Protein AF-0000000080642589 (afdb_homodimer)

Sequence (946 aa):
MSEEKYDLVILGGGTAGYVSAIRASQLGKKVALVEQSLLGGTCLHKGCIPTKALLKSAEVMRTISNATDYGVDVDNFRVNFSQMQSRKNDIVNQMFNGVTHLMEHNKIDVFNGVGRILGPSIFSPQSGTVSVEFENGESELIPNNNVLIATGSQPMDLPFLPFDHKIVLSSDDILKLEALPKSLAIIGGGVIGLEFASLMTDLGVDITVIEAGERILPTESKSIANTLKKELTQRGVSFYENTQLTESQITIEATSIDIKLNEEVTHFEKALVAIGRKPNTEDIGLNNTKIKLSNSNHIIVNEFQQTEDKHIYAAGDCIGKLQLAHVGSKEGTTAIEHMFDKSPLPLDYNKMPKCVYTQPEVASMGQNLEQAKANNLNAKAFKVPFKAIGKAVIENVTNQNGFCEIVIDQDNDTVLGLNMIGPHVTELINEVSLLQFMNGSTLELGLTTHAHPSLSEVLMELGLKVENRSIHVMSEEKYDLVILGGGTAGYVSAIRASQLGKKVALVEQSLLGGTCLHKGCIPTKALLKSAEVMRTISNATDYGVDVDNFRVNFSQMQSRKNDIVNQMFNGVTHLMEHNKIDVFNGVGRILGPSIFSPQSGTVSVEFENGESELIPNNNVLIATGSQPMDLPFLPFDHKIVLSSDDILKLEALPKSLAIIGGGVIGLEFASLMTDLGVDITVIEAGERILPTESKSIANTLKKELTQRGVSFYENTQLTESQITIEATSIDIKLNEEVTHFEKALVAIGRKPNTEDIGLNNTKIKLSNSNHIIVNEFQQTEDKHIYAAGDCIGKLQLAHVGSKEGTTAIEHMFDKSPLPLDYNKMPKCVYTQPEVASMGQNLEQAKANNLNAKAFKVPFKAIGKAVIENVTNQNGFCEIVIDQDNDTVLGLNMIGPHVTELINEVSLLQFMNGSTLELGLTTHAHPSLSEVLMELGLKVENRSIHV

Organism: Staphylococcus saprophyticus subsp. saprophyticus (strain ATCC 15305 / DSM 20229 / NCIMB 8711 / NCTC 7292 / S-41) (NCBI:txid342451)

Nearest PDB structures (foldseek):
  6uzi-assembly2_D  TM=9.497E-01  e=1.133E-57  Elizabethkingia anophelis NUHP1
  3rnm-assembly2_D  TM=9.525E-01  e=9.807E-53  Homo sapiens
  2r9z-assembly1_A  TM=9.274E-01  e=6.528E-43  Marichromatium gracile
  4dna-assembly1_B  TM=9.217E-01  e=5.465E-43  Sinorhizobium meliloti 1021
  2r9z-assembly1_B  TM=9.264E-01  e=5.502E-42  Marichromatium gracile

InterPro domains:
  IPR001100 Pyridine nucleotide-disulphide oxidoreductase, class I [PIRSF000350] (3-434)
  IPR004099 Pyridine nucleotide-disulphide oxidoreductase, dimerisation domain [PF02852] (352-461)
  IPR006258 Dihydrolipoamide dehydrogenase [TIGR01350] (5-473)
  IPR012999 Pyridine nucleotide-disulphide oxidoreductase, class I, active site [PS00076] (40-50)
  IPR016156 FAD/NAD-linked reductase, dimerisation domain superfamily [G3DSA:3.30.390.30] (351-473)
  IPR016156 FAD/NAD-linked reductase, dimerisation domain superfamily [SSF55424] (348-472)
  IPR023753 FAD/NAD(P)-binding domain [PF07992] (6-332)
  IPR036188 FAD/NAD(P)-binding domain superfamily [G3DSA:3.50.50.60] (6-340)
  IPR036188 FAD/NAD(P)-binding domain superfamily [G3DSA:3.50.50.60] (163-282)
  IPR036188 FAD/NAD(P)-binding domain superfamily [SSF51905] (2-341)
  IPR050151 Class-I pyridine nucleotide-disulfide oxidoreductase [PTHR22912] (3-464)

Foldseek 3Di:
DPPDAFQEEEEAQALLGLLLQLLLLVVVTAYEYEHQDAHRPCCLQQHVQLLVLLVVVLVVLVCQVCVVVVPDDDDDDADDVQVSLVRSVVRSVVVSVVSVVSCVVSVYHYHHFAKAWAAADPVRNHTGWIWGADPVGDIDIHHYQFYEYEHAWFFDDDPLQDDPLAFENESRSVSVDPDQWQEEEEEAQELSSQSVLQSNLSNNHQYEYEELAQFHHPVADPLQRVLSVVVSVVSHYHYHHNDDADNVQWDDDPQWIWGQDPNDTDITRHYYYHHDIAAPQPPRHCVSDPWDADPSRATDADLQQAGPRRRYGYFAPSNPQPRDSVRRSVSSSSNSCVNVVVDDDGDDQQLDKDWRPHVQIKIKGADDPVRCVVVVFQKDKDKDWLLLAPVQVVVDPPDRRKIKMWMARPVPQFTRMIITTGHPVVVLCVVVSVCVVVRHHLCVQLPDDDDPRDSNVRSNQRSCVVVVRHDRD/DPPDAFAEEEEAQALLGLLLLLLLLVVVTAYEYEHQDAHRPCCLQQHVQLLVLLVVVLVVLVCQVCVVVVPDDDDDDADPVQVSLVRSVVRSVVVSVVSVVSCVVSVYHYHHFAKAWAAADPVRNHTGWIWGADPVGDIDIHHYQFYEYEHAWFFDDDPLQDAPLAFENESRSVSVDPDQWQEEEEEAQEQSSQSVLQSNLSNNHQYEYEELAQFHHPVADPVQRVLSVVVSVVSHYHYHYNDDADNVQWDDDPQWIWGQDPNDTDITRHYYYHHDIAAPQPPRHCVSDPWDADPSGATDADQQQAGPRRRYGYFAPSNPDPRDSVRRSVSSSSNSCVNVVVDDDGDDQQLDKDWRPHVFIKIKGADDPVRCVVVVFQKDKDKDWLLLAPVQVVVDPPDRGKIKMWMARPVPQFTRMIITTGHPVVVLCVVVSVCVVVRHHLCVQLPDDDDPRDSNVRSNQRSCVVVVRHDRD

pLDDT: mean 95.66, std 6.96, range [32.25, 98.88]

Solvent-accessible surface area (backbone atoms only — not comparable to full-atom values): 48055 Å² total; per-residue (Å²): 129,84,75,86,61,27,51,30,35,28,39,20,27,19,49,18,20,48,50,21,48,47,53,37,28,74,73,72,44,49,38,34,36,27,20,67,70,62,70,37,29,54,44,41,72,49,33,52,49,38,52,49,33,49,38,46,28,26,49,53,48,50,48,57,75,48,24,57,76,42,16,32,46,65,78,49,69,46,82,33,62,60,47,33,52,50,46,26,50,49,51,37,50,53,53,42,52,49,53,54,48,48,36,57,75,53,63,43,47,73,43,70,16,51,51,27,33,35,46,55,39,98,90,34,77,57,55,51,36,31,37,33,36,34,91,87,67,49,69,48,78,46,51,42,68,28,36,36,42,16,54,24,56,43,78,38,67,45,94,80,52,56,68,70,68,71,42,34,19,39,69,58,44,62,75,63,57,80,66,82,56,69,21,35,35,27,38,21,37,37,65,70,26,42,30,49,48,42,34,40,37,60,70,67,26,44,36,36,36,35,16,52,46,84,54,51,38,76,91,49,45,67,69,53,33,51,52,48,50,52,51,35,38,76,63,57,40,42,80,38,56,61,40,71,85,51,60,90,36,53,45,80,55,97,72,29,36,35,39,54,52,96,88,36,78,43,81,21,42,27,34,38,44,35,74,48,65,40,37,51,59,71,88,37,35,51,86,43,50,68,59,48,61,46,98,77,47,17,43,50,54,52,64,51,21,37,31,71,40,79,56,34,30,44,18,28,32,22,42,58,70,85,64,41,63,42,54,10,31,51,38,16,42,32,26,44,28,47,74,68,74,60,72,54,76,66,69,58,78,54,63,42,54,43,69,38,83,30,73,65,18,28,20,36,30,45,35,43,64,70,57,34,45,74,67,73,42,62,60,49,75,49,77,39,55,38,62,63,31,70,38,40,48,56,74,35,87,80,69,62,80,25,34,38,34,41,21,31,31,70,85,74,73,39,81,50,16,40,44,32,30,24,87,65,25,53,56,51,44,38,42,51,22,44,35,57,71,68,67,56,50,49,59,56,44,27,67,30,59,43,42,67,74,25,64,61,41,50,53,23,40,43,14,18,44,78,68,76,59,37,77,74,108,129,86,77,86,62,28,51,28,35,27,37,20,27,18,49,18,21,48,51,21,49,49,51,36,28,75,72,71,42,48,38,36,38,27,20,66,71,63,70,37,30,54,44,41,71,49,33,54,49,39,52,50,33,50,39,46,30,26,48,52,48,50,47,58,76,49,24,56,75,40,16,32,44,66,77,49,71,45,82,33,62,62,47,34,49,51,48,27,49,51,51,37,49,53,53,42,51,49,54,54,49,47,35,56,75,52,62,44,47,74,42,69,16,49,51,29,35,36,45,56,38,99,88,35,77,56,56,51,36,31,35,33,36,34,92,86,67,50,68,48,78,46,52,43,68,27,35,36,42,16,54,24,55,44,78,36,66,46,94,78,53,57,67,70,69,72,42,33,20,39,68,58,44,61,76,64,57,78,66,84,56,71,22,36,35,28,38,20,37,38,64,70,26,42,32,48,49,42,35,39,36,57,72,68,27,45,38,35,36,34,16,52,46,85,55,50,36,77,91,49,46,68,69,52,32,50,52,49,51,52,50,36,38,76,64,58,42,42,79,38,56,60,40,70,84,51,62,90,35,52,46,81,53,98,72,28,36,36,39,53,52,95,90,36,78,43,82,22,42,27,31,36,46,35,73,50,67,40,37,53,59,71,87,37,33,54,86,42,52,69,59,47,61,46,98,78,45,17,44,51,53,53,67,50,21,36,30,73,40,78,53,33,30,45,19,27,32,24,43,58,71,84,64,40,64,42,54,10,30,50,39,16,42,30,27,45,28,48,74,68,74,60,74,54,75,66,68,58,79,56,64,43,54,41,68,38,82,32,73,66,18,28,20,35,30,45,36,43,66,68,56,34,45,74,68,70,43,61,58,47,74,50,77,40,54,39,63,62,31,71,37,39,48,56,74,33,88,82,68,62,80,24,34,39,35,41,22,31,30,69,86,74,72,38,82,48,16,40,43,34,32,24,88,63,25,53,56,52,43,38,40,51,23,43,36,58,71,69,68,56,50,48,62,56,45,27,67,29,61,43,42,66,74,26,64,62,42,54,53,23,42,42,16,18,43,80,69,75,57,38,77,75,108

Structure (mmCIF, N/CA/C/O backbone):
data_AF-0000000080642589-model_v1
#
loop_
_entity.id
_entity.type
_entity.pdbx_description
1 polymer 'Dihydrolipoyl dehydrogenase'
#
loop_
_atom_site.group_PDB
_atom_site.id
_atom_site.type_symbol
_atom_site.label_atom_id
_atom_site.label_alt_id
_atom_site.label_comp_id
_atom_site.label_asym_id
_atom_site.label_entity_id
_atom_site.label_seq_id
_atom_site.pdbx_PDB_ins_code
_atom_site.Cartn_x
_atom_site.Cartn_y
_atom_site.Cartn_z
_atom_site.occupancy
_atom_site.B_iso_or_equiv
_atom_site.auth_seq_id
_atom_site.auth_comp_id
_atom_site.auth_asym_id
_atom_site.auth_atom_id
_atom_site.pdbx_PDB_model_num
ATOM 1 N N . MET A 1 1 ? 17.734 31.266 44.094 1 32.25 1 MET A N 1
ATOM 2 C CA . MET A 1 1 ? 17.266 29.984 43.562 1 32.25 1 MET A CA 1
ATOM 3 C C . MET A 1 1 ? 17.156 30.047 42.031 1 32.25 1 MET A C 1
ATOM 5 O O . MET A 1 1 ? 16.422 30.875 41.5 1 32.25 1 MET A O 1
ATOM 9 N N . SER A 1 2 ? 18.062 29.891 41.25 1 39.94 2 SER A N 1
ATOM 10 C CA . SER A 1 2 ? 18.281 30.109 39.812 1 39.94 2 SER A CA 1
ATOM 11 C C . SER A 1 2 ? 17.094 29.594 39 1 39.94 2 SER A C 1
ATOM 13 O O . SER A 1 2 ? 16.688 28.438 39.125 1 39.94 2 SER A O 1
ATOM 15 N N . GLU A 1 3 ? 15.984 30.297 38.719 1 50.38 3 GLU A N 1
ATOM 16 C CA . GLU A 1 3 ? 14.695 30 38.125 1 50.38 3 GLU A CA 1
ATOM 17 C C . GLU A 1 3 ? 14.844 29.016 36.969 1 50.38 3 GLU A C 1
ATOM 19 O O . GLU A 1 3 ? 15.766 29.125 36.156 1 50.38 3 GLU A O 1
ATOM 24 N N . GLU A 1 4 ? 14.391 27.766 37.031 1 70.81 4 GLU A N 1
ATOM 25 C CA . GLU A 1 4 ? 14.453 26.609 36.125 1 70.81 4 GLU A CA 1
ATOM 26 C C . GLU A 1 4 ? 14.086 26.984 34.688 1 70.81 4 GLU A C 1
ATOM 28 O O . GLU A 1 4 ? 13.039 27.578 34.469 1 70.81 4 GLU A O 1
ATOM 33 N N . LYS A 1 5 ? 15.086 27.047 33.781 1 89.81 5 LYS A N 1
ATOM 34 C CA . LYS A 1 5 ? 15.07 27.484 32.406 1 89.81 5 LYS A CA 1
ATOM 35 C C . LYS A 1 5 ? 14.922 26.297 31.453 1 89.81 5 LYS A C 1
ATOM 37 O O . LYS A 1 5 ? 15.594 25.281 31.625 1 89.81 5 LYS A O 1
ATOM 42 N N . TYR A 1 6 ? 13.938 26.469 30.609 1 96.12 6 TYR A N 1
ATOM 43 C CA . TYR A 1 6 ? 13.766 25.438 29.594 1 96.12 6 TYR A CA 1
ATOM 44 C C . TYR A 1 6 ? 14.828 25.531 28.516 1 96.12 6 TYR A C 1
ATOM 46 O O . TYR A 1 6 ? 15.258 26.641 28.172 1 96.12 6 TYR A O 1
ATOM 54 N N . ASP A 1 7 ? 15.289 24.391 28.031 1 97.44 7 ASP A N 1
ATOM 55 C CA . ASP A 1 7 ? 16.172 24.406 26.859 1 97.44 7 ASP A CA 1
ATOM 56 C C . ASP A 1 7 ? 15.422 24.891 25.609 1 97.44 7 ASP A C 1
ATOM 58 O O . ASP A 1 7 ? 16.016 25.516 24.734 1 97.44 7 ASP A O 1
ATOM 62 N N . LEU A 1 8 ? 14.148 24.594 25.562 1 98.12 8 LEU A N 1
ATOM 63 C CA . LEU A 1 8 ? 13.328 24.859 24.391 1 98.12 8 LEU A CA 1
ATOM 64 C C . LEU A 1 8 ? 11.875 25.125 24.781 1 98.12 8 LEU A C 1
ATOM 66 O O . LEU A 1 8 ? 11.312 24.406 25.609 1 98.12 8 LEU A O 1
ATOM 70 N N . VAL A 1 9 ? 11.328 26.172 24.25 1 98.31 9 VAL A N 1
ATOM 71 C CA . VAL A 1 9 ? 9.883 26.375 24.281 1 98.31 9 VAL A CA 1
ATOM 72 C C . VAL A 1 9 ? 9.328 26.297 22.859 1 98.31 9 VAL A C 1
ATOM 74 O O . VAL A 1 9 ? 9.883 26.891 21.938 1 98.31 9 VAL A O 1
ATOM 77 N N . ILE A 1 10 ? 8.266 25.531 22.688 1 98.81 10 ILE A N 1
ATOM 78 C CA . ILE A 1 10 ? 7.598 25.391 21.391 1 98.81 10 ILE A CA 1
ATOM 79 C C . ILE A 1 10 ? 6.238 26.094 21.438 1 98.81 10 ILE A C 1
ATOM 81 O O . ILE A 1 10 ? 5.43 25.828 22.328 1 98.81 10 ILE A O 1
ATOM 85 N N . LEU A 1 11 ? 6.016 27.016 20.5 1 98.5 11 LEU A N 1
ATOM 86 C CA . LEU A 1 11 ? 4.719 27.656 20.344 1 98.5 11 LEU A CA 1
ATOM 87 C C . LEU A 1 11 ? 3.859 26.922 19.328 1 98.5 11 LEU A C 1
ATOM 89 O O . LEU A 1 11 ? 4.023 27.094 18.109 1 98.5 11 LEU A O 1
ATOM 93 N N . GLY A 1 12 ? 2.863 26.188 19.828 1 98.44 12 GLY A N 1
ATOM 94 C CA . GLY A 1 12 ? 2.008 25.375 18.969 1 98.44 12 GLY A CA 1
ATOM 95 C C . GLY A 1 12 ? 2.203 23.891 19.172 1 98.44 12 GLY A C 1
ATOM 96 O O . GLY A 1 12 ? 3.32 23.391 19.062 1 98.44 12 GLY A O 1
ATOM 97 N N . GLY A 1 13 ? 1.133 23.266 19.438 1 98.31 13 GLY A N 1
ATOM 98 C CA . GLY A 1 13 ? 1.196 21.844 19.734 1 98.31 13 GLY A CA 1
ATOM 99 C C . GLY A 1 13 ? 0.605 20.969 18.641 1 98.31 13 GLY A C 1
ATOM 100 O O . GLY A 1 13 ? 0.072 19.891 18.906 1 98.31 13 GLY A O 1
ATOM 101 N N . GLY A 1 14 ? 0.583 21.5 17.328 1 97.94 14 GLY A N 1
ATOM 102 C CA . GLY A 1 14 ? 0.218 20.672 16.188 1 97.94 14 GLY A CA 1
ATOM 103 C C . GLY A 1 14 ? 1.268 19.625 15.844 1 97.94 14 GLY A C 1
ATOM 104 O O . GLY A 1 14 ? 2.191 19.391 16.625 1 97.94 14 GLY A O 1
ATOM 105 N N . THR A 1 15 ? 1.198 19.047 14.719 1 97.38 15 THR A N 1
ATOM 106 C CA . THR A 1 15 ? 2.059 17.938 14.305 1 97.38 15 THR A CA 1
ATOM 107 C C . THR A 1 15 ? 3.525 18.359 14.328 1 97.38 15 THR A C 1
ATOM 109 O O . THR A 1 15 ? 4.371 17.656 14.875 1 97.38 15 THR A O 1
ATOM 112 N N . ALA A 1 16 ? 3.818 19.484 13.773 1 98.31 16 ALA A N 1
ATOM 113 C CA . ALA A 1 16 ? 5.199 19.969 13.773 1 98.31 16 ALA A CA 1
ATOM 114 C C . ALA A 1 16 ? 5.695 20.219 15.195 1 98.31 16 ALA A C 1
ATOM 116 O O . ALA A 1 16 ? 6.859 19.969 15.508 1 98.31 16 ALA A O 1
ATOM 117 N N . GLY A 1 17 ? 4.812 20.641 16.062 1 98.62 17 GLY A N 1
ATOM 118 C CA . GLY A 1 17 ? 5.18 21.016 17.422 1 98.62 17 GLY A CA 1
ATOM 119 C C . GLY A 1 17 ? 5.43 19.828 18.328 1 98.62 17 GLY A C 1
ATOM 120 O O . GLY A 1 17 ? 6.535 19.672 18.844 1 98.62 17 GLY A O 1
ATOM 121 N N . TYR A 1 18 ? 4.414 18.969 18.453 1 98.5 18 TYR A N 1
ATOM 122 C CA . TYR A 1 18 ? 4.559 17.922 19.453 1 98.5 18 TYR A CA 1
ATOM 123 C C . TYR A 1 18 ? 5.613 16.906 19.031 1 98.5 18 TYR A C 1
ATOM 125 O O . TYR A 1 18 ? 6.309 16.328 19.875 1 98.5 18 TYR A O 1
ATOM 133 N N . VAL A 1 19 ? 5.793 16.656 17.719 1 98.56 19 VAL A N 1
ATOM 134 C CA . VAL A 1 19 ? 6.84 15.766 17.234 1 98.56 19 VAL A CA 1
ATOM 135 C C . VAL A 1 19 ? 8.211 16.344 17.594 1 98.56 19 VAL A C 1
ATOM 137 O O . VAL A 1 19 ? 9.102 15.602 18.031 1 98.56 19 VAL A O 1
ATOM 140 N N . SER A 1 20 ? 8.367 17.641 17.438 1 98.69 20 SER A N 1
ATOM 141 C CA . SER A 1 20 ? 9.609 18.312 17.781 1 98.69 20 SER A CA 1
ATOM 142 C C . SER A 1 20 ? 9.898 18.219 19.281 1 98.69 20 SER A C 1
ATOM 144 O O . SER A 1 20 ? 11.039 18.016 19.688 1 98.69 20 SER A O 1
ATOM 146 N N . ALA A 1 21 ? 8.828 18.375 20.047 1 98.81 21 ALA A N 1
ATOM 147 C CA . ALA A 1 21 ? 8.969 18.281 21.5 1 98.81 21 ALA A CA 1
ATOM 148 C C . ALA A 1 21 ? 9.523 16.922 21.906 1 98.81 21 ALA A C 1
ATOM 150 O O . ALA A 1 21 ? 10.438 16.828 22.734 1 98.81 21 ALA A O 1
ATOM 151 N N . ILE A 1 22 ? 8.984 15.914 21.312 1 98.62 22 ILE A N 1
ATOM 152 C CA . ILE A 1 22 ? 9.398 14.555 21.625 1 98.62 22 ILE A CA 1
ATOM 153 C C . ILE A 1 22 ? 10.852 14.344 21.203 1 98.62 22 ILE A C 1
ATOM 155 O O . ILE A 1 22 ? 11.656 13.797 21.969 1 98.62 22 ILE A O 1
ATOM 159 N N . ARG A 1 23 ? 11.211 14.773 20 1 98.5 23 ARG A N 1
ATOM 160 C CA . ARG A 1 23 ? 12.578 14.625 19.531 1 98.5 23 ARG A CA 1
ATOM 161 C C . ARG A 1 23 ? 13.562 15.344 20.438 1 98.5 23 ARG A C 1
ATOM 163 O O . ARG A 1 23 ? 14.625 14.805 20.766 1 98.5 23 ARG A O 1
ATOM 170 N N . ALA A 1 24 ? 13.234 16.578 20.859 1 98.69 24 ALA A N 1
ATOM 171 C CA . ALA A 1 24 ? 14.086 17.328 21.781 1 98.69 24 ALA A CA 1
ATOM 172 C C . ALA A 1 24 ? 14.25 16.609 23.109 1 98.69 24 ALA A C 1
ATOM 174 O O . ALA A 1 24 ? 15.359 16.531 23.656 1 98.69 24 ALA A O 1
ATOM 175 N N . SER A 1 25 ? 13.133 16.125 23.578 1 98.56 25 SER A N 1
ATOM 176 C CA . SER A 1 25 ? 13.18 15.352 24.812 1 98.56 25 SER A CA 1
ATOM 177 C C . SER A 1 25 ? 14.094 14.141 24.672 1 98.56 25 SER A C 1
ATOM 179 O O . SER A 1 25 ? 14.867 13.836 25.594 1 98.56 25 SER A O 1
ATOM 181 N N . GLN A 1 26 ? 14.008 13.461 23.547 1 98 26 GLN A N 1
ATOM 182 C CA . GLN A 1 26 ? 14.852 12.305 23.281 1 98 26 GLN A CA 1
ATOM 183 C C . GLN A 1 26 ? 16.328 12.68 23.312 1 98 26 GLN A C 1
ATOM 185 O O . GLN A 1 26 ? 17.188 11.836 23.578 1 98 26 GLN A O 1
ATOM 190 N N . LEU A 1 27 ? 16.641 13.969 23.062 1 98 27 LEU A N 1
ATOM 191 C CA . LEU A 1 27 ? 18.016 14.461 23.078 1 98 27 LEU A CA 1
ATOM 192 C C . LEU A 1 27 ? 18.406 14.938 24.469 1 98 27 LEU A C 1
ATOM 194 O O . LEU A 1 27 ? 19.469 15.539 24.656 1 98 27 LEU A O 1
ATOM 198 N N . GLY A 1 28 ? 17.5 14.742 25.453 1 98 28 GLY A N 1
ATOM 199 C CA . GLY A 1 28 ? 17.797 15.039 26.844 1 98 28 GLY A CA 1
ATOM 200 C C . GLY A 1 28 ? 17.5 16.484 27.219 1 98 28 GLY A C 1
ATOM 201 O O . GLY A 1 28 ? 18.031 16.984 28.203 1 98 28 GLY A O 1
ATOM 202 N N . LYS A 1 29 ? 16.688 17.156 26.469 1 98.38 29 LYS A N 1
ATOM 203 C CA . LYS A 1 29 ? 16.438 18.562 26.719 1 98.38 29 LYS A CA 1
ATOM 204 C C . LYS A 1 29 ? 15.164 18.766 27.531 1 98.38 29 LYS A C 1
ATOM 206 O O . LYS A 1 29 ? 14.234 17.969 27.453 1 98.38 29 LYS A O 1
ATOM 211 N N . LYS A 1 30 ? 15.18 19.75 28.312 1 98.38 30 LYS A N 1
ATOM 212 C CA . LYS A 1 30 ? 13.969 20.188 29.016 1 98.38 30 LYS A CA 1
ATOM 213 C C . LYS A 1 30 ? 13.078 21.031 28.109 1 98.38 30 LYS A C 1
ATOM 215 O O . LYS A 1 30 ? 13.484 22.109 27.672 1 98.38 30 LYS A O 1
ATOM 220 N N . VAL A 1 31 ? 11.82 20.547 27.875 1 98.56 31 VAL A N 1
ATOM 221 C CA . VAL A 1 31 ? 11 21.141 26.828 1 98.56 31 VAL A CA 1
ATOM 222 C C . VAL A 1 31 ? 9.664 21.594 27.406 1 98.56 31 VAL A C 1
ATOM 224 O O . VAL A 1 31 ? 9.047 20.859 28.188 1 98.56 31 VAL A O 1
ATOM 227 N N . ALA A 1 32 ? 9.227 22.812 27.031 1 98.44 32 ALA A N 1
ATOM 228 C CA . ALA A 1 32 ? 7.875 23.297 27.266 1 98.44 32 ALA A CA 1
ATOM 229 C C . ALA A 1 32 ? 7.133 23.5 25.938 1 98.44 32 ALA A C 1
ATOM 231 O O . ALA A 1 32 ? 7.719 23.953 24.953 1 98.44 32 ALA A O 1
ATOM 232 N N . LEU A 1 33 ? 5.887 23.078 25.875 1 98.69 33 LEU A N 1
ATOM 233 C CA . LEU A 1 33 ? 5.023 23.25 24.719 1 98.69 33 LEU A CA 1
ATOM 234 C C . LEU A 1 33 ? 3.801 24.094 25.062 1 98.69 33 LEU A C 1
ATOM 236 O O . LEU A 1 33 ? 3.072 23.766 26.016 1 98.69 33 LEU A O 1
ATOM 240 N N . VAL A 1 34 ? 3.613 25.188 24.375 1 98.38 34 VAL A N 1
ATOM 241 C CA . VAL A 1 34 ? 2.473 26.078 24.594 1 98.38 34 VAL A CA 1
ATOM 242 C C . VAL A 1 34 ? 1.433 25.859 23.5 1 98.38 34 VAL A C 1
ATOM 244 O O . VAL A 1 34 ? 1.736 25.984 22.312 1 98.38 34 VAL A O 1
ATOM 247 N N . GLU A 1 35 ? 0.278 25.453 23.828 1 98.19 35 GLU A N 1
ATOM 248 C CA . GLU A 1 35 ? -0.81 25.203 22.891 1 98.19 35 GLU A CA 1
ATOM 249 C C . GLU A 1 35 ? -2.104 25.875 23.359 1 98.19 35 GLU A C 1
ATOM 251 O O . GLU A 1 35 ? -2.578 25.625 24.469 1 98.19 35 GLU A O 1
ATOM 256 N N . GLN A 1 36 ? -2.631 26.688 22.5 1 95.88 36 GLN A N 1
ATOM 257 C CA . GLN A 1 36 ? -3.836 27.406 22.891 1 95.88 36 GLN A CA 1
ATOM 258 C C . GLN A 1 36 ? -5.07 26.516 22.781 1 95.88 36 GLN A C 1
ATOM 260 O O . GLN A 1 36 ? -6.035 26.703 23.531 1 95.88 36 GLN A O 1
ATOM 265 N N . SER A 1 37 ? -5.035 25.578 21.859 1 95.31 37 SER A N 1
ATOM 266 C CA . SER A 1 37 ? -6.164 24.672 21.672 1 95.31 37 SER A CA 1
ATOM 267 C C . SER A 1 37 ? -5.82 23.25 22.109 1 95.31 37 SER A C 1
ATOM 269 O O . SER A 1 37 ? -5.301 23.047 23.203 1 95.31 37 SER A O 1
ATOM 271 N N . LEU A 1 38 ? -6.176 22.281 21.328 1 95.81 38 LEU A N 1
ATOM 272 C CA . LEU A 1 38 ? -5.91 20.891 21.672 1 95.81 38 LEU A CA 1
ATOM 273 C C . LEU A 1 38 ? -4.625 20.406 21.016 1 95.81 38 LEU A C 1
ATOM 275 O O . LEU A 1 38 ? -4.344 20.75 19.859 1 95.81 38 LEU A O 1
ATOM 279 N N . LEU A 1 39 ? -3.875 19.609 21.781 1 97.44 39 LEU A N 1
ATOM 280 C CA . LEU A 1 39 ? -2.693 18.969 21.219 1 97.44 39 LEU A CA 1
ATOM 281 C C . LEU A 1 39 ? -3.053 18.172 19.953 1 97.44 39 LEU A C 1
ATOM 283 O O . LEU A 1 39 ? -4.105 17.531 19.906 1 97.44 39 LEU A O 1
ATOM 287 N N . GLY A 1 40 ? -2.113 18.141 19.016 1 96.69 40 GLY A N 1
ATOM 288 C CA . GLY A 1 40 ? -2.342 17.438 17.766 1 96.69 40 GLY A CA 1
ATOM 289 C C . GLY A 1 40 ? -2.717 18.375 16.625 1 96.69 40 GLY A C 1
ATOM 290 O O . GLY A 1 40 ? -2.561 18.016 15.453 1 96.69 40 GLY A O 1
ATOM 291 N N . GLY A 1 41 ? -3.285 19.531 16.969 1 95.44 41 GLY A N 1
ATOM 292 C CA . GLY A 1 41 ? -3.506 20.609 16.016 1 95.44 41 GLY A CA 1
ATOM 293 C C . GLY A 1 41 ? -4.5 20.25 14.93 1 95.44 41 GLY A C 1
ATOM 294 O O . GLY A 1 41 ? -5.434 19.484 15.164 1 95.44 41 GLY A O 1
ATOM 295 N N . THR A 1 42 ? -4.387 20.875 13.773 1 90.81 42 THR A N 1
ATOM 296 C CA . THR A 1 42 ? -5.316 20.766 12.656 1 90.81 42 THR A CA 1
ATOM 297 C C . THR A 1 42 ? -5.367 19.328 12.148 1 90.81 42 THR A C 1
ATOM 299 O O . THR A 1 42 ? -6.453 18.766 11.977 1 90.81 42 THR A O 1
ATOM 302 N N . CYS A 1 43 ? -4.301 18.719 11.961 1 94.44 43 CYS A N 1
ATOM 303 C CA . CYS A 1 43 ? -4.246 17.375 11.375 1 94.44 43 CYS A CA 1
ATOM 304 C C . CYS A 1 43 ? -5.09 16.406 12.18 1 94.44 43 CYS A C 1
ATOM 306 O O . CYS A 1 43 ? -5.883 15.648 11.609 1 94.44 43 CYS A O 1
ATOM 308 N N . LEU A 1 44 ? -4.953 16.438 13.453 1 96.12 44 LEU A N 1
ATOM 309 C CA . LEU A 1 44 ? -5.59 15.461 14.328 1 96.12 44 LEU A CA 1
ATOM 310 C C . LEU A 1 44 ? -7.066 15.789 14.523 1 96.12 44 LEU A C 1
ATOM 312 O O . LEU A 1 44 ? -7.914 14.891 14.508 1 96.12 44 LEU A O 1
ATOM 316 N N . HIS A 1 45 ? -7.414 17.062 14.609 1 96.31 45 HIS A N 1
ATOM 317 C CA . HIS A 1 45 ? -8.75 17.422 15.07 1 96.31 45 HIS A CA 1
ATOM 318 C C . HIS A 1 45 ? -9.609 17.953 13.93 1 96.31 45 HIS A C 1
ATOM 320 O O . HIS A 1 45 ? -10.836 17.844 13.961 1 96.31 45 HIS A O 1
ATOM 326 N N . LYS A 1 46 ? -8.961 18.516 12.875 1 95 46 LYS A N 1
ATOM 327 C CA . LYS A 1 46 ? -9.734 19.266 11.891 1 95 46 LYS A CA 1
ATOM 328 C C . LYS A 1 46 ? -9.234 19 10.477 1 95 46 LYS A C 1
ATOM 330 O O . LYS A 1 46 ? -9.547 19.75 9.555 1 95 46 LYS A O 1
ATOM 335 N N . GLY A 1 47 ? -8.469 18.031 10.344 1 95.06 47 GLY A N 1
ATOM 336 C CA . GLY A 1 47 ? -7.844 17.844 9.047 1 95.06 47 GLY A CA 1
ATOM 337 C C . GLY A 1 47 ? -7.711 16.391 8.648 1 95.06 47 GLY A C 1
ATOM 338 O O . GLY A 1 47 ? -8.711 15.734 8.336 1 95.06 47 GLY A O 1
ATOM 339 N N . CYS A 1 48 ? -6.465 15.914 8.727 1 94.25 48 CYS A N 1
ATOM 340 C CA . CYS A 1 48 ? -6.062 14.641 8.141 1 94.25 48 CYS A CA 1
ATOM 341 C C . CYS A 1 48 ? -6.887 13.492 8.719 1 94.25 48 CYS A C 1
ATOM 343 O O . CYS A 1 48 ? -7.527 12.75 7.969 1 94.25 48 CYS A O 1
ATOM 345 N N . ILE A 1 49 ? -6.984 13.336 9.961 1 96.56 49 ILE A N 1
ATOM 346 C CA . ILE A 1 49 ? -7.535 12.148 10.609 1 96.56 49 ILE A CA 1
ATOM 347 C C . ILE A 1 49 ? -9.055 12.133 10.445 1 96.56 49 ILE A C 1
ATOM 349 O O . ILE A 1 49 ? -9.617 11.156 9.945 1 96.56 49 ILE A O 1
ATOM 353 N N . PRO A 1 50 ? -9.742 13.211 10.773 1 98.12 50 PRO A N 1
ATOM 354 C CA . PRO A 1 50 ? -11.203 13.164 10.617 1 98.12 50 PRO A CA 1
ATOM 355 C C . PRO A 1 50 ? -11.633 13.047 9.156 1 98.12 50 PRO A C 1
ATOM 357 O O . PRO A 1 50 ? -12.586 12.32 8.844 1 98.12 50 PRO A O 1
ATOM 360 N N . THR A 1 51 ? -10.984 13.805 8.258 1 98 51 THR A N 1
ATOM 361 C CA . THR A 1 51 ? -11.344 13.711 6.844 1 98 51 THR A CA 1
ATOM 362 C C . THR A 1 51 ? -11.172 12.281 6.332 1 98 51 THR A C 1
ATOM 364 O O . THR A 1 51 ? -12.047 11.75 5.648 1 98 51 THR A O 1
ATOM 367 N N . LYS A 1 52 ? -10.062 11.664 6.695 1 98.06 52 LYS A N 1
ATOM 368 C CA . LYS A 1 52 ? -9.797 10.312 6.211 1 98.06 52 LYS A CA 1
ATOM 369 C C . LYS A 1 52 ? -10.734 9.297 6.859 1 98.06 52 LYS A C 1
ATOM 371 O O . LYS A 1 52 ? -11.047 8.266 6.27 1 98.06 52 LYS A O 1
ATOM 376 N N . ALA A 1 53 ? -11.109 9.555 8.094 1 97.81 53 ALA A N 1
ATOM 377 C CA . ALA A 1 53 ? -12.125 8.711 8.727 1 97.81 53 ALA A CA 1
ATOM 378 C C . ALA A 1 53 ? -13.422 8.727 7.922 1 97.81 53 ALA A C 1
ATOM 380 O O . ALA A 1 53 ? -14.008 7.676 7.652 1 97.81 53 ALA A O 1
ATOM 381 N N . LEU A 1 54 ? -13.844 9.906 7.52 1 98.38 54 LEU A N 1
ATOM 382 C CA . LEU A 1 54 ? -15.078 10.039 6.746 1 98.38 54 LEU A CA 1
ATOM 383 C C . LEU A 1 54 ? -14.898 9.469 5.344 1 98.38 54 LEU A C 1
ATOM 385 O O . LEU A 1 54 ? -15.836 8.883 4.785 1 98.38 54 LEU A O 1
ATOM 389 N N . LEU A 1 55 ? -13.742 9.656 4.812 1 98.25 55 LEU A N 1
ATOM 390 C CA . LEU A 1 55 ? -13.469 9.109 3.492 1 98.25 55 LEU A CA 1
ATOM 391 C C . LEU A 1 55 ? -13.555 7.586 3.504 1 98.25 55 LEU A C 1
ATOM 393 O O . LEU A 1 55 ? -13.984 6.977 2.521 1 98.25 55 LEU A O 1
ATOM 397 N N . LYS A 1 56 ? -13.117 6.961 4.59 1 97.62 56 LYS A N 1
ATOM 398 C CA . LYS A 1 56 ? -13.25 5.512 4.703 1 97.62 56 LYS A CA 1
ATOM 399 C C . LYS A 1 56 ? -14.711 5.086 4.699 1 97.62 56 LYS A C 1
ATOM 401 O O . LYS A 1 56 ? -15.078 4.09 4.07 1 97.62 56 LYS A O 1
ATOM 406 N N . SER A 1 57 ? -15.523 5.828 5.406 1 97.62 57 SER A N 1
ATOM 407 C CA . SER A 1 57 ? -16.953 5.57 5.375 1 97.62 57 SER A CA 1
ATOM 408 C C . SER A 1 57 ? -17.516 5.703 3.959 1 97.62 57 SER A C 1
ATOM 410 O O . SER A 1 57 ? -18.328 4.891 3.525 1 97.62 57 SER A O 1
ATOM 412 N N . ALA A 1 58 ? -17.047 6.738 3.281 1 97.19 58 ALA A N 1
ATOM 413 C CA . ALA A 1 58 ? -17.453 6.934 1.895 1 97.19 58 ALA A CA 1
ATOM 414 C C . ALA A 1 58 ? -17.016 5.766 1.019 1 97.19 58 ALA A C 1
ATOM 416 O O . ALA A 1 58 ? -17.734 5.359 0.104 1 97.19 58 ALA A O 1
ATOM 417 N N . GLU A 1 59 ? -15.859 5.297 1.281 1 95.81 59 GLU A N 1
ATOM 418 C CA . GLU A 1 59 ? -15.352 4.137 0.562 1 95.81 59 GLU A CA 1
ATOM 419 C C . GLU A 1 59 ? -16.25 2.916 0.782 1 95.81 59 GLU A C 1
ATOM 421 O O . GLU A 1 59 ? -16.516 2.16 -0.154 1 95.81 59 GLU A O 1
ATOM 426 N N . VAL A 1 60 ? -16.641 2.695 2.025 1 96.38 60 VAL A N 1
ATOM 427 C CA . VAL A 1 60 ? -17.547 1.592 2.352 1 96.38 60 VAL A CA 1
ATOM 428 C C . VAL A 1 60 ? -18.859 1.752 1.588 1 96.38 60 VAL A C 1
ATOM 430 O O . VAL A 1 60 ? -19.359 0.788 1.014 1 96.38 60 VAL A O 1
ATOM 433 N N . MET A 1 61 ? -19.344 2.99 1.511 1 95.69 61 MET A N 1
ATOM 434 C CA . MET A 1 61 ? -20.562 3.281 0.757 1 95.69 61 MET A CA 1
ATOM 435 C C . MET A 1 61 ? -20.391 2.922 -0.715 1 95.69 61 MET A C 1
ATOM 437 O O . MET A 1 61 ? -21.266 2.309 -1.316 1 95.69 61 MET A O 1
ATOM 441 N N . ARG A 1 62 ? -19.297 3.279 -1.242 1 93.56 62 ARG A N 1
ATOM 442 C CA . ARG A 1 62 ? -19.031 2.986 -2.645 1 93.56 62 ARG A CA 1
ATOM 443 C C . ARG A 1 62 ? -18.922 1.482 -2.881 1 93.56 62 ARG A C 1
ATOM 445 O O . ARG A 1 62 ? -19.406 0.973 -3.891 1 93.56 62 ARG A O 1
ATOM 452 N N . THR A 1 63 ? -18.281 0.794 -1.949 1 94.81 63 THR A N 1
ATOM 453 C CA . THR A 1 63 ? -18.141 -0.655 -2.049 1 94.81 63 THR A CA 1
ATOM 454 C C . THR A 1 63 ? -19.516 -1.325 -2.088 1 94.81 63 THR A C 1
ATOM 456 O O . THR A 1 63 ? -19.75 -2.195 -2.926 1 94.81 63 THR A O 1
ATOM 459 N N . ILE A 1 64 ? -20.359 -0.883 -1.251 1 96 64 ILE A N 1
ATOM 460 C CA . ILE A 1 64 ? -21.703 -1.465 -1.148 1 96 64 ILE A CA 1
ATOM 461 C C . ILE A 1 64 ? -22.5 -1.159 -2.416 1 96 64 ILE A C 1
ATOM 463 O O . ILE A 1 64 ? -23.188 -2.029 -2.943 1 96 64 ILE A O 1
ATOM 467 N N . SER A 1 65 ? -22.328 0.063 -2.893 1 93.56 65 SER A N 1
ATOM 468 C CA . SER A 1 65 ? -23.047 0.489 -4.086 1 93.56 65 SER A CA 1
ATOM 469 C C . SER A 1 65 ? -22.656 -0.346 -5.297 1 93.56 65 SER A C 1
ATOM 471 O O . SER A 1 65 ? -23.453 -0.501 -6.234 1 93.56 65 SER A O 1
ATOM 473 N N . ASN A 1 66 ? -21.469 -0.921 -5.262 1 93.19 66 ASN A N 1
ATOM 474 C CA . ASN A 1 66 ? -20.969 -1.693 -6.395 1 93.19 66 ASN A CA 1
ATOM 475 C C . ASN A 1 66 ? -20.812 -3.17 -6.039 1 93.19 66 ASN A C 1
ATOM 477 O O . ASN A 1 66 ? -20.172 -3.922 -6.766 1 93.19 66 ASN A O 1
ATOM 481 N N . ALA A 1 67 ? -21.391 -3.639 -5 1 95.88 67 ALA A N 1
ATOM 482 C CA . ALA A 1 67 ? -21.172 -4.957 -4.418 1 95.88 67 ALA A CA 1
ATOM 483 C C . ALA A 1 67 ? -21.594 -6.066 -5.375 1 95.88 67 ALA A C 1
ATOM 485 O O . ALA A 1 67 ? -20.984 -7.129 -5.422 1 95.88 67 ALA A O 1
ATOM 486 N N . THR A 1 68 ? -22.562 -5.785 -6.211 1 95 68 THR A N 1
ATOM 487 C CA . THR A 1 68 ? -23.078 -6.797 -7.129 1 95 68 THR A CA 1
ATOM 488 C C . THR A 1 68 ? -22.016 -7.203 -8.141 1 95 68 THR A C 1
ATOM 490 O O . THR A 1 68 ? -21.953 -8.367 -8.547 1 95 68 THR A O 1
ATOM 493 N N . ASP A 1 69 ? -21.188 -6.254 -8.484 1 94.38 69 ASP A N 1
ATOM 494 C CA . ASP A 1 69 ? -20.109 -6.543 -9.422 1 94.38 69 ASP A CA 1
ATOM 495 C C . ASP A 1 69 ? -19.125 -7.543 -8.828 1 94.38 69 ASP A C 1
ATOM 497 O O . ASP A 1 69 ? -18.406 -8.227 -9.562 1 94.38 69 ASP A O 1
ATOM 501 N N . TYR A 1 70 ? -19.125 -7.688 -7.504 1 96.44 70 TYR A N 1
ATOM 502 C CA . TYR A 1 70 ? -18.203 -8.586 -6.812 1 96.44 70 TYR A CA 1
ATOM 503 C C . TYR A 1 70 ? -18.938 -9.836 -6.324 1 96.44 70 TYR A C 1
ATOM 505 O O . TYR A 1 70 ? -18.359 -10.633 -5.574 1 96.44 70 TYR A O 1
ATOM 513 N N . GLY A 1 71 ? -20.125 -9.992 -6.676 1 97 71 GLY A N 1
ATOM 514 C CA . GLY A 1 71 ? -20.891 -11.188 -6.352 1 97 71 GLY A CA 1
ATOM 515 C C . GLY A 1 71 ? -21.578 -11.109 -5.004 1 97 71 GLY A C 1
ATOM 516 O O . GLY A 1 71 ? -21.812 -12.133 -4.352 1 97 71 GLY A O 1
ATOM 517 N N . VAL A 1 72 ? -21.891 -9.938 -4.523 1 97.12 72 VAL A N 1
ATOM 518 C CA . VAL A 1 72 ? -22.688 -9.727 -3.314 1 97.12 72 VAL A CA 1
ATOM 519 C C . VAL A 1 72 ? -23.906 -8.883 -3.639 1 97.12 72 VAL A C 1
ATOM 521 O O . VAL A 1 72 ? -23.781 -7.703 -3.986 1 97.12 72 VAL A O 1
ATOM 524 N N . ASP A 1 73 ? -25.047 -9.398 -3.527 1 97.12 73 ASP A N 1
ATOM 525 C CA . ASP A 1 73 ? -26.281 -8.688 -3.824 1 97.12 73 ASP A CA 1
ATOM 526 C C . ASP A 1 73 ? -26.844 -8.008 -2.572 1 97.12 73 ASP A C 1
ATOM 528 O O . ASP A 1 73 ? -27.156 -8.68 -1.584 1 97.12 73 ASP A O 1
ATOM 532 N N . VAL A 1 74 ? -26.953 -6.738 -2.65 1 96.25 74 VAL A N 1
ATOM 533 C CA . VAL A 1 74 ? -27.469 -5.953 -1.537 1 96.25 74 VAL A CA 1
ATOM 534 C C . VAL A 1 74 ? -28.859 -5.422 -1.881 1 96.25 74 VAL A C 1
ATOM 536 O O . VAL A 1 74 ? -29.047 -4.828 -2.943 1 96.25 74 VAL A O 1
ATOM 539 N N . ASP A 1 75 ? -29.812 -5.602 -1.044 1 93.62 75 ASP A N 1
ATOM 540 C CA . ASP A 1 75 ? -31.188 -5.188 -1.284 1 93.62 75 ASP A CA 1
ATOM 541 C C . ASP A 1 75 ? -31.328 -3.67 -1.2 1 93.62 75 ASP A C 1
ATOM 543 O O . ASP A 1 75 ? -31.844 -3.037 -2.125 1 93.62 75 ASP A O 1
ATOM 547 N N . ASN A 1 76 ? -31.078 -3.158 0 1 94.44 76 ASN A N 1
ATOM 548 C CA . ASN A 1 76 ? -31.125 -1.726 0.271 1 94.44 76 ASN A CA 1
ATOM 549 C C . ASN A 1 76 ? -30.078 -1.317 1.312 1 94.44 76 ASN A C 1
ATOM 551 O O . ASN A 1 76 ? -29.641 -2.145 2.109 1 94.44 76 ASN A O 1
ATOM 555 N N . PHE A 1 77 ? -29.641 -0.075 1.125 1 95.69 77 PHE A N 1
ATOM 556 C CA . PHE A 1 77 ? -28.75 0.479 2.127 1 95.69 77 PHE A CA 1
ATOM 557 C C . PHE A 1 77 ? -28.969 1.978 2.287 1 95.69 77 PHE A C 1
ATOM 559 O O . PHE A 1 77 ? -29.578 2.615 1.43 1 95.69 77 PHE A O 1
ATOM 566 N N . ARG A 1 78 ? -28.641 2.5 3.439 1 95.31 78 ARG A N 1
ATOM 567 C CA . ARG A 1 78 ? -28.781 3.928 3.701 1 95.31 78 ARG A CA 1
ATOM 568 C C . ARG A 1 78 ? -27.594 4.473 4.465 1 95.31 78 ARG A C 1
ATOM 570 O O . ARG A 1 78 ? -26.938 3.74 5.215 1 95.31 78 ARG A O 1
ATOM 577 N N . VAL A 1 79 ? -27.391 5.789 4.25 1 96.5 79 VAL A N 1
ATOM 578 C CA . VAL A 1 79 ? -26.328 6.492 4.961 1 96.5 79 VAL A CA 1
ATOM 579 C C . VAL A 1 79 ? -26.797 6.852 6.371 1 96.5 79 VAL A C 1
ATOM 581 O O . VAL A 1 79 ? -27.875 7.434 6.543 1 96.5 79 VAL A O 1
ATOM 584 N N . ASN A 1 80 ? -26.031 6.402 7.316 1 97.38 80 ASN A N 1
ATOM 585 C CA . ASN A 1 80 ? -26.172 6.84 8.695 1 97.38 80 ASN A CA 1
ATOM 586 C C . ASN A 1 80 ? -25.094 7.848 9.086 1 97.38 80 ASN A C 1
ATOM 588 O O . ASN A 1 80 ? -24.125 7.492 9.766 1 97.38 80 ASN A O 1
ATOM 592 N N . PHE A 1 81 ? -25.422 9.086 8.727 1 97.75 81 PHE A N 1
ATOM 593 C CA . PHE A 1 81 ? -24.391 10.125 8.844 1 97.75 81 PHE A CA 1
ATOM 594 C C . PHE A 1 81 ? -24.047 10.375 10.305 1 97.75 81 PHE A C 1
ATOM 596 O O . PHE A 1 81 ? -22.891 10.68 10.625 1 97.75 81 PHE A O 1
ATOM 603 N N . SER A 1 82 ? -24.953 10.227 11.219 1 97.75 82 SER A N 1
ATOM 604 C CA . SER A 1 82 ? -24.688 10.367 12.648 1 97.75 82 SER A CA 1
ATOM 605 C C . SER A 1 82 ? -23.672 9.344 13.133 1 97.75 82 SER A C 1
ATOM 607 O O . SER A 1 82 ? -22.781 9.664 13.914 1 97.75 82 SER A O 1
ATOM 609 N N . GLN A 1 83 ? -23.844 8.172 12.656 1 97.19 83 GLN A N 1
ATOM 610 C CA . GLN A 1 83 ? -22.891 7.125 13.016 1 97.19 83 GLN A CA 1
ATOM 611 C C . GLN A 1 83 ? -21.516 7.402 12.422 1 97.19 83 GLN A C 1
ATOM 613 O O . GLN A 1 83 ? -20.5 7.113 13.055 1 97.19 83 GLN A O 1
ATOM 618 N N . MET A 1 84 ? -21.484 7.93 11.219 1 97.75 84 MET A N 1
ATOM 619 C CA . MET A 1 84 ? -20.219 8.312 10.609 1 97.75 84 MET A CA 1
ATOM 620 C C . MET A 1 84 ? -19.484 9.336 11.477 1 97.75 84 MET A C 1
ATOM 622 O O . MET A 1 84 ? -18.281 9.219 11.703 1 97.75 84 MET A O 1
ATOM 626 N N . GLN A 1 85 ? -20.203 10.289 11.938 1 98.06 85 GLN A N 1
ATOM 627 C CA . GLN A 1 85 ? -19.641 11.352 12.781 1 98.06 85 GLN A CA 1
ATOM 628 C C . GLN A 1 85 ? -19.156 10.789 14.117 1 98.06 85 GLN A C 1
ATOM 630 O O . GLN A 1 85 ? -18.078 11.164 14.594 1 98.06 85 GLN A O 1
ATOM 635 N N . SER A 1 86 ? -19.938 9.93 14.656 1 97.56 86 SER A N 1
ATOM 636 C CA . SER A 1 86 ? -19.562 9.32 15.93 1 97.56 86 SER A CA 1
ATOM 637 C C . SER A 1 86 ? -18.266 8.539 15.805 1 97.56 86 SER A C 1
ATOM 639 O O . SER A 1 86 ? -17.359 8.672 16.641 1 97.56 86 SER A O 1
ATOM 641 N N . ARG A 1 87 ? -18.156 7.754 14.773 1 96.62 87 ARG A N 1
ATOM 642 C CA . ARG A 1 87 ? -16.938 6.984 14.523 1 96.62 87 ARG A CA 1
ATOM 643 C C . ARG A 1 87 ? -15.742 7.902 14.328 1 96.62 87 ARG A C 1
ATOM 645 O O . ARG A 1 87 ? -14.672 7.66 14.891 1 96.62 87 ARG A O 1
ATOM 652 N N . LYS A 1 88 ? -15.914 8.891 13.5 1 97.62 88 LYS A N 1
ATOM 653 C CA . LYS A 1 88 ? -14.867 9.883 13.281 1 97.62 88 LYS A CA 1
ATOM 654 C C . LYS A 1 88 ? -14.383 10.477 14.602 1 97.62 88 LYS A C 1
ATOM 656 O O . LYS A 1 88 ? -13.18 10.531 14.859 1 97.62 88 LYS A O 1
ATOM 661 N N . ASN A 1 89 ? -15.289 10.836 15.469 1 97.69 89 ASN A N 1
ATOM 662 C CA . ASN A 1 89 ? -14.945 11.438 16.75 1 97.69 89 ASN A CA 1
ATOM 663 C C . ASN A 1 89 ? -14.227 10.445 17.672 1 97.69 89 ASN A C 1
ATOM 665 O O . ASN A 1 89 ? -13.312 10.82 18.406 1 97.69 89 ASN A O 1
ATOM 669 N N . ASP A 1 90 ? -14.625 9.242 17.641 1 96.19 90 ASP A N 1
ATOM 670 C CA . ASP A 1 90 ? -13.969 8.211 18.438 1 96.19 90 ASP A CA 1
ATOM 671 C C . ASP A 1 90 ? -12.508 8.055 18.031 1 96.19 90 ASP A C 1
ATOM 673 O O . ASP A 1 90 ? -11.625 7.922 18.875 1 96.19 90 ASP A O 1
ATOM 677 N N . ILE A 1 91 ? -12.312 8.031 16.766 1 96.12 91 ILE A N 1
ATOM 678 C CA . ILE A 1 91 ? -10.953 7.891 16.25 1 96.12 91 ILE A CA 1
ATOM 679 C C . ILE A 1 91 ? -10.109 9.094 16.672 1 96.12 91 ILE A C 1
ATOM 681 O O . ILE A 1 91 ? -8.992 8.938 17.156 1 96.12 91 ILE A O 1
ATOM 685 N N . VAL A 1 92 ? -10.625 10.289 16.469 1 97.5 92 VAL A N 1
ATOM 686 C CA . VAL A 1 92 ? -9.93 11.523 16.844 1 97.5 92 VAL A CA 1
ATOM 687 C C . VAL A 1 92 ? -9.586 11.492 18.328 1 97.5 92 VAL A C 1
ATOM 689 O O . VAL A 1 92 ? -8.453 11.812 18.719 1 97.5 92 VAL A O 1
ATOM 692 N N . ASN A 1 93 ? -10.531 11.062 19.125 1 96.94 93 ASN A N 1
ATOM 693 C CA . ASN A 1 93 ? -10.328 11 20.562 1 96.94 93 ASN A CA 1
ATOM 694 C C . ASN A 1 93 ? -9.242 9.992 20.922 1 96.94 93 ASN A C 1
ATOM 696 O O . ASN A 1 93 ? -8.414 10.258 21.812 1 96.94 93 ASN A O 1
ATOM 700 N N . GLN A 1 94 ? -9.273 8.922 20.281 1 94.5 94 GLN A N 1
ATOM 701 C CA . GLN A 1 94 ? -8.25 7.91 20.531 1 94.5 94 GLN A CA 1
ATOM 702 C C . GLN A 1 94 ? -6.855 8.453 20.219 1 94.5 94 GLN A C 1
ATOM 704 O O . GLN A 1 94 ? -5.922 8.281 21.016 1 94.5 94 GLN A O 1
ATOM 709 N N . MET A 1 95 ? -6.746 9.062 19.094 1 95.75 95 MET A N 1
ATOM 710 C CA . MET A 1 95 ? -5.457 9.617 18.688 1 95.75 95 MET A CA 1
ATOM 711 C C . MET A 1 95 ? -5.039 10.742 19.625 1 95.75 95 MET A C 1
ATOM 713 O O . MET A 1 95 ? -3.859 10.883 19.953 1 95.75 95 MET A O 1
ATOM 717 N N . PHE A 1 96 ? -6.039 11.578 20.062 1 97.31 96 PHE A N 1
ATOM 718 C CA . PHE A 1 96 ? -5.766 12.672 20.984 1 97.31 96 PHE A CA 1
ATOM 719 C C . PHE A 1 96 ? -5.215 12.133 22.312 1 97.31 96 PHE A C 1
ATOM 721 O O . PHE A 1 96 ? -4.219 12.648 22.828 1 97.31 96 PHE A O 1
ATOM 728 N N . ASN A 1 97 ? -5.777 11.117 22.797 1 96.81 97 ASN A N 1
ATOM 729 C CA . ASN A 1 97 ? -5.285 10.477 24.016 1 96.81 97 ASN A CA 1
ATOM 730 C C . ASN A 1 97 ? -3.871 9.938 23.844 1 96.81 97 ASN A C 1
ATOM 732 O O . ASN A 1 97 ? -3.049 10.023 24.75 1 96.81 97 ASN A O 1
ATOM 736 N N . GLY A 1 98 ? -3.674 9.43 22.688 1 95.69 98 GLY A N 1
ATOM 737 C CA . GLY A 1 98 ? -2.332 8.961 22.391 1 95.69 98 GLY A CA 1
ATOM 738 C C . GLY A 1 98 ? -1.286 10.055 22.438 1 95.69 98 GLY A C 1
ATOM 739 O O . GLY A 1 98 ? -0.23 9.883 23.062 1 95.69 98 GLY A O 1
ATOM 740 N N . VAL A 1 99 ? -1.555 11.172 21.859 1 97.12 99 VAL A N 1
ATOM 741 C CA . VAL A 1 99 ? -0.626 12.297 21.828 1 97.12 99 VAL A CA 1
ATOM 742 C C . VAL A 1 99 ? -0.409 12.82 23.25 1 97.12 99 VAL A C 1
ATOM 744 O O . VAL A 1 99 ? 0.718 13.133 23.641 1 97.12 99 VAL A O 1
ATOM 747 N N . THR A 1 100 ? -1.469 12.914 23.984 1 97.62 100 THR A N 1
ATOM 748 C CA . THR A 1 100 ? -1.381 13.367 25.375 1 97.62 100 THR A CA 1
ATOM 749 C C . THR A 1 100 ? -0.464 12.461 26.188 1 97.62 100 THR A C 1
ATOM 751 O O . THR A 1 100 ? 0.395 12.938 26.938 1 97.62 100 THR A O 1
ATOM 754 N N . HIS A 1 101 ? -0.62 11.195 26.016 1 97.19 101 HIS A N 1
ATOM 755 C CA . HIS A 1 101 ? 0.205 10.227 26.734 1 97.19 101 HIS A CA 1
ATOM 756 C C . HIS A 1 101 ? 1.669 10.344 26.312 1 97.19 101 HIS A C 1
ATOM 758 O O . HIS A 1 101 ? 2.566 10.195 27.156 1 97.19 101 HIS A O 1
ATOM 764 N N . LEU A 1 102 ? 1.873 10.594 25.078 1 97.31 102 LEU A N 1
ATOM 765 C CA . LEU A 1 102 ? 3.234 10.75 24.578 1 97.31 102 LEU A CA 1
ATOM 766 C C . LEU A 1 102 ? 3.92 11.945 25.234 1 97.31 102 LEU A C 1
ATOM 768 O O . LEU A 1 102 ? 5.109 11.883 25.562 1 97.31 102 LEU A O 1
ATOM 772 N N . MET A 1 103 ? 3.184 13.039 25.375 1 97.94 103 MET A N 1
ATOM 773 C CA . MET A 1 103 ? 3.742 14.211 26.047 1 97.94 103 MET A CA 1
ATOM 774 C C . MET A 1 103 ? 4.137 13.875 27.469 1 97.94 103 MET A C 1
ATOM 776 O O . MET A 1 103 ? 5.227 14.242 27.922 1 97.94 103 MET A O 1
ATOM 780 N N . GLU A 1 104 ? 3.281 13.133 28.125 1 97.88 104 GLU A N 1
ATOM 781 C CA . GLU A 1 104 ? 3.543 12.734 29.5 1 97.88 104 GLU A CA 1
ATOM 782 C C . GLU A 1 104 ? 4.742 11.789 29.594 1 97.88 104 GLU A C 1
ATOM 784 O O . GLU A 1 104 ? 5.641 11.992 30.406 1 97.88 104 GLU A O 1
ATOM 789 N N . HIS A 1 105 ? 4.746 10.875 28.734 1 97 105 HIS A N 1
ATOM 790 C CA . HIS A 1 105 ? 5.797 9.859 28.734 1 97 105 HIS A CA 1
ATOM 791 C C . HIS A 1 105 ? 7.164 10.492 28.469 1 97 105 HIS A C 1
ATOM 793 O O . HIS A 1 105 ? 8.172 10.039 29.016 1 97 105 HIS A O 1
ATOM 799 N N . ASN A 1 106 ? 7.215 11.508 27.672 1 97.75 106 ASN A N 1
ATOM 800 C CA . ASN A 1 106 ? 8.477 12.156 27.328 1 97.75 106 ASN A CA 1
ATOM 801 C C . ASN A 1 106 ? 8.766 13.352 28.219 1 97.75 106 ASN A C 1
ATOM 803 O O . ASN A 1 106 ? 9.688 14.117 27.953 1 97.75 106 ASN A O 1
ATOM 807 N N . LYS A 1 107 ? 7.938 13.602 29.234 1 97.94 107 LYS A N 1
ATOM 808 C CA . LYS A 1 107 ? 8.141 14.609 30.266 1 97.94 107 LYS A CA 1
ATOM 809 C C . LYS A 1 107 ? 8.18 16.016 29.672 1 97.94 107 LYS A C 1
ATOM 811 O O . LYS A 1 107 ? 9.078 16.797 29.984 1 97.94 107 LYS A O 1
ATOM 816 N N . ILE A 1 108 ? 7.305 16.203 28.75 1 98.5 108 ILE A N 1
ATOM 817 C CA . ILE A 1 108 ? 7.148 17.531 28.156 1 98.5 108 ILE A CA 1
ATOM 818 C C . ILE A 1 108 ? 6.129 18.328 28.953 1 98.5 108 ILE A C 1
ATOM 820 O O . ILE A 1 108 ? 5.012 17.859 29.203 1 98.5 108 ILE A O 1
ATOM 824 N N . ASP A 1 109 ? 6.473 19.516 29.422 1 98.31 109 ASP A N 1
ATOM 825 C CA . ASP A 1 109 ? 5.531 20.391 30.125 1 98.31 109 ASP A CA 1
ATOM 826 C C . ASP A 1 109 ? 4.617 21.109 29.141 1 98.31 109 ASP A C 1
ATOM 828 O O . ASP A 1 109 ? 5.082 21.922 28.328 1 98.31 109 ASP A O 1
ATOM 832 N N . VAL A 1 110 ? 3.328 20.844 29.234 1 98.44 110 VAL A N 1
ATOM 833 C CA . VAL A 1 110 ? 2.365 21.438 28.312 1 98.44 110 VAL A CA 1
ATOM 834 C C . VAL A 1 110 ? 1.627 22.578 29.016 1 98.44 110 VAL A C 1
ATOM 836 O O . VAL A 1 110 ? 1.051 22.391 30.078 1 98.44 110 VAL A O 1
ATOM 839 N N . PHE A 1 111 ? 1.716 23.734 28.422 1 98 111 PHE A N 1
ATOM 840 C CA . PHE A 1 111 ? 0.987 24.906 28.875 1 98 111 PHE A CA 1
ATOM 841 C C . PHE A 1 111 ? -0.169 25.234 27.938 1 98 111 PHE A C 1
ATOM 843 O O . PHE A 1 111 ? 0.046 25.562 26.766 1 98 111 PHE A O 1
ATOM 850 N N . ASN A 1 112 ? -1.377 25.172 28.453 1 97.75 112 ASN A N 1
ATOM 851 C CA . ASN A 1 112 ? -2.551 25.484 27.641 1 97.75 112 ASN A CA 1
ATOM 852 C C . ASN A 1 112 ? -2.896 26.969 27.719 1 97.75 112 ASN A C 1
ATOM 854 O O . ASN A 1 112 ? -3.598 27.406 28.625 1 97.75 112 ASN A O 1
ATOM 858 N N . GLY A 1 113 ? -2.475 27.672 26.766 1 97.62 113 GLY A N 1
ATOM 859 C CA . GLY A 1 113 ? -2.684 29.109 26.703 1 97.62 113 GLY A CA 1
ATOM 860 C C . GLY A 1 113 ? -2.135 29.75 25.453 1 97.62 113 GLY A C 1
ATOM 861 O O . GLY A 1 113 ? -1.682 29.047 24.531 1 97.62 113 GLY A O 1
ATOM 862 N N . VAL A 1 114 ? -2.27 31.062 25.375 1 97.75 114 VAL A N 1
ATOM 863 C CA . VAL A 1 114 ? -1.778 31.828 24.234 1 97.75 114 VAL A CA 1
ATOM 864 C C . VAL A 1 114 ? -0.337 32.281 24.484 1 97.75 114 VAL A C 1
ATOM 866 O O . VAL A 1 114 ? -0.056 32.969 25.469 1 97.75 114 VAL A O 1
ATOM 869 N N . GLY A 1 115 ? 0.564 31.812 23.656 1 97.38 115 GLY A N 1
ATOM 870 C CA . GLY A 1 115 ? 1.973 32.156 23.812 1 97.38 115 GLY A CA 1
ATOM 871 C C . GLY A 1 115 ? 2.395 33.344 22.984 1 97.38 115 GLY A C 1
ATOM 872 O O . GLY A 1 115 ? 1.935 33.531 21.844 1 97.38 115 GLY A O 1
ATOM 873 N N . ARG A 1 116 ? 3.322 34.188 23.547 1 96.94 116 ARG A N 1
ATOM 874 C CA . ARG A 1 116 ? 3.898 35.344 22.859 1 96.94 116 ARG A CA 1
ATOM 875 C C . ARG A 1 116 ? 5.383 35.5 23.172 1 96.94 116 ARG A C 1
ATOM 877 O O . ARG A 1 116 ? 5.805 35.281 24.312 1 96.94 116 ARG A O 1
ATOM 884 N N . ILE A 1 117 ? 6.102 35.75 22.125 1 96.06 117 ILE A N 1
ATOM 885 C CA . ILE A 1 117 ? 7.527 36 22.312 1 96.06 117 ILE A CA 1
ATOM 886 C C . ILE A 1 117 ? 7.738 37.438 22.797 1 96.06 117 ILE A C 1
ATOM 888 O O . ILE A 1 117 ? 7.246 38.375 22.188 1 96.06 117 ILE A O 1
ATOM 892 N N . LEU A 1 118 ? 8.516 37.531 23.812 1 93.19 118 LEU A N 1
ATOM 893 C CA . LEU A 1 118 ? 8.781 38.844 24.375 1 93.19 118 LEU A CA 1
ATOM 894 C C . LEU A 1 118 ? 10.109 39.406 23.875 1 93.19 118 LEU A C 1
ATOM 896 O O . LEU A 1 118 ? 10.977 38.656 23.438 1 93.19 118 LEU A O 1
ATOM 900 N N . GLY A 1 119 ? 10.156 40.688 23.812 1 87.62 119 GLY A N 1
ATOM 901 C CA . GLY A 1 119 ? 11.414 41.344 23.469 1 87.62 119 GLY A CA 1
ATOM 902 C C . GLY A 1 119 ? 12.43 41.281 24.594 1 87.62 119 GLY A C 1
ATOM 903 O O . GLY A 1 119 ? 12.141 40.781 25.688 1 87.62 119 GLY A O 1
ATOM 904 N N . PRO A 1 120 ? 13.68 41.719 24.125 1 80.5 120 PRO A N 1
ATOM 905 C CA . PRO A 1 120 ? 14.711 41.781 25.172 1 80.5 120 PRO A CA 1
ATOM 906 C C . PRO A 1 120 ? 14.32 42.688 26.344 1 80.5 120 PRO A C 1
ATOM 908 O O . PRO A 1 120 ? 13.547 43.625 26.156 1 80.5 120 PRO A O 1
ATOM 911 N N . SER A 1 121 ? 14.539 42.156 27.453 1 68.62 121 SER A N 1
ATOM 912 C CA . SER A 1 121 ? 14.32 42.938 28.656 1 68.62 121 SER A CA 1
ATOM 913 C C . SER A 1 121 ? 15.562 42.938 29.547 1 68.62 121 SER A C 1
ATOM 915 O O . SER A 1 121 ? 16.562 42.312 29.219 1 68.62 121 SER A O 1
ATOM 917 N N . ILE A 1 122 ? 15.57 43.75 30.578 1 63.22 122 ILE A N 1
ATOM 918 C CA . ILE A 1 122 ? 16.688 43.875 31.516 1 63.22 122 ILE A CA 1
ATOM 919 C C . ILE A 1 122 ? 16.969 42.5 32.125 1 63.22 122 ILE A C 1
ATOM 921 O O . ILE A 1 122 ? 18.078 42.219 32.594 1 63.22 122 ILE A O 1
ATOM 925 N N . PHE A 1 123 ? 15.969 41.656 32.188 1 57.25 123 PHE A N 1
ATOM 926 C CA . PHE A 1 123 ? 16.125 40.344 32.812 1 57.25 123 PHE A CA 1
ATOM 927 C C . PHE A 1 123 ? 16.469 39.281 31.797 1 57.25 123 PHE A C 1
ATOM 929 O O . PHE A 1 123 ? 16.938 38.188 32.156 1 57.25 123 PHE A O 1
ATOM 936 N N . SER A 1 124 ? 16.125 39.562 30.516 1 62.78 124 SER A N 1
ATOM 937 C CA . SER A 1 124 ? 16.422 38.656 29.438 1 62.78 124 SER A CA 1
ATOM 938 C C . SER A 1 124 ? 17.047 39.344 28.25 1 62.78 124 SER A C 1
ATOM 940 O O . SER A 1 124 ? 16.344 39.875 27.375 1 62.78 124 SER A O 1
ATOM 942 N N . PRO A 1 125 ? 18.328 39.469 28.344 1 62.38 125 PRO A N 1
ATOM 943 C CA . PRO A 1 125 ? 19 40.25 27.328 1 62.38 125 PRO A CA 1
ATOM 944 C C . PRO A 1 125 ? 18.672 39.781 25.906 1 62.38 125 PRO A C 1
ATOM 946 O O . PRO A 1 125 ? 18.719 40.594 24.969 1 62.38 125 PRO A O 1
ATOM 949 N N . GLN A 1 126 ? 18.391 38.562 25.781 1 68.56 126 GLN A N 1
ATOM 950 C CA . GLN A 1 126 ? 18.047 38.062 24.453 1 68.56 126 GLN A CA 1
ATOM 951 C C . GLN A 1 126 ? 16.547 37.875 24.312 1 68.56 126 GLN A C 1
ATOM 953 O O . GLN A 1 126 ? 15.883 37.406 25.234 1 68.56 126 GLN A O 1
ATOM 958 N N . SER A 1 127 ? 16.062 38.406 23.141 1 74.25 127 SER A N 1
ATOM 959 C CA . SER A 1 127 ? 14.664 38.125 22.844 1 74.25 127 SER A CA 1
ATOM 960 C C . SER A 1 127 ? 14.406 36.625 22.844 1 74.25 127 SER A C 1
ATOM 962 O O . SER A 1 127 ? 15.305 35.812 22.547 1 74.25 127 SER A O 1
ATOM 964 N N . GLY A 1 128 ? 13.156 36.344 23.391 1 81 128 GLY A N 1
ATOM 965 C CA . GLY A 1 128 ? 12.859 34.938 23.203 1 81 128 GLY A CA 1
ATOM 966 C C . GLY A 1 128 ? 12.094 34.344 24.359 1 81 128 GLY A C 1
ATOM 967 O O . GLY A 1 128 ? 11.508 33.25 24.234 1 81 128 GLY A O 1
ATOM 968 N N . THR A 1 129 ? 12.07 35.125 25.406 1 90.06 129 THR A N 1
ATOM 969 C CA . THR A 1 129 ? 11.242 34.594 26.484 1 90.06 129 THR A CA 1
ATOM 970 C C . THR A 1 129 ? 9.781 34.5 26.062 1 90.06 129 THR A C 1
ATOM 972 O O . THR A 1 129 ? 9.273 35.406 25.391 1 90.06 129 THR A O 1
ATOM 975 N N . VAL A 1 130 ? 9.109 33.406 26.453 1 94.81 130 VAL A N 1
ATOM 976 C CA . VAL A 1 130 ? 7.723 33.219 26.031 1 94.81 130 VAL A CA 1
ATOM 977 C C . VAL A 1 130 ? 6.785 33.5 27.203 1 94.81 130 VAL A C 1
ATOM 979 O O . VAL A 1 130 ? 7 33 28.312 1 94.81 130 VAL A O 1
ATOM 982 N N . SER A 1 131 ? 5.887 34.375 26.953 1 95.31 131 SER A N 1
ATOM 983 C CA . SER A 1 131 ? 4.789 34.594 27.891 1 95.31 131 SER A CA 1
ATOM 984 C C . SER A 1 131 ? 3.566 33.75 27.5 1 95.31 131 SER A C 1
ATOM 986 O O . SER A 1 131 ? 3.238 33.656 26.312 1 95.31 131 SER A O 1
ATOM 988 N N . VAL A 1 132 ? 2.92 33.125 28.469 1 97.25 132 VAL A N 1
ATOM 989 C CA . VAL A 1 132 ? 1.702 32.344 28.219 1 97.25 132 VAL A CA 1
ATOM 990 C C . VAL A 1 132 ? 0.527 33 28.953 1 97.25 132 VAL A C 1
ATOM 992 O O . VAL A 1 132 ? 0.59 33.219 30.156 1 97.25 132 VAL A O 1
ATOM 995 N N . GLU A 1 133 ? -0.427 33.312 28.203 1 97 133 GLU A N 1
ATOM 996 C CA . GLU A 1 133 ? -1.675 33.812 28.781 1 97 133 GLU A CA 1
ATOM 997 C C . GLU A 1 133 ? -2.725 32.688 28.859 1 97 133 GLU A C 1
ATOM 999 O O . GLU A 1 133 ? -3.061 32.094 27.844 1 97 133 GLU A O 1
ATOM 1004 N N . PHE A 1 134 ? -3.217 32.469 30.031 1 96.62 134 PHE A N 1
ATOM 1005 C CA . PHE A 1 134 ? -4.203 31.422 30.234 1 96.62 134 PHE A CA 1
ATOM 1006 C C . PHE A 1 134 ? -5.617 31.969 30.078 1 96.62 134 PHE A C 1
ATOM 1008 O O . PHE A 1 134 ? -5.816 33.188 29.969 1 96.62 134 PHE A O 1
ATOM 1015 N N . GLU A 1 135 ? -6.551 31.078 29.969 1 93.38 135 GLU A N 1
ATOM 1016 C CA . GLU A 1 135 ? -7.949 31.453 29.75 1 93.38 135 GLU A CA 1
ATOM 1017 C C . GLU A 1 135 ? -8.469 32.312 30.891 1 93.38 135 GLU A C 1
ATOM 1019 O O . GLU A 1 135 ? -9.312 33.188 30.672 1 93.38 135 GLU A O 1
ATOM 1024 N N . ASN A 1 136 ? -7.941 32.188 32.094 1 94.12 136 ASN A N 1
ATOM 1025 C CA . ASN A 1 136 ? -8.414 32.906 33.25 1 94.12 136 ASN A CA 1
ATOM 1026 C C . ASN A 1 136 ? -7.805 34.312 33.344 1 94.12 136 ASN A C 1
ATOM 1028 O O . ASN A 1 136 ? -8.078 35.062 34.281 1 94.12 136 ASN A O 1
ATOM 1032 N N . GLY A 1 137 ? -6.938 34.594 32.406 1 92.12 137 GLY A N 1
ATOM 1033 C CA . GLY A 1 137 ? -6.348 35.938 32.375 1 92.12 137 GLY A CA 1
ATOM 1034 C C . GLY A 1 137 ? -4.965 36 33 1 92.12 137 GLY A C 1
ATOM 1035 O O . GLY A 1 137 ? -4.23 36.969 32.781 1 92.12 137 GLY A O 1
ATOM 1036 N N . GLU A 1 138 ? -4.668 34.969 33.688 1 95.06 138 GLU A N 1
ATOM 1037 C CA . GLU A 1 138 ? -3.33 34.938 34.281 1 95.06 138 GLU A CA 1
ATOM 1038 C C . GLU A 1 138 ? -2.27 34.688 33.219 1 95.06 138 GLU A C 1
ATOM 1040 O O . GLU A 1 138 ? -2.566 34.094 32.156 1 95.06 138 GLU A O 1
ATOM 1045 N N . SER A 1 139 ? -1.116 35.156 33.5 1 94.75 139 SER A N 1
ATOM 1046 C CA . SER A 1 139 ? 0.005 34.938 32.594 1 94.75 139 SER A CA 1
ATOM 1047 C C . SER A 1 139 ? 1.229 34.438 33.344 1 94.75 139 SER A C 1
ATOM 1049 O O . SER A 1 139 ? 1.37 34.625 34.531 1 94.75 139 SER A O 1
ATOM 1051 N N . GLU A 1 140 ? 1.978 33.719 32.625 1 93.56 140 GLU A N 1
ATOM 1052 C CA . GLU A 1 140 ? 3.23 33.188 33.156 1 93.56 140 GLU A CA 1
ATOM 1053 C C . GLU A 1 140 ? 4.359 33.344 32.156 1 93.56 140 GLU A C 1
ATOM 1055 O O . GLU A 1 140 ? 4.129 33.281 30.938 1 93.56 140 GLU A O 1
ATOM 1060 N N . LEU A 1 141 ? 5.586 33.594 32.688 1 93.19 141 LEU A N 1
ATOM 1061 C CA . LEU A 1 141 ? 6.777 33.656 31.859 1 93.19 141 LEU A CA 1
ATOM 1062 C C . LEU A 1 141 ? 7.508 32.312 31.875 1 93.19 141 LEU A C 1
ATOM 1064 O O . LEU A 1 141 ? 7.629 31.688 32.938 1 93.19 141 LEU A O 1
ATOM 1068 N N . ILE A 1 142 ? 7.926 31.922 30.672 1 93.81 142 ILE A N 1
ATOM 1069 C CA . ILE A 1 142 ? 8.672 30.688 30.531 1 93.81 142 ILE A CA 1
ATOM 1070 C C . ILE A 1 142 ? 10.078 30.984 30.016 1 93.81 142 ILE A C 1
ATOM 1072 O O . ILE A 1 142 ? 10.305 30.984 28.797 1 93.81 142 ILE A O 1
ATOM 1076 N N . PRO A 1 143 ? 11.016 31.188 30.906 1 92.12 143 PRO A N 1
ATOM 1077 C CA . PRO A 1 143 ? 12.391 31.406 30.453 1 92.12 143 PRO A CA 1
ATOM 1078 C C . PRO A 1 143 ? 12.93 30.219 29.656 1 92.12 143 PRO A C 1
ATOM 1080 O O . PRO A 1 143 ? 12.664 29.062 29.984 1 92.12 143 PRO A O 1
ATOM 1083 N N . ASN A 1 144 ? 13.633 30.531 28.547 1 93.88 144 ASN A N 1
ATOM 1084 C CA . ASN A 1 144 ? 14.094 29.484 27.641 1 93.88 144 ASN A CA 1
ATOM 1085 C C . ASN A 1 144 ? 15.359 29.906 26.906 1 93.88 144 ASN A C 1
ATOM 1087 O O . ASN A 1 144 ? 15.688 31.094 26.844 1 93.88 144 ASN A O 1
ATOM 1091 N N . ASN A 1 145 ? 16.078 28.875 26.406 1 94.62 145 ASN A N 1
ATOM 1092 C CA . ASN A 1 145 ? 17.266 29.141 25.594 1 94.62 145 ASN A CA 1
ATOM 1093 C C . ASN A 1 145 ? 16.906 29.25 24.109 1 94.62 145 ASN A C 1
ATOM 1095 O O . ASN A 1 145 ? 17.562 29.984 23.375 1 94.62 145 ASN A O 1
ATOM 1099 N N . ASN A 1 146 ? 15.961 28.469 23.672 1 97 146 ASN A N 1
ATOM 1100 C CA . ASN A 1 146 ? 15.555 28.391 22.281 1 97 146 ASN A CA 1
ATOM 1101 C C . ASN A 1 146 ? 14.031 28.375 22.141 1 97 146 ASN A C 1
ATOM 1103 O O . ASN A 1 146 ? 13.32 28.016 23.078 1 97 146 ASN A O 1
ATOM 1107 N N . VAL A 1 147 ? 13.57 28.828 20.953 1 98.12 147 VAL A N 1
ATOM 1108 C CA . VAL A 1 147 ? 12.148 28.812 20.656 1 98.12 147 VAL A CA 1
ATOM 1109 C C . VAL A 1 147 ? 11.914 28.141 19.297 1 98.12 147 VAL A C 1
ATOM 1111 O O . VAL A 1 147 ? 12.695 28.328 18.359 1 98.12 147 VAL A O 1
ATOM 1114 N N . LEU A 1 148 ? 10.906 27.312 19.203 1 98.81 148 LEU A N 1
ATOM 1115 C CA . LEU A 1 148 ? 10.383 26.812 17.922 1 98.81 148 LEU A CA 1
ATOM 1116 C C . LEU A 1 148 ? 8.953 27.297 17.719 1 98.81 148 LEU A C 1
ATOM 1118 O O . LEU A 1 148 ? 8.07 27.016 18.531 1 98.81 148 LEU A O 1
ATOM 1122 N N . ILE A 1 149 ? 8.773 28.031 16.656 1 98.81 149 ILE A N 1
ATOM 1123 C CA . ILE A 1 149 ? 7.441 28.5 16.297 1 98.81 149 ILE A CA 1
ATOM 1124 C C . ILE A 1 149 ? 6.762 27.484 15.383 1 98.81 149 ILE A C 1
ATOM 1126 O O . ILE A 1 149 ? 7.223 27.25 14.266 1 98.81 149 ILE A O 1
ATOM 1130 N N . ALA A 1 150 ? 5.695 26.875 15.805 1 98.81 150 ALA A N 1
ATOM 1131 C CA . ALA A 1 150 ? 4.898 25.891 15.07 1 98.81 150 ALA A CA 1
ATOM 1132 C C . ALA A 1 150 ? 3.408 26.188 15.203 1 98.81 150 ALA A C 1
ATOM 1134 O O . ALA A 1 150 ? 2.621 25.312 15.547 1 98.81 150 ALA A O 1
ATOM 1135 N N . THR A 1 151 ? 3.006 27.344 14.852 1 98.56 151 THR A N 1
ATOM 1136 C CA . THR A 1 151 ? 1.689 27.875 15.195 1 98.56 151 THR A CA 1
ATOM 1137 C C . THR A 1 151 ? 0.667 27.5 14.117 1 98.56 151 THR A C 1
ATOM 1139 O O . THR A 1 151 ? -0.531 27.734 14.289 1 98.56 151 THR A O 1
ATOM 1142 N N . GLY A 1 152 ? 1.135 26.938 13.047 1 98 152 GLY A N 1
ATOM 1143 C CA . GLY A 1 152 ? 0.236 26.391 12.039 1 98 152 GLY A CA 1
ATOM 1144 C C . GLY A 1 152 ? -0.456 27.469 11.219 1 98 152 GLY A C 1
ATOM 1145 O O . GLY A 1 152 ? 0.142 28.5 10.906 1 98 152 GLY A O 1
ATOM 1146 N N . SER A 1 153 ? -1.56 27.141 10.672 1 97.94 153 SER A N 1
ATOM 1147 C CA . SER A 1 153 ? -2.346 28 9.797 1 97.94 153 SER A CA 1
ATOM 1148 C C . SER A 1 153 ? -3.84 27.844 10.055 1 97.94 153 SER A C 1
ATOM 1150 O O . SER A 1 153 ? -4.246 26.984 10.844 1 97.94 153 SER A O 1
ATOM 1152 N N . GLN A 1 154 ? -4.625 28.656 9.484 1 97.38 154 GLN A N 1
ATOM 1153 C CA . GLN A 1 154 ? -6.082 28.594 9.555 1 97.38 154 GLN A CA 1
ATOM 1154 C C . GLN A 1 154 ? -6.703 28.797 8.172 1 97.38 154 GLN A C 1
ATOM 1156 O O . GLN A 1 154 ? -6.082 29.375 7.289 1 97.38 154 GLN A O 1
ATOM 1161 N N . PRO A 1 155 ? -7.953 28.312 7.961 1 97.62 155 PRO A N 1
ATOM 1162 C CA . PRO A 1 155 ? -8.602 28.5 6.656 1 97.62 155 PRO A CA 1
ATOM 1163 C C . PRO A 1 155 ? -8.766 29.969 6.285 1 97.62 155 PRO A C 1
ATOM 1165 O O . PRO A 1 155 ? -9.062 30.797 7.148 1 97.62 155 PRO A O 1
ATOM 1168 N N . MET A 1 156 ? -8.609 30.219 5.035 1 97.19 156 MET A N 1
ATOM 1169 C CA . MET A 1 156 ? -8.773 31.578 4.52 1 97.19 156 MET A CA 1
ATOM 1170 C C . MET A 1 156 ? -10.133 31.734 3.846 1 97.19 156 MET A C 1
ATOM 1172 O O . MET A 1 156 ? -10.578 30.844 3.117 1 97.19 156 MET A O 1
ATOM 1176 N N . ASP A 1 157 ? -10.875 32.781 4.121 1 96.25 157 ASP A N 1
ATOM 1177 C CA . ASP A 1 157 ? -12.133 33.094 3.443 1 96.25 157 ASP A CA 1
ATOM 1178 C C . ASP A 1 157 ? -11.922 34.094 2.328 1 96.25 157 ASP A C 1
ATOM 1180 O O . ASP A 1 157 ? -10.812 34.594 2.121 1 96.25 157 ASP A O 1
ATOM 1184 N N . LEU A 1 158 ? -12.938 34.25 1.501 1 96.5 158 LEU A N 1
ATOM 1185 C CA . LEU A 1 158 ? -12.969 35.344 0.536 1 96.5 158 LEU A CA 1
ATOM 1186 C C . LEU A 1 158 ? -13.492 36.625 1.182 1 96.5 158 LEU A C 1
ATOM 1188 O O . LEU A 1 158 ? -14.43 36.594 1.977 1 96.5 158 LEU A O 1
ATOM 1192 N N . PRO A 1 159 ? -12.906 37.719 0.828 1 95.12 159 PRO A N 1
ATOM 1193 C CA . PRO A 1 159 ? -13.344 38.969 1.442 1 95.12 159 PRO A CA 1
ATOM 1194 C C . PRO A 1 159 ? -14.852 39.219 1.312 1 95.12 159 PRO A C 1
ATOM 1196 O O . PRO A 1 159 ? -15.484 39.719 2.242 1 95.12 159 PRO A O 1
ATOM 1199 N N . PHE A 1 160 ? -15.43 38.781 0.207 1 95.81 160 PHE A N 1
ATOM 1200 C CA . PHE A 1 160 ? -16.844 39.031 -0.035 1 95.81 160 PHE A CA 1
ATOM 1201 C C . PHE A 1 160 ? -17.688 37.812 0.349 1 95.81 160 PHE A C 1
ATOM 1203 O O . PHE A 1 160 ? -18.906 37.844 0.191 1 95.81 160 PHE A O 1
ATOM 1210 N N . LEU A 1 161 ? -17.062 36.844 0.848 1 96.94 161 LEU A N 1
ATOM 1211 C CA . LEU A 1 161 ? -17.734 35.594 1.25 1 96.94 161 LEU A CA 1
ATOM 1212 C C . LEU A 1 161 ? -17.141 35.062 2.539 1 96.94 161 LEU A C 1
ATOM 1214 O O . LEU A 1 161 ? -16.578 33.969 2.549 1 96.94 161 LEU A O 1
ATOM 1218 N N . PRO A 1 162 ? -17.281 35.75 3.609 1 97.25 162 PRO A N 1
ATOM 1219 C CA . PRO A 1 162 ? -16.75 35.312 4.895 1 97.25 162 PRO A CA 1
ATOM 1220 C C . PRO A 1 162 ? -17.469 34.062 5.434 1 97.25 162 PRO A C 1
ATOM 1222 O O . PRO A 1 162 ? -18.641 33.875 5.148 1 97.25 162 PRO A O 1
ATOM 1225 N N . PHE A 1 163 ? -16.75 33.344 6.238 1 98 163 PHE A N 1
ATOM 1226 C CA . PHE A 1 163 ? -17.359 32.188 6.871 1 98 163 PHE A CA 1
ATOM 1227 C C . PHE A 1 163 ? -18.484 32.594 7.812 1 98 163 PHE A C 1
ATOM 1229 O O . PHE A 1 163 ? -18.281 33.406 8.703 1 98 163 PHE A O 1
ATOM 1236 N N . ASP A 1 164 ? -19.672 32.156 7.668 1 97.56 164 ASP A N 1
ATOM 1237 C CA . ASP A 1 164 ? -20.719 32.312 8.664 1 97.56 164 ASP A CA 1
ATOM 1238 C C . ASP A 1 164 ? -20.938 31.047 9.477 1 97.56 164 ASP A C 1
ATOM 1240 O O . ASP A 1 164 ? -21.75 31.016 10.398 1 97.56 164 ASP A O 1
ATOM 1244 N N . HIS A 1 165 ? -20.172 29.891 9.102 1 97.12 165 HIS A N 1
ATOM 1245 C CA . HIS A 1 165 ? -20.094 28.625 9.82 1 97.12 165 HIS A CA 1
ATOM 1246 C C . HIS A 1 165 ? -21.438 27.891 9.789 1 97.12 165 HIS A C 1
ATOM 1248 O O . HIS A 1 165 ? -21.656 26.953 10.555 1 97.12 165 HIS A O 1
ATOM 1254 N N . LYS A 1 166 ? -22.312 28.328 8.914 1 96.81 166 LYS A N 1
ATOM 1255 C CA . LYS A 1 166 ? -23.609 27.688 8.734 1 96.81 166 LYS A CA 1
ATOM 1256 C C . LYS A 1 166 ? -23.875 27.375 7.266 1 96.81 166 LYS A C 1
ATOM 1258 O O . LYS A 1 166 ? -23.984 26.203 6.879 1 96.81 166 LYS A O 1
ATOM 1263 N N . ILE A 1 167 ? -23.891 28.438 6.465 1 97.94 167 ILE A N 1
ATOM 1264 C CA . ILE A 1 167 ? -24.109 28.297 5.027 1 97.94 167 ILE A CA 1
ATOM 1265 C C . ILE A 1 167 ? -22.766 28.312 4.297 1 97.94 167 ILE A C 1
ATOM 1267 O O . ILE A 1 167 ? -22.531 27.484 3.416 1 97.94 167 ILE A O 1
ATOM 1271 N N . VAL A 1 168 ? -21.953 29.281 4.688 1 98.56 168 VAL A N 1
ATOM 1272 C CA . VAL A 1 168 ? -20.594 29.375 4.152 1 98.56 168 VAL A CA 1
ATOM 1273 C C . VAL A 1 168 ? -19.609 28.719 5.117 1 98.56 168 VAL A C 1
ATOM 1275 O O . VAL A 1 168 ? -19.344 29.25 6.195 1 98.56 168 VAL A O 1
ATOM 1278 N N . LEU A 1 169 ? -19.031 27.656 4.633 1 98.62 169 LEU A N 1
ATOM 1279 C CA . LEU A 1 169 ? -18.297 26.781 5.535 1 98.62 169 LEU A CA 1
ATOM 1280 C C . LEU A 1 169 ? -16.797 26.797 5.223 1 98.62 169 LEU A C 1
ATOM 1282 O O . LEU A 1 169 ? -16.406 26.906 4.059 1 98.62 169 LEU A O 1
ATOM 1286 N N . SER A 1 170 ? -15.953 26.688 6.266 1 98.44 170 SER A N 1
ATOM 1287 C CA . SER A 1 170 ? -14.539 26.359 6.145 1 98.44 170 SER A CA 1
ATOM 1288 C C . SER A 1 170 ? -14.336 24.844 6.16 1 98.44 170 SER A C 1
ATOM 1290 O O . SER A 1 170 ? -15.281 24.078 6.371 1 98.44 170 SER A O 1
ATOM 1292 N N . SER A 1 171 ? -13.055 24.484 5.961 1 97.56 171 SER A N 1
ATOM 1293 C CA . SER A 1 171 ? -12.695 23.062 6.062 1 97.56 171 SER A CA 1
ATOM 1294 C C . SER A 1 171 ? -12.906 22.547 7.484 1 97.56 171 SER A C 1
ATOM 1296 O O . SER A 1 171 ? -13.086 21.344 7.688 1 97.56 171 SER A O 1
ATOM 1298 N N . ASP A 1 172 ? -12.867 23.453 8.508 1 97.31 172 ASP A N 1
ATOM 1299 C CA . ASP A 1 172 ? -13.133 23.062 9.891 1 97.31 172 ASP A CA 1
ATOM 1300 C C . ASP A 1 172 ? -14.617 22.797 10.109 1 97.31 172 ASP A C 1
ATOM 1302 O O . ASP A 1 172 ? -14.992 21.812 10.75 1 97.31 172 ASP A O 1
ATOM 1306 N N . ASP A 1 173 ? -15.43 23.656 9.531 1 98 173 ASP A N 1
ATOM 1307 C CA . ASP A 1 173 ? -16.875 23.625 9.742 1 98 173 ASP A CA 1
ATOM 1308 C C . ASP A 1 173 ? -17.5 22.359 9.141 1 98 173 ASP A C 1
ATOM 1310 O O . ASP A 1 173 ? -18.375 21.75 9.742 1 98 173 ASP A O 1
ATOM 1314 N N . ILE A 1 174 ? -17.078 22.031 7.969 1 98.25 174 ILE A N 1
ATOM 1315 C CA . ILE A 1 174 ? -17.734 20.984 7.199 1 98.25 174 ILE A CA 1
ATOM 1316 C C . ILE A 1 174 ? -17.562 19.641 7.895 1 98.25 174 ILE A C 1
ATOM 1318 O O . ILE A 1 174 ? -18.391 18.734 7.742 1 98.25 174 ILE A O 1
ATOM 1322 N N . LEU A 1 175 ? -16.531 19.484 8.695 1 97.88 175 LEU A N 1
ATOM 1323 C CA . LEU A 1 175 ? -16.25 18.25 9.414 1 97.88 175 LEU A CA 1
ATOM 1324 C C . LEU A 1 175 ? -17.188 18.078 10.609 1 97.88 175 LEU A C 1
ATOM 1326 O O . LEU A 1 175 ? -17.281 17 11.18 1 97.88 175 LEU A O 1
ATOM 1330 N N . LYS A 1 176 ? -17.906 19.141 10.891 1 96.88 176 LYS A N 1
ATOM 1331 C CA . LYS A 1 176 ? -18.766 19.109 12.07 1 96.88 176 LYS A CA 1
ATOM 1332 C C . LYS A 1 176 ? -20.234 19.094 11.688 1 96.88 176 LYS A C 1
ATOM 1334 O O . LYS A 1 176 ? -21.109 19.219 12.547 1 96.88 176 LYS A O 1
ATOM 1339 N N . LEU A 1 177 ? -20.484 18.938 10.438 1 97.56 177 LEU A N 1
ATOM 1340 C CA . LEU A 1 177 ? -21.875 18.906 9.984 1 97.56 177 LEU A CA 1
ATOM 1341 C C . LEU A 1 177 ? -22.656 17.812 10.695 1 97.56 177 LEU A C 1
ATOM 1343 O O . LEU A 1 177 ? -22.141 16.703 10.898 1 97.56 177 LEU A O 1
ATOM 1347 N N . GLU A 1 178 ? -23.859 18.078 10.992 1 96.06 178 GLU A N 1
ATOM 1348 C CA . GLU A 1 178 ? -24.719 17.094 11.641 1 96.06 178 GLU A CA 1
ATOM 1349 C C . GLU A 1 178 ? -25.562 16.328 10.617 1 96.06 178 GLU A C 1
ATOM 1351 O O . GLU A 1 178 ? -26.047 15.234 10.898 1 96.06 178 GLU A O 1
ATOM 1356 N N . ALA A 1 179 ? -25.797 17 9.523 1 97.31 179 ALA A N 1
ATOM 1357 C CA . ALA A 1 179 ? -26.547 16.406 8.414 1 97.31 179 ALA A CA 1
A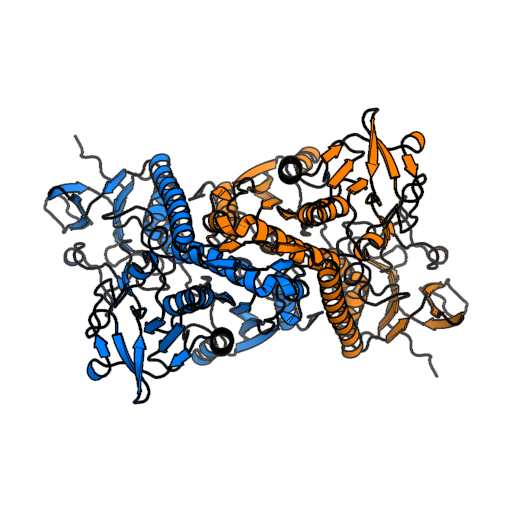TOM 1358 C C . ALA A 1 179 ? -25.906 16.781 7.07 1 97.31 179 ALA A C 1
ATOM 1360 O O . ALA A 1 179 ? -25.266 17.828 6.941 1 97.31 179 ALA A O 1
ATOM 1361 N N . LEU A 1 180 ? -26.156 15.938 6.16 1 98.19 180 LEU A N 1
ATOM 1362 C CA . LEU A 1 180 ? -25.656 16.203 4.812 1 98.19 180 LEU A CA 1
ATOM 1363 C C . LEU A 1 180 ? -26.531 17.219 4.102 1 98.19 180 LEU A C 1
ATOM 1365 O O . LEU A 1 180 ? -27.75 17.141 4.152 1 98.19 180 LEU A O 1
ATOM 1369 N N . PRO A 1 181 ? -25.859 18.172 3.465 1 98.44 181 PRO A N 1
ATOM 1370 C CA . PRO A 1 181 ? -26.672 19.062 2.631 1 98.44 181 PRO A CA 1
ATOM 1371 C C . PRO A 1 181 ? -27.109 18.422 1.324 1 98.44 181 PRO A C 1
ATOM 1373 O O . PRO A 1 181 ? -26.5 17.453 0.869 1 98.44 181 PRO A O 1
ATOM 1376 N N . LYS A 1 182 ? -28.172 18.969 0.718 1 98.12 182 LYS A N 1
ATOM 1377 C CA . LYS A 1 182 ? -28.625 18.469 -0.575 1 98.12 182 LYS A CA 1
ATOM 1378 C C . LYS A 1 182 ? -27.641 18.844 -1.686 1 98.12 182 LYS A C 1
ATOM 1380 O O . LYS A 1 182 ? -27.438 18.078 -2.627 1 98.12 182 LYS A O 1
ATOM 1385 N N . SER A 1 183 ? -27.141 20 -1.52 1 98.75 183 SER A N 1
ATOM 1386 C CA . SER A 1 183 ? -26.203 20.516 -2.518 1 98.75 183 SER A CA 1
ATOM 1387 C C . SER A 1 183 ? -25.109 21.344 -1.869 1 98.75 183 SER A C 1
ATOM 1389 O O . SER A 1 183 ? -25.328 21.984 -0.837 1 98.75 183 SER A O 1
ATOM 1391 N N . LEU A 1 184 ? -23.906 21.297 -2.459 1 98.88 184 LEU A N 1
ATOM 1392 C CA . LEU A 1 184 ? -22.719 21.984 -1.92 1 98.88 184 LEU A CA 1
ATOM 1393 C C . LEU A 1 184 ? -21.891 22.594 -3.039 1 98.88 184 LEU A C 1
ATOM 1395 O O . LEU A 1 184 ? -21.484 21.891 -3.969 1 98.88 184 LEU A O 1
ATOM 1399 N N . ALA A 1 185 ? -21.766 23.875 -3.014 1 98.88 185 ALA A N 1
ATOM 1400 C CA . ALA A 1 185 ? -20.766 24.547 -3.854 1 98.88 185 ALA A CA 1
ATOM 1401 C C . ALA A 1 185 ? -19.391 24.531 -3.193 1 98.88 185 ALA A C 1
ATOM 1403 O O . ALA A 1 185 ? -19.25 24.891 -2.025 1 98.88 185 ALA A O 1
ATOM 1404 N N . ILE A 1 186 ? -18.438 24.062 -3.895 1 98.88 186 ILE A N 1
ATOM 1405 C CA . ILE A 1 186 ? -17.062 24.062 -3.4 1 98.88 186 ILE A CA 1
ATOM 1406 C C . ILE A 1 186 ? -16.25 25.094 -4.176 1 98.88 186 ILE A C 1
ATOM 1408 O O . ILE A 1 186 ? -16.031 24.938 -5.379 1 98.88 186 ILE A O 1
ATOM 1412 N N . ILE A 1 187 ? -15.875 26.109 -3.492 1 98.69 187 ILE A N 1
ATOM 1413 C CA . ILE A 1 187 ? -15.055 27.156 -4.094 1 98.69 187 ILE A CA 1
ATOM 1414 C C . ILE A 1 187 ? -13.578 26.844 -3.869 1 98.69 187 ILE A C 1
ATOM 1416 O O . ILE A 1 187 ? -13.062 27.016 -2.762 1 98.69 187 ILE A O 1
ATOM 1420 N N . GLY A 1 188 ? -12.844 26.5 -4.957 1 98.31 188 GLY A N 1
ATOM 1421 C CA . GLY A 1 188 ? -11.469 26.031 -4.895 1 98.31 188 GLY A CA 1
ATOM 1422 C C . GLY A 1 188 ? -11.297 24.594 -5.348 1 98.31 188 GLY A C 1
ATOM 1423 O O . GLY A 1 188 ? -11.82 23.672 -4.715 1 98.31 188 GLY A O 1
ATOM 1424 N N . GLY A 1 189 ? -10.562 24.422 -6.398 1 98.25 189 GLY A N 1
ATOM 1425 C CA . GLY A 1 189 ? -10.32 23.094 -6.949 1 98.25 189 GLY A CA 1
ATOM 1426 C C . GLY A 1 189 ? -8.961 22.531 -6.57 1 98.25 189 GLY A C 1
ATOM 1427 O O . GLY A 1 189 ? -8.328 21.844 -7.363 1 98.25 189 GLY A O 1
ATOM 1428 N N . GLY A 1 190 ? -8.469 22.875 -5.328 1 97.81 190 GLY A N 1
ATOM 1429 C CA . GLY A 1 190 ? -7.238 22.312 -4.785 1 97.81 190 GLY A CA 1
ATOM 1430 C C . GLY A 1 190 ? -7.461 21.016 -4.023 1 97.81 190 GLY A C 1
ATOM 1431 O O . GLY A 1 190 ? -8.523 20.406 -4.137 1 97.81 190 GLY A O 1
ATOM 1432 N N . VAL A 1 191 ? -6.512 20.609 -3.234 1 97.56 191 VAL A N 1
ATOM 1433 C CA . VAL A 1 191 ? -6.492 19.312 -2.551 1 97.56 191 VAL A CA 1
ATOM 1434 C C . VAL A 1 191 ? -7.684 19.219 -1.601 1 97.56 191 VAL A C 1
ATOM 1436 O O . VAL A 1 191 ? -8.461 18.266 -1.664 1 97.56 191 VAL A O 1
ATOM 1439 N N . ILE A 1 192 ? -7.863 20.203 -0.775 1 97.69 192 ILE A N 1
ATOM 1440 C CA . ILE A 1 192 ? -8.93 20.188 0.224 1 97.69 192 ILE A CA 1
ATOM 1441 C C . ILE A 1 192 ? -10.289 20.125 -0.469 1 97.69 192 ILE A C 1
ATOM 1443 O O . ILE A 1 192 ? -11.125 19.297 -0.128 1 97.69 192 ILE A O 1
ATOM 1447 N N . GLY A 1 193 ? -10.484 20.984 -1.469 1 98.5 193 GLY A N 1
ATOM 1448 C CA . GLY A 1 193 ? -11.75 21.016 -2.191 1 98.5 193 GLY A CA 1
ATOM 1449 C C . GLY A 1 193 ? -12.086 19.688 -2.848 1 98.5 193 GLY A C 1
ATOM 1450 O O . GLY A 1 193 ? -13.219 19.203 -2.738 1 98.5 193 GLY A O 1
ATOM 1451 N N . LEU A 1 194 ? -11.148 19.078 -3.443 1 98.69 194 LEU A N 1
ATOM 1452 C CA . LEU A 1 194 ? -11.406 17.859 -4.219 1 98.69 194 LEU A CA 1
ATOM 1453 C C . LEU A 1 194 ? -11.594 16.656 -3.305 1 98.69 194 LEU A C 1
ATOM 1455 O O . LEU A 1 194 ? -12.344 15.734 -3.631 1 98.69 194 LEU A O 1
ATOM 1459 N N . GLU A 1 195 ? -10.883 16.609 -2.162 1 98.5 195 GLU A N 1
ATOM 1460 C CA . GLU A 1 195 ? -11.141 15.531 -1.206 1 98.5 195 GLU A CA 1
ATOM 1461 C C . GLU A 1 195 ? -12.578 15.578 -0.701 1 98.5 195 GLU A C 1
ATOM 1463 O O . GLU A 1 195 ? -13.242 14.547 -0.616 1 98.5 195 GLU A O 1
ATOM 1468 N N . PHE A 1 196 ? -13.047 16.781 -0.453 1 98.75 196 PHE A N 1
ATOM 1469 C CA . PHE A 1 196 ? -14.43 16.906 0.007 1 98.75 196 PHE A CA 1
ATOM 1470 C C . PHE A 1 196 ? -15.398 16.641 -1.135 1 98.75 196 PHE A C 1
ATOM 1472 O O . PHE A 1 196 ? -16.484 16.094 -0.918 1 98.75 196 PHE A O 1
ATOM 1479 N N . ALA A 1 197 ? -15.016 17.062 -2.365 1 98.81 197 ALA A N 1
ATOM 1480 C CA . ALA A 1 197 ? -15.859 16.719 -3.51 1 98.81 197 ALA A CA 1
ATOM 1481 C C . ALA A 1 197 ? -16.031 15.211 -3.633 1 98.81 197 ALA A C 1
ATOM 1483 O O . ALA A 1 197 ? -17.141 14.711 -3.801 1 98.81 197 ALA A O 1
ATOM 1484 N N . SER A 1 198 ? -14.922 14.508 -3.492 1 98.12 198 SER A N 1
ATOM 1485 C CA . SER A 1 198 ? -14.922 13.055 -3.592 1 98.12 198 SER A CA 1
ATOM 1486 C C . SER A 1 198 ? -15.742 12.422 -2.473 1 98.12 198 SER A C 1
ATOM 1488 O O . SER A 1 198 ? -16.547 11.523 -2.719 1 98.12 198 SER A O 1
ATOM 1490 N N . LEU A 1 199 ? -15.562 12.922 -1.244 1 98.31 199 LEU A N 1
ATOM 1491 C CA . LEU A 1 199 ? -16.25 12.422 -0.063 1 98.31 199 LEU A CA 1
ATOM 1492 C C . LEU A 1 199 ? -17.766 12.633 -0.183 1 98.31 199 LEU A C 1
ATOM 1494 O O . LEU A 1 199 ? -18.547 11.688 -0.067 1 98.31 199 LEU A O 1
ATOM 1498 N N . MET A 1 200 ? -18.172 13.852 -0.523 1 98.44 200 MET A N 1
ATOM 1499 C CA . MET A 1 200 ? -19.578 14.258 -0.446 1 98.44 200 MET A CA 1
ATOM 1500 C C . MET A 1 200 ? -20.359 13.68 -1.616 1 98.44 200 MET A C 1
ATOM 1502 O O . MET A 1 200 ? -21.547 13.344 -1.467 1 98.44 200 MET A O 1
ATOM 1506 N N . THR A 1 201 ? -19.734 13.586 -2.752 1 98 201 THR A N 1
ATOM 1507 C CA . THR A 1 201 ? -20.438 12.992 -3.883 1 98 201 THR A CA 1
ATOM 1508 C C . THR A 1 201 ? -20.781 11.531 -3.6 1 98 201 THR A C 1
ATOM 1510 O O . THR A 1 201 ? -21.859 11.062 -3.969 1 98 201 THR A O 1
ATOM 1513 N N . ASP A 1 202 ? -19.906 10.805 -2.955 1 96.25 202 ASP A N 1
ATOM 1514 C CA . ASP A 1 202 ? -20.141 9.414 -2.59 1 96.25 202 ASP A CA 1
ATOM 1515 C C . ASP A 1 202 ? -21.281 9.289 -1.595 1 96.25 202 ASP A C 1
ATOM 1517 O O . ASP A 1 202 ? -21.984 8.281 -1.566 1 96.25 202 ASP A O 1
ATOM 1521 N N . LEU A 1 203 ? -21.484 10.352 -0.84 1 97.12 203 LEU A N 1
ATOM 1522 C CA . LEU A 1 203 ? -22.531 10.328 0.183 1 97.12 203 LEU A CA 1
ATOM 1523 C C . LEU A 1 203 ? -23.844 10.859 -0.369 1 97.12 203 LEU A C 1
ATOM 1525 O O . LEU A 1 203 ? -24.797 11.047 0.382 1 97.12 203 LEU A O 1
ATOM 1529 N N . GLY A 1 204 ? -23.891 11.242 -1.666 1 96.5 204 GLY A N 1
ATOM 1530 C CA . GLY A 1 204 ? -25.141 11.555 -2.332 1 96.5 204 GLY A CA 1
ATOM 1531 C C . GLY A 1 204 ? -25.406 13.047 -2.436 1 96.5 204 GLY A C 1
ATOM 1532 O O . GLY A 1 204 ? -26.5 13.469 -2.814 1 96.5 204 GLY A O 1
ATOM 1533 N N . VAL A 1 205 ? -24.453 13.875 -2.076 1 98.38 205 VAL A N 1
ATOM 1534 C CA . VAL A 1 205 ? -24.594 15.32 -2.143 1 98.38 205 VAL A CA 1
ATOM 1535 C C . VAL A 1 205 ? -24.375 15.797 -3.576 1 98.38 205 VAL A C 1
ATOM 1537 O O . VAL A 1 205 ? -23.484 15.297 -4.266 1 98.38 205 VAL A O 1
ATOM 1540 N N . ASP A 1 206 ? -25.188 16.75 -4.031 1 98.62 206 ASP A N 1
ATOM 1541 C CA . ASP A 1 206 ? -24.969 17.391 -5.328 1 98.62 206 ASP A CA 1
ATOM 1542 C C . ASP A 1 206 ? -23.828 18.391 -5.262 1 98.62 206 ASP A C 1
ATOM 1544 O O . ASP A 1 206 ? -23.938 19.422 -4.602 1 98.62 206 ASP A O 1
ATOM 1548 N N . ILE A 1 207 ? -22.703 18.125 -6.016 1 98.88 207 ILE A N 1
ATOM 1549 C CA . ILE A 1 207 ? -21.469 18.875 -5.812 1 98.88 207 ILE A CA 1
ATOM 1550 C C . ILE A 1 207 ? -21.141 19.672 -7.066 1 98.88 207 ILE A C 1
ATOM 1552 O O . ILE A 1 207 ? -21.188 19.141 -8.18 1 98.88 207 ILE A O 1
ATOM 1556 N N . THR A 1 208 ? -20.828 20.906 -6.875 1 98.81 208 THR A N 1
ATOM 1557 C CA . THR A 1 208 ? -20.25 21.75 -7.91 1 98.81 208 THR A CA 1
ATOM 1558 C C . THR A 1 208 ? -18.938 22.375 -7.43 1 98.81 208 THR A C 1
ATOM 1560 O O . THR A 1 208 ? -18.922 23.062 -6.402 1 98.81 208 THR A O 1
ATOM 1563 N N . VAL A 1 209 ? -17.891 22.125 -8.188 1 98.88 209 VAL A N 1
ATOM 1564 C CA . VAL A 1 209 ? -16.594 22.719 -7.871 1 98.88 209 VAL A CA 1
ATOM 1565 C C . VAL A 1 209 ? -16.344 23.938 -8.758 1 98.88 209 VAL A C 1
ATOM 1567 O O . VAL A 1 209 ? -16.453 23.859 -9.984 1 98.88 209 VAL A O 1
ATOM 1570 N N . ILE A 1 210 ? -16.078 25.031 -8.164 1 98.69 210 ILE A N 1
ATOM 1571 C CA . ILE A 1 210 ? -15.781 26.266 -8.867 1 98.69 210 ILE A CA 1
ATOM 1572 C C . ILE A 1 210 ? -14.32 26.656 -8.664 1 98.69 210 ILE A C 1
ATOM 1574 O O . ILE A 1 210 ? -13.891 26.922 -7.535 1 98.69 210 ILE A O 1
ATOM 1578 N N . GLU A 1 211 ? -13.531 26.656 -9.719 1 98.44 211 GLU A N 1
ATOM 1579 C CA . GLU A 1 211 ? -12.094 26.922 -9.695 1 98.44 211 GLU A CA 1
ATOM 1580 C C . GLU A 1 211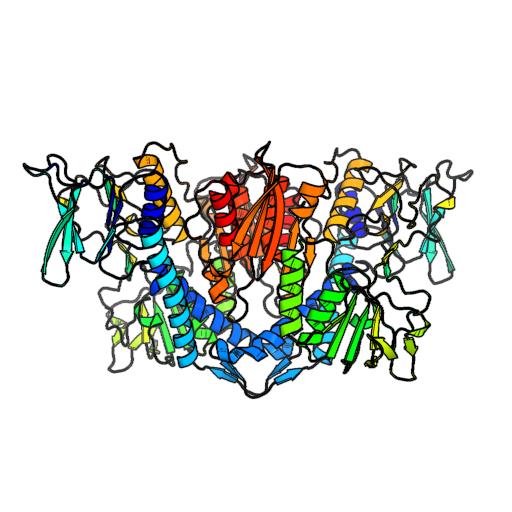 ? -11.75 28.172 -10.5 1 98.44 211 GLU A C 1
ATOM 1582 O O . GLU A 1 211 ? -12.094 28.281 -11.68 1 98.44 211 GLU A O 1
ATOM 1587 N N . ALA A 1 212 ? -11.078 29.125 -9.82 1 97.56 212 ALA A N 1
ATOM 1588 C CA . ALA A 1 212 ? -10.703 30.375 -10.469 1 97.56 212 ALA A CA 1
ATOM 1589 C C . ALA A 1 212 ? -9.672 30.141 -11.57 1 97.56 212 ALA A C 1
ATOM 1591 O O . ALA A 1 212 ? -9.672 30.828 -12.586 1 97.56 212 ALA A O 1
ATOM 1592 N N . GLY A 1 213 ? -8.828 29.203 -11.375 1 96.94 213 GLY A N 1
ATOM 1593 C CA . GLY A 1 213 ? -7.754 28.922 -12.312 1 96.94 213 GLY A CA 1
ATOM 1594 C C . GLY A 1 213 ? -8.203 28.109 -13.508 1 96.94 213 GLY A C 1
ATOM 1595 O O . GLY A 1 213 ? -9.383 27.781 -13.633 1 96.94 213 GLY A O 1
ATOM 1596 N N . GLU A 1 214 ? -7.203 27.719 -14.359 1 96.75 214 GLU A N 1
ATOM 1597 C CA . GLU A 1 214 ? -7.461 27.047 -15.633 1 96.75 214 GLU A CA 1
ATOM 1598 C C . GLU A 1 214 ? -7.848 25.594 -15.422 1 96.75 214 GLU A C 1
ATOM 1600 O O . GLU A 1 214 ? -8.492 24.984 -16.281 1 96.75 214 GLU A O 1
ATOM 1605 N N . ARG A 1 215 ? -7.387 25.031 -14.336 1 97.25 215 ARG A N 1
ATOM 1606 C CA . ARG A 1 215 ? -7.672 23.625 -14.086 1 97.25 215 ARG A CA 1
ATOM 1607 C C . ARG A 1 215 ? -7.641 23.328 -12.586 1 97.25 215 ARG A C 1
ATOM 1609 O O . ARG A 1 215 ? -7.117 24.109 -11.805 1 97.25 215 ARG A O 1
ATOM 1616 N N . ILE A 1 216 ? -8.234 22.203 -12.242 1 98.06 216 ILE A N 1
ATOM 1617 C CA . ILE A 1 216 ? -8.125 21.719 -10.867 1 98.06 216 ILE A CA 1
ATOM 1618 C C . ILE A 1 216 ? -6.73 21.172 -10.617 1 98.06 216 ILE A C 1
ATOM 1620 O O . ILE A 1 216 ? -6.012 20.828 -11.562 1 98.06 216 ILE A O 1
ATOM 1624 N N . LEU A 1 217 ? -6.289 21.094 -9.398 1 97.19 217 LEU A N 1
ATOM 1625 C CA . LEU A 1 217 ? -5.031 20.531 -8.93 1 97.19 217 LEU A CA 1
ATOM 1626 C C . LEU A 1 217 ? -3.861 21.031 -9.773 1 97.19 217 LEU A C 1
ATOM 1628 O O . LEU A 1 217 ? -3.131 20.234 -10.367 1 97.19 217 LEU A O 1
ATOM 1632 N N . PRO A 1 218 ? -3.654 22.25 -9.695 1 93.25 218 PRO A N 1
ATOM 1633 C CA . PRO A 1 218 ? -2.609 22.828 -10.555 1 93.25 218 PRO A CA 1
ATOM 1634 C C . PRO A 1 218 ? -1.209 22.344 -10.164 1 93.25 218 PRO A C 1
ATOM 1636 O O . PRO A 1 218 ? -0.268 22.484 -10.945 1 93.25 218 PRO A O 1
ATOM 1639 N N . THR A 1 219 ? -1.068 21.766 -8.969 1 90.5 219 THR A N 1
ATOM 1640 C CA . THR A 1 219 ? 0.244 21.328 -8.5 1 90.5 219 THR A CA 1
ATOM 1641 C C . THR A 1 219 ? 0.582 19.953 -9.047 1 90.5 219 THR A C 1
ATOM 1643 O O . THR A 1 219 ? 1.721 19.484 -8.938 1 90.5 219 THR A O 1
ATOM 1646 N N . GLU A 1 220 ? -0.368 19.281 -9.664 1 96.12 220 GLU A N 1
ATOM 1647 C CA . GLU A 1 220 ? -0.161 17.953 -10.227 1 96.12 220 GLU A CA 1
ATOM 1648 C C . GLU A 1 220 ? -0.032 18 -11.742 1 96.12 220 GLU A C 1
ATOM 1650 O O . GLU A 1 220 ? -0.281 19.047 -12.359 1 96.12 220 GLU A O 1
ATOM 1655 N N . SER A 1 221 ? 0.389 16.875 -12.32 1 95.75 221 SER A N 1
ATOM 1656 C CA . SER A 1 221 ? 0.489 16.844 -13.773 1 95.75 221 SER A CA 1
ATOM 1657 C C . SER A 1 221 ? -0.874 17.047 -14.43 1 95.75 221 SER A C 1
ATOM 1659 O O . SER A 1 221 ? -1.902 16.672 -13.859 1 95.75 221 SER A O 1
ATOM 1661 N N . LYS A 1 222 ? -0.808 17.609 -15.609 1 95.31 222 LYS A N 1
ATOM 1662 C CA . LYS A 1 222 ? -2.031 17.844 -16.375 1 95.31 222 LYS A CA 1
ATOM 1663 C C . LYS A 1 222 ? -2.781 16.547 -16.625 1 95.31 222 LYS A C 1
ATOM 1665 O O . LYS A 1 222 ? -4.008 16.5 -16.531 1 95.31 222 LYS A O 1
ATOM 1670 N N . SER A 1 223 ? -2.049 15.531 -16.906 1 96.19 223 SER A N 1
ATOM 1671 C CA . SER A 1 223 ? -2.646 14.234 -17.172 1 96.19 223 SER A CA 1
ATOM 1672 C C . SER A 1 223 ? -3.395 13.695 -15.961 1 96.19 223 SER A C 1
ATOM 1674 O O . SER A 1 223 ? -4.512 13.188 -16.094 1 96.19 223 SER A O 1
ATOM 1676 N N . ILE A 1 224 ? -2.842 13.867 -14.828 1 97.81 224 ILE A N 1
ATOM 1677 C CA . ILE A 1 224 ? -3.451 13.398 -13.586 1 97.81 224 ILE A CA 1
ATOM 1678 C C . ILE A 1 224 ? -4.688 14.234 -13.273 1 97.81 224 ILE A C 1
ATOM 1680 O O . ILE A 1 224 ? -5.75 13.695 -12.953 1 97.81 224 ILE A O 1
ATOM 1684 N N . ALA A 1 225 ? -4.535 15.531 -13.375 1 97.88 225 ALA A N 1
ATOM 1685 C CA . ALA A 1 225 ? -5.648 16.438 -13.094 1 97.88 225 ALA A CA 1
ATOM 1686 C C . ALA A 1 225 ? -6.832 16.141 -14.016 1 97.88 225 ALA A C 1
ATOM 1688 O O . ALA A 1 225 ? -7.977 16.078 -13.562 1 97.88 225 ALA A O 1
ATOM 1689 N N . ASN A 1 226 ? -6.539 15.922 -15.266 1 97.75 226 ASN A N 1
ATOM 1690 C CA . ASN A 1 226 ? -7.586 15.641 -16.234 1 97.75 226 ASN A CA 1
ATOM 1691 C C . ASN A 1 226 ? -8.266 14.305 -15.961 1 97.75 226 ASN A C 1
ATOM 1693 O O . ASN A 1 226 ? -9.484 14.188 -16.078 1 97.75 226 ASN A O 1
ATOM 1697 N N . THR A 1 227 ? -7.465 13.336 -15.672 1 97.5 227 THR A N 1
ATOM 1698 C CA . THR A 1 227 ? -8.016 12.016 -15.367 1 97.5 227 THR A CA 1
ATOM 1699 C C . THR A 1 227 ? -8.906 12.078 -14.133 1 97.5 227 THR A C 1
ATOM 1701 O O . THR A 1 227 ? -10 11.508 -14.125 1 97.5 227 THR A O 1
ATOM 1704 N N . LEU A 1 228 ? -8.484 12.805 -13.102 1 98.12 228 LEU A N 1
ATOM 1705 C CA . LEU A 1 228 ? -9.281 12.922 -11.883 1 98.12 228 LEU A CA 1
ATOM 1706 C C . LEU A 1 228 ? -10.586 13.656 -12.164 1 98.12 228 LEU A C 1
ATOM 1708 O O . LEU A 1 228 ? -11.648 13.242 -11.68 1 98.12 228 LEU A O 1
ATOM 1712 N N . LYS A 1 229 ? -10.492 14.75 -12.93 1 98.44 229 LYS A N 1
ATOM 1713 C CA . LYS A 1 229 ? -11.695 15.508 -13.273 1 98.44 229 LYS A CA 1
ATOM 1714 C C . LYS A 1 229 ? -12.711 14.633 -14 1 98.44 229 LYS A C 1
ATOM 1716 O O . LYS A 1 229 ? -13.898 14.656 -13.68 1 98.44 229 LYS A O 1
ATOM 1721 N N . LYS A 1 230 ? -12.219 13.867 -14.93 1 97.5 230 LYS A N 1
ATOM 1722 C CA . LYS A 1 230 ? -13.086 12.977 -15.688 1 97.5 230 LYS A CA 1
ATOM 1723 C C . LYS A 1 230 ? -13.766 11.961 -14.773 1 97.5 230 LYS A C 1
ATOM 1725 O O . LYS A 1 230 ? -14.977 11.727 -14.883 1 97.5 230 LYS A O 1
ATOM 1730 N N . GLU A 1 231 ? -13 11.375 -13.898 1 96.31 231 GLU A N 1
ATOM 1731 C CA . GLU A 1 231 ? -13.523 10.359 -12.984 1 96.31 231 GLU A CA 1
ATOM 1732 C C . GLU A 1 231 ? -14.562 10.953 -12.039 1 96.31 231 GLU A C 1
ATOM 1734 O O . GLU A 1 231 ? -15.609 10.344 -11.789 1 96.31 231 GLU A O 1
ATOM 1739 N N . LEU A 1 232 ? -14.328 12.117 -11.5 1 97.75 232 LEU A N 1
ATOM 1740 C CA . LEU A 1 232 ? -15.25 12.766 -10.578 1 97.75 232 LEU A CA 1
ATOM 1741 C C . LEU A 1 232 ? -16.516 13.219 -11.305 1 97.75 232 LEU A C 1
ATOM 1743 O O . LEU A 1 232 ? -17.609 13.125 -10.766 1 97.75 232 LEU A O 1
ATOM 1747 N N . THR A 1 233 ? -16.328 13.672 -12.547 1 98.25 233 THR A N 1
ATOM 1748 C CA . THR A 1 233 ? -17.469 14.062 -13.359 1 98.25 233 THR A CA 1
ATOM 1749 C C . THR A 1 233 ? -18.391 12.859 -13.609 1 98.25 233 THR A C 1
ATOM 1751 O O . THR A 1 233 ? -19.609 12.977 -13.5 1 98.25 233 THR A O 1
ATOM 1754 N N . GLN A 1 234 ? -17.781 11.766 -13.898 1 95.31 234 GLN A N 1
ATOM 1755 C CA . GLN A 1 234 ? -18.547 10.547 -14.125 1 95.31 234 GLN A CA 1
ATOM 1756 C C . GLN A 1 234 ? -19.312 10.133 -12.875 1 95.31 234 GLN A C 1
ATOM 1758 O O . GLN A 1 234 ? -20.375 9.516 -12.969 1 95.31 234 GLN A O 1
ATOM 1763 N N . ARG A 1 235 ? -18.844 10.602 -11.758 1 94.56 235 ARG A N 1
ATOM 1764 C CA . ARG A 1 235 ? -19.469 10.266 -10.492 1 94.56 235 ARG A CA 1
ATOM 1765 C C . ARG A 1 235 ? -20.484 11.336 -10.078 1 94.56 235 ARG A C 1
ATOM 1767 O O . ARG A 1 235 ? -21.094 11.25 -9.008 1 94.56 235 ARG A O 1
ATOM 1774 N N . GLY A 1 236 ? -20.516 12.406 -10.836 1 96.88 236 GLY A N 1
ATOM 1775 C CA . GLY A 1 236 ? -21.625 13.336 -10.625 1 96.88 236 GLY A CA 1
ATOM 1776 C C . GLY A 1 236 ? -21.172 14.727 -10.227 1 96.88 236 GLY A C 1
ATOM 1777 O O . GLY A 1 236 ? -21.984 15.609 -9.977 1 96.88 236 GLY A O 1
ATOM 1778 N N . VAL A 1 237 ? -19.906 14.969 -10.195 1 98.69 237 VAL A N 1
ATOM 1779 C CA . VAL A 1 237 ? -19.391 16.281 -9.789 1 98.69 237 VAL A CA 1
ATOM 1780 C C . VAL A 1 237 ? -19.391 17.219 -10.992 1 98.69 237 VAL A C 1
ATOM 1782 O O . VAL A 1 237 ? -18.938 16.844 -12.078 1 98.69 237 VAL A O 1
ATOM 1785 N N . SER A 1 238 ? -19.859 18.391 -10.812 1 98.62 238 SER A N 1
ATOM 1786 C CA . SER A 1 238 ? -19.781 19.422 -11.836 1 98.62 238 SER A CA 1
ATOM 1787 C C . SER A 1 238 ? -18.594 20.359 -11.602 1 98.62 238 SER A C 1
ATOM 1789 O O . SER A 1 238 ? -18.281 20.688 -10.453 1 98.62 238 SER A O 1
ATOM 1791 N N . PHE A 1 239 ? -18.031 20.766 -12.75 1 98.69 239 PHE A N 1
ATOM 1792 C CA . PHE A 1 239 ? -16.844 21.609 -12.625 1 98.69 239 PHE A CA 1
ATOM 1793 C C . PHE A 1 239 ? -17.031 22.906 -13.422 1 98.69 239 PHE A C 1
ATOM 1795 O O . PHE A 1 239 ? -17.531 22.875 -14.547 1 98.69 239 PHE A O 1
ATOM 1802 N N . TYR A 1 240 ? -16.688 24 -12.812 1 98.31 240 TYR A N 1
ATOM 1803 C CA . TYR A 1 240 ? -16.516 25.297 -13.461 1 98.31 240 TYR A CA 1
ATOM 1804 C C . TYR A 1 240 ? -15.102 25.812 -13.273 1 98.31 240 TYR A C 1
ATOM 1806 O O . TYR A 1 240 ? -14.766 26.375 -12.227 1 98.31 240 TYR A O 1
ATOM 1814 N N . GLU A 1 241 ? -14.297 25.672 -14.258 1 97.75 241 GLU A N 1
ATOM 1815 C CA . GLU A 1 241 ? -12.93 26.188 -14.266 1 97.75 241 GLU A CA 1
ATOM 1816 C C . GLU A 1 241 ? -12.867 27.578 -14.883 1 97.75 241 GLU A C 1
ATOM 1818 O O . GLU A 1 241 ? -13.852 28.062 -15.445 1 97.75 241 GLU A O 1
ATOM 1823 N N . ASN A 1 242 ? -11.75 28.312 -14.68 1 97.38 242 ASN A N 1
ATOM 1824 C CA . ASN A 1 242 ? -11.602 29.672 -15.172 1 97.38 242 ASN A CA 1
ATOM 1825 C C . ASN A 1 242 ? -12.75 30.562 -14.703 1 97.38 242 ASN A C 1
ATOM 1827 O O . ASN A 1 242 ? -13.266 31.375 -15.477 1 97.38 242 ASN A O 1
ATOM 1831 N N . THR A 1 243 ? -13.195 30.312 -13.5 1 96.75 243 THR A N 1
ATOM 1832 C CA . THR A 1 243 ? -14.344 31.031 -12.961 1 96.75 243 THR A CA 1
ATOM 1833 C C . THR A 1 243 ? -13.984 31.719 -11.641 1 96.75 243 THR A C 1
ATOM 1835 O O . THR A 1 243 ? -14.102 31.109 -10.57 1 96.75 243 THR A O 1
ATOM 1838 N N . GLN A 1 244 ? -13.602 32.906 -11.711 1 95.75 244 GLN A N 1
ATOM 1839 C CA . GLN A 1 244 ? -13.32 33.719 -10.523 1 95.75 244 GLN A CA 1
ATOM 1840 C C . GLN A 1 244 ? -14.586 34.438 -10.023 1 95.75 244 GLN A C 1
ATOM 1842 O O . GLN A 1 244 ? -15.117 35.312 -10.695 1 95.75 244 GLN A O 1
ATOM 1847 N N . LEU A 1 245 ? -15.047 34.125 -8.898 1 96.5 245 LEU A N 1
ATOM 1848 C CA . LEU A 1 245 ? -16.281 34.656 -8.344 1 96.5 245 LEU A CA 1
ATOM 1849 C C . LEU A 1 245 ? -16.078 36.094 -7.848 1 96.5 245 LEU A C 1
ATOM 1851 O O . LEU A 1 245 ? -15 36.406 -7.344 1 96.5 245 LEU A O 1
ATOM 1855 N N . THR A 1 246 ? -17.109 36.875 -7.973 1 96.06 246 THR A N 1
ATOM 1856 C CA . THR A 1 246 ? -17.156 38.219 -7.406 1 96.06 246 THR A CA 1
ATOM 1857 C C . THR A 1 246 ? -18.375 38.375 -6.508 1 96.06 246 THR A C 1
ATOM 1859 O O . THR A 1 246 ? -19.281 37.562 -6.516 1 96.06 246 THR A O 1
ATOM 1862 N N . GLU A 1 247 ? -18.281 39.438 -5.801 1 96 247 GLU A N 1
ATOM 1863 C CA . GLU A 1 247 ? -19.359 39.719 -4.859 1 96 247 GLU A CA 1
ATOM 1864 C C . GLU A 1 247 ? -20.703 39.781 -5.566 1 96 247 GLU A C 1
ATOM 1866 O O . GLU A 1 247 ? -21.719 39.312 -5.023 1 96 247 GLU A O 1
ATOM 1871 N N . SER A 1 248 ? -20.766 40.25 -6.793 1 95 248 SER A N 1
ATOM 1872 C CA . SER A 1 248 ? -22.016 40.469 -7.523 1 95 248 SER A CA 1
ATOM 1873 C C . SER A 1 248 ? -22.641 39.125 -7.938 1 95 248 SER A C 1
ATOM 1875 O O . SER A 1 248 ? -23.828 39.062 -8.273 1 95 248 SER A O 1
ATOM 1877 N N . GLN A 1 249 ? -21.875 38.094 -7.867 1 95.88 249 GLN A N 1
ATOM 1878 C CA . GLN A 1 249 ? -22.375 36.781 -8.32 1 95.88 249 GLN A CA 1
ATOM 1879 C C . GLN A 1 249 ? -22.938 35.969 -7.16 1 95.88 249 GLN A C 1
ATOM 1881 O O . GLN A 1 249 ? -23.5 34.906 -7.363 1 95.88 249 GLN A O 1
ATOM 1886 N N . ILE A 1 250 ? -22.844 36.531 -5.953 1 96.94 250 ILE A N 1
ATOM 1887 C CA . ILE A 1 250 ? -23.188 35.719 -4.781 1 96.94 250 ILE A CA 1
ATOM 1888 C C . ILE A 1 250 ? -24.344 36.375 -4.035 1 96.94 250 ILE A C 1
ATOM 1890 O O . ILE A 1 250 ? -24.328 37.594 -3.781 1 96.94 250 ILE A O 1
ATOM 1894 N N . THR A 1 251 ? -25.359 35.625 -3.701 1 96.56 251 THR A N 1
ATOM 1895 C CA . THR A 1 251 ? -26.453 36.031 -2.824 1 96.56 251 THR A CA 1
ATOM 1896 C C . THR A 1 251 ? -26.672 35 -1.718 1 96.56 251 THR A C 1
ATOM 1898 O O . THR A 1 251 ? -27 33.844 -1.993 1 96.56 251 THR A O 1
ATOM 1901 N N . ILE A 1 252 ? -26.422 35.438 -0.49 1 95.62 252 ILE A N 1
ATOM 1902 C CA . ILE A 1 252 ? -26.656 34.562 0.647 1 95.62 252 ILE A CA 1
ATOM 1903 C C . ILE A 1 252 ? -28.109 34.719 1.13 1 95.62 252 ILE A C 1
ATOM 1905 O O . ILE A 1 252 ? -28.547 35.812 1.442 1 95.62 252 ILE A O 1
ATOM 1909 N N . GLU A 1 253 ? -28.797 33.656 1.122 1 93.56 253 GLU A N 1
ATOM 1910 C CA . GLU A 1 253 ? -30.156 33.625 1.632 1 93.56 253 GLU A CA 1
ATOM 1911 C C . GLU A 1 253 ? -30.203 33.094 3.061 1 93.56 253 GLU A C 1
ATOM 1913 O O . GLU A 1 253 ? -29.172 32.812 3.666 1 93.56 253 GLU A O 1
ATOM 1918 N N . ALA A 1 254 ? -31.422 32.906 3.605 1 92.81 254 ALA A N 1
ATOM 1919 C CA . ALA A 1 254 ? -31.578 32.469 4.992 1 92.81 254 ALA A CA 1
ATOM 1920 C C . ALA A 1 254 ? -31.094 31.047 5.188 1 92.81 254 ALA A C 1
ATOM 1922 O O . ALA A 1 254 ? -30.578 30.703 6.254 1 92.81 254 ALA A O 1
ATOM 1923 N N . THR A 1 255 ? -31.266 30.312 4.133 1 94.81 255 THR A N 1
ATOM 1924 C CA . THR A 1 255 ? -30.953 28.906 4.324 1 94.81 255 THR A CA 1
ATOM 1925 C C . THR A 1 255 ? -30.156 28.375 3.139 1 94.81 255 THR A C 1
ATOM 1927 O O . THR A 1 255 ? -30.016 27.156 2.975 1 94.81 255 THR A O 1
ATOM 1930 N N . SER A 1 256 ? -29.688 29.266 2.312 1 97.38 256 SER A N 1
ATOM 1931 C CA . SER A 1 256 ? -29.031 28.828 1.091 1 97.38 256 SER A CA 1
ATOM 1932 C C . SER A 1 256 ? -28.141 29.922 0.517 1 97.38 256 SER A C 1
ATOM 1934 O O . SER A 1 256 ? -28.031 31 1.087 1 97.38 256 SER A O 1
ATOM 1936 N N . ILE A 1 257 ? -27.469 29.547 -0.532 1 98.25 257 ILE A N 1
ATOM 1937 C CA . ILE A 1 257 ? -26.625 30.5 -1.24 1 98.25 257 ILE A CA 1
ATOM 1938 C C . ILE A 1 257 ? -26.828 30.359 -2.746 1 98.25 257 ILE A C 1
ATOM 1940 O O . ILE A 1 257 ? -26.875 29.234 -3.271 1 98.25 257 ILE A O 1
ATOM 1944 N N . ASP A 1 258 ? -27.031 31.453 -3.383 1 98.06 258 ASP A N 1
ATOM 1945 C CA . ASP A 1 258 ? -27.172 31.5 -4.836 1 98.06 258 ASP A CA 1
ATOM 1946 C C . ASP A 1 258 ? -25.891 32.031 -5.488 1 98.06 258 ASP A C 1
ATOM 1948 O O . ASP A 1 258 ? -25.344 33.062 -5.074 1 98.06 258 ASP A O 1
ATOM 1952 N N . ILE A 1 259 ? -25.406 31.281 -6.441 1 98 259 ILE A N 1
ATOM 1953 C CA . ILE A 1 259 ? -24.203 31.672 -7.164 1 98 259 ILE A CA 1
ATOM 1954 C C . ILE A 1 259 ? -24.5 31.766 -8.656 1 98 259 ILE A C 1
ATOM 1956 O O . ILE A 1 259 ? -25.047 30.828 -9.25 1 98 259 ILE A O 1
ATOM 1960 N N . LYS A 1 260 ? -24.219 32.875 -9.234 1 97.06 260 LYS A N 1
ATOM 1961 C CA . LYS A 1 260 ? -24.391 33.031 -10.672 1 97.06 260 LYS A CA 1
ATOM 1962 C C . LYS A 1 260 ? -23.219 32.438 -11.438 1 97.06 260 LYS A C 1
ATOM 1964 O O . LYS A 1 260 ? -22.078 32.906 -11.32 1 97.06 260 LYS A O 1
ATOM 1969 N N . LEU A 1 261 ? -23.516 31.328 -12.148 1 95.56 261 LEU A N 1
ATOM 1970 C CA . LEU A 1 261 ? -22.531 30.625 -12.977 1 95.56 261 LEU A CA 1
ATOM 1971 C C . LEU A 1 261 ? -22.953 30.656 -14.445 1 95.56 261 LEU A C 1
ATOM 1973 O O . LEU A 1 261 ? -24.047 30.234 -14.805 1 95.56 261 LEU A O 1
ATOM 1977 N N . ASN A 1 262 ? -22.141 31.109 -15.359 1 90.62 262 ASN A N 1
ATOM 1978 C CA . ASN A 1 262 ? -22.438 31.219 -16.781 1 90.62 262 ASN A CA 1
ATOM 1979 C C . ASN A 1 262 ? -23.797 31.906 -17.016 1 90.62 262 ASN A C 1
ATOM 1981 O O . ASN A 1 262 ? -24.625 31.375 -17.75 1 90.62 262 ASN A O 1
ATOM 1985 N N . GLU A 1 263 ? -24.156 32.844 -16.344 1 88.25 263 GLU A N 1
ATOM 1986 C CA . GLU A 1 263 ? -25.344 33.688 -16.5 1 88.25 263 GLU A CA 1
ATOM 1987 C C . GLU A 1 263 ? -26.562 33 -15.898 1 88.25 263 GLU A C 1
ATOM 1989 O O . GLU A 1 263 ? -27.688 33.5 -16.047 1 88.25 263 GLU A O 1
ATOM 1994 N N . GLU A 1 264 ? -26.359 31.922 -15.289 1 94.94 264 GLU A N 1
ATOM 1995 C CA . GLU A 1 264 ? -27.469 31.234 -14.602 1 94.94 264 GLU A CA 1
ATOM 1996 C C . GLU A 1 264 ? -27.25 31.234 -13.094 1 94.94 264 GLU A C 1
ATOM 1998 O O . GLU A 1 264 ? -26.125 31.047 -12.625 1 94.94 264 GLU A O 1
ATOM 2003 N N . VAL A 1 265 ? -28.328 31.453 -12.422 1 96.69 265 VAL A N 1
ATOM 2004 C CA . VAL A 1 265 ? -28.266 31.391 -10.969 1 96.69 265 VAL A CA 1
ATOM 2005 C C . VAL A 1 265 ? -28.469 29.953 -10.5 1 96.69 265 VAL A C 1
ATOM 2007 O O . VAL A 1 265 ? -29.484 29.328 -10.797 1 96.69 265 VAL A O 1
ATOM 2010 N N . THR A 1 266 ? -27.484 29.469 -9.867 1 97.19 266 THR A N 1
ATOM 2011 C CA . THR A 1 266 ? -27.562 28.125 -9.312 1 97.19 266 THR A CA 1
ATOM 2012 C C . THR A 1 266 ? -27.719 28.172 -7.793 1 97.19 266 THR A C 1
ATOM 2014 O O . THR A 1 266 ? -27 28.922 -7.109 1 97.19 266 THR A O 1
ATOM 2017 N N . HIS A 1 267 ? -28.609 27.328 -7.266 1 97.62 267 HIS A N 1
ATOM 2018 C CA . HIS A 1 267 ? -28.938 27.297 -5.844 1 97.62 267 HIS A CA 1
ATOM 2019 C C . HIS A 1 267 ? -28.203 26.156 -5.133 1 97.62 267 HIS A C 1
ATOM 2021 O O . HIS A 1 267 ? -28.188 25.031 -5.617 1 97.62 267 HIS A O 1
ATOM 2027 N N . PHE A 1 268 ? -27.547 26.547 -4.02 1 98.62 268 PHE A N 1
ATOM 2028 C CA . PHE A 1 268 ? -26.906 25.547 -3.182 1 98.62 268 PHE A CA 1
ATOM 2029 C C . PHE A 1 268 ? -27.359 25.688 -1.732 1 98.62 268 PHE A C 1
ATOM 2031 O O . PHE A 1 268 ? -27.578 26.797 -1.244 1 98.62 268 PHE A O 1
ATOM 2038 N N . GLU A 1 269 ? -27.469 24.547 -1.037 1 98.62 269 GLU A N 1
ATOM 2039 C CA . GLU A 1 269 ? -27.781 24.609 0.387 1 98.62 269 GLU A CA 1
ATOM 2040 C C . GLU A 1 269 ? -26.609 25.172 1.189 1 98.62 269 GLU A C 1
ATOM 2042 O O . GLU A 1 269 ? -26.812 25.938 2.135 1 98.62 269 GLU A O 1
ATOM 2047 N N . LYS A 1 270 ? -25.391 24.828 0.852 1 98.69 270 LYS A N 1
ATOM 2048 C CA . LYS A 1 270 ? -24.188 25.312 1.532 1 98.69 270 LYS A CA 1
ATOM 2049 C C . LYS A 1 270 ? -23.047 25.547 0.542 1 98.69 270 LYS A C 1
ATOM 2051 O O . LYS A 1 270 ? -23.109 25.078 -0.595 1 98.69 270 LYS A O 1
ATOM 2056 N N . ALA A 1 271 ? -22.078 26.266 0.999 1 98.75 271 ALA A N 1
ATOM 2057 C CA . ALA A 1 271 ? -20.844 26.484 0.238 1 98.75 271 ALA A CA 1
ATOM 2058 C C . ALA A 1 271 ? -19.609 26.219 1.097 1 98.75 271 ALA A C 1
ATOM 2060 O O . ALA A 1 271 ? -19.562 26.625 2.264 1 98.75 271 ALA A O 1
ATOM 2061 N N . LEU A 1 272 ? -18.688 25.484 0.586 1 98.81 272 LEU A N 1
ATOM 2062 C CA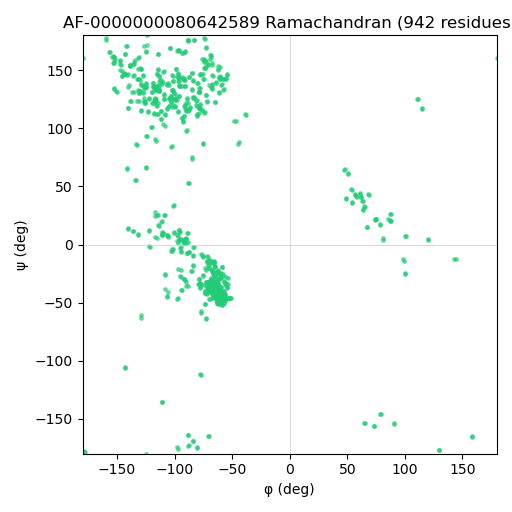 . LEU A 1 272 ? -17.359 25.297 1.185 1 98.81 272 LEU A CA 1
ATOM 2063 C C . LEU A 1 272 ? -16.328 26.188 0.501 1 98.81 272 LEU A C 1
ATOM 2065 O O . LEU A 1 272 ? -16.125 26.094 -0.712 1 98.81 272 LEU A O 1
ATOM 2069 N N . VAL A 1 273 ? -15.758 27.062 1.264 1 98.62 273 VAL A N 1
ATOM 2070 C CA . VAL A 1 273 ? -14.664 27.875 0.739 1 98.62 273 VAL A CA 1
ATOM 2071 C C . VAL A 1 273 ? -13.328 27.219 1.061 1 98.62 273 VAL A C 1
ATOM 2073 O O . VAL A 1 273 ? -12.906 27.188 2.221 1 98.62 273 VAL A O 1
ATOM 2076 N N . ALA A 1 274 ? -12.68 26.688 0.035 1 97.88 274 ALA A N 1
ATOM 2077 C CA . ALA A 1 274 ? -11.414 25.969 0.169 1 97.88 274 ALA A CA 1
ATOM 2078 C C . ALA A 1 274 ? -10.344 26.562 -0.736 1 97.88 274 ALA A C 1
ATOM 2080 O O . ALA A 1 274 ? -9.797 25.875 -1.598 1 97.88 274 ALA A O 1
ATOM 2081 N N . ILE A 1 275 ? -9.945 27.797 -0.452 1 96.88 275 ILE A N 1
ATOM 2082 C CA . ILE A 1 275 ? -9.078 28.516 -1.375 1 96.88 275 ILE A CA 1
ATOM 2083 C C . ILE A 1 275 ? -7.691 28.672 -0.76 1 96.88 275 ILE A C 1
ATOM 2085 O O . ILE A 1 275 ? -6.875 29.469 -1.246 1 96.88 275 ILE A O 1
ATOM 2089 N N . GLY A 1 276 ? -7.473 28.031 0.287 1 95 276 GLY A N 1
ATOM 2090 C CA . GLY A 1 276 ? -6.164 28.094 0.921 1 95 276 GLY A CA 1
ATOM 2091 C C . GLY A 1 276 ? -6.234 28.422 2.402 1 95 276 GLY A C 1
ATOM 2092 O O . GLY A 1 276 ? -7.32 28.453 2.986 1 95 276 GLY A O 1
ATOM 2093 N N . ARG A 1 277 ? -5.023 28.547 3.002 1 96.94 277 ARG A N 1
ATOM 2094 C CA . ARG A 1 277 ? -4.883 28.812 4.43 1 96.94 277 ARG A CA 1
ATOM 2095 C C . ARG A 1 277 ? -3.945 29.984 4.688 1 96.94 277 ARG A C 1
ATOM 2097 O O . ARG A 1 277 ? -3.096 30.297 3.852 1 96.94 277 ARG A O 1
ATOM 2104 N N . LYS A 1 278 ? -4.117 30.688 5.723 1 97.25 278 LYS A N 1
ATOM 2105 C CA . LYS A 1 278 ? -3.223 31.766 6.145 1 97.25 278 LYS A CA 1
ATOM 2106 C C . LYS A 1 278 ? -2.457 31.375 7.406 1 97.25 278 LYS A C 1
ATOM 2108 O O . LYS A 1 278 ? -3.006 30.734 8.297 1 97.25 278 LYS A O 1
ATOM 2113 N N . PRO A 1 279 ? -1.176 31.719 7.469 1 98.31 279 PRO A N 1
ATOM 2114 C CA . PRO A 1 279 ? -0.379 31.344 8.641 1 98.31 279 PRO A CA 1
ATOM 2115 C C . PRO A 1 279 ? -0.815 32.062 9.906 1 98.31 279 PRO A C 1
ATOM 2117 O O . PRO A 1 279 ? -1.262 33.219 9.844 1 98.31 279 PRO A O 1
ATOM 2120 N N . ASN A 1 280 ? -0.724 31.391 11.039 1 98.06 280 ASN A N 1
ATOM 2121 C CA . ASN A 1 280 ? -0.961 32 12.336 1 98.06 280 ASN A CA 1
ATOM 2122 C C . ASN A 1 280 ? 0.292 32.688 12.875 1 98.06 280 ASN A C 1
ATOM 2124 O O . ASN A 1 280 ? 0.913 32.219 13.82 1 98.06 280 ASN A O 1
ATOM 2128 N N . THR A 1 281 ? 0.576 33.844 12.242 1 98.12 281 THR A N 1
ATOM 2129 C CA . THR A 1 281 ? 1.806 34.562 12.609 1 98.12 281 THR A CA 1
ATOM 2130 C C . THR A 1 281 ? 1.494 35.906 13.242 1 98.12 281 THR A C 1
ATOM 2132 O O . THR A 1 281 ? 2.406 36.656 13.578 1 98.12 281 THR A O 1
ATOM 2135 N N . GLU A 1 282 ? 0.223 36.125 13.453 1 96.31 282 GLU A N 1
ATOM 2136 C CA . GLU A 1 282 ? -0.205 37.375 14.102 1 96.31 282 GLU A CA 1
ATOM 2137 C C . GLU A 1 282 ? -0.302 37.188 15.617 1 96.31 282 GLU A C 1
ATOM 2139 O O . GLU A 1 282 ? -0.656 36.094 16.094 1 96.31 282 GLU A O 1
ATOM 2144 N N . ASP A 1 283 ? 0.062 38.219 16.328 1 95.69 283 ASP A N 1
ATOM 2145 C CA . ASP A 1 283 ? -0.127 38.312 17.781 1 95.69 283 ASP A CA 1
ATOM 2146 C C . ASP A 1 283 ? 0.656 37.25 18.5 1 95.69 283 ASP A C 1
ATOM 2148 O O . ASP A 1 283 ? 0.141 36.625 19.438 1 95.69 283 ASP A O 1
ATOM 2152 N N . ILE A 1 284 ? 1.867 36.938 18.016 1 97.06 284 ILE A N 1
ATOM 2153 C CA . ILE A 1 284 ? 2.701 35.969 18.703 1 97.06 284 ILE A CA 1
ATOM 2154 C C . ILE A 1 284 ? 4.039 36.594 19.078 1 97.06 284 ILE A C 1
ATOM 2156 O O . ILE A 1 284 ? 5.004 35.875 19.391 1 97.06 284 ILE A O 1
ATOM 2160 N N . GLY A 1 285 ? 4.117 37.906 18.953 1 96.31 285 GLY A N 1
ATOM 2161 C CA . GLY A 1 285 ? 5.262 38.656 19.453 1 96.31 285 GLY A CA 1
ATOM 2162 C C . GLY A 1 285 ? 6.406 38.75 18.453 1 96.31 285 GLY A C 1
ATOM 2163 O O . GLY A 1 285 ? 7.555 38.969 18.844 1 96.31 285 GLY A O 1
ATOM 2164 N N . LEU A 1 286 ? 6.109 38.562 17.172 1 96.5 286 LEU A N 1
ATOM 2165 C CA . LEU A 1 286 ? 7.16 38.562 16.156 1 96.5 286 LEU A CA 1
ATOM 2166 C C . LEU A 1 286 ? 7.785 39.969 16.031 1 96.5 286 LEU A C 1
ATOM 2168 O O . LEU A 1 286 ? 8.945 40.094 15.633 1 96.5 286 LEU A O 1
ATOM 2172 N N . ASN A 1 287 ? 7.027 40.969 16.391 1 94.12 287 ASN A N 1
ATOM 2173 C CA . ASN A 1 287 ? 7.516 42.344 16.328 1 94.12 287 ASN A CA 1
ATOM 2174 C C . ASN A 1 287 ? 8.664 42.562 17.297 1 94.12 287 ASN A C 1
ATOM 2176 O O . ASN A 1 287 ? 9.406 43.562 17.172 1 94.12 287 ASN A O 1
ATOM 2180 N N . ASN A 1 288 ? 8.812 41.719 18.25 1 93.5 288 ASN A N 1
ATOM 2181 C CA . ASN A 1 288 ? 9.867 41.812 19.25 1 93.5 288 ASN A CA 1
ATOM 2182 C C . ASN A 1 288 ? 11.141 41.094 18.797 1 93.5 288 ASN A C 1
ATOM 2184 O O . ASN A 1 288 ? 12.078 40.938 19.578 1 93.5 288 ASN A O 1
ATOM 2188 N N . THR A 1 289 ? 11.102 40.562 17.609 1 93.88 289 THR A N 1
ATOM 2189 C CA . THR A 1 289 ? 12.211 39.781 17.094 1 93.88 289 THR A CA 1
ATOM 2190 C C . THR A 1 289 ? 12.711 40.312 15.773 1 93.88 289 THR A C 1
ATOM 2192 O O . THR A 1 289 ? 12.188 41.312 15.273 1 93.88 289 THR A O 1
ATOM 2195 N N . LYS A 1 290 ? 13.742 39.656 15.203 1 94.19 290 LYS A N 1
ATOM 2196 C CA . LYS A 1 290 ? 14.281 40 13.898 1 94.19 290 LYS A CA 1
ATOM 2197 C C . LYS A 1 290 ? 13.672 39.125 12.805 1 94.19 290 LYS A C 1
ATOM 2199 O O . LYS A 1 290 ? 14.125 39.156 11.656 1 94.19 290 LYS A O 1
ATOM 2204 N N . ILE A 1 291 ? 12.672 38.469 13.18 1 96 291 ILE A N 1
ATOM 2205 C CA . ILE A 1 291 ? 12.078 37.5 12.273 1 96 291 ILE A CA 1
ATOM 2206 C C . ILE A 1 291 ? 11.438 38.219 11.094 1 96 291 ILE A C 1
ATOM 2208 O O . ILE A 1 291 ? 10.742 39.219 11.273 1 96 291 ILE A O 1
ATOM 2212 N N . LYS A 1 292 ? 11.727 37.656 9.898 1 97.62 292 LYS A N 1
ATOM 2213 C CA . LYS A 1 292 ? 11.164 38.219 8.664 1 97.62 292 LYS A CA 1
ATOM 2214 C C . LYS A 1 292 ? 9.992 37.375 8.164 1 97.62 292 LYS A C 1
ATOM 2216 O O . LYS A 1 292 ? 9.992 36.156 8.312 1 97.62 292 LYS A O 1
ATOM 2221 N N . LEU A 1 293 ? 9.078 38.062 7.613 1 98.12 293 LEU A N 1
ATOM 2222 C CA . LEU A 1 293 ? 7.906 37.406 7.039 1 98.12 293 LEU A CA 1
ATOM 2223 C C . LEU A 1 293 ? 7.867 37.594 5.523 1 98.12 293 LEU A C 1
ATOM 2225 O O . LEU A 1 293 ? 8.391 38.594 5.004 1 98.12 293 LEU A O 1
ATOM 2229 N N . SER A 1 294 ? 7.309 36.656 4.863 1 98 294 SER A N 1
ATOM 2230 C CA . SER A 1 294 ? 7.02 36.812 3.443 1 98 294 SER A CA 1
ATOM 2231 C C . SER A 1 294 ? 5.836 37.75 3.217 1 98 294 SER A C 1
ATOM 2233 O O . SER A 1 294 ? 5.207 38.188 4.172 1 98 294 SER A O 1
ATOM 2235 N N . ASN A 1 295 ? 5.531 38 1.94 1 97.25 295 ASN A N 1
ATOM 2236 C CA . ASN A 1 295 ? 4.391 38.844 1.593 1 97.25 295 ASN A CA 1
ATOM 2237 C C . ASN A 1 295 ? 3.072 38.188 2.029 1 97.25 295 ASN A C 1
ATOM 2239 O O . ASN A 1 295 ? 2.084 38.906 2.246 1 97.25 295 ASN A O 1
ATOM 2243 N N . SER A 1 296 ? 3.121 36.906 2.123 1 96.62 296 SER A N 1
ATOM 2244 C CA . SER A 1 296 ? 1.92 36.188 2.545 1 96.62 296 SER A CA 1
ATOM 2245 C C . SER A 1 296 ? 1.94 35.906 4.043 1 96.62 296 SER A C 1
ATOM 2247 O O . SER A 1 296 ? 1.186 35.062 4.535 1 96.62 296 SER A O 1
ATOM 2249 N N . ASN A 1 297 ? 2.895 36.531 4.766 1 97.81 297 ASN A N 1
ATOM 2250 C CA . ASN A 1 297 ? 2.986 36.562 6.219 1 97.81 297 ASN A CA 1
ATOM 2251 C C . ASN A 1 297 ? 3.492 35.219 6.773 1 97.81 297 ASN A C 1
ATOM 2253 O O . ASN A 1 297 ? 3.221 34.875 7.926 1 97.81 297 ASN A O 1
ATOM 2257 N N . HIS A 1 298 ? 4.164 34.469 5.938 1 98.69 298 HIS A N 1
ATOM 2258 C CA . HIS A 1 298 ? 4.84 33.281 6.418 1 98.69 298 HIS A CA 1
ATOM 2259 C C . HIS A 1 298 ? 6.219 33.594 6.98 1 98.69 298 HIS A C 1
ATOM 2261 O O . HIS A 1 298 ? 6.898 34.5 6.477 1 98.69 298 HIS A O 1
ATOM 2267 N N . ILE A 1 299 ? 6.617 32.844 7.969 1 98.75 299 ILE A N 1
ATOM 2268 C CA . ILE A 1 299 ? 7.941 33.062 8.547 1 98.75 299 ILE A CA 1
ATOM 2269 C C . ILE A 1 299 ? 9.016 32.562 7.582 1 98.75 299 ILE A C 1
ATOM 2271 O O . ILE A 1 299 ? 8.922 31.438 7.074 1 98.75 299 ILE A O 1
ATOM 2275 N N . ILE A 1 300 ? 9.992 33.406 7.289 1 98.62 300 ILE A N 1
ATOM 2276 C CA . ILE A 1 300 ? 11.086 33 6.406 1 98.62 300 ILE A CA 1
ATOM 2277 C C . ILE A 1 300 ? 12.156 32.25 7.199 1 98.62 300 ILE A C 1
ATOM 2279 O O . ILE A 1 300 ? 12.625 32.75 8.234 1 98.62 300 ILE A O 1
ATOM 2283 N N . VAL A 1 301 ? 12.516 31.109 6.777 1 98.5 301 VAL A N 1
ATOM 2284 C CA . VAL A 1 301 ? 13.523 30.281 7.445 1 98.5 301 VAL A CA 1
ATOM 2285 C C . VAL A 1 301 ? 14.531 29.766 6.422 1 98.5 301 VAL A C 1
ATOM 2287 O O . VAL A 1 301 ? 14.273 29.797 5.215 1 98.5 301 VAL A O 1
ATOM 2290 N N . ASN A 1 302 ? 15.719 29.344 6.895 1 97.81 302 ASN A N 1
ATOM 2291 C CA . ASN A 1 302 ? 16.688 28.688 6.023 1 97.81 302 ASN A CA 1
ATOM 2292 C C . ASN A 1 302 ? 16.406 27.203 5.883 1 97.81 302 ASN A C 1
ATOM 2294 O O . ASN A 1 302 ? 15.328 26.734 6.262 1 97.81 302 ASN A O 1
ATOM 2298 N N . GLU A 1 303 ? 17.234 26.359 5.332 1 96.38 303 GLU A N 1
ATOM 2299 C CA . GLU A 1 303 ? 17.016 24.953 5.012 1 96.38 303 GLU A CA 1
ATOM 2300 C C . GLU A 1 303 ? 16.984 24.094 6.273 1 96.38 303 GLU A C 1
ATOM 2302 O O . GLU A 1 303 ? 16.594 22.922 6.227 1 96.38 303 GLU A O 1
ATOM 2307 N N . PHE A 1 304 ? 17.344 24.703 7.375 1 98.19 304 PHE A N 1
ATOM 2308 C CA . PHE A 1 304 ? 17.297 23.984 8.648 1 98.19 304 PHE A CA 1
ATOM 2309 C C . PHE A 1 304 ? 16.188 24.547 9.539 1 98.19 304 PHE A C 1
ATOM 2311 O O . PHE A 1 304 ? 16.188 24.328 10.75 1 98.19 304 PHE A O 1
ATOM 2318 N N . GLN A 1 305 ? 15.328 25.406 8.984 1 98.56 305 GLN A N 1
ATOM 2319 C CA . GLN A 1 305 ? 14.156 25.984 9.648 1 98.56 305 GLN A CA 1
ATOM 2320 C C . GLN A 1 305 ? 14.555 27.047 10.664 1 98.56 305 GLN A C 1
ATOM 2322 O O . GLN A 1 305 ? 13.797 27.359 11.578 1 98.56 305 GLN A O 1
ATOM 2327 N N . GLN A 1 306 ? 15.742 27.578 10.469 1 98.5 306 GLN A N 1
ATOM 2328 C CA . GLN A 1 306 ? 16.25 28.609 11.359 1 98.5 306 GLN A CA 1
ATOM 2329 C C . GLN A 1 306 ? 15.891 30.016 10.859 1 98.5 306 GLN A C 1
ATOM 2331 O O . GLN A 1 306 ? 15.992 30.297 9.664 1 98.5 306 GLN A O 1
ATOM 2336 N N . THR A 1 307 ? 15.461 30.891 11.766 1 98 307 THR A N 1
ATOM 2337 C CA . THR A 1 307 ? 15.102 32.281 11.414 1 98 307 THR A CA 1
ATOM 2338 C C . THR A 1 307 ? 16.328 33.188 11.477 1 98 307 THR A C 1
ATOM 2340 O O . THR A 1 307 ? 17.453 32.719 11.664 1 98 307 THR A O 1
ATOM 2343 N N . GLU A 1 308 ? 16.031 34.469 11.32 1 95.62 308 GLU A N 1
ATOM 2344 C CA . GLU A 1 308 ? 17.094 35.469 11.414 1 95.62 308 GLU A CA 1
ATOM 2345 C C . GLU A 1 308 ? 17.625 35.562 12.844 1 95.62 308 GLU A C 1
ATOM 2347 O O . GLU A 1 308 ? 18.797 35.875 13.047 1 95.62 308 GLU A O 1
ATOM 2352 N N . ASP A 1 309 ? 16.75 35.344 13.781 1 95.31 309 ASP A N 1
ATOM 2353 C CA . ASP A 1 309 ? 17.203 35.156 15.156 1 95.31 309 ASP A CA 1
ATOM 2354 C C . ASP A 1 309 ? 17.688 33.719 15.367 1 95.31 309 ASP A C 1
ATOM 2356 O O . ASP A 1 309 ? 16.891 32.781 15.453 1 95.31 309 ASP A O 1
ATOM 2360 N N . LYS A 1 310 ? 18.875 33.531 15.578 1 95 310 LYS A N 1
ATOM 2361 C CA . LYS A 1 310 ? 19.547 32.25 15.492 1 95 310 LYS A CA 1
ATOM 2362 C C . LYS A 1 310 ? 18.969 31.266 16.5 1 95 310 LYS A C 1
ATOM 2364 O O . LYS A 1 310 ? 18.984 30.047 16.281 1 95 310 LYS A O 1
ATOM 2369 N N . HIS A 1 311 ? 18.484 31.734 17.609 1 96.12 311 HIS A N 1
ATOM 2370 C CA . HIS A 1 311 ? 17.984 30.844 18.641 1 96.12 311 HIS A CA 1
ATOM 2371 C C . HIS A 1 311 ? 16.484 30.594 18.484 1 96.12 311 HIS A C 1
ATOM 2373 O O . HIS A 1 311 ? 15.875 29.922 19.312 1 96.12 311 HIS A O 1
ATOM 2379 N N . ILE A 1 312 ? 15.844 31.156 17.406 1 97.88 312 ILE A N 1
ATOM 2380 C CA . ILE A 1 312 ? 14.422 30.969 17.125 1 97.88 312 ILE A CA 1
ATOM 2381 C C . ILE A 1 312 ? 14.242 30.25 15.789 1 97.88 312 ILE A C 1
ATOM 2383 O O . ILE A 1 312 ? 14.797 30.688 14.773 1 97.88 312 ILE A O 1
ATOM 2387 N N . TYR A 1 313 ? 13.539 29.141 15.797 1 98.69 313 TYR A N 1
ATOM 2388 C CA . TYR A 1 313 ? 13.211 28.344 14.633 1 98.69 313 TYR A CA 1
ATOM 2389 C C . TYR A 1 313 ? 11.711 28.344 14.359 1 98.69 313 TYR A C 1
ATOM 2391 O O . TYR A 1 313 ? 10.93 28.797 15.203 1 98.69 313 TYR A O 1
ATOM 2399 N N . ALA A 1 314 ? 11.305 27.922 13.125 1 98.88 314 ALA A N 1
ATOM 2400 C CA . ALA A 1 314 ? 9.891 27.766 12.781 1 98.88 314 ALA A CA 1
ATOM 2401 C C . ALA A 1 314 ? 9.672 26.562 11.883 1 98.88 314 ALA A C 1
ATOM 2403 O O . ALA A 1 314 ? 10.539 26.219 11.07 1 98.88 314 ALA A O 1
ATOM 2404 N N . ALA A 1 315 ? 8.562 25.922 12.031 1 98.75 315 ALA A N 1
ATOM 2405 C CA . ALA A 1 315 ? 8.242 24.719 11.258 1 98.75 315 ALA A CA 1
ATOM 2406 C C . ALA A 1 315 ? 6.734 24.562 11.102 1 98.75 315 ALA A C 1
ATOM 2408 O O . ALA A 1 315 ? 5.961 25.016 11.945 1 98.75 315 ALA A O 1
ATOM 2409 N N . GLY A 1 316 ? 6.328 23.828 10.047 1 98.38 316 GLY A N 1
ATOM 2410 C CA . GLY A 1 316 ? 4.922 23.578 9.789 1 98.38 316 GLY A CA 1
ATOM 2411 C C . GLY A 1 316 ? 4.285 24.625 8.891 1 98.38 316 GLY A C 1
ATOM 2412 O O . GLY A 1 316 ? 4.977 25.297 8.125 1 98.38 316 GLY A O 1
ATOM 2413 N N . ASP A 1 317 ? 3.031 24.797 9.008 1 98.25 317 ASP A N 1
ATOM 2414 C CA . ASP A 1 317 ? 2.275 25.609 8.062 1 98.25 317 ASP A CA 1
ATOM 2415 C C . ASP A 1 317 ? 2.66 27.078 8.172 1 98.25 317 ASP A C 1
ATOM 2417 O O . ASP A 1 317 ? 2.498 27.844 7.223 1 98.25 317 ASP A O 1
ATOM 2421 N N . CYS A 1 318 ? 3.199 27.516 9.32 1 98.69 318 CYS A N 1
ATOM 2422 C CA . CYS A 1 318 ? 3.506 28.938 9.531 1 98.69 318 CYS A CA 1
ATOM 2423 C C . CYS A 1 318 ? 4.66 29.375 8.641 1 98.69 318 CYS A C 1
ATOM 2425 O O . CYS A 1 318 ? 4.895 30.578 8.469 1 98.69 318 CYS A O 1
ATOM 2427 N N . ILE A 1 319 ? 5.383 28.406 8.055 1 98.5 319 ILE A N 1
ATOM 2428 C CA . ILE A 1 319 ? 6.5 28.812 7.207 1 98.5 319 ILE A CA 1
ATOM 2429 C C . ILE A 1 319 ? 6.102 28.688 5.738 1 98.5 319 ILE A C 1
ATOM 2431 O O . ILE A 1 319 ? 6.871 29.062 4.848 1 98.5 319 ILE A O 1
ATOM 2435 N N . GLY A 1 320 ? 4.953 28.172 5.375 1 97 320 GLY A N 1
ATOM 2436 C CA . GLY A 1 320 ? 4.266 28.297 4.098 1 97 320 GLY A CA 1
ATOM 2437 C C . GLY A 1 320 ? 4.844 27.391 3.018 1 97 320 GLY A C 1
ATOM 2438 O O . GLY A 1 320 ? 4.562 27.578 1.832 1 97 320 GLY A O 1
ATOM 2439 N N . LYS A 1 321 ? 5.625 26.375 3.24 1 95.88 321 LYS A N 1
ATOM 2440 C CA . LYS A 1 321 ? 6.188 25.484 2.227 1 95.88 321 LYS A CA 1
ATOM 2441 C C . LYS A 1 321 ? 5.141 24.484 1.728 1 95.88 321 LYS A C 1
ATOM 2443 O O . LYS A 1 321 ? 4.102 24.875 1.198 1 95.88 321 LYS A O 1
ATOM 2448 N N . LEU A 1 322 ? 5.164 23.281 1.925 1 95.69 322 LEU A N 1
ATOM 2449 C CA . LEU A 1 322 ? 4.23 22.312 1.369 1 95.69 322 LEU A CA 1
ATOM 2450 C C . LEU A 1 322 ? 2.982 22.203 2.236 1 95.69 322 LEU A C 1
ATOM 2452 O O . LEU A 1 322 ? 1.943 21.719 1.777 1 95.69 322 LEU A O 1
ATOM 2456 N N . GLN A 1 323 ? 3.088 22.578 3.492 1 96.88 323 GLN A N 1
ATOM 2457 C CA . GLN A 1 323 ? 1.984 22.578 4.445 1 96.88 323 GLN A CA 1
ATOM 2458 C C . GLN A 1 323 ? 1.315 21.203 4.512 1 96.88 323 GLN A C 1
ATOM 2460 O O . GLN A 1 323 ? 0.094 21.094 4.379 1 96.88 323 GLN A O 1
ATOM 2465 N N . LEU A 1 324 ? 2.07 20.141 4.609 1 97.44 324 LEU A N 1
ATOM 2466 C CA . LEU A 1 324 ? 1.675 18.75 4.84 1 97.44 324 LEU A CA 1
ATOM 2467 C C . LEU A 1 324 ? 2.139 18.281 6.215 1 97.44 324 LEU A C 1
ATOM 2469 O O . LEU A 1 324 ? 3.24 18.609 6.652 1 97.44 324 LEU A O 1
ATOM 2473 N N . ALA A 1 325 ? 1.323 17.5 6.875 1 97.62 325 ALA A N 1
ATOM 2474 C CA . ALA A 1 325 ? 1.594 17.078 8.25 1 97.62 325 ALA A CA 1
ATOM 2475 C C . ALA A 1 325 ? 2.951 16.391 8.359 1 97.62 325 ALA A C 1
ATOM 2477 O O . ALA A 1 325 ? 3.746 16.719 9.25 1 97.62 325 ALA A O 1
ATOM 2478 N N . HIS A 1 326 ? 3.203 15.438 7.426 1 98.19 326 HIS A N 1
ATOM 2479 C CA . HIS A 1 326 ? 4.461 14.703 7.496 1 98.19 326 HIS A CA 1
ATOM 2480 C C . HIS A 1 326 ? 5.648 15.609 7.176 1 98.19 326 HIS A C 1
ATOM 2482 O O . HIS A 1 326 ? 6.746 15.414 7.703 1 98.19 326 HIS A O 1
ATOM 2488 N N . VAL A 1 327 ? 5.469 16.609 6.371 1 98.25 327 VAL A N 1
ATOM 2489 C CA . VAL A 1 327 ? 6.535 17.562 6.082 1 98.25 327 VAL A CA 1
ATOM 2490 C C . VAL A 1 327 ? 6.785 18.453 7.301 1 98.25 327 VAL A C 1
ATOM 2492 O O . VAL A 1 327 ? 7.934 18.734 7.641 1 98.25 327 VAL A O 1
ATOM 2495 N N . GLY A 1 328 ? 5.664 18.891 7.941 1 98.38 328 GLY A N 1
ATOM 2496 C CA . GLY A 1 328 ? 5.805 19.641 9.18 1 98.38 328 GLY A CA 1
ATOM 2497 C C . GLY A 1 328 ? 6.598 18.891 10.234 1 98.38 328 GLY A C 1
ATOM 2498 O O . GLY A 1 328 ? 7.43 19.484 10.93 1 98.38 328 GLY A O 1
ATOM 2499 N N . SER A 1 329 ? 6.324 17.594 10.367 1 98.12 329 SER A N 1
ATOM 2500 C CA . SER A 1 329 ? 7.078 16.766 11.305 1 98.12 329 SER A CA 1
ATOM 2501 C C . SER A 1 329 ? 8.562 16.734 10.945 1 98.12 329 SER A C 1
ATOM 2503 O O . SER A 1 329 ? 9.414 16.844 11.828 1 98.12 329 SER A O 1
ATOM 2505 N N . LYS A 1 330 ? 8.828 16.594 9.68 1 98.25 330 LYS A N 1
ATOM 2506 C CA . LYS A 1 330 ? 10.211 16.547 9.219 1 98.25 330 LYS A CA 1
ATOM 2507 C C . LYS A 1 330 ? 10.906 17.875 9.438 1 98.25 330 LYS A C 1
ATOM 2509 O O . LYS A 1 330 ? 12.07 17.922 9.859 1 98.25 330 LYS A O 1
ATOM 2514 N N . GLU A 1 331 ? 10.242 18.953 9.125 1 98.69 331 GLU A N 1
ATOM 2515 C CA . GLU A 1 331 ? 10.758 20.297 9.398 1 98.69 331 GLU A CA 1
ATOM 2516 C C . GLU A 1 331 ? 11.086 20.469 10.875 1 98.69 331 GLU A C 1
ATOM 2518 O O . GLU A 1 331 ? 12.164 20.969 11.219 1 98.69 331 GLU A O 1
ATOM 2523 N N . GLY A 1 332 ? 10.172 20.047 11.703 1 98.62 332 GLY A N 1
ATOM 2524 C CA . GLY A 1 332 ? 10.352 20.172 13.141 1 98.62 332 GLY A CA 1
ATOM 2525 C C . GLY A 1 332 ? 11.539 19.375 13.656 1 98.62 332 GLY A C 1
ATOM 2526 O O . GLY A 1 332 ? 12.359 19.906 14.414 1 98.62 332 GLY A O 1
ATOM 2527 N N . THR A 1 333 ? 11.641 18.125 13.266 1 98.12 333 THR A N 1
ATOM 2528 C CA . THR A 1 333 ? 12.734 17.297 13.75 1 98.12 333 THR A CA 1
ATOM 2529 C C . THR A 1 333 ? 14.07 17.797 13.219 1 98.12 333 THR A C 1
ATOM 2531 O O . THR A 1 333 ? 15.078 17.766 13.93 1 98.12 333 THR A O 1
ATOM 2534 N N . THR A 1 334 ? 14.086 18.297 11.984 1 98.25 334 THR A N 1
ATOM 2535 C CA . THR A 1 334 ? 15.289 18.891 11.422 1 98.25 334 THR A CA 1
ATOM 2536 C C . THR A 1 334 ? 15.711 20.125 12.219 1 98.25 334 THR A C 1
ATOM 2538 O O . THR A 1 334 ? 16.891 20.297 12.523 1 98.25 334 THR A O 1
ATOM 2541 N N . ALA A 1 335 ? 14.773 20.938 12.555 1 98.75 335 ALA A N 1
ATOM 2542 C CA . ALA A 1 335 ? 15.031 22.125 13.359 1 98.75 335 ALA A CA 1
ATOM 2543 C C . ALA A 1 335 ? 15.664 21.75 14.703 1 98.75 335 ALA A C 1
ATOM 2545 O O . ALA A 1 335 ? 16.656 22.359 15.117 1 98.75 335 ALA A O 1
ATOM 2546 N N . ILE A 1 336 ? 15.086 20.75 15.367 1 98.75 336 ILE A N 1
ATOM 2547 C CA . ILE A 1 336 ? 15.547 20.328 16.688 1 98.75 336 ILE A CA 1
ATOM 2548 C C . ILE A 1 336 ? 16.984 19.828 16.594 1 98.75 336 ILE A C 1
ATOM 2550 O O . ILE A 1 336 ? 17.828 20.188 17.406 1 98.75 336 ILE A O 1
ATOM 2554 N N . GLU A 1 337 ? 17.219 19.047 15.609 1 98.44 337 GLU A N 1
ATOM 2555 C CA . GLU A 1 337 ? 18.547 18.453 15.469 1 98.44 337 GLU A CA 1
ATOM 2556 C C . GLU A 1 337 ? 19.578 19.531 15.133 1 98.44 337 GLU A C 1
ATOM 2558 O O . GLU A 1 337 ? 20.719 19.469 15.609 1 98.44 337 GLU A O 1
ATOM 2563 N N . HIS A 1 338 ? 19.219 20.438 14.32 1 98.5 338 HIS A N 1
ATOM 2564 C CA . HIS A 1 338 ? 20.125 21.547 14.039 1 98.5 338 HIS A CA 1
ATOM 2565 C C . HIS A 1 338 ? 20.344 22.406 15.273 1 98.5 338 HIS A C 1
ATOM 2567 O O . HIS A 1 338 ? 21.469 22.781 15.594 1 98.5 338 HIS A O 1
ATOM 2573 N N . MET A 1 339 ? 19.281 22.719 15.984 1 98.19 339 MET A N 1
ATOM 2574 C CA . MET A 1 339 ? 19.281 23.531 17.203 1 98.19 339 MET A CA 1
ATOM 2575 C C . MET A 1 339 ? 20.25 22.969 18.234 1 98.19 339 MET A C 1
ATOM 2577 O O . MET A 1 339 ? 20.938 23.719 18.922 1 98.19 339 MET A O 1
ATOM 2581 N N . PHE A 1 340 ? 20.328 21.688 18.281 1 98.06 340 PHE A N 1
ATOM 2582 C CA . PHE A 1 340 ? 21.109 21.062 19.344 1 98.06 340 PHE A CA 1
ATOM 2583 C C . PHE A 1 340 ? 22.297 20.312 18.766 1 98.06 340 PHE A C 1
ATOM 2585 O O . PHE A 1 340 ? 22.703 19.266 19.297 1 98.06 340 PHE A O 1
ATOM 2592 N N . ASP A 1 341 ? 22.797 20.641 17.656 1 96.75 341 ASP A N 1
ATOM 2593 C CA . ASP A 1 341 ? 24.094 20.328 17.062 1 96.75 341 ASP A CA 1
ATOM 2594 C C . ASP A 1 341 ? 24.188 18.844 16.734 1 96.75 341 ASP A C 1
ATOM 2596 O O . ASP A 1 341 ? 25.188 18.188 17.047 1 96.75 341 ASP A O 1
ATOM 2600 N N . LYS A 1 342 ? 23.047 18.281 16.125 1 95.62 342 LYS A N 1
ATOM 2601 C CA . LYS A 1 342 ? 23.062 16.891 15.68 1 95.62 342 LYS A CA 1
ATOM 2602 C C . LYS A 1 342 ? 23.297 16.797 14.172 1 95.62 342 LYS A C 1
ATOM 2604 O O . LYS A 1 342 ? 23.125 15.734 13.578 1 95.62 342 LYS A O 1
ATOM 2609 N N . SER A 1 343 ? 23.641 17.781 13.445 1 94.12 343 SER A N 1
ATOM 2610 C CA . SER A 1 343 ? 24.031 17.875 12.039 1 94.12 343 SER A CA 1
ATOM 2611 C C . SER A 1 343 ? 23.016 17.172 11.148 1 94.12 343 SER A C 1
ATOM 2613 O O . SER A 1 343 ? 23.359 16.25 10.406 1 94.12 343 SER A O 1
ATOM 2615 N N . PRO A 1 344 ? 21.781 17.594 11.125 1 94.38 344 PRO A N 1
ATOM 2616 C CA . PRO A 1 344 ? 20.766 16.969 10.273 1 94.38 344 PRO A CA 1
ATOM 2617 C C . PRO A 1 344 ? 21.016 17.234 8.789 1 94.38 344 PRO A C 1
ATOM 2619 O O . PRO A 1 344 ? 21.781 18.125 8.43 1 94.38 344 PRO A O 1
ATOM 2622 N N . LEU A 1 345 ? 20.391 16.344 7.934 1 93.12 345 LEU A N 1
ATOM 2623 C CA . LEU A 1 345 ? 20.297 16.656 6.512 1 93.12 345 LEU A CA 1
ATOM 2624 C C . LEU A 1 345 ? 19.359 17.828 6.273 1 93.12 345 LEU A C 1
ATOM 2626 O O . LEU A 1 345 ? 18.312 17.938 6.918 1 93.12 345 LEU A O 1
ATOM 2630 N N . PRO A 1 346 ? 19.797 18.75 5.406 1 95.56 346 PRO A N 1
ATOM 2631 C CA . PRO A 1 346 ? 18.828 19.797 5.047 1 95.56 346 PRO A CA 1
ATOM 2632 C C . PRO A 1 346 ? 17.578 19.234 4.383 1 95.56 346 PRO A C 1
ATOM 2634 O O . PRO A 1 346 ? 17.641 18.234 3.666 1 95.56 346 PRO A O 1
ATOM 2637 N N . LEU A 1 347 ? 16.547 19.922 4.535 1 95.69 347 LEU A N 1
ATOM 2638 C CA . LEU A 1 347 ? 15.273 19.453 3.982 1 95.69 347 LEU A CA 1
ATOM 2639 C C . LEU A 1 347 ? 15.203 19.719 2.482 1 95.69 347 LEU A C 1
ATOM 2641 O O . LEU A 1 347 ? 15.555 20.812 2.021 1 95.69 347 LEU A O 1
ATOM 2645 N N . ASP A 1 348 ? 14.82 18.688 1.72 1 95.5 348 ASP A N 1
ATOM 2646 C CA . ASP A 1 348 ? 14.555 18.797 0.289 1 95.5 348 ASP A CA 1
ATOM 2647 C C . ASP A 1 348 ? 13.07 18.594 -0.01 1 95.5 348 ASP A C 1
ATOM 2649 O O . ASP A 1 348 ? 12.578 17.453 0.001 1 95.5 348 ASP A O 1
ATOM 2653 N N . TYR A 1 349 ? 12.422 19.656 -0.362 1 96.31 349 TYR A N 1
ATOM 2654 C CA . TYR A 1 349 ? 10.977 19.625 -0.543 1 96.31 349 TYR A CA 1
ATOM 2655 C C . TYR A 1 349 ? 10.609 18.828 -1.789 1 96.31 349 TYR A C 1
ATOM 2657 O O . TYR A 1 349 ? 9.469 18.375 -1.932 1 96.31 349 TYR A O 1
ATOM 2665 N N . ASN A 1 350 ? 11.523 18.594 -2.699 1 94.25 350 ASN A N 1
ATOM 2666 C CA . ASN A 1 350 ? 11.273 17.812 -3.902 1 94.25 350 ASN A CA 1
ATOM 2667 C C . ASN A 1 350 ? 11.234 16.312 -3.6 1 94.25 350 ASN A C 1
ATOM 2669 O O . ASN A 1 350 ? 10.789 15.516 -4.426 1 94.25 350 ASN A O 1
ATOM 2673 N N . LYS A 1 351 ? 11.602 15.977 -2.418 1 95.94 351 LYS A N 1
ATOM 2674 C CA . LYS A 1 351 ? 11.633 14.57 -2.033 1 95.94 351 LYS A CA 1
ATOM 2675 C C . LYS A 1 351 ? 10.547 14.258 -1.003 1 95.94 351 LYS A C 1
ATOM 2677 O O . LYS A 1 351 ? 10.664 13.281 -0.252 1 95.94 351 LYS A O 1
ATOM 2682 N N . MET A 1 352 ? 9.562 15.125 -0.96 1 98.19 352 MET A N 1
ATOM 2683 C CA . MET A 1 352 ? 8.445 14.914 -0.043 1 98.19 352 MET A CA 1
ATOM 2684 C C . MET A 1 352 ? 7.246 14.328 -0.773 1 98.19 352 MET A C 1
ATOM 2686 O O . MET A 1 352 ? 6.816 14.859 -1.799 1 98.19 352 MET A O 1
ATOM 2690 N N . PRO A 1 353 ? 6.75 13.164 -0.254 1 98.69 353 PRO A N 1
ATOM 2691 C CA . PRO A 1 353 ? 5.551 12.617 -0.896 1 98.69 353 PRO A CA 1
ATOM 2692 C C . PRO A 1 353 ? 4.316 13.492 -0.68 1 98.69 353 PRO A C 1
ATOM 2694 O O . PRO A 1 353 ? 4.129 14.047 0.409 1 98.69 353 PRO A O 1
ATOM 2697 N N . LYS A 1 354 ? 3.535 13.672 -1.729 1 98.44 354 LYS A N 1
ATOM 2698 C CA . LYS A 1 354 ? 2.268 14.398 -1.691 1 98.44 354 LYS A CA 1
ATOM 2699 C C . LYS A 1 354 ? 1.105 13.492 -2.09 1 98.44 354 LYS A C 1
ATOM 2701 O O . LYS A 1 354 ? 1.212 12.719 -3.047 1 98.44 354 LYS A O 1
ATOM 2706 N N . CYS A 1 355 ? 0.053 13.602 -1.325 1 98.56 355 CYS A N 1
ATOM 2707 C CA . CYS A 1 355 ? -1.092 12.727 -1.579 1 98.56 355 CYS A CA 1
ATOM 2708 C C . CYS A 1 355 ? -2.383 13.539 -1.645 1 98.56 355 CYS A C 1
ATOM 2710 O O . CYS A 1 355 ? -2.529 14.539 -0.944 1 98.56 355 CYS A O 1
ATOM 2712 N N . VAL A 1 356 ? -3.266 13.188 -2.52 1 98.44 356 VAL A N 1
ATOM 2713 C CA . VAL A 1 356 ? -4.656 13.633 -2.58 1 98.44 356 VAL A CA 1
ATOM 2714 C C . VAL A 1 356 ? -5.586 12.43 -2.412 1 98.44 356 VAL A C 1
ATOM 2716 O O . VAL A 1 356 ? -5.664 11.57 -3.293 1 98.44 356 VAL A O 1
ATOM 2719 N N . TYR A 1 357 ? -6.316 12.375 -1.316 1 98.12 357 TYR A N 1
ATOM 2720 C CA . TYR A 1 357 ? -7.09 11.195 -0.94 1 98.12 357 TYR A CA 1
ATOM 2721 C C . TYR A 1 357 ? -8.484 11.242 -1.554 1 98.12 357 TYR A C 1
ATOM 2723 O O . TYR A 1 357 ? -9.484 11.133 -0.843 1 98.12 357 TYR A O 1
ATOM 2731 N N . THR A 1 358 ? -8.516 11.422 -2.848 1 97.56 358 THR A N 1
ATOM 2732 C CA . THR A 1 358 ? -9.727 11.297 -3.645 1 97.56 358 THR A CA 1
ATOM 2733 C C . THR A 1 358 ? -9.922 9.859 -4.109 1 97.56 358 THR A C 1
ATOM 2735 O O . THR A 1 358 ? -9.133 8.977 -3.77 1 97.56 358 THR A O 1
ATOM 2738 N N . GLN A 1 359 ? -11.078 9.664 -4.793 1 95.38 359 GLN A N 1
ATOM 2739 C CA . GLN A 1 359 ? -11.297 8.445 -5.57 1 95.38 359 GLN A CA 1
ATOM 2740 C C . GLN A 1 359 ? -11.406 8.758 -7.059 1 95.38 359 GLN A C 1
ATOM 2742 O O . GLN A 1 359 ? -12.367 9.414 -7.492 1 95.38 359 GLN A O 1
ATOM 2747 N N . PRO A 1 360 ? -10.398 8.312 -7.875 1 96.12 360 PRO A N 1
ATOM 2748 C CA . PRO A 1 360 ? -9.188 7.598 -7.48 1 96.12 360 PRO A CA 1
ATOM 2749 C C . PRO A 1 360 ? -8.219 8.469 -6.684 1 96.12 360 PRO A C 1
ATOM 2751 O O . PRO A 1 360 ? -8.344 9.695 -6.684 1 96.12 360 PRO A O 1
ATOM 2754 N N . GLU A 1 361 ? -7.281 7.785 -5.996 1 97.62 361 GLU A N 1
ATOM 2755 C CA . GLU A 1 361 ? -6.242 8.477 -5.242 1 97.62 361 GLU A CA 1
ATOM 2756 C C . GLU A 1 361 ? -5.191 9.078 -6.172 1 97.62 361 GLU A C 1
ATOM 2758 O O . GLU A 1 361 ? -4.992 8.594 -7.289 1 97.62 361 GLU A O 1
ATOM 2763 N N . VAL A 1 362 ? -4.602 10.109 -5.723 1 98.44 362 VAL A N 1
ATOM 2764 C CA . VAL A 1 362 ? -3.488 10.742 -6.422 1 98.44 362 VAL A CA 1
ATOM 2765 C C . VAL A 1 362 ? -2.283 10.844 -5.488 1 98.44 362 VAL A C 1
ATOM 2767 O O . VAL A 1 362 ? -2.436 11.102 -4.293 1 98.44 362 VAL A O 1
ATOM 2770 N N . ALA A 1 363 ? -1.104 10.578 -5.984 1 98.69 363 ALA A N 1
ATOM 2771 C CA . ALA A 1 363 ? 0.138 10.758 -5.238 1 98.69 363 ALA A CA 1
ATOM 2772 C C . ALA A 1 363 ? 1.271 11.195 -6.16 1 98.69 363 ALA A C 1
ATOM 2774 O O . ALA A 1 363 ? 1.326 10.797 -7.324 1 98.69 363 ALA A O 1
ATOM 2775 N N . SER A 1 364 ? 2.139 12.031 -5.637 1 98.56 364 SER A N 1
ATOM 2776 C CA . SER A 1 364 ? 3.246 12.508 -6.461 1 98.56 364 SER A CA 1
ATOM 2777 C C . SER A 1 364 ? 4.453 12.883 -5.605 1 98.56 364 SER A C 1
ATOM 2779 O O . SER A 1 364 ? 4.332 13.039 -4.391 1 98.56 364 SER A O 1
ATOM 2781 N N . MET A 1 365 ? 5.555 12.945 -6.207 1 98 365 MET A N 1
ATOM 2782 C CA . MET A 1 365 ? 6.824 13.375 -5.629 1 98 365 MET A CA 1
ATOM 2783 C C . MET A 1 365 ? 7.738 13.969 -6.699 1 98 365 MET A C 1
ATOM 2785 O O . MET A 1 365 ? 7.816 13.438 -7.809 1 98 365 MET A O 1
ATOM 2789 N N . GLY A 1 366 ? 8.328 15.102 -6.371 1 97.31 366 GLY A N 1
ATOM 2790 C CA . GLY A 1 366 ? 9.227 15.734 -7.324 1 97.31 366 GLY A CA 1
ATOM 2791 C C . GLY A 1 366 ? 8.5 16.5 -8.414 1 97.31 366 GLY A C 1
ATOM 2792 O O . GLY A 1 366 ? 7.477 17.141 -8.156 1 97.31 366 GLY A O 1
ATOM 2793 N N . GLN A 1 367 ? 9.102 16.484 -9.602 1 96.75 367 GLN A N 1
ATOM 2794 C CA . GLN A 1 367 ? 8.594 17.281 -10.703 1 96.75 367 GLN A CA 1
ATOM 2795 C C . GLN A 1 367 ? 7.797 16.438 -11.688 1 96.75 367 GLN A C 1
ATOM 2797 O O . GLN A 1 367 ? 8.156 15.289 -11.953 1 96.75 367 GLN A O 1
ATOM 2802 N N . ASN A 1 368 ? 6.742 16.984 -12.164 1 96.81 368 ASN A N 1
ATOM 2803 C CA . ASN A 1 368 ? 6.133 16.406 -13.359 1 96.81 368 ASN A CA 1
ATOM 2804 C C . ASN A 1 368 ? 6.82 16.891 -14.633 1 96.81 368 ASN A C 1
ATOM 2806 O O . ASN A 1 368 ? 7.746 17.703 -14.57 1 96.81 368 ASN A O 1
ATOM 2810 N N . LEU A 1 369 ? 6.398 16.359 -15.773 1 96.75 369 LEU A N 1
ATOM 2811 C CA . LEU A 1 369 ? 7.082 16.641 -17.031 1 96.75 369 LEU A CA 1
ATOM 2812 C C . LEU A 1 369 ? 7 18.125 -17.375 1 96.75 369 LEU A C 1
ATOM 2814 O O . LEU A 1 369 ? 7.984 18.719 -17.828 1 96.75 369 LEU A O 1
ATOM 2818 N N . GLU A 1 370 ? 5.855 18.734 -17.141 1 95.94 370 GLU A N 1
ATOM 2819 C CA . GLU A 1 370 ? 5.664 20.156 -17.438 1 95.94 370 GLU A CA 1
ATOM 2820 C C . GLU A 1 370 ? 6.602 21.016 -16.594 1 95.94 370 GLU A C 1
ATOM 2822 O O . GLU A 1 370 ? 7.219 21.953 -17.109 1 95.94 370 GLU A O 1
ATOM 2827 N N . GLN A 1 371 ? 6.715 20.688 -15.367 1 95.88 371 GLN A N 1
ATOM 2828 C CA . GLN A 1 371 ? 7.594 21.422 -14.461 1 95.88 371 GLN A CA 1
ATOM 2829 C C . GLN A 1 371 ? 9.055 21.25 -14.852 1 95.88 371 GLN A C 1
ATOM 2831 O O . GLN A 1 371 ? 9.82 22.219 -14.844 1 95.88 371 GLN A O 1
ATOM 2836 N N . ALA A 1 372 ? 9.453 20.047 -15.211 1 96.69 372 ALA A N 1
ATOM 2837 C CA . ALA A 1 372 ? 10.828 19.766 -15.617 1 96.69 372 ALA A CA 1
ATOM 2838 C C . ALA A 1 372 ? 11.203 20.562 -16.875 1 96.69 372 ALA A C 1
ATOM 2840 O O . ALA A 1 372 ? 12.281 21.141 -16.953 1 96.69 372 ALA A O 1
ATOM 2841 N N . LYS A 1 373 ? 10.312 20.578 -17.766 1 95.88 373 LYS A N 1
ATOM 2842 C CA . LYS A 1 373 ? 10.555 21.312 -19.016 1 95.88 373 LYS A CA 1
ATOM 2843 C C . LYS A 1 373 ? 10.609 22.812 -18.766 1 95.88 373 LYS A C 1
ATOM 2845 O O . LYS A 1 373 ? 11.422 23.516 -19.359 1 95.88 373 LYS A O 1
ATOM 2850 N N . ALA A 1 374 ? 9.742 23.297 -17.922 1 95.62 374 ALA A N 1
ATOM 2851 C CA . ALA A 1 374 ? 9.75 24.703 -17.562 1 95.62 374 ALA A CA 1
ATOM 2852 C C . ALA A 1 374 ? 11.07 25.109 -16.906 1 95.62 374 ALA A C 1
ATOM 2854 O O . ALA A 1 374 ? 11.508 26.25 -17.016 1 95.62 374 ALA A O 1
ATOM 2855 N N . ASN A 1 375 ? 11.711 24.172 -16.266 1 95.44 375 ASN A N 1
ATOM 2856 C CA . ASN A 1 375 ? 13.008 24.391 -15.648 1 95.44 375 ASN A CA 1
ATOM 2857 C C . ASN A 1 375 ? 14.156 24.109 -16.625 1 95.44 375 ASN A C 1
ATOM 2859 O O . ASN A 1 375 ? 15.305 23.969 -16.203 1 95.44 375 ASN A O 1
ATOM 2863 N N . ASN A 1 376 ? 13.875 23.922 -17.859 1 96.19 376 ASN A N 1
ATOM 2864 C CA . ASN A 1 376 ? 14.805 23.75 -18.984 1 96.19 376 ASN A CA 1
ATOM 2865 C C . ASN A 1 376 ? 15.617 22.469 -18.828 1 96.19 376 ASN A C 1
ATOM 2867 O O . ASN A 1 376 ? 16.812 22.453 -19.109 1 96.19 376 ASN A O 1
ATOM 2871 N N . LEU A 1 377 ? 14.977 21.484 -18.25 1 96.69 377 LEU A N 1
ATOM 2872 C CA . LEU A 1 377 ? 15.625 20.188 -18.172 1 96.69 377 LEU A CA 1
ATOM 2873 C C . LEU A 1 377 ? 15.266 19.312 -19.359 1 96.69 377 LEU A C 1
ATOM 2875 O O . LEU A 1 377 ? 14.141 19.375 -19.859 1 96.69 377 LEU A O 1
ATOM 2879 N N . ASN A 1 378 ? 16.234 18.578 -19.828 1 97.81 378 ASN A N 1
ATOM 2880 C CA . ASN A 1 378 ? 15.969 17.547 -20.828 1 97.81 378 ASN A CA 1
ATOM 2881 C C . ASN A 1 378 ? 15.305 16.328 -20.219 1 97.81 378 ASN A C 1
ATOM 2883 O O . ASN A 1 378 ? 15.977 15.336 -19.906 1 97.81 378 ASN A O 1
ATOM 2887 N N . ALA A 1 379 ? 13.961 16.406 -20.156 1 97.69 379 ALA A N 1
ATOM 2888 C CA . ALA A 1 379 ? 13.219 15.414 -19.375 1 97.69 379 ALA A CA 1
ATOM 2889 C C . ALA A 1 379 ? 12.328 14.578 -20.297 1 97.69 379 ALA A C 1
ATOM 2891 O O . ALA A 1 379 ? 11.82 15.062 -21.297 1 97.69 379 ALA A O 1
ATOM 2892 N N . LYS A 1 380 ? 12.172 13.336 -19.922 1 97.56 380 LYS A N 1
ATOM 2893 C CA . LYS A 1 380 ? 11.281 12.398 -20.594 1 97.56 380 LYS A CA 1
ATOM 2894 C C . LYS A 1 380 ? 10.414 11.648 -19.578 1 97.56 380 LYS A C 1
ATOM 2896 O O . LYS A 1 380 ? 10.883 11.297 -18.5 1 97.56 380 LYS A O 1
ATOM 2901 N N . ALA A 1 381 ? 9.172 11.414 -19.969 1 97.56 381 ALA A N 1
ATOM 2902 C CA . ALA A 1 381 ? 8.258 10.695 -19.094 1 97.56 381 ALA A CA 1
ATOM 2903 C C . ALA A 1 381 ? 8.008 9.273 -19.594 1 97.56 381 ALA A C 1
ATOM 2905 O O . ALA A 1 381 ? 7.91 9.047 -20.797 1 97.56 381 ALA A O 1
ATOM 2906 N N . PHE A 1 382 ? 7.973 8.312 -18.703 1 98.06 382 PHE A N 1
ATOM 2907 C CA . PHE A 1 382 ? 7.551 6.938 -18.953 1 98.06 382 PHE A CA 1
ATOM 2908 C C . PHE A 1 382 ? 6.289 6.609 -18.156 1 98.06 382 PHE A C 1
ATOM 2910 O O . PHE A 1 382 ? 6.152 7.008 -17 1 98.06 382 PHE A O 1
ATOM 2917 N N . LYS A 1 383 ? 5.379 5.961 -18.812 1 97.44 383 LYS A N 1
ATOM 2918 C CA . LYS A 1 383 ? 4.07 5.734 -18.203 1 97.44 383 LYS A CA 1
ATOM 2919 C C . LYS A 1 383 ? 3.699 4.254 -18.234 1 97.44 383 LYS A C 1
ATOM 2921 O O . LYS A 1 383 ? 3.959 3.561 -19.219 1 97.44 383 LYS A O 1
ATOM 2926 N N . VAL A 1 384 ? 3.139 3.668 -17.094 1 97.81 384 VAL A N 1
ATOM 2927 C CA . VAL A 1 384 ? 2.584 2.32 -17 1 97.81 384 VAL A CA 1
ATOM 2928 C C . VAL A 1 384 ? 1.153 2.387 -16.469 1 97.81 384 VAL A C 1
ATOM 2930 O O . VAL A 1 384 ? 0.906 2.957 -15.406 1 97.81 384 VAL A O 1
ATOM 2933 N N . PRO A 1 385 ? 0.184 1.868 -17.219 1 96.69 385 PRO A N 1
ATOM 2934 C CA . PRO A 1 385 ? -1.202 1.872 -16.734 1 96.69 385 PRO A CA 1
ATOM 2935 C C . PRO A 1 385 ? -1.474 0.784 -15.703 1 96.69 385 PRO A C 1
ATOM 2937 O O . PRO A 1 385 ? -0.929 -0.319 -15.805 1 96.69 385 PRO A O 1
ATOM 2940 N N . PHE A 1 386 ? -2.346 1.062 -14.758 1 96.19 386 PHE A N 1
ATOM 2941 C CA . PHE A 1 386 ? -2.707 0.082 -13.734 1 96.19 386 PHE A CA 1
ATOM 2942 C C . PHE A 1 386 ? -3.475 -1.081 -14.352 1 96.19 386 PHE A C 1
ATOM 2944 O O . PHE A 1 386 ? -3.48 -2.188 -13.812 1 96.19 386 PHE A O 1
ATOM 2951 N N . LYS A 1 387 ? -4.074 -0.889 -15.484 1 93.81 387 LYS A N 1
ATOM 2952 C CA . LYS A 1 387 ? -4.844 -1.946 -16.141 1 93.81 387 LYS A CA 1
ATOM 2953 C C . LYS A 1 387 ? -3.936 -3.094 -16.578 1 93.81 387 LYS A C 1
ATOM 2955 O O . LYS A 1 387 ? -4.414 -4.195 -16.859 1 93.81 387 LYS A O 1
ATOM 2960 N N . ALA A 1 388 ? -2.629 -2.85 -16.609 1 93.44 388 ALA A N 1
ATOM 2961 C CA . ALA A 1 388 ? -1.663 -3.881 -16.984 1 93.44 388 ALA A CA 1
ATOM 2962 C C . ALA A 1 388 ? -1.241 -4.703 -15.766 1 93.44 388 ALA A C 1
ATOM 2964 O O . ALA A 1 388 ? -0.529 -5.699 -15.898 1 93.44 388 ALA A O 1
ATOM 2965 N N . ILE A 1 389 ? -1.661 -4.336 -14.609 1 95.06 389 ILE A N 1
ATOM 2966 C CA . ILE A 1 389 ? -1.266 -4.973 -13.359 1 95.06 389 ILE A CA 1
ATOM 2967 C C . ILE A 1 389 ? -2.408 -5.844 -12.844 1 95.06 389 ILE A C 1
ATOM 2969 O O . ILE A 1 389 ? -3.492 -5.34 -12.539 1 95.06 389 ILE A O 1
ATOM 2973 N N . GLY A 1 390 ? -2.145 -7.133 -12.719 1 94.94 390 GLY A N 1
ATOM 2974 C CA . GLY A 1 390 ? -3.174 -8.086 -12.336 1 94.94 390 GLY A CA 1
ATOM 2975 C C . GLY A 1 390 ? -3.918 -7.68 -11.078 1 94.94 390 GLY A C 1
ATOM 2976 O O . GLY A 1 390 ? -5.148 -7.715 -11.039 1 94.94 390 GLY A O 1
ATOM 2977 N N . LYS A 1 391 ? -3.182 -7.262 -10.023 1 96.62 391 LYS A N 1
ATOM 2978 C CA . LYS A 1 391 ? -3.799 -6.895 -8.758 1 96.62 391 LYS A CA 1
ATOM 2979 C C . LYS A 1 391 ? -4.727 -5.695 -8.922 1 96.62 391 LYS A C 1
ATOM 2981 O O . LYS A 1 391 ? -5.75 -5.594 -8.242 1 96.62 391 LYS A O 1
ATOM 2986 N N . ALA A 1 392 ? -4.359 -4.762 -9.797 1 95.62 392 ALA A N 1
ATOM 2987 C CA . ALA A 1 392 ? -5.203 -3.596 -10.039 1 95.62 392 ALA A CA 1
ATOM 2988 C C . ALA A 1 392 ? -6.523 -3.998 -10.688 1 95.62 392 ALA A C 1
ATOM 2990 O O . ALA A 1 392 ? -7.578 -3.459 -10.352 1 95.62 392 ALA A O 1
ATOM 2991 N N . VAL A 1 393 ? -6.488 -4.941 -11.594 1 94.44 393 VAL A N 1
ATOM 2992 C CA . VAL A 1 393 ? -7.684 -5.434 -12.266 1 94.44 393 VAL A CA 1
ATOM 2993 C C . VAL A 1 393 ? -8.602 -6.117 -11.258 1 94.44 393 VAL A C 1
ATOM 2995 O O . VAL A 1 393 ? -9.828 -5.984 -11.328 1 94.44 393 VAL A O 1
ATOM 2998 N N . ILE A 1 394 ? -7.973 -6.793 -10.336 1 95.81 394 ILE A N 1
ATOM 2999 C CA . ILE A 1 394 ? -8.727 -7.48 -9.289 1 95.81 394 ILE A CA 1
ATOM 3000 C C . ILE A 1 394 ? -9.391 -6.453 -8.375 1 95.81 394 ILE A C 1
ATOM 3002 O O . ILE A 1 394 ? -10.547 -6.617 -7.992 1 95.81 394 ILE A O 1
ATOM 3006 N N . GLU A 1 395 ? -8.688 -5.379 -8.047 1 91.62 395 GLU A N 1
ATOM 3007 C CA . GLU A 1 395 ? -9.141 -4.379 -7.09 1 91.62 395 GLU A CA 1
ATOM 3008 C C . GLU A 1 395 ? -10.273 -3.539 -7.668 1 91.62 395 GLU A C 1
ATOM 3010 O O . GLU A 1 395 ? -11.172 -3.105 -6.934 1 91.62 395 GLU A O 1
ATOM 3015 N N . ASN A 1 396 ? -10.117 -3.287 -8.969 1 79 396 ASN A N 1
ATOM 3016 C CA . ASN A 1 396 ? -11.047 -2.309 -9.516 1 79 396 ASN A CA 1
ATOM 3017 C C . ASN A 1 396 ? -11.781 -2.855 -10.742 1 79 396 ASN A C 1
ATOM 3019 O O . ASN A 1 396 ? -11.148 -3.254 -11.719 1 79 396 ASN A O 1
ATOM 3023 N N . VAL A 1 397 ? -13.039 -2.824 -10.641 1 67.5 397 VAL A N 1
ATOM 3024 C CA . VAL A 1 397 ? -13.852 -3.359 -11.727 1 67.5 397 VAL A CA 1
ATOM 3025 C C . VAL A 1 397 ? -14.164 -2.252 -12.734 1 67.5 397 VAL A C 1
ATOM 3027 O O . VAL A 1 397 ? -14.352 -2.521 -13.922 1 67.5 397 VAL A O 1
ATOM 3030 N N . THR A 1 398 ? -14.289 -1.086 -12.359 1 62.75 398 THR A N 1
ATOM 3031 C CA . THR A 1 398 ? -14.875 -0.06 -13.219 1 62.75 398 THR A CA 1
ATOM 3032 C C . THR A 1 398 ? -13.797 0.879 -13.75 1 62.75 398 THR A C 1
ATOM 3034 O O . THR A 1 398 ? -13.938 1.423 -14.852 1 62.75 398 THR A O 1
ATOM 3037 N N . ASN A 1 399 ? -12.867 1.194 -12.82 1 61.59 399 ASN A N 1
ATOM 3038 C CA . ASN A 1 399 ? -12 2.312 -13.164 1 61.59 399 ASN A CA 1
ATOM 3039 C C . ASN A 1 399 ? -10.57 1.846 -13.453 1 61.59 399 ASN A C 1
ATOM 3041 O O . ASN A 1 399 ? -9.773 1.672 -12.531 1 61.59 399 ASN A O 1
ATOM 3045 N N . GLN A 1 400 ? -10.367 1.865 -14.82 1 72.69 400 GLN A N 1
ATOM 3046 C CA . GLN A 1 400 ? -9.047 1.332 -15.141 1 72.69 400 GLN A CA 1
ATOM 3047 C C . GLN A 1 400 ? -8.172 2.395 -15.805 1 72.69 400 GLN A C 1
ATOM 3049 O O . GLN A 1 400 ? -7.238 2.068 -16.547 1 72.69 400 GLN A O 1
ATOM 3054 N N . ASN A 1 401 ? -8.492 3.641 -15.445 1 90.44 401 ASN A N 1
ATOM 3055 C CA . ASN A 1 401 ? -7.762 4.68 -16.156 1 90.44 401 ASN A CA 1
ATOM 3056 C C . ASN A 1 401 ? -6.543 5.152 -15.375 1 90.44 401 ASN A C 1
ATOM 3058 O O . ASN A 1 401 ? -5.824 6.051 -15.812 1 90.44 401 ASN A O 1
ATOM 3062 N N . GLY A 1 402 ? -6.293 4.562 -14.297 1 96 402 GLY A N 1
ATOM 3063 C CA . GLY A 1 402 ? -5.156 4.961 -13.484 1 96 402 GLY A CA 1
ATOM 3064 C C . GLY A 1 402 ? -3.82 4.582 -14.094 1 96 402 GLY A C 1
ATOM 3065 O O . GLY A 1 402 ? -3.746 3.664 -14.914 1 96 402 GLY A O 1
ATOM 3066 N N . PHE A 1 403 ? -2.781 5.332 -13.727 1 97.81 403 PHE A N 1
ATOM 3067 C CA . PHE A 1 403 ? -1.439 5.066 -14.242 1 97.81 403 PHE A CA 1
ATOM 3068 C C . PHE A 1 403 ? -0.382 5.621 -13.289 1 97.81 403 PHE A C 1
ATOM 3070 O O . PHE A 1 403 ? -0.701 6.375 -12.367 1 97.81 403 PHE A O 1
ATOM 3077 N N . CYS A 1 404 ? 0.813 5.184 -13.508 1 97.94 404 CYS A N 1
ATOM 3078 C CA . CYS A 1 404 ? 2.008 5.746 -12.883 1 97.94 404 CYS A CA 1
ATOM 3079 C C . CYS A 1 404 ? 2.963 6.297 -13.938 1 97.94 404 CYS A C 1
ATOM 3081 O O . CYS A 1 404 ? 3.145 5.688 -14.992 1 97.94 404 CYS A O 1
ATOM 3083 N N . GLU A 1 405 ? 3.521 7.441 -13.617 1 97.88 405 GLU A N 1
ATOM 3084 C CA . GLU A 1 405 ? 4.438 8.117 -14.539 1 97.88 405 GLU A CA 1
ATOM 3085 C C . GLU A 1 405 ? 5.723 8.531 -13.828 1 97.88 405 GLU A C 1
ATOM 3087 O O . GLU A 1 405 ? 5.672 9.141 -12.758 1 97.88 405 GLU A O 1
ATOM 3092 N N . ILE A 1 406 ? 6.863 8.195 -14.414 1 98.06 406 ILE A N 1
ATOM 3093 C CA . ILE A 1 406 ? 8.156 8.617 -13.891 1 98.06 406 ILE A CA 1
ATOM 3094 C C . ILE A 1 406 ? 8.82 9.586 -14.859 1 98.06 406 ILE A C 1
ATOM 3096 O O . ILE A 1 406 ? 8.719 9.422 -16.078 1 98.06 406 ILE A O 1
ATOM 3100 N N . VAL A 1 407 ? 9.328 10.672 -14.336 1 98 407 VAL A N 1
ATOM 3101 C CA . VAL A 1 407 ? 10.016 11.688 -15.133 1 98 407 VAL A CA 1
ATOM 3102 C C . VAL A 1 407 ? 11.523 11.562 -14.938 1 98 407 VAL A C 1
ATOM 3104 O O . VAL A 1 407 ? 12.016 11.625 -13.812 1 98 407 VAL A O 1
ATOM 3107 N N . ILE A 1 408 ? 12.258 11.43 -16.062 1 97.69 408 ILE A N 1
ATOM 3108 C CA . ILE A 1 408 ? 13.695 11.188 -16.016 1 97.69 408 ILE A CA 1
ATOM 3109 C C . ILE A 1 408 ? 14.438 12.344 -16.672 1 97.69 408 ILE A C 1
ATOM 3111 O O . ILE A 1 408 ? 14.016 12.852 -17.719 1 97.69 408 ILE A O 1
ATOM 3115 N N . ASP A 1 409 ? 15.523 12.789 -15.984 1 96.69 409 ASP A N 1
ATOM 3116 C CA . ASP A 1 409 ? 16.5 13.656 -16.641 1 96.69 409 ASP A CA 1
ATOM 3117 C C . ASP A 1 409 ? 17.359 12.875 -17.609 1 96.69 409 ASP A C 1
ATOM 3119 O O . ASP A 1 409 ? 18.188 12.055 -17.203 1 96.69 409 ASP A O 1
ATOM 3123 N N . GLN A 1 410 ? 17.25 13.109 -18.844 1 94.56 410 GLN A N 1
ATOM 3124 C CA . GLN A 1 410 ? 17.922 12.32 -19.875 1 94.56 410 GLN A CA 1
ATOM 3125 C C . GLN A 1 410 ? 19.422 12.609 -19.891 1 94.56 410 GLN A C 1
ATOM 3127 O O . GLN A 1 410 ? 20.219 11.805 -20.406 1 94.56 410 GLN A O 1
ATOM 3132 N N . ASP A 1 411 ? 19.828 13.727 -19.375 1 95.12 411 ASP A N 1
ATOM 3133 C CA . ASP A 1 411 ? 21.234 14.109 -19.391 1 95.12 411 ASP A CA 1
ATOM 3134 C C . ASP A 1 411 ? 22 13.383 -18.281 1 95.12 411 ASP A C 1
ATOM 3136 O O . ASP A 1 411 ? 23.172 13.016 -18.469 1 95.12 411 ASP A O 1
ATOM 3140 N N . ASN A 1 412 ? 21.359 13.133 -17.125 1 92.19 412 ASN A N 1
ATOM 3141 C CA . ASN A 1 412 ? 22.047 12.57 -15.969 1 92.19 412 ASN A CA 1
ATOM 3142 C C . ASN A 1 412 ? 21.422 11.25 -15.523 1 92.19 412 ASN A C 1
ATOM 3144 O O . ASN A 1 412 ? 21.875 10.641 -14.562 1 92.19 412 ASN A O 1
ATOM 3148 N N . ASP A 1 413 ? 20.422 10.844 -16.125 1 91.06 413 ASP A N 1
ATOM 3149 C CA . ASP A 1 413 ? 19.703 9.602 -15.812 1 91.06 413 ASP A CA 1
ATOM 3150 C C . ASP A 1 413 ? 19.234 9.594 -14.367 1 91.06 413 ASP A C 1
ATOM 3152 O O . ASP A 1 413 ? 19.438 8.609 -13.641 1 91.06 413 ASP A O 1
ATOM 3156 N N . THR A 1 414 ? 18.75 10.719 -13.977 1 94 414 THR A N 1
ATOM 3157 C CA . THR A 1 414 ? 18.25 10.844 -12.609 1 94 414 THR A CA 1
ATOM 3158 C C . THR A 1 414 ? 16.719 10.969 -12.609 1 94 414 THR A C 1
ATOM 3160 O O . THR A 1 414 ? 16.141 11.492 -13.555 1 94 414 THR A O 1
ATOM 3163 N N . VAL A 1 415 ? 16.156 10.445 -11.539 1 96.88 415 VAL A N 1
ATOM 3164 C CA . VAL A 1 415 ? 14.703 10.547 -11.375 1 96.88 415 VAL A CA 1
ATOM 3165 C C . VAL A 1 415 ? 14.336 11.945 -10.891 1 96.88 415 VAL A C 1
ATOM 3167 O O . VAL A 1 415 ? 14.789 12.383 -9.828 1 96.88 415 VAL A O 1
ATOM 3170 N N . LEU A 1 416 ? 13.5 12.656 -11.695 1 97.12 416 LEU A N 1
ATOM 3171 C CA . LEU A 1 416 ? 13.086 14.008 -11.344 1 97.12 416 LEU A CA 1
ATOM 3172 C C . LEU A 1 416 ? 11.781 13.992 -10.547 1 97.12 416 LEU A C 1
ATOM 3174 O O . LEU A 1 416 ? 11.523 14.898 -9.758 1 97.12 416 LEU A O 1
ATOM 3178 N N . GLY A 1 417 ? 10.969 12.984 -10.82 1 97.19 417 GLY A N 1
ATOM 3179 C CA . GLY A 1 417 ? 9.695 12.891 -10.125 1 97.19 417 GLY A CA 1
ATOM 3180 C C . GLY A 1 417 ? 8.867 11.695 -10.539 1 97.19 417 GLY A C 1
ATOM 3181 O O . GLY A 1 417 ? 9.195 11.016 -11.516 1 97.19 417 GLY A O 1
ATOM 3182 N N . LEU A 1 418 ? 7.949 11.352 -9.703 1 98.12 418 LEU A N 1
ATOM 3183 C CA . LEU A 1 418 ? 6.961 10.305 -9.953 1 98.12 418 LEU A CA 1
ATOM 3184 C C . LEU A 1 418 ? 5.551 10.805 -9.656 1 98.12 418 LEU A C 1
ATOM 3186 O O . LEU A 1 418 ? 5.32 11.453 -8.633 1 98.12 418 LEU A O 1
ATOM 3190 N N . ASN A 1 419 ? 4.609 10.555 -10.586 1 98.25 419 ASN A N 1
ATOM 3191 C CA . ASN A 1 419 ? 3.211 10.953 -10.508 1 98.25 419 ASN A CA 1
ATOM 3192 C C . ASN A 1 419 ? 2.275 9.766 -10.727 1 98.25 419 ASN A C 1
ATOM 3194 O O . ASN A 1 419 ? 2.447 9.008 -11.68 1 98.25 419 ASN A O 1
ATOM 3198 N N . MET A 1 420 ? 1.31 9.609 -9.852 1 98.44 420 MET A N 1
ATOM 3199 C CA . MET A 1 420 ? 0.459 8.43 -9.969 1 98.44 420 MET A CA 1
ATOM 3200 C C . MET A 1 420 ? -0.995 8.766 -9.656 1 98.44 420 MET A C 1
ATOM 3202 O O . MET A 1 420 ? -1.269 9.648 -8.844 1 98.44 420 MET A O 1
ATOM 3206 N N . ILE A 1 421 ? -1.903 8.141 -10.289 1 98.12 421 ILE A N 1
ATOM 3207 C CA . ILE A 1 421 ? -3.336 8.156 -10.016 1 98.12 421 ILE A CA 1
ATOM 3208 C C . ILE A 1 421 ? -3.898 6.738 -10.156 1 98.12 421 ILE A C 1
ATOM 3210 O O . ILE A 1 421 ? -3.65 6.062 -11.156 1 98.12 421 ILE A O 1
ATOM 3214 N N . GLY A 1 422 ? -4.5 6.234 -9.18 1 96.75 422 GLY A N 1
ATOM 3215 C CA . GLY A 1 422 ? -5.023 4.879 -9.203 1 96.75 422 GLY A CA 1
ATOM 3216 C C . GLY A 1 422 ? -5.242 4.297 -7.816 1 96.75 422 GLY A C 1
ATOM 3217 O O . GLY A 1 422 ? -5.258 5.031 -6.824 1 96.75 422 GLY A O 1
ATOM 3218 N N . PRO A 1 423 ? -5.418 3.018 -7.742 1 95.69 423 PRO A N 1
ATOM 3219 C CA . PRO A 1 423 ? -5.754 2.404 -6.453 1 95.69 423 PRO A CA 1
ATOM 3220 C C . PRO A 1 423 ? -4.574 2.379 -5.488 1 95.69 423 PRO A C 1
ATOM 3222 O O . PRO A 1 423 ? -3.504 1.869 -5.828 1 95.69 423 PRO A O 1
ATOM 3225 N N . HIS A 1 424 ? -4.75 2.969 -4.305 1 96.12 424 HIS A N 1
ATOM 3226 C CA . HIS A 1 424 ? -3.854 2.908 -3.156 1 96.12 424 HIS A CA 1
ATOM 3227 C C . HIS A 1 424 ? -2.506 3.549 -3.473 1 96.12 424 HIS A C 1
ATOM 3229 O O . HIS A 1 424 ? -1.474 3.121 -2.955 1 96.12 424 HIS A O 1
ATOM 3235 N N . VAL A 1 425 ? -2.523 4.52 -4.348 1 97.88 425 VAL A N 1
ATOM 3236 C CA . VAL A 1 425 ? -1.265 5.152 -4.727 1 97.88 425 VAL A CA 1
ATOM 3237 C C . VAL A 1 425 ? -0.727 5.977 -3.559 1 97.88 425 VAL A C 1
ATOM 3239 O O . VAL A 1 425 ? 0.478 6.227 -3.471 1 97.88 425 VAL A O 1
ATOM 3242 N N . THR A 1 426 ? -1.618 6.348 -2.594 1 98.25 426 THR A N 1
ATOM 3243 C CA . THR A 1 426 ? -1.174 7.102 -1.426 1 98.25 426 THR A CA 1
ATOM 3244 C C . THR A 1 426 ? -0.343 6.223 -0.497 1 98.25 426 THR A C 1
ATOM 3246 O O . THR A 1 426 ? 0.363 6.727 0.379 1 98.25 426 THR A O 1
ATOM 3249 N N . GLU A 1 427 ? -0.38 4.898 -0.692 1 98.12 427 GLU A N 1
ATOM 3250 C CA . GLU A 1 427 ? 0.511 3.971 -0.006 1 98.12 427 GLU A CA 1
ATOM 3251 C C . GLU A 1 427 ? 1.751 3.672 -0.845 1 98.12 427 GLU A C 1
ATOM 3253 O O . GLU A 1 427 ? 2.863 3.611 -0.317 1 98.12 427 GLU A O 1
ATOM 3258 N N . LEU A 1 428 ? 1.518 3.541 -2.162 1 98.38 428 LEU A N 1
ATOM 3259 C CA . LEU A 1 428 ? 2.588 3.162 -3.078 1 98.38 428 LEU A CA 1
ATOM 3260 C C . LEU A 1 428 ? 3.689 4.219 -3.092 1 98.38 428 LEU A C 1
ATOM 3262 O O . LEU A 1 428 ? 4.863 3.893 -3.279 1 98.38 428 LEU A O 1
ATOM 3266 N N . ILE A 1 429 ? 3.332 5.449 -2.881 1 98.75 429 ILE A N 1
ATOM 3267 C CA . ILE A 1 429 ? 4.254 6.574 -3.004 1 98.75 429 ILE A CA 1
ATOM 3268 C C . ILE A 1 429 ? 5.367 6.445 -1.965 1 98.75 429 ILE A C 1
ATOM 3270 O O . ILE A 1 429 ? 6.453 7.008 -2.137 1 98.75 429 ILE A O 1
ATOM 3274 N N . ASN A 1 430 ? 5.129 5.727 -0.878 1 98.81 430 ASN A N 1
ATOM 3275 C CA . ASN A 1 430 ? 6.109 5.617 0.195 1 98.81 430 ASN A CA 1
ATOM 3276 C C . ASN A 1 430 ? 7.316 4.781 -0.233 1 98.81 430 ASN A C 1
ATOM 3278 O O . ASN A 1 430 ? 8.438 5.035 0.206 1 98.81 430 ASN A O 1
ATOM 3282 N N . GLU A 1 431 ? 7.07 3.764 -1.106 1 98.69 431 GLU A N 1
ATOM 3283 C CA . GLU A 1 431 ? 8.195 3.053 -1.705 1 98.69 431 GLU A CA 1
ATOM 3284 C C . GLU A 1 431 ? 9.055 3.992 -2.547 1 98.69 431 GLU A C 1
ATOM 3286 O O . GLU A 1 431 ? 10.289 3.902 -2.525 1 98.69 431 GLU A O 1
ATOM 3291 N N . VAL A 1 432 ? 8.43 4.91 -3.234 1 98.5 432 VAL A N 1
ATOM 3292 C CA . VAL A 1 432 ? 9.125 5.898 -4.055 1 98.5 432 VAL A CA 1
ATOM 3293 C C . VAL A 1 432 ? 9.906 6.855 -3.158 1 98.5 432 VAL A C 1
ATOM 3295 O O . VAL A 1 432 ? 11.023 7.25 -3.488 1 98.5 432 VAL A O 1
ATOM 3298 N N . SER A 1 433 ? 9.266 7.234 -2.039 1 98.62 433 SER A N 1
ATOM 3299 C CA . SER A 1 433 ? 9.945 8.102 -1.087 1 98.62 433 SER A CA 1
ATOM 3300 C C . SER A 1 433 ? 11.242 7.469 -0.588 1 98.62 433 SER A C 1
ATOM 3302 O O . SER A 1 433 ? 12.273 8.133 -0.518 1 98.62 433 SER A O 1
ATOM 3304 N N . LEU A 1 434 ? 11.188 6.188 -0.282 1 98.62 434 LEU A N 1
ATOM 3305 C CA . LEU A 1 434 ? 12.383 5.477 0.154 1 98.62 434 LEU A CA 1
ATOM 3306 C C . LEU A 1 434 ? 13.422 5.43 -0.959 1 98.62 434 LEU A C 1
ATOM 3308 O O . LEU A 1 434 ? 14.609 5.664 -0.714 1 98.62 434 LEU A O 1
ATOM 3312 N N . LEU A 1 435 ? 12.992 5.113 -2.205 1 98.25 435 LEU A N 1
ATOM 3313 C CA . LEU A 1 435 ? 13.883 5.07 -3.357 1 98.25 435 LEU A CA 1
ATOM 3314 C C . LEU A 1 435 ? 14.648 6.383 -3.5 1 98.25 435 LEU A C 1
ATOM 3316 O O . LEU A 1 435 ? 15.875 6.375 -3.666 1 98.25 435 LEU A O 1
ATOM 3320 N N . GLN A 1 436 ? 13.938 7.496 -3.383 1 96.94 436 GLN A N 1
ATOM 3321 C CA . GLN A 1 436 ? 14.539 8.805 -3.596 1 96.94 436 GLN A CA 1
ATOM 3322 C C . GLN A 1 436 ? 15.445 9.188 -2.432 1 96.94 436 GLN A C 1
ATOM 3324 O O . GLN A 1 436 ? 16.516 9.773 -2.637 1 96.94 436 GLN A O 1
ATOM 3329 N N . PHE A 1 437 ? 15.023 8.883 -1.213 1 96.94 437 PHE A N 1
ATOM 3330 C CA . PHE A 1 437 ? 15.852 9.188 -0.052 1 96.94 437 PHE A CA 1
ATOM 3331 C C . PHE A 1 437 ? 17.203 8.477 -0.149 1 96.94 437 PHE A C 1
ATOM 3333 O O . PHE A 1 437 ? 18.234 9.055 0.189 1 96.94 437 PHE A O 1
ATOM 3340 N N . MET A 1 438 ? 17.156 7.258 -0.698 1 96.75 438 MET A N 1
ATOM 3341 C CA . MET A 1 438 ? 18.359 6.445 -0.792 1 96.75 438 MET A CA 1
ATOM 3342 C C . MET A 1 438 ? 19.078 6.688 -2.117 1 96.75 438 MET A C 1
ATOM 3344 O O . MET A 1 438 ? 20.047 5.996 -2.441 1 96.75 438 MET A O 1
ATOM 3348 N N . ASN A 1 439 ? 18.609 7.602 -2.912 1 94.94 439 ASN A N 1
ATOM 3349 C CA . ASN A 1 439 ? 19.172 7.949 -4.211 1 94.94 439 ASN A CA 1
ATOM 3350 C C . ASN A 1 439 ? 19.25 6.738 -5.137 1 94.94 439 ASN A C 1
ATOM 3352 O O . ASN A 1 439 ? 20.281 6.492 -5.766 1 94.94 439 ASN A O 1
ATOM 3356 N N . GLY A 1 440 ? 18.141 5.969 -5.105 1 95.69 440 GLY A N 1
ATOM 3357 C CA . GLY A 1 440 ? 18.078 4.777 -5.934 1 95.69 440 GLY A CA 1
ATOM 3358 C C . GLY A 1 440 ? 17.859 5.086 -7.402 1 95.69 440 GLY A C 1
ATOM 3359 O O . GLY A 1 440 ? 17.281 6.121 -7.742 1 95.69 440 GLY A O 1
ATOM 3360 N N . SER A 1 441 ? 18.219 4.137 -8.289 1 96.06 441 SER A N 1
ATOM 3361 C CA . SER A 1 441 ? 18.031 4.258 -9.734 1 96.06 441 SER A CA 1
ATOM 3362 C C . SER A 1 441 ? 16.766 3.537 -10.188 1 96.06 441 SER A C 1
ATOM 3364 O O . SER A 1 441 ? 16.188 2.756 -9.438 1 96.06 441 SER A O 1
ATOM 3366 N N . THR A 1 442 ? 16.375 3.838 -11.422 1 96.81 442 THR A N 1
ATOM 3367 C CA . THR A 1 442 ? 15.242 3.139 -12 1 96.81 442 THR A CA 1
ATOM 3368 C C . THR A 1 442 ? 15.555 1.659 -12.203 1 96.81 442 THR A C 1
ATOM 3370 O O . THR A 1 442 ? 14.664 0.811 -12.094 1 96.81 442 THR A O 1
ATOM 3373 N N . LEU A 1 443 ? 16.797 1.381 -12.484 1 96.06 443 LEU A N 1
ATOM 3374 C CA . LEU A 1 443 ? 17.203 -0.012 -12.625 1 96.06 443 LEU A CA 1
ATOM 3375 C C . LEU A 1 443 ? 17.031 -0.766 -11.312 1 96.06 443 LEU A C 1
ATOM 3377 O O . LEU A 1 443 ? 16.531 -1.897 -11.305 1 96.06 443 LEU A O 1
ATOM 3381 N N . GLU A 1 444 ? 17.391 -0.119 -10.203 1 97.06 444 GLU A N 1
ATOM 3382 C CA . GLU A 1 444 ? 17.219 -0.737 -8.891 1 97.06 444 GLU A CA 1
ATOM 3383 C C . GLU A 1 444 ? 15.742 -0.93 -8.562 1 97.06 444 GLU A C 1
ATOM 3385 O O . GLU A 1 444 ? 15.352 -1.956 -8 1 97.06 444 GLU A O 1
ATOM 3390 N N . LEU A 1 445 ? 14.945 0.068 -8.938 1 97.75 445 LEU A N 1
ATOM 3391 C CA . LEU A 1 445 ? 13.508 -0.053 -8.758 1 97.75 445 LEU A CA 1
ATOM 3392 C C . LEU A 1 445 ? 12.953 -1.241 -9.531 1 97.75 445 LEU A C 1
ATOM 3394 O O . LEU A 1 445 ? 12.156 -2.02 -9.008 1 97.75 445 LEU A O 1
ATOM 3398 N N . GLY A 1 446 ? 13.359 -1.401 -10.742 1 97.38 446 GLY A N 1
ATOM 3399 C CA . GLY A 1 446 ? 12.875 -2.457 -11.625 1 97.38 446 GLY A CA 1
ATOM 3400 C C . GLY A 1 446 ? 13.398 -3.83 -11.25 1 97.38 446 GLY A C 1
ATOM 3401 O O . GLY A 1 446 ? 12.719 -4.836 -11.445 1 97.38 446 GLY A O 1
ATOM 3402 N N . LEU A 1 447 ? 14.625 -3.891 -10.703 1 96.88 447 LEU A N 1
ATOM 3403 C CA . LEU A 1 447 ? 15.25 -5.168 -10.375 1 96.88 447 LEU A CA 1
ATOM 3404 C C . LEU A 1 447 ? 14.789 -5.656 -9 1 96.88 447 LEU A C 1
ATOM 3406 O O . LEU A 1 447 ? 14.969 -6.828 -8.664 1 96.88 447 LEU A O 1
ATOM 3410 N N . THR A 1 448 ? 14.242 -4.75 -8.203 1 97.69 448 THR A N 1
ATOM 3411 C CA . THR A 1 448 ? 13.641 -5.168 -6.941 1 97.69 448 THR A CA 1
ATOM 3412 C C . THR A 1 448 ? 12.484 -6.133 -7.188 1 97.69 448 THR A C 1
ATOM 3414 O O . THR A 1 448 ? 11.625 -5.871 -8.031 1 97.69 448 THR A O 1
ATOM 3417 N N . THR A 1 449 ? 12.492 -7.277 -6.457 1 98.31 449 THR A N 1
ATOM 3418 C CA . THR A 1 449 ? 11.398 -8.227 -6.602 1 98.31 449 THR A CA 1
ATOM 3419 C C . THR A 1 449 ? 10.172 -7.77 -5.809 1 98.31 449 THR A C 1
ATOM 3421 O O . THR A 1 449 ? 10.258 -7.574 -4.594 1 98.31 449 THR A O 1
ATOM 3424 N N . HIS A 1 450 ? 9.117 -7.52 -6.477 1 98.62 450 HIS A N 1
ATOM 3425 C CA . HIS A 1 450 ? 7.844 -7.191 -5.844 1 98.62 450 HIS A CA 1
ATOM 3426 C C . HIS A 1 450 ? 6.953 -8.422 -5.715 1 98.62 450 HIS A C 1
ATOM 3428 O O . HIS A 1 450 ? 6.926 -9.273 -6.609 1 98.62 450 HIS A O 1
ATOM 3434 N N . ALA A 1 451 ? 6.23 -8.469 -4.621 1 98.44 451 ALA A N 1
ATOM 3435 C CA . ALA A 1 451 ? 5.312 -9.586 -4.398 1 98.44 451 ALA A CA 1
ATOM 3436 C C . ALA A 1 451 ? 4.25 -9.648 -5.492 1 98.44 451 ALA A C 1
ATOM 3438 O O . ALA A 1 451 ? 3.809 -8.617 -6 1 98.44 451 ALA A O 1
ATOM 3439 N N . HIS A 1 452 ? 3.898 -10.875 -5.875 1 97.81 452 HIS A N 1
ATOM 3440 C CA . HIS A 1 452 ? 2.84 -11.078 -6.859 1 97.81 452 HIS A CA 1
ATOM 3441 C C . HIS A 1 452 ? 1.654 -11.812 -6.242 1 97.81 452 HIS A C 1
ATOM 3443 O O . HIS A 1 452 ? 1.828 -12.852 -5.602 1 97.81 452 HIS A O 1
ATOM 3449 N N . PRO A 1 453 ? 0.474 -11.383 -6.453 1 97.31 453 PRO A N 1
ATOM 3450 C CA . PRO A 1 453 ? 0.216 -10.102 -7.125 1 97.31 453 PRO A CA 1
ATOM 3451 C C . PRO A 1 453 ? 0.196 -8.922 -6.156 1 97.31 453 PRO A C 1
ATOM 3453 O O . PRO A 1 453 ? -0.184 -9.078 -4.992 1 97.31 453 PRO A O 1
ATOM 3456 N N . SER A 1 454 ? 0.646 -7.828 -6.539 1 98 454 SER A N 1
ATOM 3457 C CA . SER A 1 454 ? 0.569 -6.586 -5.773 1 98 454 SER A CA 1
ATOM 3458 C C . SER A 1 454 ? 0.44 -5.379 -6.695 1 98 454 SER A C 1
ATOM 3460 O O . SER A 1 454 ? 0.78 -5.453 -7.879 1 98 454 SER A O 1
ATOM 3462 N N . LEU A 1 455 ? -0.053 -4.297 -6.203 1 97.56 455 LEU A N 1
ATOM 3463 C CA . LEU A 1 455 ? -0.169 -3.051 -6.953 1 97.56 455 LEU A CA 1
ATOM 3464 C C . LEU A 1 455 ? 1.207 -2.467 -7.254 1 97.56 455 LEU A C 1
ATOM 3466 O O . LEU A 1 455 ? 1.407 -1.846 -8.305 1 97.56 455 LEU A O 1
ATOM 3470 N N . SER A 1 456 ? 2.146 -2.711 -6.387 1 98.25 456 SER A N 1
ATOM 3471 C CA . SER A 1 456 ? 3.49 -2.148 -6.473 1 98.25 456 SER A CA 1
ATOM 3472 C C . SER A 1 456 ? 4.234 -2.682 -7.691 1 98.25 456 SER A C 1
ATOM 3474 O O . SER A 1 456 ? 5.262 -2.125 -8.086 1 98.25 456 SER A O 1
ATOM 3476 N N . GLU A 1 457 ? 3.721 -3.742 -8.289 1 98.25 457 GLU A N 1
ATOM 3477 C CA . GLU A 1 457 ? 4.324 -4.234 -9.523 1 98.25 457 GLU A CA 1
ATOM 3478 C C . GLU A 1 457 ? 4.328 -3.158 -10.609 1 98.25 457 GLU A C 1
ATOM 3480 O O . GLU A 1 457 ? 5.145 -3.201 -11.531 1 98.25 457 GLU A O 1
ATOM 3485 N N . VAL A 1 458 ? 3.469 -2.133 -10.453 1 98 458 VAL A N 1
ATOM 3486 C CA . VAL A 1 458 ? 3.443 -1.021 -11.398 1 98 458 VAL A CA 1
ATOM 3487 C C . VAL A 1 458 ? 4.762 -0.251 -11.328 1 98 458 VAL A C 1
ATOM 3489 O O . VAL A 1 458 ? 5.254 0.237 -12.344 1 98 458 VAL A O 1
ATOM 3492 N N . LEU A 1 459 ? 5.305 -0.146 -10.125 1 98.56 459 LEU A N 1
ATOM 3493 C CA . LEU A 1 459 ? 6.578 0.539 -9.938 1 98.56 459 LEU A CA 1
ATOM 3494 C C . LEU A 1 459 ? 7.727 -0.283 -10.508 1 98.56 459 LEU A C 1
ATOM 3496 O O . LEU A 1 459 ? 8.656 0.269 -11.102 1 98.56 459 LEU A O 1
ATOM 3500 N N . MET A 1 460 ? 7.648 -1.602 -10.305 1 98.5 460 MET A N 1
ATOM 3501 C CA . MET A 1 460 ? 8.633 -2.498 -10.906 1 98.5 460 MET A CA 1
ATOM 3502 C C . MET A 1 460 ? 8.672 -2.338 -12.422 1 98.5 460 MET A C 1
ATOM 3504 O O . MET A 1 460 ? 9.742 -2.137 -13 1 98.5 460 MET A O 1
ATOM 3508 N N . GLU A 1 461 ? 7.5 -2.404 -13.023 1 98.44 461 GLU A N 1
ATOM 3509 C CA . GLU A 1 461 ? 7.398 -2.295 -14.477 1 98.44 461 GLU A CA 1
ATOM 3510 C C . GLU A 1 461 ? 7.848 -0.917 -14.961 1 98.44 461 GLU A C 1
ATOM 3512 O O . GLU A 1 461 ? 8.43 -0.79 -16.047 1 98.44 461 GLU A O 1
ATOM 3517 N N . LEU A 1 462 ? 7.527 0.071 -14.18 1 98.19 462 LEU A N 1
ATOM 3518 C CA . LEU A 1 462 ? 7.941 1.426 -14.523 1 98.19 462 LEU A CA 1
ATOM 3519 C C . LEU A 1 462 ? 9.461 1.531 -14.57 1 98.19 462 LEU A C 1
ATOM 3521 O O . LEU A 1 462 ? 10.023 2.082 -15.523 1 98.19 462 LEU A O 1
ATOM 3525 N N . GLY A 1 463 ? 10.133 1.046 -13.523 1 97.81 463 GLY A N 1
ATOM 3526 C CA . GLY A 1 463 ? 11.586 1.019 -13.516 1 97.81 463 GLY A CA 1
ATOM 3527 C C . GLY A 1 463 ? 12.172 0.256 -14.688 1 97.81 463 GLY A C 1
ATOM 3528 O O . GLY A 1 463 ? 13.102 0.733 -15.344 1 97.81 463 GLY A O 1
ATOM 3529 N N . LEU A 1 464 ? 11.594 -0.896 -14.969 1 97.81 464 LEU A N 1
ATOM 3530 C CA . LEU A 1 464 ? 12.062 -1.726 -16.078 1 97.81 464 LEU A CA 1
ATOM 3531 C C . LEU A 1 464 ? 11.836 -1.024 -17.406 1 97.81 464 LEU A C 1
ATOM 3533 O O . LEU A 1 464 ? 12.68 -1.113 -18.312 1 97.81 464 LEU A O 1
ATOM 3537 N N . LYS A 1 465 ? 10.727 -0.367 -17.516 1 97.5 465 LYS A N 1
ATOM 3538 C CA . LYS A 1 465 ? 10.391 0.312 -18.766 1 97.5 465 LYS A CA 1
ATOM 3539 C C . LYS A 1 465 ? 11.43 1.378 -19.094 1 97.5 465 LYS A C 1
ATOM 3541 O O . LYS A 1 465 ? 11.844 1.508 -20.25 1 97.5 465 LYS A O 1
ATOM 3546 N N . VAL A 1 466 ? 11.82 2.146 -18.109 1 97.06 466 VAL A N 1
ATOM 3547 C CA . VAL A 1 466 ? 12.844 3.164 -18.312 1 97.06 466 VAL A CA 1
ATOM 3548 C C . VAL A 1 466 ? 14.117 2.514 -18.844 1 97.06 466 VAL A C 1
ATOM 3550 O O . VAL A 1 466 ? 14.82 3.104 -19.672 1 97.06 466 VAL A O 1
ATOM 3553 N N . GLU A 1 467 ? 14.383 1.282 -18.469 1 94.94 467 GLU A N 1
ATOM 3554 C CA . GLU A 1 467 ? 15.609 0.575 -18.828 1 94.94 467 GLU A CA 1
ATOM 3555 C C . GLU A 1 467 ? 15.391 -0.335 -20.031 1 94.94 467 GLU A C 1
ATOM 3557 O O . GLU A 1 467 ? 16.219 -1.197 -20.328 1 94.94 467 GLU A O 1
ATOM 3562 N N . ASN A 1 468 ? 14.219 -0.249 -20.672 1 94.69 468 ASN A N 1
ATOM 3563 C CA . ASN A 1 468 ? 13.844 -1.039 -21.844 1 94.69 468 ASN A CA 1
ATOM 3564 C C . ASN A 1 468 ? 13.844 -2.533 -21.531 1 94.69 468 ASN A C 1
ATOM 3566 O O . ASN A 1 468 ? 14.344 -3.338 -22.328 1 94.69 468 ASN A O 1
ATOM 3570 N N . ARG A 1 469 ? 13.242 -2.824 -20.312 1 95.25 469 ARG A N 1
ATOM 3571 C CA . ARG A 1 469 ? 13.234 -4.207 -19.844 1 95.25 469 ARG A CA 1
ATOM 3572 C C . ARG A 1 469 ? 11.836 -4.613 -19.375 1 95.25 469 ARG A C 1
ATOM 3574 O O . ARG A 1 469 ? 11.672 -5.652 -18.734 1 95.25 469 ARG A O 1
ATOM 3581 N N . SER A 1 470 ? 10.867 -3.797 -19.594 1 96.31 470 SER A N 1
ATOM 3582 C CA . SER A 1 470 ? 9.539 -4.109 -19.062 1 96.31 470 SER A CA 1
ATOM 3583 C C . SER A 1 470 ? 9.016 -5.422 -19.625 1 96.31 470 SER A C 1
ATOM 3585 O O . SER A 1 470 ? 9.25 -5.738 -20.797 1 96.31 470 SER A O 1
ATOM 3587 N N . ILE A 1 471 ? 8.297 -6.156 -18.828 1 95.12 471 ILE A N 1
ATOM 3588 C CA . ILE A 1 471 ? 7.844 -7.488 -19.203 1 95.12 471 ILE A CA 1
ATOM 3589 C C . ILE A 1 471 ? 6.348 -7.461 -19.516 1 95.12 471 ILE A C 1
ATOM 3591 O O . ILE A 1 471 ? 5.906 -7.992 -20.531 1 95.12 471 ILE A O 1
ATOM 3595 N N . HIS A 1 472 ? 5.582 -6.816 -18.703 1 92.88 472 HIS A N 1
ATOM 3596 C CA . HIS A 1 472 ? 4.133 -6.965 -18.781 1 92.88 472 HIS A CA 1
ATOM 3597 C C . HIS A 1 472 ? 3.48 -5.727 -19.375 1 92.88 472 HIS A C 1
ATOM 3599 O O . HIS A 1 472 ? 2.271 -5.527 -19.234 1 92.88 472 HIS A O 1
ATOM 3605 N N . VAL A 1 473 ? 4.297 -4.82 -19.875 1 89.69 473 VAL A N 1
ATOM 3606 C CA . VAL A 1 473 ? 3.76 -3.609 -20.5 1 89.69 473 VAL A CA 1
ATOM 3607 C C . VAL A 1 473 ? 4.559 -3.27 -21.75 1 89.69 473 VAL A C 1
ATOM 3609 O O . VAL A 1 473 ? 5.723 -3.658 -21.875 1 89.69 473 VAL A O 1
ATOM 3612 N N . MET B 1 1 ? 19.75 -26.297 -46.844 1 32.47 1 MET B N 1
ATOM 3613 C CA . MET B 1 1 ? 19.047 -25.172 -46.219 1 32.47 1 MET B CA 1
ATOM 3614 C C . MET B 1 1 ? 19.156 -25.234 -44.688 1 32.47 1 MET B C 1
ATOM 3616 O O . MET B 1 1 ? 18.734 -26.203 -44.094 1 32.47 1 MET B O 1
ATOM 3620 N N . SER B 1 2 ? 20.109 -24.828 -44.031 1 39.81 2 SER B N 1
ATOM 3621 C CA . SER B 1 2 ? 20.547 -24.953 -42.625 1 39.81 2 SER B CA 1
ATOM 3622 C C . SER B 1 2 ? 19.391 -24.75 -41.656 1 39.81 2 SER B C 1
ATOM 3624 O O . SER B 1 2 ? 18.672 -23.75 -41.75 1 39.81 2 SER B O 1
ATOM 3626 N N . GLU B 1 3 ? 18.562 -25.734 -41.219 1 50.78 3 GLU B N 1
ATOM 3627 C CA . GLU B 1 3 ? 17.328 -25.781 -40.438 1 50.78 3 GLU B CA 1
ATOM 3628 C C . GLU B 1 3 ? 17.359 -24.766 -39.312 1 50.78 3 GLU B C 1
ATOM 3630 O O . GLU B 1 3 ? 18.391 -24.609 -38.656 1 50.78 3 GLU B O 1
ATOM 3635 N N . GLU B 1 4 ? 16.578 -23.703 -39.25 1 71 4 GLU B N 1
ATOM 3636 C CA . GLU B 1 4 ? 16.438 -22.547 -38.375 1 71 4 GLU B CA 1
ATOM 3637 C C . GLU B 1 4 ? 16.406 -22.984 -36.906 1 71 4 GLU B C 1
ATOM 3639 O O . GLU B 1 4 ? 15.625 -23.859 -36.531 1 71 4 GLU B O 1
ATOM 3644 N N . LYS B 1 5 ? 17.516 -22.75 -36.156 1 89.88 5 LYS B N 1
ATOM 3645 C CA . LYS B 1 5 ? 17.828 -23.156 -34.781 1 89.88 5 LYS B CA 1
ATOM 3646 C C . LYS B 1 5 ? 17.484 -22.031 -33.812 1 89.88 5 LYS B C 1
ATOM 3648 O O . LYS B 1 5 ? 17.812 -20.875 -34.031 1 89.88 5 LYS B O 1
ATOM 3653 N N . TYR B 1 6 ? 16.719 -22.469 -32.844 1 96.06 6 TYR B N 1
ATOM 3654 C CA . TYR B 1 6 ? 16.391 -21.516 -31.797 1 96.06 6 TYR B CA 1
ATOM 3655 C C . TYR B 1 6 ? 17.578 -21.297 -30.859 1 96.06 6 TYR B C 1
ATOM 3657 O O . TYR B 1 6 ? 18.344 -22.219 -30.594 1 96.06 6 TYR B O 1
ATOM 3665 N N . ASP B 1 7 ? 17.766 -20.062 -30.406 1 97.44 7 ASP B N 1
ATOM 3666 C CA . ASP B 1 7 ? 18.75 -19.812 -29.375 1 97.44 7 ASP B CA 1
ATOM 3667 C C . ASP B 1 7 ? 18.344 -20.453 -28.047 1 97.44 7 ASP B C 1
ATOM 3669 O O . ASP B 1 7 ? 19.203 -20.875 -27.266 1 97.44 7 ASP B O 1
ATOM 3673 N N . LEU B 1 8 ? 17.078 -20.531 -27.828 1 98.12 8 LEU B N 1
ATOM 3674 C CA . LEU B 1 8 ? 16.531 -21.016 -26.562 1 98.12 8 LEU B CA 1
ATOM 3675 C C . LEU B 1 8 ? 15.172 -21.672 -26.766 1 98.12 8 LEU B C 1
ATOM 3677 O O . LEU B 1 8 ? 14.32 -21.156 -27.484 1 98.12 8 LEU B O 1
ATOM 3681 N N . VAL B 1 9 ? 15.016 -22.828 -26.188 1 98.31 9 VAL B N 1
ATOM 3682 C CA . VAL B 1 9 ? 13.703 -23.422 -26.031 1 98.31 9 VAL B CA 1
ATOM 3683 C C . VAL B 1 9 ? 13.328 -23.484 -24.547 1 98.31 9 VAL B C 1
ATOM 3685 O O . VAL B 1 9 ? 14.148 -23.875 -23.719 1 98.31 9 VAL B O 1
ATOM 3688 N N . ILE B 1 10 ? 12.133 -23.047 -24.203 1 98.81 10 ILE B N 1
ATOM 3689 C CA . ILE B 1 10 ? 11.633 -23.078 -22.844 1 98.81 10 ILE B CA 1
ATOM 3690 C C . ILE B 1 10 ? 10.531 -24.141 -22.719 1 98.81 10 ILE B C 1
ATOM 3692 O O . ILE B 1 10 ? 9.578 -24.141 -23.5 1 98.81 10 ILE B O 1
ATOM 3696 N N . LEU B 1 11 ? 10.695 -25.062 -21.781 1 98.5 11 LEU B N 1
ATOM 3697 C CA . LEU B 1 11 ? 9.664 -26.047 -21.469 1 98.5 11 LEU B CA 1
ATOM 3698 C C . LEU B 1 11 ? 8.773 -25.547 -20.328 1 98.5 11 LEU B C 1
ATOM 3700 O O . LEU B 1 11 ? 9.148 -25.656 -19.156 1 98.5 11 LEU B O 1
ATOM 3704 N N . GLY B 1 12 ? 7.559 -25.156 -20.672 1 98.44 12 GLY B N 1
ATOM 3705 C CA . GLY B 1 12 ? 6.629 -24.609 -19.703 1 98.44 12 GLY B CA 1
ATOM 3706 C C . GLY B 1 12 ? 6.367 -23.125 -19.891 1 98.44 12 GLY B C 1
ATOM 3707 O O . GLY B 1 12 ? 7.301 -22.328 -19.906 1 98.44 12 GLY B O 1
ATOM 3708 N N . GLY B 1 13 ? 5.145 -22.828 -20.016 1 98.31 13 GLY B N 1
ATOM 3709 C CA . GLY B 1 13 ? 4.766 -21.453 -20.281 1 98.31 13 GLY B CA 1
ATOM 3710 C C . GLY B 1 13 ? 4.105 -20.766 -19.094 1 98.31 13 GLY B C 1
ATOM 3711 O O . GLY B 1 13 ? 3.26 -19.891 -19.266 1 98.31 13 GLY B O 1
ATOM 3712 N N . GLY B 1 14 ? 4.402 -21.25 -17.812 1 97.94 14 GLY B N 1
ATOM 3713 C CA . GLY B 1 14 ? 3.977 -20.531 -16.625 1 97.94 14 GLY B CA 1
ATOM 3714 C C . GLY B 1 14 ? 4.727 -19.234 -16.391 1 97.94 14 GLY B C 1
ATOM 3715 O O . GLY B 1 14 ? 5.434 -18.766 -17.281 1 97.94 14 GLY B O 1
ATOM 3716 N N . THR B 1 15 ? 4.648 -18.688 -15.258 1 97.44 15 THR B N 1
ATOM 3717 C CA . THR B 1 15 ? 5.207 -17.375 -14.945 1 97.44 15 THR B CA 1
ATOM 3718 C C . THR B 1 15 ? 6.719 -17.359 -15.172 1 97.44 15 THR B C 1
ATOM 3720 O O . THR B 1 15 ? 7.25 -16.453 -15.812 1 97.44 15 THR B O 1
ATOM 3723 N N . ALA B 1 16 ? 7.387 -18.344 -14.672 1 98.31 16 ALA B N 1
ATOM 3724 C CA . ALA B 1 16 ? 8.836 -18.422 -14.867 1 98.31 16 ALA B CA 1
ATOM 3725 C C . ALA B 1 16 ? 9.18 -18.547 -16.344 1 98.31 16 ALA B C 1
ATOM 3727 O O . ALA B 1 16 ? 10.18 -17.984 -16.797 1 98.31 16 ALA B O 1
ATOM 3728 N N . GLY B 1 17 ? 8.344 -19.203 -17.094 1 98.62 17 GLY B N 1
ATOM 3729 C CA . GLY B 1 17 ? 8.617 -19.5 -18.5 1 98.62 17 GLY B CA 1
ATOM 3730 C C . GLY B 1 17 ? 8.406 -18.297 -19.406 1 98.62 17 GLY B C 1
ATOM 3731 O O . GLY B 1 17 ? 9.336 -17.828 -20.062 1 98.62 17 GLY B O 1
ATOM 3732 N N . TYR B 1 18 ? 7.184 -17.766 -19.391 1 98.56 18 TYR B N 1
ATOM 3733 C CA . TYR B 1 18 ? 6.887 -16.734 -20.375 1 98.56 18 TYR B CA 1
ATOM 3734 C C . TYR B 1 18 ? 7.66 -15.453 -20.078 1 98.56 18 TYR B C 1
ATOM 3736 O O . TYR B 1 18 ? 8.047 -14.719 -20.984 1 98.56 18 TYR B O 1
ATOM 3744 N N . VAL B 1 19 ? 7.934 -15.148 -18.781 1 98.56 19 VAL B N 1
ATOM 3745 C CA . VAL B 1 19 ? 8.742 -13.984 -18.422 1 98.56 19 VAL B CA 1
ATOM 3746 C C . VAL B 1 19 ? 10.156 -14.148 -18.969 1 98.56 19 VAL B C 1
ATOM 3748 O O . VAL B 1 19 ? 10.742 -13.203 -19.5 1 98.56 19 VAL B O 1
ATOM 3751 N N . SER B 1 20 ? 10.695 -15.352 -18.859 1 98.75 20 SER B N 1
ATOM 3752 C CA . SER B 1 20 ? 12.016 -15.664 -19.391 1 98.75 20 SER B CA 1
ATOM 3753 C C . SER B 1 20 ? 12.062 -15.508 -20.906 1 98.75 20 SER B C 1
ATOM 3755 O O . SER B 1 20 ? 13.047 -15.008 -21.453 1 98.75 20 SER B O 1
ATOM 3757 N N . ALA B 1 21 ? 11 -15.984 -21.531 1 98.81 21 ALA B N 1
ATOM 3758 C CA . ALA B 1 21 ? 10.914 -15.875 -22.984 1 98.81 21 ALA B CA 1
ATOM 3759 C C . ALA B 1 21 ? 11.008 -14.414 -23.422 1 98.81 21 ALA B C 1
ATOM 3761 O O . ALA B 1 21 ? 11.742 -14.094 -24.359 1 98.81 21 ALA B O 1
ATOM 3762 N N . ILE B 1 22 ? 10.281 -13.594 -22.75 1 98.62 22 ILE B N 1
ATOM 3763 C CA . ILE B 1 22 ? 10.258 -12.18 -23.094 1 98.62 22 ILE B CA 1
ATOM 3764 C C . ILE B 1 22 ? 11.633 -11.562 -22.859 1 98.62 22 ILE B C 1
ATOM 3766 O O . ILE B 1 22 ? 12.141 -10.82 -23.703 1 98.62 22 ILE B O 1
ATOM 3770 N N . ARG B 1 23 ? 12.25 -11.852 -21.719 1 98.5 23 ARG B N 1
ATOM 3771 C CA . ARG B 1 23 ? 13.57 -11.312 -21.438 1 98.5 23 ARG B CA 1
ATOM 3772 C C . ARG B 1 23 ? 14.586 -11.742 -22.484 1 98.5 23 ARG B C 1
ATOM 3774 O O . ARG B 1 23 ? 15.398 -10.93 -22.938 1 98.5 23 ARG B O 1
ATOM 3781 N N . ALA B 1 24 ? 14.57 -13.023 -22.891 1 98.75 24 ALA B N 1
ATOM 3782 C CA . ALA B 1 24 ? 15.469 -13.523 -23.922 1 98.75 24 ALA B CA 1
ATOM 3783 C C . ALA B 1 24 ? 15.242 -12.805 -25.25 1 98.75 24 ALA B C 1
ATOM 3785 O O . ALA B 1 24 ? 16.203 -12.422 -25.922 1 98.75 24 ALA B O 1
ATOM 3786 N N . SER B 1 25 ? 13.984 -12.656 -25.547 1 98.56 25 SER B N 1
ATOM 3787 C CA . SER B 1 25 ? 13.648 -11.93 -26.766 1 98.56 25 SER B CA 1
ATOM 3788 C C . SER B 1 25 ? 14.195 -10.508 -26.734 1 98.56 25 SER B C 1
ATOM 3790 O O . SER B 1 25 ? 14.727 -10.008 -27.719 1 98.56 25 SER B O 1
ATOM 3792 N N . GLN B 1 26 ? 14.07 -9.867 -25.578 1 98.06 26 GLN B N 1
ATOM 3793 C CA . GLN B 1 26 ? 14.578 -8.508 -25.406 1 98.06 26 GLN B CA 1
ATOM 3794 C C . GLN B 1 26 ? 16.094 -8.453 -25.641 1 98.06 26 GLN B C 1
ATOM 3796 O O . GLN B 1 26 ? 16.625 -7.41 -26 1 98.06 26 GLN B O 1
ATOM 3801 N N . LEU B 1 27 ? 16.766 -9.609 -25.453 1 98.06 27 LEU B N 1
ATOM 3802 C CA . LEU B 1 27 ? 18.219 -9.688 -25.672 1 98.06 27 LEU B CA 1
ATOM 3803 C C . LEU B 1 27 ? 18.531 -10.062 -27.109 1 98.06 27 LEU B C 1
ATOM 3805 O O . LEU B 1 27 ? 19.688 -10.352 -27.438 1 98.06 27 LEU B O 1
ATOM 3809 N N . GLY B 1 28 ? 17.484 -10.148 -27.953 1 98 28 GLY B N 1
ATOM 3810 C CA . GLY B 1 28 ? 17.672 -10.375 -29.375 1 98 28 GLY B CA 1
ATOM 3811 C C . GLY B 1 28 ? 17.75 -11.852 -29.734 1 98 28 GLY B C 1
ATOM 3812 O O . GLY B 1 28 ? 18.25 -12.211 -30.797 1 98 28 GLY B O 1
ATOM 3813 N N . LYS B 1 29 ? 17.266 -12.711 -28.906 1 98.38 29 LYS B N 1
ATOM 3814 C CA . LYS B 1 29 ? 17.391 -14.141 -29.141 1 98.38 29 LYS B CA 1
ATOM 3815 C C . LYS B 1 29 ? 16.125 -14.703 -29.797 1 98.38 29 LYS B C 1
ATOM 3817 O O . LYS B 1 29 ? 15.031 -14.195 -29.562 1 98.38 29 LYS B O 1
ATOM 3822 N N . LYS B 1 30 ? 16.328 -15.656 -30.594 1 98.38 30 LYS B N 1
ATOM 3823 C CA . LYS B 1 30 ? 15.203 -16.406 -31.125 1 98.38 30 LYS B CA 1
ATOM 3824 C C . LYS B 1 30 ? 14.719 -17.469 -30.141 1 98.38 30 LYS B C 1
ATOM 3826 O O . LYS B 1 30 ? 15.461 -18.375 -29.781 1 98.38 30 LYS B O 1
ATOM 3831 N N . VAL B 1 31 ? 13.406 -17.359 -29.719 1 98.56 31 VAL B N 1
ATOM 3832 C CA . VAL B 1 31 ? 12.938 -18.141 -28.594 1 98.56 31 VAL B CA 1
ATOM 3833 C C . VAL B 1 31 ? 11.711 -18.953 -29 1 98.56 31 VAL B C 1
ATOM 3835 O O . VAL B 1 31 ? 10.82 -18.453 -29.672 1 98.56 31 VAL B O 1
ATOM 3838 N N . ALA B 1 32 ? 11.703 -20.234 -28.594 1 98.44 32 ALA B N 1
ATOM 3839 C CA . ALA B 1 32 ? 10.523 -21.094 -28.656 1 98.44 32 ALA B CA 1
ATOM 3840 C C . ALA B 1 32 ? 10.047 -21.469 -27.25 1 98.44 32 ALA B C 1
ATOM 3842 O O . ALA B 1 32 ? 10.867 -21.734 -26.359 1 98.44 32 ALA B O 1
ATOM 3843 N N . LEU B 1 33 ? 8.758 -21.422 -27.016 1 98.69 33 LEU B N 1
ATOM 3844 C CA . LEU B 1 33 ? 8.141 -21.812 -25.75 1 98.69 33 LEU B CA 1
ATOM 3845 C C . LEU B 1 33 ? 7.164 -22.969 -25.953 1 98.69 33 LEU B C 1
ATOM 3847 O O . LEU B 1 33 ? 6.254 -22.875 -26.781 1 98.69 33 LEU B O 1
ATOM 3851 N N . VAL B 1 34 ? 7.391 -24.062 -25.281 1 98.38 34 VAL B N 1
ATOM 3852 C CA . VAL B 1 34 ? 6.527 -25.234 -25.359 1 98.38 34 VAL B CA 1
ATOM 3853 C C . VAL B 1 34 ? 5.621 -25.297 -24.125 1 98.38 34 VAL B C 1
ATOM 3855 O O . VAL B 1 34 ? 6.105 -25.328 -23 1 98.38 34 VAL B O 1
ATOM 3858 N N . GLU B 1 35 ? 4.375 -25.266 -24.297 1 98.19 35 GLU B N 1
ATOM 3859 C CA . GLU B 1 35 ? 3.393 -25.312 -23.219 1 98.19 35 GLU B CA 1
ATOM 3860 C C . GLU B 1 35 ? 2.297 -26.328 -23.516 1 98.19 35 GLU B C 1
ATOM 3862 O O . GLU B 1 35 ? 1.625 -26.25 -24.547 1 98.19 35 GLU B O 1
ATOM 3867 N N . GLN B 1 36 ? 2.152 -27.234 -22.609 1 95.81 36 GLN B N 1
ATOM 3868 C CA . GLN B 1 36 ? 1.164 -28.281 -22.844 1 95.81 36 GLN B CA 1
ATOM 3869 C C . GLN B 1 36 ? -0.249 -27.781 -22.562 1 95.81 36 GLN B C 1
ATOM 3871 O O . GLN B 1 36 ? -1.21 -28.234 -23.188 1 95.81 36 GLN B O 1
ATOM 3876 N N . SER B 1 37 ? -0.365 -26.844 -21.641 1 95.25 37 SER B N 1
ATOM 3877 C CA . SER B 1 37 ? -1.666 -26.297 -21.281 1 95.25 37 SER B CA 1
ATOM 3878 C C . SER B 1 37 ? -1.803 -24.844 -21.734 1 95.25 37 SER B C 1
ATOM 3880 O O . SER B 1 37 ? -1.521 -24.531 -22.891 1 95.25 37 SER B O 1
ATOM 3882 N N . LEU B 1 38 ? -2.309 -24 -20.891 1 95.94 38 LEU B N 1
ATOM 3883 C CA . LEU B 1 38 ? -2.502 -22.609 -21.25 1 95.94 38 LEU B CA 1
ATOM 3884 C C . LEU B 1 38 ? -1.333 -21.75 -20.75 1 95.94 38 LEU B C 1
ATOM 3886 O O . LEU B 1 38 ? -0.816 -21.984 -19.656 1 95.94 38 LEU B O 1
ATOM 3890 N N . LEU B 1 39 ? -0.948 -20.797 -21.594 1 97.5 39 LEU B N 1
ATOM 3891 C CA . LEU B 1 39 ? 0.065 -19.828 -21.172 1 97.5 39 LEU B CA 1
ATOM 3892 C C . LEU B 1 39 ? -0.337 -19.141 -19.875 1 97.5 39 LEU B C 1
ATOM 3894 O O . LEU B 1 39 ? -1.511 -18.828 -19.672 1 97.5 39 LEU B O 1
ATOM 3898 N N . GLY B 1 40 ? 0.672 -18.828 -19.062 1 96.81 40 GLY B N 1
ATOM 3899 C CA . GLY B 1 40 ? 0.42 -18.203 -17.781 1 96.81 40 GLY B CA 1
ATOM 3900 C C . GLY B 1 40 ? 0.473 -19.172 -16.609 1 96.81 40 GLY B C 1
ATOM 3901 O O . GLY B 1 40 ? 0.669 -18.766 -15.469 1 96.81 40 GLY B O 1
ATOM 3902 N N . GLY B 1 41 ? 0.224 -20.453 -16.906 1 95.62 41 GLY B N 1
ATOM 3903 C CA . GLY B 1 41 ? 0.441 -21.531 -15.961 1 95.62 41 GLY B CA 1
ATOM 3904 C C . GLY B 1 41 ? -0.464 -21.453 -14.742 1 95.62 41 GLY B C 1
ATOM 3905 O O . GLY B 1 41 ? -1.599 -20.969 -14.844 1 95.62 41 GLY B O 1
ATOM 3906 N N . THR B 1 42 ? -0.03 -22 -13.633 1 91.31 42 THR B N 1
ATOM 3907 C CA . THR B 1 42 ? -0.798 -22.141 -12.398 1 91.31 42 THR B CA 1
ATOM 3908 C C . THR B 1 42 ? -1.189 -20.766 -11.852 1 91.31 42 THR B C 1
ATOM 3910 O O . THR B 1 42 ? -2.357 -20.531 -11.539 1 91.31 42 THR B O 1
ATOM 3913 N N . CYS B 1 43 ? -0.319 -19.875 -11.797 1 94.69 43 CYS B N 1
ATOM 3914 C CA . CYS B 1 43 ? -0.57 -18.578 -11.195 1 94.69 43 CYS B CA 1
ATOM 3915 C C . CYS B 1 43 ? -1.753 -17.891 -11.867 1 94.69 43 CYS B C 1
ATOM 3917 O O . CYS B 1 43 ? -2.648 -17.375 -11.188 1 94.69 43 CYS B O 1
ATOM 3919 N N . LEU B 1 44 ? -1.773 -17.906 -13.148 1 96.44 44 LEU B N 1
ATOM 3920 C CA . LEU B 1 44 ? -2.77 -17.156 -13.914 1 96.44 44 LEU B CA 1
ATOM 3921 C C . LEU B 1 44 ? -4.109 -17.891 -13.922 1 96.44 44 LEU B C 1
ATOM 3923 O O . LEU B 1 44 ? -5.16 -17.266 -13.773 1 96.44 44 LEU B O 1
ATOM 3927 N N . HIS B 1 45 ? -4.094 -19.203 -13.977 1 96.56 45 HIS B N 1
ATOM 3928 C CA . HIS B 1 45 ? -5.324 -19.938 -14.266 1 96.56 45 HIS B CA 1
ATOM 3929 C C . HIS B 1 45 ? -5.84 -20.656 -13.031 1 96.56 45 HIS B C 1
ATOM 3931 O O . HIS B 1 45 ? -7.043 -20.906 -12.898 1 96.56 45 HIS B O 1
ATOM 3937 N N . LYS B 1 46 ? -4.93 -21 -12.086 1 95.19 46 LYS B N 1
ATOM 3938 C CA . LYS B 1 46 ? -5.32 -21.922 -11.023 1 95.19 46 LYS B CA 1
ATOM 3939 C C . LYS B 1 46 ? -4.719 -21.5 -9.688 1 95.19 46 LYS B C 1
ATOM 3941 O O . LYS B 1 46 ? -4.68 -22.297 -8.742 1 95.19 46 LYS B O 1
ATOM 3946 N N . GLY B 1 47 ? -4.246 -20.344 -9.633 1 95.38 47 GLY B N 1
ATOM 3947 C CA . GLY B 1 47 ? -3.529 -19.969 -8.422 1 95.38 47 GLY B CA 1
ATOM 3948 C C . GLY B 1 47 ? -3.758 -18.531 -8.016 1 95.38 47 GLY B C 1
ATOM 3949 O O . GLY B 1 47 ? -4.848 -18.172 -7.559 1 95.38 47 GLY B O 1
ATOM 3950 N N . CYS B 1 48 ? -2.729 -17.734 -8.258 1 94.69 48 CYS B N 1
ATOM 3951 C CA . CYS B 1 48 ? -2.627 -16.375 -7.707 1 94.69 48 CYS B CA 1
ATOM 3952 C C . CYS B 1 48 ? -3.809 -15.523 -8.148 1 94.69 48 CYS B C 1
ATOM 3954 O O . CYS B 1 48 ? -4.52 -14.961 -7.309 1 94.69 48 CYS B O 1
ATOM 3956 N N . ILE B 1 49 ? -4.113 -15.43 -9.359 1 96.88 49 ILE B N 1
ATOM 3957 C CA . ILE B 1 49 ? -5.059 -14.461 -9.914 1 96.88 49 ILE B CA 1
ATOM 3958 C C . ILE B 1 49 ? -6.484 -14.867 -9.547 1 96.88 49 ILE B C 1
ATOM 3960 O O . ILE B 1 49 ? -7.227 -14.078 -8.953 1 96.88 49 ILE B O 1
ATOM 3964 N N . PRO B 1 50 ? -6.883 -16.109 -9.797 1 98.19 50 PRO B N 1
ATOM 3965 C CA . PRO B 1 50 ? -8.258 -16.453 -9.445 1 98.19 50 PRO B CA 1
ATOM 3966 C C . PRO B 1 50 ? -8.508 -16.438 -7.941 1 98.19 50 PRO B C 1
ATOM 3968 O O . PRO B 1 50 ? -9.578 -16.016 -7.492 1 98.19 50 PRO B O 1
ATOM 3971 N N . THR B 1 51 ? -7.562 -16.969 -7.145 1 98.06 51 THR B N 1
ATOM 3972 C CA . THR B 1 51 ? -7.746 -16.953 -5.699 1 98.06 51 THR B CA 1
ATOM 3973 C C . THR B 1 51 ? -7.914 -15.531 -5.188 1 98.06 51 THR B C 1
ATOM 3975 O O . THR B 1 51 ? -8.805 -15.258 -4.379 1 98.06 51 THR B O 1
ATOM 3978 N N . LYS B 1 52 ? -7.086 -14.625 -5.68 1 98.12 52 LYS B N 1
ATOM 3979 C CA . LYS B 1 52 ? -7.148 -13.25 -5.207 1 98.12 52 LYS B CA 1
ATOM 3980 C C . LYS B 1 52 ? -8.414 -12.555 -5.707 1 98.12 52 LYS B C 1
ATOM 3982 O O . LYS B 1 52 ? -8.93 -11.641 -5.055 1 98.12 52 LYS B O 1
ATOM 3987 N N . ALA B 1 53 ? -8.859 -12.93 -6.891 1 97.81 53 ALA B N 1
ATOM 3988 C CA . ALA B 1 53 ? -10.148 -12.414 -7.359 1 97.81 53 ALA B CA 1
ATOM 3989 C C . ALA B 1 53 ? -11.273 -12.789 -6.395 1 97.81 53 ALA B C 1
ATOM 3991 O O . ALA B 1 53 ? -12.086 -11.938 -6.027 1 97.81 53 ALA B O 1
ATOM 3992 N N . LEU B 1 54 ? -11.281 -14.031 -5.961 1 98.38 54 LEU B N 1
ATOM 3993 C CA . LEU B 1 54 ? -12.312 -14.5 -5.035 1 98.38 54 LEU B CA 1
ATOM 3994 C C . LEU B 1 54 ? -12.125 -13.875 -3.658 1 98.38 54 LEU B C 1
ATOM 3996 O O . LEU B 1 54 ? -13.102 -13.57 -2.971 1 98.38 54 LEU B O 1
ATOM 4000 N N . LEU B 1 55 ? -10.906 -13.719 -3.291 1 98.25 55 LEU B N 1
ATOM 4001 C CA . LEU B 1 55 ? -10.617 -13.086 -2.006 1 98.25 55 LEU B CA 1
ATOM 4002 C C . LEU B 1 55 ? -11.133 -11.656 -1.976 1 98.25 55 LEU B C 1
ATOM 4004 O O . LEU B 1 55 ? -11.586 -11.172 -0.933 1 98.25 55 LEU B O 1
ATOM 4008 N N . LYS B 1 56 ? -11.039 -10.953 -3.098 1 97.56 56 LYS B N 1
ATOM 4009 C CA . LYS B 1 56 ? -11.586 -9.602 -3.162 1 97.56 56 LYS B CA 1
ATOM 4010 C C . LYS B 1 56 ? -13.094 -9.609 -2.955 1 97.56 56 LYS B C 1
ATOM 4012 O O . LYS B 1 56 ? -13.641 -8.742 -2.264 1 97.56 56 LYS B O 1
ATOM 4017 N N . SER B 1 57 ? -13.75 -10.562 -3.562 1 97.62 57 SER B N 1
ATOM 4018 C CA . SER B 1 57 ? -15.18 -10.719 -3.334 1 97.62 57 SER B CA 1
ATOM 4019 C C . SER B 1 57 ? -15.477 -10.977 -1.861 1 97.62 57 SER B C 1
ATOM 4021 O O . SER B 1 57 ? -16.422 -10.422 -1.307 1 97.62 57 SER B O 1
ATOM 4023 N N . ALA B 1 58 ? -14.656 -11.828 -1.271 1 97.25 58 ALA B N 1
ATOM 4024 C CA . ALA B 1 58 ? -14.805 -12.102 0.154 1 97.25 58 ALA B CA 1
ATOM 4025 C C . ALA B 1 58 ? -14.594 -10.836 0.984 1 97.25 58 ALA B C 1
ATOM 4027 O O . ALA B 1 58 ? -15.273 -10.633 1.996 1 97.25 58 ALA B O 1
ATOM 4028 N N . GLU B 1 59 ? -13.672 -10.07 0.576 1 95.81 59 GLU B N 1
ATOM 4029 C CA . GLU B 1 59 ? -13.422 -8.797 1.244 1 95.81 59 GLU B CA 1
ATOM 4030 C C . GLU B 1 59 ? -14.648 -7.883 1.165 1 95.81 59 GLU B C 1
ATOM 4032 O O . GLU B 1 59 ? -14.992 -7.215 2.143 1 95.81 59 GLU B O 1
ATOM 4037 N N . VAL B 1 60 ? -15.25 -7.805 -0.012 1 96.38 60 VAL B N 1
ATOM 4038 C CA . VAL B 1 60 ? -16.453 -7.008 -0.196 1 96.38 60 VAL B CA 1
ATOM 4039 C C . VAL B 1 60 ? -17.562 -7.52 0.732 1 96.38 60 VAL B C 1
ATOM 4041 O O . VAL B 1 60 ? -18.25 -6.727 1.388 1 96.38 60 VAL B O 1
ATOM 4044 N N . MET B 1 61 ? -17.656 -8.844 0.853 1 95.62 61 MET B N 1
ATOM 4045 C CA . MET B 1 61 ? -18.625 -9.453 1.754 1 95.62 61 MET B CA 1
ATOM 4046 C C . MET B 1 61 ? -18.375 -9.031 3.197 1 95.62 61 MET B C 1
ATOM 4048 O O . MET B 1 61 ? -19.312 -8.68 3.922 1 95.62 61 MET B O 1
ATOM 4052 N N . ARG B 1 62 ? -17.188 -9.055 3.572 1 93.56 62 ARG B N 1
ATOM 4053 C CA . ARG B 1 62 ? -16.828 -8.664 4.93 1 93.56 62 ARG B CA 1
ATOM 4054 C C . ARG B 1 62 ? -17.125 -7.188 5.176 1 93.56 62 ARG B C 1
ATOM 4056 O O . ARG B 1 62 ? -17.594 -6.816 6.25 1 93.56 62 ARG B O 1
ATOM 4063 N N . THR B 1 63 ? -16.828 -6.367 4.18 1 94.81 63 THR B N 1
ATOM 4064 C CA . THR B 1 63 ? -17.094 -4.938 4.281 1 94.81 63 THR B CA 1
ATOM 4065 C C . THR B 1 63 ? -18.578 -4.684 4.516 1 94.81 63 THR B C 1
ATOM 4067 O O . THR B 1 63 ? -18.953 -3.902 5.395 1 94.81 63 THR B O 1
ATOM 4070 N N . ILE B 1 64 ? -19.375 -5.367 3.797 1 96 64 ILE B N 1
ATOM 4071 C CA . ILE B 1 64 ? -20.828 -5.195 3.883 1 96 64 ILE B CA 1
ATOM 4072 C C . ILE B 1 64 ? -21.328 -5.684 5.242 1 96 64 ILE B C 1
ATOM 4074 O O . ILE B 1 64 ? -22.156 -5.031 5.875 1 96 64 ILE B O 1
ATOM 4078 N N . SER B 1 65 ? -20.75 -6.793 5.672 1 93.56 65 SER B N 1
ATOM 4079 C CA . SER B 1 65 ? -21.156 -7.379 6.941 1 93.56 65 SER B CA 1
ATOM 4080 C C . SER B 1 65 ? -20.844 -6.441 8.109 1 93.56 65 SER B C 1
ATOM 4082 O O . SER B 1 65 ? -21.516 -6.496 9.141 1 93.56 65 SER B O 1
ATOM 4084 N N . ASN B 1 66 ? -19.891 -5.562 7.918 1 93.19 66 ASN B N 1
ATOM 4085 C CA . ASN B 1 66 ? -19.484 -4.656 8.984 1 93.19 66 ASN B CA 1
ATOM 4086 C C . ASN B 1 66 ? -19.812 -3.205 8.648 1 93.19 66 ASN B C 1
ATOM 4088 O O . ASN B 1 66 ? -19.312 -2.283 9.297 1 93.19 66 ASN B O 1
ATOM 4092 N N . ALA B 1 67 ? -20.641 -2.941 7.707 1 95.94 67 ALA B N 1
ATOM 4093 C CA . ALA B 1 67 ? -20.875 -1.624 7.121 1 95.94 67 ALA B CA 1
ATOM 4094 C C . ALA B 1 67 ? -21.484 -0.668 8.148 1 95.94 67 ALA B C 1
ATOM 4096 O O . ALA B 1 67 ? -21.188 0.531 8.133 1 95.94 67 ALA B O 1
ATOM 4097 N N . THR B 1 68 ? -22.203 -1.188 9.094 1 95.06 68 THR B N 1
ATOM 4098 C CA . THR B 1 68 ? -22.859 -0.351 10.094 1 95.06 68 THR B CA 1
ATOM 4099 C C . THR B 1 68 ? -21.844 0.364 10.969 1 95.06 68 THR B C 1
ATOM 4101 O O . THR B 1 68 ? -22.047 1.506 11.375 1 95.06 68 THR B O 1
ATOM 4104 N N . ASP B 1 69 ? -20.734 -0.306 11.172 1 94.44 69 ASP B N 1
ATOM 4105 C CA . ASP B 1 69 ? -19.672 0.295 11.969 1 94.44 69 ASP B CA 1
ATOM 4106 C C . ASP B 1 69 ? -19.094 1.521 11.266 1 94.44 69 ASP B C 1
ATOM 4108 O O . ASP B 1 69 ? -18.5 2.389 11.914 1 94.44 69 ASP B O 1
ATOM 4112 N N . TYR B 1 70 ? -19.312 1.624 9.969 1 96.5 70 TYR B N 1
ATOM 4113 C CA . TYR B 1 70 ? -18.781 2.729 9.172 1 96.5 70 TYR B CA 1
ATOM 4114 C C . TYR B 1 70 ? -19.875 3.717 8.812 1 96.5 70 TYR B C 1
ATOM 4116 O O . TYR B 1 70 ? -19.656 4.633 8.016 1 96.5 70 TYR B O 1
ATOM 4124 N N . GLY B 1 71 ? -21.016 3.541 9.32 1 97 71 GLY B N 1
ATOM 4125 C CA . GLY B 1 71 ? -22.109 4.469 9.117 1 97 71 GLY B CA 1
ATOM 4126 C C . GLY B 1 71 ? -22.922 4.172 7.871 1 97 71 GLY B C 1
ATOM 4127 O O . GLY B 1 71 ? -23.516 5.078 7.273 1 97 71 GLY B O 1
ATOM 4128 N N . VAL B 1 72 ? -22.953 2.941 7.414 1 97.19 72 VAL B N 1
ATOM 4129 C CA . VAL B 1 72 ? -23.797 2.494 6.316 1 97.19 72 VAL B CA 1
ATOM 4130 C C . VAL B 1 72 ? -24.688 1.343 6.781 1 97.19 72 VAL B C 1
ATOM 4132 O O . VAL B 1 72 ? -24.188 0.255 7.09 1 97.19 72 VAL B O 1
ATOM 4135 N N . ASP B 1 73 ? -25.938 1.527 6.836 1 97.12 73 ASP B N 1
ATOM 4136 C CA . ASP B 1 73 ? -26.859 0.497 7.277 1 97.12 73 ASP B CA 1
ATOM 4137 C C . ASP B 1 73 ? -27.359 -0.336 6.098 1 97.12 73 ASP B C 1
ATOM 4139 O O . ASP B 1 73 ? -27.969 0.197 5.164 1 97.12 73 ASP B O 1
ATOM 4143 N N . VAL B 1 74 ? -27.094 -1.586 6.168 1 96.31 74 VAL B N 1
ATOM 4144 C CA . VAL B 1 74 ? -27.5 -2.512 5.117 1 96.31 74 VAL B CA 1
ATOM 4145 C C . VAL B 1 74 ? -28.625 -3.408 5.629 1 96.31 74 VAL B C 1
ATOM 4147 O O . VAL B 1 74 ? -28.516 -4.016 6.695 1 96.31 74 VAL B O 1
ATOM 4150 N N . ASP B 1 75 ? -29.703 -3.523 4.93 1 93.69 75 ASP B N 1
ATOM 4151 C CA . ASP B 1 75 ? -30.875 -4.305 5.344 1 93.69 75 ASP B CA 1
ATOM 4152 C C . ASP B 1 75 ? -30.594 -5.801 5.25 1 93.69 75 ASP B C 1
ATOM 4154 O O . ASP B 1 75 ? -30.781 -6.539 6.223 1 93.69 75 ASP B O 1
ATOM 4158 N N . ASN B 1 76 ? -30.344 -6.238 4.023 1 94.38 76 ASN B N 1
ATOM 4159 C CA . ASN B 1 76 ? -30.016 -7.633 3.732 1 94.38 76 ASN B CA 1
ATOM 4160 C C . ASN B 1 76 ? -29.047 -7.75 2.553 1 94.38 76 ASN B C 1
ATOM 4162 O O . ASN B 1 76 ? -28.969 -6.844 1.724 1 94.38 76 ASN B O 1
ATOM 4166 N N . PHE B 1 77 ? -28.266 -8.828 2.646 1 95.62 77 PHE B N 1
ATOM 4167 C CA . PHE B 1 77 ? -27.391 -9.125 1.521 1 95.62 77 PHE B CA 1
ATOM 4168 C C . PHE B 1 77 ? -27.203 -10.625 1.36 1 95.62 77 PHE B C 1
ATOM 4170 O O . PHE B 1 77 ? -27.5 -11.398 2.275 1 95.62 77 PHE B O 1
ATOM 4177 N N . ARG B 1 78 ? -26.891 -11.047 0.162 1 95.31 78 ARG B N 1
ATOM 4178 C CA . ARG B 1 78 ? -26.672 -12.469 -0.11 1 95.31 78 ARG B CA 1
ATOM 4179 C C . ARG B 1 78 ? -25.469 -12.656 -1.035 1 95.31 78 ARG B C 1
ATOM 4181 O O . ARG B 1 78 ? -25.156 -11.781 -1.845 1 95.31 78 ARG B O 1
ATOM 4188 N N . VAL B 1 79 ? -24.891 -13.859 -0.871 1 96.5 79 VAL B N 1
ATOM 4189 C CA . VAL B 1 79 ? -23.766 -14.242 -1.728 1 96.5 79 VAL B CA 1
ATOM 4190 C C . VAL B 1 79 ? -24.297 -14.75 -3.068 1 96.5 79 VAL B C 1
ATOM 4192 O O . VAL B 1 79 ? -25.156 -15.625 -3.109 1 96.5 79 VAL B O 1
ATOM 4195 N N . ASN B 1 80 ? -23.828 -14.109 -4.102 1 97.38 80 ASN B N 1
ATOM 4196 C CA . ASN B 1 80 ? -24.031 -14.594 -5.461 1 97.38 80 ASN B CA 1
ATOM 4197 C C . ASN B 1 80 ? -22.766 -15.266 -6.008 1 97.38 80 ASN B C 1
ATOM 4199 O O . ASN B 1 80 ? -22.031 -14.664 -6.793 1 97.38 80 ASN B O 1
ATOM 4203 N N . PHE B 1 81 ? -22.688 -16.547 -5.633 1 97.81 81 PHE B N 1
ATOM 4204 C CA . PHE B 1 81 ? -21.438 -17.25 -5.902 1 97.81 81 PHE B CA 1
ATOM 4205 C C . PHE B 1 81 ? -21.234 -17.422 -7.402 1 97.81 81 PHE B C 1
ATOM 4207 O O . PHE B 1 81 ? -20.094 -17.391 -7.879 1 97.81 81 PHE B O 1
ATOM 4214 N N . SER B 1 82 ? -22.234 -17.547 -8.18 1 97.75 82 SER B N 1
ATOM 4215 C CA . SER B 1 82 ? -22.141 -17.641 -9.633 1 97.75 82 SER B CA 1
ATOM 4216 C C . SER B 1 82 ? -21.516 -16.375 -10.227 1 97.75 82 SER B C 1
ATOM 4218 O O . SER B 1 82 ? -20.688 -16.453 -11.125 1 97.75 82 SER B O 1
ATOM 4220 N N . GLN B 1 83 ? -21.953 -15.289 -9.711 1 97.19 83 GLN B N 1
ATOM 4221 C CA . GLN B 1 83 ? -21.391 -14.016 -10.172 1 97.19 83 GLN B CA 1
ATOM 4222 C C . GLN B 1 83 ? -19.922 -13.891 -9.773 1 97.19 83 GLN B C 1
ATOM 4224 O O . GLN B 1 83 ? -19.125 -13.336 -10.523 1 97.19 83 GLN B O 1
ATOM 4229 N N . MET B 1 84 ? -19.594 -14.375 -8.586 1 97.75 84 MET B N 1
ATOM 4230 C CA . MET B 1 84 ? -18.188 -14.367 -8.164 1 97.75 84 MET B CA 1
ATOM 4231 C C . MET B 1 84 ? -17.328 -15.164 -9.133 1 97.75 84 MET B C 1
ATOM 4233 O O . MET B 1 84 ? -16.25 -14.711 -9.516 1 97.75 84 MET B O 1
ATOM 4237 N N . GLN B 1 85 ? -17.797 -16.281 -9.516 1 98.06 85 GLN B N 1
ATOM 4238 C CA . GLN B 1 85 ? -17.078 -17.156 -10.438 1 98.06 85 GLN B CA 1
ATOM 4239 C C . GLN B 1 85 ? -16.953 -16.516 -11.82 1 98.06 85 GLN B C 1
ATOM 4241 O O . GLN B 1 85 ? -15.883 -16.562 -12.438 1 98.06 85 GLN B O 1
ATOM 4246 N N . SER B 1 86 ? -18.016 -15.914 -12.242 1 97.56 86 SER B N 1
ATOM 4247 C CA . SER B 1 86 ? -17.984 -15.242 -13.539 1 97.56 86 SER B CA 1
ATOM 4248 C C . SER B 1 86 ? -16.953 -14.125 -13.562 1 97.56 86 SER B C 1
ATOM 4250 O O . SER B 1 86 ? -16.188 -14.016 -14.516 1 97.56 86 SER B O 1
ATOM 4252 N N . ARG B 1 87 ? -16.953 -13.328 -12.539 1 96.62 87 ARG B N 1
ATOM 4253 C CA . ARG B 1 87 ? -15.977 -12.242 -12.438 1 96.62 87 ARG B CA 1
ATOM 4254 C C . ARG B 1 87 ? -14.547 -12.773 -12.422 1 96.62 87 ARG B C 1
ATOM 4256 O O . ARG B 1 87 ? -13.68 -12.25 -13.109 1 96.62 87 ARG B O 1
ATOM 4263 N N . LYS B 1 88 ? -14.336 -13.758 -11.594 1 97.62 88 LYS B N 1
ATOM 4264 C CA . LYS B 1 88 ? -13.031 -14.414 -11.531 1 97.62 88 LYS B CA 1
ATOM 4265 C C . LYS B 1 88 ? -12.57 -14.859 -12.922 1 97.62 88 LYS B C 1
ATOM 4267 O O . LYS B 1 88 ? -11.445 -14.578 -13.328 1 97.62 88 LYS B O 1
ATOM 4272 N N . ASN B 1 89 ? -13.445 -15.477 -13.672 1 97.69 89 ASN B N 1
ATOM 4273 C CA . ASN B 1 89 ? -13.117 -15.984 -15 1 97.69 89 ASN B CA 1
ATOM 4274 C C . ASN B 1 89 ? -12.828 -14.844 -15.977 1 97.69 89 ASN B C 1
ATOM 4276 O O . ASN B 1 89 ? -11.953 -14.961 -16.828 1 97.69 89 ASN B O 1
ATOM 4280 N N . ASP B 1 90 ? -13.547 -13.805 -15.875 1 96.19 90 ASP B N 1
ATOM 4281 C CA . ASP B 1 90 ? -13.32 -12.648 -16.734 1 96.19 90 ASP B CA 1
ATOM 4282 C C . ASP B 1 90 ? -11.922 -12.07 -16.516 1 96.19 90 ASP B C 1
ATOM 4284 O O . ASP B 1 90 ? -11.242 -11.719 -17.484 1 96.19 90 ASP B O 1
ATOM 4288 N N . ILE B 1 91 ? -11.578 -11.969 -15.297 1 96.19 91 ILE B N 1
ATOM 4289 C CA . ILE B 1 91 ? -10.258 -11.438 -14.961 1 96.19 91 ILE B CA 1
ATOM 4290 C C . ILE B 1 91 ? -9.172 -12.359 -15.508 1 96.19 91 ILE B C 1
ATOM 4292 O O . ILE B 1 91 ? -8.219 -11.898 -16.141 1 96.19 91 ILE B O 1
ATOM 4296 N N . VAL B 1 92 ? -9.305 -13.656 -15.273 1 97.56 92 VAL B N 1
ATOM 4297 C CA . VAL B 1 92 ? -8.344 -14.641 -15.75 1 97.56 92 VAL B CA 1
ATOM 4298 C C . VAL B 1 92 ? -8.211 -14.547 -17.266 1 97.56 92 VAL B C 1
ATOM 4300 O O . VAL B 1 92 ? -7.105 -14.539 -17.812 1 97.56 92 VAL B O 1
ATOM 4303 N N . ASN B 1 93 ? -9.344 -14.422 -17.922 1 97 93 ASN B N 1
ATOM 4304 C CA . ASN B 1 93 ? -9.352 -14.336 -19.375 1 97 93 ASN B CA 1
ATOM 4305 C C . ASN B 1 93 ? -8.656 -13.07 -19.859 1 97 93 ASN B C 1
ATOM 4307 O O . ASN B 1 93 ? -7.914 -13.102 -20.844 1 97 93 ASN B O 1
ATOM 4311 N N . GLN B 1 94 ? -8.906 -12.031 -19.203 1 94.56 94 GLN B N 1
ATOM 4312 C CA . GLN B 1 94 ? -8.25 -10.773 -19.562 1 94.56 94 GLN B CA 1
ATOM 4313 C C . GLN B 1 94 ? -6.734 -10.898 -19.453 1 94.56 94 GLN B C 1
ATOM 4315 O O . GLN B 1 94 ? -6.004 -10.477 -20.359 1 94.56 94 GLN B O 1
ATOM 4320 N N . MET B 1 95 ? -6.309 -11.43 -18.344 1 95.88 95 MET B N 1
ATOM 4321 C CA . MET B 1 95 ? -4.871 -11.586 -18.141 1 95.88 95 MET B CA 1
ATOM 4322 C C . MET B 1 95 ? -4.277 -12.57 -19.141 1 95.88 95 MET B C 1
ATOM 4324 O O . MET B 1 95 ? -3.16 -12.375 -19.625 1 95.88 95 MET B O 1
ATOM 4328 N N . PHE B 1 96 ? -5.051 -13.656 -19.453 1 97.38 96 PHE B N 1
ATOM 4329 C CA . PHE B 1 96 ? -4.605 -14.648 -20.422 1 97.38 96 PHE B CA 1
ATOM 4330 C C . PHE B 1 96 ? -4.406 -14.008 -21.797 1 97.38 96 PHE B C 1
ATOM 4332 O O . PHE B 1 96 ? -3.381 -14.227 -22.438 1 97.38 96 PHE B O 1
ATOM 4339 N N . ASN B 1 97 ? -5.289 -13.195 -22.188 1 96.88 97 ASN B N 1
ATOM 4340 C CA . ASN B 1 97 ? -5.164 -12.469 -23.453 1 96.88 97 ASN B CA 1
ATOM 4341 C C . ASN B 1 97 ? -3.949 -11.547 -23.453 1 96.88 97 ASN B C 1
ATOM 4343 O O . ASN B 1 97 ? -3.264 -11.414 -24.469 1 96.88 97 ASN B O 1
ATOM 4347 N N . GLY B 1 98 ? -3.756 -10.977 -22.328 1 95.88 98 GLY B N 1
ATOM 4348 C CA . GLY B 1 98 ? -2.574 -10.141 -22.203 1 95.88 98 GLY B CA 1
ATOM 4349 C C . GLY B 1 98 ? -1.277 -10.898 -22.406 1 95.88 98 GLY B C 1
ATOM 4350 O O . GLY B 1 98 ? -0.404 -10.445 -23.156 1 95.88 98 GLY B O 1
ATOM 4351 N N . VAL B 1 99 ? -1.14 -12.039 -21.797 1 97.19 99 VAL B N 1
ATOM 4352 C CA . VAL B 1 99 ? 0.065 -12.852 -21.922 1 97.19 99 VAL B CA 1
ATOM 4353 C C . VAL B 1 99 ? 0.232 -13.32 -23.375 1 97.19 99 VAL B C 1
ATOM 4355 O O . VAL B 1 99 ? 1.342 -13.312 -23.906 1 97.19 99 VAL B O 1
ATOM 4358 N N . THR B 1 100 ? -0.846 -13.727 -23.969 1 97.69 100 THR B N 1
ATOM 4359 C CA . THR B 1 100 ? -0.816 -14.164 -25.359 1 97.69 100 THR B CA 1
ATOM 4360 C C . THR B 1 100 ? -0.309 -13.047 -26.266 1 97.69 100 THR B C 1
ATOM 4362 O O . THR B 1 100 ? 0.545 -13.281 -27.125 1 97.69 100 THR B O 1
ATOM 4365 N N . HIS B 1 101 ? -0.794 -11.883 -26.047 1 97.31 101 HIS B N 1
ATOM 4366 C CA . HIS B 1 101 ? -0.379 -10.742 -26.859 1 97.31 101 HIS B CA 1
ATOM 4367 C C . HIS B 1 101 ? 1.098 -10.422 -26.641 1 97.31 101 HIS B C 1
ATOM 4369 O O . HIS B 1 101 ? 1.8 -10.047 -27.578 1 97.31 101 HIS B O 1
ATOM 4375 N N . LEU B 1 102 ? 1.526 -10.578 -25.438 1 97.38 102 LEU B N 1
ATOM 4376 C CA . LEU B 1 102 ? 2.932 -10.336 -25.125 1 97.38 102 LEU B CA 1
ATOM 4377 C C . LEU B 1 102 ? 3.832 -11.297 -25.891 1 97.38 102 LEU B C 1
ATOM 4379 O O . LEU B 1 102 ? 4.902 -10.906 -26.375 1 97.38 102 LEU B O 1
ATOM 4383 N N . MET B 1 103 ? 3.426 -12.547 -25.953 1 98 103 MET B N 1
ATOM 4384 C CA . MET B 1 103 ? 4.203 -13.523 -26.719 1 98 103 MET B CA 1
ATOM 4385 C C . MET B 1 103 ? 4.297 -13.117 -28.188 1 98 103 MET B C 1
ATOM 4387 O O . MET B 1 103 ? 5.375 -13.164 -28.781 1 98 103 MET B O 1
ATOM 4391 N N . GLU B 1 104 ? 3.184 -12.664 -28.703 1 97.94 104 GLU B N 1
ATOM 43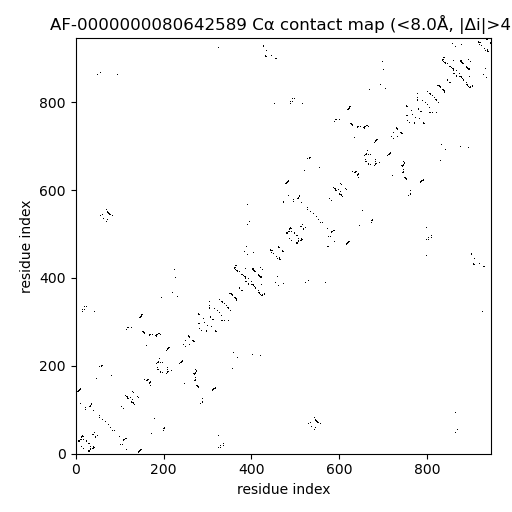92 C CA . GLU B 1 104 ? 3.139 -12.234 -30.109 1 97.94 104 GLU B CA 1
ATOM 4393 C C . GLU B 1 104 ? 3.998 -10.992 -30.328 1 97.94 104 GLU B C 1
ATOM 4395 O O . GLU B 1 104 ? 4.797 -10.938 -31.266 1 97.94 104 GLU B O 1
ATOM 4400 N N . HIS B 1 105 ? 3.852 -10.094 -29.469 1 97.06 105 HIS B N 1
ATOM 4401 C CA . HIS B 1 105 ? 4.566 -8.828 -29.562 1 97.06 105 HIS B CA 1
ATOM 4402 C C . HIS B 1 105 ? 6.074 -9.039 -29.5 1 97.06 105 HIS B C 1
ATOM 4404 O O . HIS B 1 105 ? 6.832 -8.32 -30.172 1 97.06 105 HIS B O 1
ATOM 4410 N N . ASN B 1 106 ? 6.516 -9.977 -28.75 1 97.75 106 ASN B N 1
ATOM 4411 C CA . ASN B 1 106 ? 7.941 -10.234 -28.562 1 97.75 106 ASN B CA 1
ATOM 4412 C C . ASN B 1 106 ? 8.438 -11.32 -29.516 1 97.75 106 ASN B C 1
ATOM 4414 O O . ASN B 1 106 ? 9.57 -11.797 -29.391 1 97.75 106 ASN B O 1
ATOM 4418 N N . LYS B 1 107 ? 7.594 -11.812 -30.422 1 97.94 107 LYS B N 1
ATOM 4419 C CA . LYS B 1 107 ? 7.938 -12.742 -31.484 1 97.94 107 LYS B CA 1
ATOM 4420 C C . LYS B 1 107 ? 8.453 -14.07 -30.938 1 97.94 107 LYS B C 1
ATOM 4422 O O . LYS B 1 107 ? 9.484 -14.578 -31.375 1 97.94 107 LYS B O 1
ATOM 4427 N N . ILE B 1 108 ? 7.789 -14.477 -29.906 1 98.56 108 ILE B N 1
ATOM 4428 C CA . ILE B 1 108 ? 8.086 -15.781 -29.328 1 98.56 108 ILE B CA 1
ATOM 4429 C C . ILE B 1 108 ? 7.242 -16.859 -30 1 98.56 108 ILE B C 1
ATOM 4431 O O . ILE B 1 108 ? 6.02 -16.719 -30.109 1 98.56 108 ILE B O 1
ATOM 4435 N N . ASP B 1 109 ? 7.84 -17.906 -30.547 1 98.31 109 ASP B N 1
ATOM 4436 C CA . ASP B 1 109 ? 7.102 -19.016 -31.125 1 98.31 109 ASP B CA 1
ATOM 4437 C C . ASP B 1 109 ? 6.562 -19.953 -30.047 1 98.31 109 ASP B C 1
ATOM 4439 O O . ASP B 1 109 ? 7.34 -20.578 -29.328 1 98.31 109 ASP B O 1
ATOM 4443 N N . VAL B 1 110 ? 5.254 -20.062 -29.969 1 98.44 110 VAL B N 1
ATOM 4444 C CA . VAL B 1 110 ? 4.625 -20.875 -28.938 1 98.44 110 VAL B CA 1
ATOM 4445 C C . VAL B 1 110 ? 4.156 -22.203 -29.547 1 98.44 110 VAL B C 1
ATOM 4447 O O . VAL B 1 110 ? 3.416 -22.203 -30.531 1 98.44 110 VAL B O 1
ATOM 4450 N N . PHE B 1 111 ? 4.641 -23.266 -29 1 98 111 PHE B N 1
ATOM 4451 C CA . PHE B 1 111 ? 4.223 -24.609 -29.375 1 98 111 PHE B CA 1
ATOM 4452 C C . PHE B 1 111 ? 3.34 -25.234 -28.297 1 98 111 PHE B C 1
ATOM 4454 O O . PHE B 1 111 ? 3.797 -25.469 -27.172 1 98 111 PHE B O 1
ATOM 4461 N N . ASN B 1 112 ? 2.107 -25.516 -28.641 1 97.69 112 ASN B N 1
ATOM 4462 C CA . ASN B 1 112 ? 1.191 -26.141 -27.688 1 97.69 112 ASN B CA 1
ATOM 4463 C C . ASN B 1 112 ? 1.276 -27.656 -27.75 1 97.69 112 ASN B C 1
ATOM 4465 O O . ASN B 1 112 ? 0.625 -28.297 -28.578 1 97.69 112 ASN B O 1
ATOM 4469 N N . GLY B 1 113 ? 1.992 -28.203 -26.875 1 97.62 113 GLY B N 1
ATOM 4470 C CA . GLY B 1 113 ? 2.213 -29.641 -26.828 1 97.62 113 GLY B CA 1
ATOM 4471 C C . GLY B 1 113 ? 3.084 -30.062 -25.656 1 97.62 113 GLY B C 1
ATOM 4472 O O . GLY B 1 113 ? 3.428 -29.25 -24.797 1 97.62 113 GLY B O 1
ATOM 4473 N N . VAL B 1 114 ? 3.348 -31.359 -25.594 1 97.75 114 VAL B N 1
ATOM 4474 C CA . VAL B 1 114 ? 4.184 -31.938 -24.547 1 97.75 114 VAL B CA 1
ATOM 4475 C C . VAL B 1 114 ? 5.641 -31.969 -25 1 97.75 114 VAL B C 1
ATOM 4477 O O . VAL B 1 114 ? 5.973 -32.562 -26.016 1 97.75 114 VAL B O 1
ATOM 4480 N N . GLY B 1 115 ? 6.484 -31.266 -24.297 1 97.31 115 GLY B N 1
ATOM 4481 C CA . GLY B 1 115 ? 7.895 -31.188 -24.625 1 97.31 115 GLY B CA 1
ATOM 4482 C C . GLY B 1 115 ? 8.742 -32.219 -23.891 1 97.31 115 GLY B C 1
ATOM 4483 O O . GLY B 1 115 ? 8.508 -32.469 -22.719 1 97.31 115 GLY B O 1
ATOM 4484 N N . ARG B 1 116 ? 9.781 -32.781 -24.594 1 96.94 116 ARG B N 1
ATOM 4485 C CA . ARG B 1 116 ? 10.742 -33.688 -24 1 96.94 116 ARG B CA 1
ATOM 4486 C C . ARG B 1 116 ? 12.156 -33.406 -24.516 1 96.94 116 ARG B C 1
ATOM 4488 O O . ARG B 1 116 ? 12.344 -33.125 -25.703 1 96.94 116 ARG B O 1
ATOM 4495 N N . ILE B 1 117 ? 13.047 -33.438 -23.578 1 96 117 ILE B N 1
ATOM 4496 C CA . ILE B 1 117 ? 14.445 -33.281 -23.953 1 96 117 ILE B CA 1
ATOM 4497 C C . ILE B 1 117 ? 14.984 -34.594 -24.5 1 96 117 ILE B C 1
ATOM 4499 O O . ILE B 1 117 ? 14.875 -35.656 -23.859 1 96 117 ILE B O 1
ATOM 4503 N N . LEU B 1 118 ? 15.617 -34.5 -25.609 1 93.12 118 LEU B N 1
ATOM 4504 C CA . LEU B 1 118 ? 16.172 -35.719 -26.234 1 93.12 118 LEU B CA 1
ATOM 4505 C C . LEU B 1 118 ? 17.656 -35.844 -25.906 1 93.12 118 LEU B C 1
ATOM 4507 O O . LEU B 1 118 ? 18.328 -34.875 -25.594 1 93.12 118 LEU B O 1
ATOM 4511 N N . GLY B 1 119 ? 18.062 -37.062 -25.875 1 87.5 119 GLY B N 1
ATOM 4512 C CA . GLY B 1 119 ? 19.484 -37.344 -25.719 1 87.5 119 GLY B CA 1
ATOM 4513 C C . GLY B 1 119 ? 20.281 -37.031 -26.969 1 87.5 119 GLY B C 1
ATOM 4514 O O . GLY B 1 119 ? 19.734 -36.625 -28 1 87.5 119 GLY B O 1
ATOM 4515 N N . PRO B 1 120 ? 21.672 -37.094 -26.656 1 80.19 120 PRO B N 1
ATOM 4516 C CA . PRO B 1 120 ? 22.531 -36.875 -27.828 1 80.19 120 PRO B CA 1
ATOM 4517 C C . PRO B 1 120 ? 22.266 -37.875 -28.953 1 80.19 120 PRO B C 1
ATOM 4519 O O . PRO B 1 120 ? 21.828 -39 -28.688 1 80.19 120 PRO B O 1
ATOM 4522 N N . SER B 1 121 ? 22.156 -37.312 -30.062 1 68.56 121 SER B N 1
ATOM 4523 C CA . SER B 1 121 ? 22.031 -38.156 -31.25 1 68.56 121 SER B CA 1
ATOM 4524 C C . SER B 1 121 ? 23.109 -37.844 -32.281 1 68.56 121 SER B C 1
ATOM 4526 O O . SER B 1 121 ? 23.922 -36.938 -32.094 1 68.56 121 SER B O 1
ATOM 4528 N N . ILE B 1 122 ? 23.219 -38.625 -33.312 1 62.97 122 ILE B N 1
ATOM 4529 C CA . ILE B 1 122 ? 24.203 -38.438 -34.406 1 62.97 122 ILE B CA 1
ATOM 4530 C C . ILE B 1 122 ? 24 -37.062 -35.031 1 62.97 122 ILE B C 1
ATOM 4532 O O . ILE B 1 122 ? 24.938 -36.5 -35.594 1 62.97 122 ILE B O 1
ATOM 4536 N N . PHE B 1 123 ? 22.812 -36.531 -34.938 1 56.94 123 PHE B N 1
ATOM 4537 C CA . PHE B 1 123 ? 22.516 -35.25 -35.594 1 56.94 123 PHE B CA 1
ATOM 4538 C C . PHE B 1 123 ? 22.656 -34.094 -34.594 1 56.94 123 PHE B C 1
ATOM 4540 O O . PHE B 1 123 ? 22.766 -32.938 -35 1 56.94 123 PHE B O 1
ATOM 4547 N N . SER B 1 124 ? 22.578 -34.438 -33.281 1 62.31 124 SER B N 1
ATOM 4548 C CA . SER B 1 124 ? 22.719 -33.438 -32.25 1 62.31 124 SER B CA 1
ATOM 4549 C C . SER B 1 124 ? 23.672 -33.906 -31.156 1 62.31 124 SER B C 1
ATOM 4551 O O . SER B 1 124 ? 23.234 -34.562 -30.203 1 62.31 124 SER B O 1
ATOM 4553 N N . PRO B 1 125 ? 24.906 -33.656 -31.406 1 62.12 125 PRO B N 1
ATOM 4554 C CA . PRO B 1 125 ? 25.891 -34.219 -30.484 1 62.12 125 PRO B CA 1
ATOM 4555 C C . PRO B 1 125 ? 25.625 -33.812 -29.031 1 62.12 125 PRO B C 1
ATOM 4557 O O . PRO B 1 125 ? 26.016 -34.562 -28.109 1 62.12 125 PRO B O 1
ATOM 4560 N N . GLN B 1 126 ? 25.047 -32.719 -28.859 1 68.25 126 GLN B N 1
ATOM 4561 C CA . GLN B 1 126 ? 24.75 -32.312 -27.5 1 68.25 126 GLN B CA 1
ATOM 4562 C C . GLN B 1 126 ? 23.297 -32.562 -27.141 1 68.25 126 GLN B C 1
ATOM 4564 O O . GLN B 1 126 ? 22.406 -32.344 -27.969 1 68.25 126 GLN B O 1
ATOM 4569 N N . SER B 1 127 ? 23.125 -33.188 -25.953 1 73.69 127 SER B N 1
ATOM 4570 C CA . SER B 1 127 ? 21.75 -33.312 -25.469 1 73.69 127 SER B CA 1
ATOM 4571 C C . SER B 1 127 ? 21.078 -31.938 -25.406 1 73.69 127 SER B C 1
ATOM 4573 O O . SER B 1 127 ? 21.75 -30.906 -25.234 1 73.69 127 SER B O 1
ATOM 4575 N N . GLY B 1 128 ? 19.734 -32.062 -25.766 1 80.5 128 GLY B N 1
ATOM 4576 C CA . GLY B 1 128 ? 19.078 -30.781 -25.516 1 80.5 128 GLY B CA 1
ATOM 4577 C C . GLY B 1 128 ? 18.031 -30.438 -26.562 1 80.5 128 GLY B C 1
ATOM 4578 O O . GLY B 1 128 ? 17.188 -29.562 -26.328 1 80.5 128 GLY B O 1
ATOM 4579 N N . THR B 1 129 ? 18.094 -31.203 -27.609 1 89.94 129 THR B N 1
ATOM 4580 C CA . THR B 1 129 ? 17.031 -30.953 -28.562 1 89.94 129 THR B CA 1
ATOM 4581 C C . THR B 1 129 ? 15.672 -31.281 -27.938 1 89.94 129 THR B C 1
ATOM 4583 O O . THR B 1 129 ? 15.531 -32.281 -27.234 1 89.94 129 THR B O 1
ATOM 4586 N N . VAL B 1 130 ? 14.672 -30.406 -28.219 1 94.75 130 VAL B N 1
ATOM 4587 C CA . VAL B 1 130 ? 13.359 -30.625 -27.609 1 94.75 130 VAL B CA 1
ATOM 4588 C C . VAL B 1 130 ? 12.391 -31.172 -28.656 1 94.75 130 VAL B C 1
ATOM 4590 O O . VAL B 1 130 ? 12.32 -30.672 -29.781 1 94.75 130 VAL B O 1
ATOM 4593 N N . SER B 1 131 ? 11.82 -32.25 -28.312 1 95.25 131 SER B N 1
ATOM 4594 C CA . SER B 1 131 ? 10.711 -32.781 -29.109 1 95.25 131 SER B CA 1
ATOM 4595 C C . SER B 1 131 ? 9.367 -32.344 -28.531 1 95.25 131 SER B C 1
ATOM 4597 O O . SER B 1 131 ? 9.18 -32.312 -27.312 1 95.25 131 SER B O 1
ATOM 4599 N N . VAL B 1 132 ? 8.445 -31.922 -29.391 1 97.25 132 VAL B N 1
ATOM 4600 C CA . VAL B 1 132 ? 7.105 -31.531 -28.984 1 97.25 132 VAL B CA 1
ATOM 4601 C C . VAL B 1 132 ? 6.078 -32.5 -29.562 1 97.25 132 VAL B C 1
ATOM 4603 O O . VAL B 1 132 ? 6.043 -32.719 -30.766 1 97.25 132 VAL B O 1
ATOM 4606 N N . GLU B 1 133 ? 5.367 -33.062 -28.703 1 97 133 GLU B N 1
ATOM 4607 C CA . GLU B 1 133 ? 4.246 -33.875 -29.109 1 97 133 GLU B CA 1
ATOM 4608 C C . GLU B 1 133 ? 2.926 -33.125 -29.031 1 97 133 GLU B C 1
ATOM 4610 O O . GLU B 1 133 ? 2.568 -32.625 -27.953 1 97 133 GLU B O 1
ATOM 4615 N N . PHE B 1 134 ? 2.242 -33.094 -30.109 1 96.56 134 PHE B N 1
ATOM 4616 C CA . PHE B 1 134 ? 0.979 -32.375 -30.172 1 96.56 134 PHE B CA 1
ATOM 4617 C C . PHE B 1 134 ? -0.188 -33.281 -29.828 1 96.56 134 PHE B C 1
ATOM 4619 O O . PHE B 1 134 ? -0.019 -34.5 -29.734 1 96.56 134 PHE B O 1
ATOM 4626 N N . GLU B 1 135 ? -1.321 -32.688 -29.578 1 93.31 135 GLU B N 1
ATOM 4627 C CA . GLU B 1 135 ? -2.512 -33.438 -29.188 1 93.31 135 GLU B CA 1
ATOM 4628 C C . GLU B 1 135 ? -2.906 -34.438 -30.266 1 93.31 135 GLU B C 1
ATOM 4630 O O . GLU B 1 135 ? -3.43 -35.531 -29.953 1 93.31 135 GLU B O 1
ATOM 4635 N N . ASN B 1 136 ? -2.613 -34.188 -31.531 1 94.12 136 ASN B N 1
ATOM 4636 C CA . ASN B 1 136 ? -3.008 -35.062 -32.625 1 94.12 136 ASN B CA 1
ATOM 4637 C C . ASN B 1 136 ? -2.035 -36.219 -32.812 1 94.12 136 ASN B C 1
ATOM 4639 O O . ASN B 1 136 ? -2.203 -37.031 -33.719 1 94.12 136 ASN B O 1
ATOM 4643 N N . GLY B 1 137 ? -1.009 -36.25 -32.031 1 92.12 137 GLY B N 1
ATOM 4644 C CA . GLY B 1 137 ? -0.062 -37.344 -32.062 1 92.12 137 GLY B CA 1
ATOM 4645 C C . GLY B 1 137 ? 1.183 -37.031 -32.875 1 92.12 137 GLY B C 1
ATOM 4646 O O . GLY B 1 137 ? 2.184 -37.719 -32.781 1 92.12 137 GLY B O 1
ATOM 4647 N N . GLU B 1 138 ? 1.074 -35.969 -33.594 1 95.12 138 GLU B N 1
ATOM 4648 C CA . GLU B 1 138 ? 2.252 -35.562 -34.344 1 95.12 138 GLU B CA 1
ATOM 4649 C C . GLU B 1 138 ? 3.328 -34.969 -33.438 1 95.12 138 GLU B C 1
ATOM 4651 O O . GLU B 1 138 ? 3.025 -34.5 -32.344 1 95.12 138 GLU B O 1
ATOM 4656 N N . SER B 1 139 ? 4.523 -35.125 -33.875 1 94.69 139 SER B N 1
ATOM 4657 C CA . SER B 1 139 ? 5.648 -34.594 -33.125 1 94.69 139 SER B CA 1
ATOM 4658 C C . SER B 1 139 ? 6.562 -33.75 -34.031 1 94.69 139 SER B C 1
ATOM 4660 O O . SER B 1 139 ? 6.598 -33.969 -35.219 1 94.69 139 SER B O 1
ATOM 4662 N N . GLU B 1 140 ? 7.164 -32.844 -33.406 1 93.5 140 GLU B N 1
ATOM 4663 C CA . GLU B 1 140 ? 8.133 -31.984 -34.094 1 93.5 140 GLU B CA 1
ATOM 4664 C C . GLU B 1 140 ? 9.383 -31.797 -33.25 1 93.5 140 GLU B C 1
ATOM 4666 O O . GLU B 1 140 ? 9.305 -31.766 -32 1 93.5 140 GLU B O 1
ATOM 4671 N N . LEU B 1 141 ? 10.547 -31.719 -33.969 1 93.12 141 LEU B N 1
ATOM 4672 C CA . LEU B 1 141 ? 11.805 -31.422 -33.281 1 93.12 141 LEU B CA 1
ATOM 4673 C C . LEU B 1 141 ? 12.117 -29.922 -33.375 1 93.12 141 LEU B C 1
ATOM 4675 O O . LEU B 1 141 ? 11.914 -29.312 -34.406 1 93.12 141 LEU B O 1
ATOM 4679 N N . ILE B 1 142 ? 12.555 -29.422 -32.25 1 93.75 142 ILE B N 1
ATOM 4680 C CA . ILE B 1 142 ? 12.93 -28.016 -32.156 1 93.75 142 ILE B CA 1
ATOM 4681 C C . ILE B 1 142 ? 14.414 -27.891 -31.844 1 93.75 142 ILE B C 1
ATOM 4683 O O . ILE B 1 142 ? 14.797 -27.812 -30.672 1 93.75 142 ILE B O 1
ATOM 4687 N N . PRO B 1 143 ? 15.25 -27.844 -32.875 1 92.12 143 PRO B N 1
ATOM 4688 C CA . PRO B 1 143 ? 16.672 -27.641 -32.594 1 92.12 143 PRO B CA 1
ATOM 4689 C C . PRO B 1 143 ? 16.953 -26.344 -31.844 1 92.12 143 PRO B C 1
ATOM 4691 O O . PRO B 1 143 ? 16.328 -25.312 -32.125 1 92.12 143 PRO B O 1
ATOM 4694 N N . ASN B 1 144 ? 17.844 -26.422 -30.859 1 93.81 144 ASN B N 1
ATOM 4695 C CA . ASN B 1 144 ? 18.109 -25.281 -29.984 1 93.81 144 ASN B CA 1
ATOM 4696 C C . ASN B 1 144 ? 19.531 -25.312 -29.422 1 93.81 144 ASN B C 1
ATOM 4698 O O . ASN B 1 144 ? 20.188 -26.359 -29.438 1 93.81 144 ASN B O 1
ATOM 4702 N N . ASN B 1 145 ? 20 -24.109 -29.016 1 94.56 145 ASN B N 1
ATOM 4703 C CA . ASN B 1 145 ? 21.297 -24.016 -28.359 1 94.56 145 ASN B CA 1
ATOM 4704 C C . ASN B 1 145 ? 21.203 -24.203 -26.859 1 94.56 145 ASN B C 1
ATOM 4706 O O . ASN B 1 145 ? 22.125 -24.703 -26.219 1 94.56 145 ASN B O 1
ATOM 4710 N N . ASN B 1 146 ? 20.125 -23.703 -26.281 1 97 146 ASN B N 1
ATOM 4711 C CA . ASN B 1 146 ? 19.906 -23.719 -24.828 1 97 146 ASN B CA 1
ATOM 4712 C C . ASN B 1 146 ? 18.484 -24.141 -24.484 1 97 146 ASN B C 1
ATOM 4714 O O . ASN B 1 146 ? 17.578 -24.016 -25.312 1 97 146 ASN B O 1
ATOM 4718 N N . VAL B 1 147 ? 18.328 -24.672 -23.266 1 98.12 147 VAL B N 1
ATOM 4719 C CA . VAL B 1 147 ? 17.016 -25.062 -22.781 1 98.12 147 VAL B CA 1
ATOM 4720 C C . VAL B 1 147 ? 16.781 -24.453 -21.391 1 98.12 147 VAL B C 1
ATOM 4722 O O . VAL B 1 147 ? 17.703 -24.391 -20.578 1 98.12 147 VAL B O 1
ATOM 4725 N N . LEU B 1 148 ? 15.609 -23.938 -21.141 1 98.81 148 LEU B N 1
ATOM 4726 C CA . LEU B 1 148 ? 15.141 -23.594 -19.812 1 98.81 148 LEU B CA 1
ATOM 4727 C C . LEU B 1 148 ? 13.938 -24.453 -19.422 1 98.81 148 LEU B C 1
ATOM 4729 O O . LEU B 1 148 ? 12.914 -24.453 -20.109 1 98.81 148 LEU B O 1
ATOM 4733 N N . ILE B 1 149 ? 14.125 -25.188 -18.359 1 98.81 149 ILE B N 1
ATOM 4734 C CA . ILE B 1 149 ? 13.039 -26.016 -17.844 1 98.81 149 ILE B CA 1
ATOM 4735 C C . ILE B 1 149 ? 12.227 -25.219 -16.828 1 98.81 149 ILE B C 1
ATOM 4737 O O . ILE B 1 149 ? 12.734 -24.828 -15.766 1 98.81 149 ILE B O 1
ATOM 4741 N N . ALA B 1 150 ? 10.992 -24.938 -17.094 1 98.81 150 ALA B N 1
ATOM 4742 C CA . ALA B 1 150 ? 10.055 -24.203 -16.234 1 98.81 150 ALA B CA 1
ATOM 4743 C C . ALA B 1 150 ? 8.711 -24.922 -16.172 1 98.81 150 ALA B C 1
ATOM 4745 O O . ALA B 1 150 ? 7.664 -24.297 -16.391 1 98.81 150 ALA B O 1
ATOM 4746 N N . THR B 1 151 ? 8.703 -26.125 -15.805 1 98.56 151 THR B N 1
ATOM 4747 C CA . THR B 1 151 ? 7.555 -27.016 -15.977 1 98.56 151 THR B CA 1
ATOM 4748 C C . THR B 1 151 ? 6.617 -26.938 -14.773 1 98.56 151 THR B C 1
ATOM 4750 O O . THR B 1 151 ? 5.52 -27.484 -14.797 1 98.56 151 THR B O 1
ATOM 4753 N N . GLY B 1 152 ? 7.051 -26.234 -13.758 1 98 152 GLY B N 1
ATOM 4754 C CA . GLY B 1 152 ? 6.176 -25.953 -12.633 1 98 152 GLY B CA 1
ATOM 4755 C C . GLY B 1 152 ? 5.926 -27.156 -11.75 1 98 152 GLY B C 1
ATOM 4756 O O . GLY B 1 152 ? 6.824 -27.984 -11.539 1 98 152 GLY B O 1
ATOM 4757 N N . SER B 1 153 ? 4.855 -27.156 -11.047 1 98 153 SER B N 1
ATOM 4758 C CA . SER B 1 153 ? 4.469 -28.188 -10.102 1 98 153 SER B CA 1
ATOM 4759 C C . SER B 1 153 ? 2.965 -28.438 -10.148 1 98 153 SER B C 1
ATOM 4761 O O . SER B 1 153 ? 2.232 -27.75 -10.859 1 98 153 SER B O 1
ATOM 4763 N N . GLN B 1 154 ? 2.527 -29.438 -9.5 1 97.44 154 GLN B N 1
ATOM 4764 C CA . GLN B 1 154 ? 1.115 -29.781 -9.375 1 97.44 154 GLN B CA 1
ATOM 4765 C C . GLN B 1 154 ? 0.761 -30.125 -7.934 1 97.44 154 GLN B C 1
ATOM 4767 O O . GLN B 1 154 ? 1.634 -30.5 -7.145 1 97.44 154 GLN B O 1
ATOM 4772 N N . PRO B 1 155 ? -0.532 -30.031 -7.551 1 97.69 155 PRO B N 1
ATOM 4773 C CA . PRO B 1 155 ? -0.925 -30.359 -6.18 1 97.69 155 PRO B CA 1
ATOM 4774 C C . PRO B 1 155 ? -0.62 -31.812 -5.816 1 97.69 155 PRO B C 1
ATOM 4776 O O . PRO B 1 155 ? -0.775 -32.719 -6.652 1 97.69 155 PRO B O 1
ATOM 4779 N N . MET B 1 156 ? -0.238 -31.984 -4.602 1 97.25 156 MET B N 1
ATOM 4780 C CA . MET B 1 156 ? 0.056 -33.312 -4.102 1 97.25 156 MET B CA 1
ATOM 4781 C C . MET B 1 156 ? -1.096 -33.844 -3.252 1 97.25 156 MET B C 1
ATOM 4783 O O . MET B 1 156 ? -1.672 -33.125 -2.449 1 97.25 156 MET B O 1
ATOM 4787 N N . ASP B 1 157 ? -1.544 -35.062 -3.455 1 96.25 157 ASP B N 1
ATOM 4788 C CA . ASP B 1 157 ? -2.562 -35.719 -2.625 1 96.25 157 ASP B CA 1
ATOM 4789 C C . ASP B 1 157 ? -1.929 -36.594 -1.569 1 96.25 157 ASP B C 1
ATOM 4791 O O . ASP B 1 157 ? -0.706 -36.75 -1.531 1 96.25 157 ASP B O 1
ATOM 4795 N N . LEU B 1 158 ? -2.74 -37.031 -0.615 1 96.5 158 LEU B N 1
ATOM 4796 C CA . LEU B 1 158 ? -2.33 -38.062 0.323 1 96.5 158 LEU B CA 1
ATOM 4797 C C . LEU B 1 158 ? -2.547 -39.438 -0.273 1 96.5 158 LEU B C 1
ATOM 4799 O O . LEU B 1 158 ? -3.561 -39.688 -0.933 1 96.5 158 LEU B O 1
ATOM 4803 N N . PRO B 1 159 ? -1.639 -40.344 -0.02 1 95.19 159 PRO B N 1
ATOM 4804 C CA . PRO B 1 159 ? -1.778 -41.656 -0.596 1 95.19 159 PRO B CA 1
ATOM 4805 C C . PRO B 1 159 ? -3.123 -42.312 -0.269 1 95.19 159 PRO B C 1
ATOM 4807 O O . PRO B 1 159 ? -3.709 -43 -1.117 1 95.19 159 PRO B O 1
ATOM 4810 N N . PHE B 1 160 ? -3.658 -42.062 0.916 1 95.75 160 PHE B N 1
ATOM 4811 C CA . PHE B 1 160 ? -4.898 -42.688 1.34 1 95.75 160 PHE B CA 1
ATOM 4812 C C . PHE B 1 160 ? -6.09 -41.781 1.094 1 95.75 160 PHE B C 1
ATOM 4814 O O . PHE B 1 160 ? -7.227 -42.125 1.409 1 95.75 160 PHE B O 1
ATOM 4821 N N . LEU B 1 161 ? -5.84 -40.656 0.54 1 96.94 161 LEU B N 1
ATOM 4822 C CA . LEU B 1 161 ? -6.883 -39.688 0.255 1 96.94 161 LEU B CA 1
ATOM 4823 C C . LEU B 1 161 ? -6.641 -39 -1.089 1 96.94 161 LEU B C 1
ATOM 4825 O O . LEU B 1 161 ? -6.426 -37.781 -1.148 1 96.94 161 LEU B O 1
ATOM 4829 N N . PRO B 1 162 ? -6.719 -39.75 -2.154 1 97.31 162 PRO B N 1
ATOM 4830 C CA . PRO B 1 162 ? -6.508 -39.156 -3.488 1 97.31 162 PRO B CA 1
ATOM 4831 C C . PRO B 1 162 ? -7.609 -38.188 -3.898 1 97.31 162 PRO B C 1
ATOM 4833 O O . PRO B 1 162 ? -8.75 -38.344 -3.453 1 97.31 162 PRO B O 1
ATOM 4836 N N . PHE B 1 163 ? -7.246 -37.312 -4.773 1 98.06 163 PHE B N 1
ATOM 4837 C CA . PHE B 1 163 ? -8.234 -36.375 -5.297 1 98.06 163 PHE B CA 1
ATOM 4838 C C . PHE B 1 163 ? -9.312 -37.094 -6.09 1 98.06 163 PHE B C 1
ATOM 4840 O O . PHE B 1 163 ? -9 -37.844 -7.02 1 98.06 163 PHE B O 1
ATOM 4847 N N . ASP B 1 164 ? -10.547 -37 -5.781 1 97.56 164 ASP B N 1
ATOM 4848 C CA . ASP B 1 164 ? -11.625 -37.5 -6.633 1 97.56 164 ASP B CA 1
ATOM 4849 C C . ASP B 1 164 ? -12.297 -36.344 -7.383 1 97.56 164 ASP B C 1
ATOM 4851 O O . ASP B 1 164 ? -13.203 -36.562 -8.188 1 97.56 164 ASP B O 1
ATOM 4855 N N . HIS B 1 165 ? -11.852 -35.031 -7.09 1 97.12 165 HIS B N 1
ATOM 4856 C CA . HIS B 1 165 ? -12.242 -33.812 -7.789 1 97.12 165 HIS B CA 1
ATOM 4857 C C . HIS B 1 165 ? -13.711 -33.469 -7.566 1 97.12 165 HIS B C 1
ATOM 4859 O O . HIS B 1 165 ? -14.289 -32.656 -8.281 1 97.12 165 HIS B O 1
ATOM 4865 N N . LYS B 1 166 ? -14.312 -34.094 -6.59 1 96.88 166 LYS B N 1
ATOM 4866 C CA . LYS B 1 166 ? -15.703 -33.875 -6.227 1 96.88 166 LYS B CA 1
ATOM 4867 C C . LYS B 1 166 ? -15.844 -33.594 -4.73 1 96.88 166 LYS B C 1
ATOM 4869 O O . LYS B 1 166 ? -16.234 -32.5 -4.312 1 96.88 166 LYS B O 1
ATOM 4874 N N . ILE B 1 167 ? -15.453 -34.625 -3.955 1 98 167 ILE B N 1
ATOM 4875 C CA . ILE B 1 167 ? -15.508 -34.531 -2.5 1 98 167 ILE B CA 1
ATOM 4876 C C . ILE B 1 167 ? -14.141 -34.156 -1.95 1 98 167 ILE B C 1
ATOM 4878 O O . ILE B 1 167 ? -14.023 -33.281 -1.091 1 98 167 ILE B O 1
ATOM 4882 N N . VAL B 1 168 ? -13.141 -34.844 -2.467 1 98.56 168 VAL B N 1
ATOM 4883 C CA . VAL B 1 168 ? -11.758 -34.562 -2.119 1 98.56 168 VAL B CA 1
ATOM 4884 C C . VAL B 1 168 ? -11.133 -33.656 -3.191 1 98.56 168 VAL B C 1
ATOM 4886 O O . VAL B 1 168 ? -10.867 -34.125 -4.309 1 98.56 168 VAL B O 1
ATOM 4889 N N . LEU B 1 169 ? -10.812 -32.469 -2.773 1 98.62 169 LEU B N 1
ATOM 4890 C CA . LEU B 1 169 ? -10.484 -31.438 -3.746 1 98.62 169 LEU B CA 1
ATOM 4891 C C . LEU B 1 169 ? -9.016 -31.031 -3.635 1 98.62 169 LEU B C 1
ATOM 4893 O O . LEU B 1 169 ? -8.461 -31 -2.535 1 98.62 169 LEU B O 1
ATOM 4897 N N . SER B 1 170 ? -8.383 -30.703 -4.777 1 98.44 170 SER B N 1
ATOM 4898 C CA . SER B 1 170 ? -7.121 -29.984 -4.836 1 98.44 170 SER B CA 1
ATOM 4899 C C . SER B 1 170 ? -7.352 -28.469 -4.855 1 98.44 170 SER B C 1
ATOM 4901 O O . SER B 1 170 ? -8.492 -28.016 -4.93 1 98.44 170 SER B O 1
ATOM 4903 N N . SER B 1 171 ? -6.211 -27.75 -4.809 1 97.62 171 SER B N 1
ATOM 4904 C CA . SER B 1 171 ? -6.285 -26.297 -4.93 1 97.62 171 SER B CA 1
ATOM 4905 C C . SER B 1 171 ? -6.812 -25.891 -6.301 1 97.62 171 SER B C 1
ATOM 4907 O O . SER B 1 171 ? -7.352 -24.797 -6.457 1 97.62 171 SER B O 1
ATOM 4909 N N . ASP B 1 172 ? -6.66 -26.75 -7.336 1 97.38 172 ASP B N 1
ATOM 4910 C CA . ASP B 1 172 ? -7.199 -26.484 -8.664 1 97.38 172 ASP B CA 1
ATOM 4911 C C . ASP B 1 172 ? -8.711 -26.656 -8.688 1 97.38 172 ASP B C 1
ATOM 4913 O O . ASP B 1 172 ? -9.43 -25.828 -9.25 1 97.38 172 ASP B O 1
ATOM 4917 N N . ASP B 1 173 ? -9.18 -27.703 -8.023 1 98 173 ASP B N 1
ATOM 4918 C CA . ASP B 1 173 ? -10.586 -28.078 -8.039 1 98 173 ASP B CA 1
ATOM 4919 C C . ASP B 1 173 ? -11.445 -27.047 -7.336 1 98 173 ASP B C 1
ATOM 4921 O O . ASP B 1 173 ? -12.539 -26.703 -7.809 1 98 173 ASP B O 1
ATOM 4925 N N . ILE B 1 174 ? -10.992 -26.578 -6.234 1 98.25 174 ILE B N 1
ATOM 4926 C CA . ILE B 1 174 ? -11.812 -25.75 -5.359 1 98.25 174 ILE B CA 1
ATOM 4927 C C . ILE B 1 174 ? -12.125 -24.422 -6.047 1 98.25 174 ILE B C 1
ATOM 4929 O O . ILE B 1 174 ? -13.141 -23.781 -5.762 1 98.25 174 ILE B O 1
ATOM 4933 N N . LEU B 1 175 ? -11.297 -24 -6.973 1 97.94 175 LEU B N 1
ATOM 4934 C CA . LEU B 1 175 ? -11.469 -22.75 -7.699 1 97.94 175 LEU B CA 1
ATOM 4935 C C . LEU B 1 175 ? -12.562 -22.875 -8.75 1 97.94 175 LEU B C 1
ATOM 4937 O O . LEU B 1 175 ? -13.039 -21.875 -9.297 1 97.94 175 LEU B O 1
ATOM 4941 N N . LYS B 1 176 ? -12.992 -24.094 -8.953 1 96.88 176 LYS B N 1
ATOM 4942 C CA . LYS B 1 176 ? -13.969 -24.344 -10.016 1 96.88 176 LYS B CA 1
ATOM 4943 C C . LYS B 1 176 ? -15.328 -24.734 -9.438 1 96.88 176 LYS B C 1
ATOM 4945 O O . LYS B 1 176 ? -16.234 -25.125 -10.172 1 96.88 176 LYS B O 1
ATOM 4950 N N . LEU B 1 177 ? -15.445 -24.625 -8.164 1 97.56 177 LEU B N 1
ATOM 4951 C CA . LEU B 1 177 ? -16.703 -24.984 -7.527 1 97.56 177 LEU B CA 1
ATOM 4952 C C . LEU B 1 177 ? -17.859 -24.156 -8.102 1 97.56 177 LEU B C 1
ATOM 4954 O O . LEU B 1 177 ? -17.703 -22.969 -8.352 1 97.56 177 LEU B O 1
ATOM 4958 N N . GLU B 1 178 ? -18.953 -24.766 -8.25 1 96.12 178 GLU B N 1
ATOM 4959 C CA . GLU B 1 178 ? -20.141 -24.078 -8.758 1 96.12 178 GLU B CA 1
ATOM 4960 C C . GLU B 1 178 ? -21.016 -23.562 -7.613 1 96.12 178 GLU B C 1
ATOM 4962 O O . GLU B 1 178 ? -21.828 -22.656 -7.805 1 96.12 178 GLU B O 1
ATOM 4967 N N . ALA B 1 179 ? -20.906 -24.266 -6.504 1 97.31 179 ALA B N 1
ATOM 4968 C CA . ALA B 1 179 ? -21.625 -23.875 -5.293 1 97.31 179 ALA B CA 1
ATOM 4969 C C . ALA B 1 179 ? -20.75 -24.031 -4.059 1 97.31 179 ALA B C 1
ATOM 4971 O O . ALA B 1 179 ? -19.828 -24.844 -4.035 1 97.31 179 ALA B O 1
ATOM 4972 N N . LEU B 1 180 ? -21.094 -23.266 -3.104 1 98.19 180 LEU B N 1
ATOM 4973 C CA . LEU B 1 180 ? -20.359 -23.359 -1.841 1 98.19 180 LEU B CA 1
ATOM 4974 C C . LEU B 1 180 ? -20.812 -24.562 -1.037 1 98.19 180 LEU B C 1
ATOM 4976 O O . LEU B 1 180 ? -22 -24.844 -0.926 1 98.19 180 LEU B O 1
ATOM 4980 N N . PRO B 1 181 ? -19.828 -25.281 -0.519 1 98.44 181 PRO B N 1
ATOM 4981 C CA . PRO B 1 181 ? -20.234 -26.344 0.397 1 98.44 181 PRO B CA 1
ATOM 4982 C C . PRO B 1 181 ? -20.672 -25.828 1.763 1 98.44 181 PRO B C 1
ATOM 4984 O O . PRO B 1 181 ? -20.297 -24.719 2.148 1 98.44 181 PRO B O 1
ATOM 4987 N N . LYS B 1 182 ? -21.438 -26.641 2.49 1 98.12 182 LYS B N 1
ATOM 4988 C CA . LYS B 1 182 ? -21.828 -26.266 3.84 1 98.12 182 LYS B CA 1
ATOM 4989 C C . LYS B 1 182 ? -20.656 -26.328 4.805 1 98.12 182 LYS B C 1
ATOM 4991 O O . LYS B 1 182 ? -20.547 -25.516 5.723 1 98.12 182 LYS B O 1
ATOM 4996 N N . SER B 1 183 ? -19.859 -27.312 4.551 1 98.75 183 SER B N 1
ATOM 4997 C CA . SER B 1 183 ? -18.703 -27.531 5.41 1 98.75 183 SER B CA 1
ATOM 4998 C C . SER B 1 183 ? -17.516 -28.016 4.605 1 98.75 183 SER B C 1
ATOM 5000 O O . SER B 1 183 ? -17.672 -28.719 3.598 1 98.75 183 SER B O 1
ATOM 5002 N N . LEU B 1 184 ? -16.297 -27.625 5.031 1 98.88 184 LEU B N 1
ATOM 5003 C CA . LEU B 1 184 ? -15.062 -27.938 4.332 1 98.88 184 LEU B CA 1
ATOM 5004 C C . LEU B 1 184 ? -13.953 -28.281 5.316 1 98.88 184 LEU B C 1
ATOM 5006 O O . LEU B 1 184 ? -13.641 -27.469 6.199 1 98.88 184 LEU B O 1
ATOM 5010 N N . ALA B 1 185 ? -13.461 -29.484 5.246 1 98.88 185 ALA B N 1
ATOM 5011 C CA . ALA B 1 185 ? -12.219 -29.812 5.934 1 98.88 185 ALA B CA 1
ATOM 5012 C C . ALA B 1 185 ? -11.008 -29.422 5.102 1 98.88 185 ALA B C 1
ATOM 5014 O O . ALA B 1 185 ? -10.922 -29.75 3.916 1 98.88 185 ALA B O 1
ATOM 5015 N N . ILE B 1 186 ? -10.148 -28.688 5.672 1 98.88 186 ILE B N 1
ATOM 5016 C CA . ILE B 1 186 ? -8.906 -28.328 5 1 98.88 186 ILE B CA 1
ATOM 5017 C C . ILE B 1 186 ? -7.73 -29.062 5.641 1 98.88 186 ILE B C 1
ATOM 5019 O O . ILE B 1 186 ? -7.406 -28.828 6.809 1 98.88 186 ILE B O 1
ATOM 5023 N N . ILE B 1 187 ? -7.184 -29.938 4.895 1 98.69 187 ILE B N 1
ATOM 5024 C CA . ILE B 1 187 ? -6.031 -30.703 5.363 1 98.69 187 ILE B CA 1
ATOM 5025 C C . ILE B 1 187 ? -4.742 -30 4.953 1 98.69 187 ILE B C 1
ATOM 5027 O O . ILE B 1 187 ? -4.348 -30.047 3.785 1 98.69 187 ILE B O 1
ATOM 5031 N N . GLY B 1 188 ? -4.004 -29.438 5.941 1 98.31 188 GLY B N 1
ATOM 5032 C CA . GLY B 1 188 ? -2.83 -28.609 5.711 1 98.31 188 GLY B CA 1
ATOM 5033 C C . GLY B 1 188 ? -3.016 -27.172 6.16 1 98.31 188 GLY B C 1
ATOM 5034 O O . GLY B 1 188 ? -3.855 -26.453 5.621 1 98.31 188 GLY B O 1
ATOM 5035 N N . GLY B 1 189 ? -2.23 -26.781 7.109 1 98.31 189 GLY B N 1
ATOM 5036 C CA . GLY B 1 189 ? -2.295 -25.422 7.648 1 98.31 189 GLY B CA 1
ATOM 5037 C C . GLY B 1 189 ? -1.212 -24.516 7.105 1 98.31 189 GLY B C 1
ATOM 5038 O O . GLY B 1 189 ? -0.701 -23.656 7.828 1 98.31 189 GLY B O 1
ATOM 5039 N N . GLY B 1 190 ? -0.808 -24.719 5.809 1 97.81 190 GLY B N 1
ATOM 5040 C CA . GLY B 1 190 ? 0.127 -23.844 5.117 1 97.81 190 GLY B CA 1
ATOM 5041 C C . GLY B 1 190 ? -0.55 -22.688 4.414 1 97.81 190 GLY B C 1
ATOM 5042 O O . GLY B 1 190 ? -1.717 -22.391 4.68 1 97.81 190 GLY B O 1
ATOM 5043 N N . VAL B 1 191 ? 0.126 -22.031 3.51 1 97.62 191 VAL B N 1
ATOM 5044 C CA . VAL B 1 191 ? -0.312 -20.812 2.857 1 97.62 191 VAL B CA 1
ATOM 5045 C C . VAL B 1 191 ? -1.599 -21.062 2.076 1 97.62 191 VAL B C 1
ATOM 5047 O O . VAL B 1 191 ? -2.598 -20.375 2.264 1 97.62 191 VAL B O 1
ATOM 5050 N N . ILE B 1 192 ? -1.594 -22.062 1.258 1 97.69 192 ILE B N 1
ATOM 5051 C CA . ILE B 1 192 ? -2.74 -22.375 0.408 1 97.69 192 ILE B CA 1
ATOM 5052 C C . ILE B 1 192 ? -3.957 -22.688 1.276 1 97.69 192 ILE B C 1
ATOM 5054 O O . ILE B 1 192 ? -5.035 -22.125 1.068 1 97.69 192 ILE B O 1
ATOM 5058 N N . GLY B 1 193 ? -3.771 -23.547 2.279 1 98.5 193 GLY B N 1
ATOM 5059 C CA . GLY B 1 193 ? -4.867 -23.922 3.162 1 98.5 193 GLY B CA 1
ATOM 5060 C C . GLY B 1 193 ? -5.477 -22.734 3.885 1 98.5 193 GLY B C 1
ATOM 5061 O O . GLY B 1 193 ? -6.699 -22.594 3.938 1 98.5 193 GLY B O 1
ATOM 5062 N N . LEU B 1 194 ? -4.684 -21.859 4.363 1 98.75 194 LEU B N 1
ATOM 5063 C CA . LEU B 1 194 ? -5.164 -20.766 5.191 1 98.75 194 LEU B CA 1
ATOM 5064 C C . LEU B 1 194 ? -5.805 -19.672 4.332 1 98.75 194 LEU B C 1
ATOM 5066 O O . LEU B 1 194 ? -6.738 -19 4.773 1 98.75 194 LEU B O 1
ATOM 5070 N N . GLU B 1 195 ? -5.297 -19.453 3.107 1 98.56 195 GLU B N 1
ATOM 5071 C CA . GLU B 1 195 ? -5.969 -18.516 2.215 1 98.56 195 GLU B CA 1
ATOM 5072 C C . GLU B 1 195 ? -7.391 -18.969 1.903 1 98.56 195 GLU B C 1
ATOM 5074 O O . GLU B 1 195 ? -8.328 -18.172 1.929 1 98.56 195 GLU B O 1
ATOM 5079 N N . PHE B 1 196 ? -7.531 -20.266 1.691 1 98.75 196 PHE B N 1
ATOM 5080 C CA . PHE B 1 196 ? -8.867 -20.766 1.414 1 98.75 196 PHE B CA 1
ATOM 5081 C C . PHE B 1 196 ? -9.719 -20.781 2.68 1 98.75 196 PHE B C 1
ATOM 5083 O O . PHE B 1 196 ? -10.93 -20.562 2.619 1 98.75 196 PHE B O 1
ATOM 5090 N N . ALA B 1 197 ? -9.078 -21.062 3.844 1 98.81 197 ALA B N 1
ATOM 5091 C CA . ALA B 1 197 ? -9.82 -20.938 5.094 1 98.81 197 ALA B CA 1
ATOM 5092 C C . ALA B 1 197 ? -10.391 -19.531 5.27 1 98.81 197 ALA B C 1
ATOM 5094 O O . ALA B 1 197 ? -11.562 -19.375 5.59 1 98.81 197 ALA B O 1
ATOM 5095 N N . SER B 1 198 ? -9.547 -18.562 4.996 1 98.19 198 SER B N 1
ATOM 5096 C CA . SER B 1 198 ? -9.945 -17.156 5.125 1 98.19 198 SER B CA 1
ATOM 5097 C C . SER B 1 198 ? -11.055 -16.812 4.137 1 98.19 198 SER B C 1
ATOM 5099 O O . SER B 1 198 ? -12.039 -16.156 4.504 1 98.19 198 SER B O 1
ATOM 5101 N N . LEU B 1 199 ? -10.906 -17.25 2.891 1 98.31 199 LEU B N 1
ATOM 5102 C CA . LEU B 1 199 ? -11.859 -16.984 1.821 1 98.31 199 LEU B CA 1
ATOM 5103 C C . LEU B 1 199 ? -13.211 -17.609 2.135 1 98.31 199 LEU B C 1
ATOM 5105 O O . LEU B 1 199 ? -14.234 -16.922 2.143 1 98.31 199 LEU B O 1
ATOM 5109 N N . MET B 1 200 ? -13.211 -18.891 2.498 1 98.44 200 MET B N 1
ATOM 5110 C CA . MET B 1 200 ? -14.438 -19.672 2.598 1 98.44 200 MET B CA 1
ATOM 5111 C C . MET B 1 200 ? -15.203 -19.328 3.873 1 98.44 200 MET B C 1
ATOM 5113 O O . MET B 1 200 ? -16.438 -19.344 3.885 1 98.44 200 MET B O 1
ATOM 5117 N N . THR B 1 201 ? -14.484 -19.031 4.918 1 98 201 THR B N 1
ATOM 5118 C CA . THR B 1 201 ? -15.172 -18.641 6.141 1 98 201 THR B CA 1
ATOM 5119 C C . THR B 1 201 ? -15.945 -17.344 5.934 1 98 201 THR B C 1
ATOM 5121 O O . THR B 1 201 ? -17.047 -17.188 6.453 1 98 201 THR B O 1
ATOM 5124 N N . ASP B 1 202 ? -15.406 -16.406 5.191 1 96.25 202 ASP B N 1
ATOM 5125 C CA . ASP B 1 202 ? -16.062 -15.148 4.891 1 96.25 202 ASP B CA 1
ATOM 5126 C C . ASP B 1 202 ? -17.328 -15.375 4.059 1 96.25 202 ASP B C 1
ATOM 5128 O O . ASP B 1 202 ? -18.281 -14.609 4.148 1 96.25 202 ASP B O 1
ATOM 5132 N N . LEU B 1 203 ? -17.312 -16.469 3.316 1 97.12 203 LEU B N 1
ATOM 5133 C CA . LEU B 1 203 ? -18.438 -16.75 2.439 1 97.12 203 LEU B CA 1
ATOM 5134 C C . LEU B 1 203 ? -19.469 -17.625 3.148 1 97.12 203 LEU B C 1
ATOM 5136 O O . LEU B 1 203 ? -20.422 -18.094 2.525 1 97.12 203 LEU B O 1
ATOM 5140 N N . GLY B 1 204 ? -19.234 -17.984 4.43 1 96.5 204 GLY B N 1
ATOM 5141 C CA . GLY B 1 204 ? -20.25 -18.625 5.246 1 96.5 204 GLY B CA 1
ATOM 5142 C C . GLY B 1 204 ? -20.062 -20.125 5.359 1 96.5 204 GLY B C 1
ATOM 5143 O O . GLY B 1 204 ? -20.938 -20.828 5.867 1 96.5 204 GLY B O 1
ATOM 5144 N N . VAL B 1 205 ? -18.969 -20.656 4.871 1 98.38 205 VAL B N 1
ATOM 5145 C CA . VAL B 1 205 ? -18.688 -22.078 4.93 1 98.38 205 VAL B CA 1
ATOM 5146 C C . VAL B 1 205 ? -18.156 -22.453 6.312 1 98.38 205 VAL B C 1
ATOM 5148 O O . VAL B 1 205 ? -17.359 -21.703 6.891 1 98.38 205 VAL B O 1
ATOM 5151 N N . ASP B 1 206 ? -18.609 -23.594 6.848 1 98.62 206 ASP B N 1
ATOM 5152 C CA . ASP B 1 206 ? -18.047 -24.109 8.094 1 98.62 206 ASP B CA 1
ATOM 5153 C C . ASP B 1 206 ? -16.672 -24.75 7.855 1 98.62 206 ASP B C 1
ATOM 5155 O O . ASP B 1 206 ? -16.578 -25.781 7.195 1 98.62 206 ASP B O 1
ATOM 5159 N N . ILE B 1 207 ? -15.594 -24.156 8.461 1 98.88 207 ILE B N 1
ATOM 5160 C CA . ILE B 1 207 ? -14.234 -24.547 8.078 1 98.88 207 ILE B CA 1
ATOM 5161 C C . ILE B 1 207 ? -13.531 -25.188 9.266 1 98.88 207 ILE B C 1
ATOM 5163 O O . ILE B 1 207 ? -13.57 -24.672 10.383 1 98.88 207 ILE B O 1
ATOM 5167 N N . THR B 1 208 ? -12.906 -26.281 9 1 98.81 208 THR B N 1
ATOM 5168 C CA . THR B 1 208 ? -11.984 -26.922 9.938 1 98.81 208 THR B CA 1
ATOM 5169 C C . THR B 1 208 ? -10.625 -27.172 9.273 1 98.81 208 THR B C 1
ATOM 5171 O O . THR B 1 208 ? -10.547 -27.828 8.242 1 98.81 208 THR B O 1
ATOM 5174 N N . VAL B 1 209 ? -9.594 -26.609 9.891 1 98.88 209 VAL B N 1
ATOM 5175 C CA . VAL B 1 209 ? -8.234 -26.828 9.398 1 98.88 209 VAL B CA 1
ATOM 5176 C C . VAL B 1 209 ? -7.543 -27.906 10.219 1 98.88 209 VAL B C 1
ATOM 5178 O O . VAL B 1 209 ? -7.508 -27.828 11.453 1 98.88 209 VAL B O 1
ATOM 5181 N N . ILE B 1 210 ? -7.059 -28.875 9.578 1 98.69 210 ILE B N 1
ATOM 5182 C CA . ILE B 1 210 ? -6.34 -29.984 10.211 1 98.69 210 ILE B CA 1
ATOM 5183 C C . ILE B 1 210 ? -4.867 -29.938 9.812 1 98.69 210 ILE B C 1
ATOM 5185 O O . ILE B 1 210 ? -4.531 -30.094 8.633 1 98.69 210 ILE B O 1
ATOM 5189 N N . GLU B 1 211 ? -3.982 -29.703 10.75 1 98.44 211 GLU B N 1
ATOM 5190 C CA . GLU B 1 211 ? -2.547 -29.547 10.539 1 98.44 211 GLU B CA 1
ATOM 5191 C C . GLU B 1 211 ? -1.76 -30.625 11.258 1 98.44 211 GLU B C 1
ATOM 5193 O O . GLU B 1 211 ? -1.901 -30.797 12.477 1 98.44 211 GLU B O 1
ATOM 5198 N N . ALA B 1 212 ? -0.937 -31.344 10.484 1 97.56 212 ALA B N 1
ATOM 5199 C CA . ALA B 1 212 ? -0.144 -32.438 11.047 1 97.56 212 ALA B CA 1
ATOM 5200 C C . ALA B 1 212 ? 0.916 -31.906 12.008 1 97.56 212 ALA B C 1
ATOM 5202 O O . ALA B 1 212 ? 1.243 -32.562 13.008 1 97.56 212 ALA B O 1
ATOM 5203 N N . GLY B 1 213 ? 1.428 -30.781 11.727 1 96.94 213 GLY B N 1
ATOM 5204 C CA . GLY B 1 213 ? 2.494 -30.188 12.523 1 96.94 213 GLY B CA 1
ATOM 5205 C C . GLY B 1 213 ? 1.992 -29.5 13.781 1 96.94 213 GLY B C 1
ATOM 5206 O O . GLY B 1 213 ? 0.794 -29.531 14.07 1 96.94 213 GLY B O 1
ATOM 5207 N N . GLU B 1 214 ? 2.939 -28.844 14.5 1 96.75 214 GLU B N 1
ATOM 5208 C CA . GLU B 1 214 ? 2.672 -28.25 15.812 1 96.75 214 GLU B CA 1
ATOM 5209 C C . GLU B 1 214 ? 1.869 -26.953 15.688 1 96.75 214 GLU B C 1
ATOM 5211 O O . GLU B 1 214 ? 1.195 -26.547 16.625 1 96.75 214 GLU B O 1
ATOM 5216 N N . ARG B 1 215 ? 2.014 -26.328 14.555 1 97.25 215 ARG B N 1
ATOM 5217 C CA . ARG B 1 215 ? 1.316 -25.062 14.359 1 97.25 215 ARG B CA 1
ATOM 5218 C C . ARG B 1 215 ? 1.066 -24.781 12.883 1 97.25 215 ARG B C 1
ATOM 5220 O O . ARG B 1 215 ? 1.688 -25.406 12.016 1 97.25 215 ARG B O 1
ATOM 5227 N N . ILE B 1 216 ? 0.138 -23.891 12.641 1 98.06 216 ILE B N 1
ATOM 5228 C CA . ILE B 1 216 ? -0.078 -23.422 11.273 1 98.06 216 ILE B CA 1
ATOM 5229 C C . ILE B 1 216 ? 1.062 -22.5 10.852 1 98.06 216 ILE B C 1
ATOM 5231 O O . ILE B 1 216 ? 1.773 -21.953 11.703 1 98.06 216 ILE B O 1
ATOM 5235 N N . LEU B 1 217 ? 1.303 -22.328 9.586 1 97.19 217 LEU B N 1
ATOM 5236 C CA . LEU B 1 217 ? 2.279 -21.438 8.969 1 97.19 217 LEU B CA 1
ATOM 5237 C C . LEU B 1 217 ? 3.641 -21.578 9.641 1 97.19 217 LEU B C 1
ATOM 5239 O O . LEU B 1 217 ? 4.188 -20.594 10.148 1 97.19 217 LEU B O 1
ATOM 5243 N N . PRO B 1 218 ? 4.168 -22.688 9.508 1 93.25 218 PRO B N 1
ATOM 5244 C CA . PRO B 1 218 ? 5.438 -22.922 10.211 1 93.25 218 PRO B CA 1
ATOM 5245 C C . PRO B 1 218 ? 6.582 -22.078 9.648 1 93.25 218 PRO B C 1
ATOM 5247 O O . PRO B 1 218 ? 7.617 -21.938 10.305 1 93.25 218 PRO B O 1
ATOM 5250 N N . THR B 1 219 ? 6.395 -21.5 8.461 1 90.56 219 THR B N 1
ATOM 5251 C CA . THR B 1 219 ? 7.457 -20.719 7.836 1 90.56 219 THR B CA 1
ATOM 5252 C C . THR B 1 219 ? 7.453 -19.281 8.359 1 90.56 219 THR B C 1
ATOM 5254 O O . THR B 1 219 ? 8.383 -18.516 8.094 1 90.56 219 THR B O 1
ATOM 5257 N N . GLU B 1 220 ? 6.441 -18.906 9.102 1 96.19 220 GLU B N 1
ATOM 5258 C CA . GLU B 1 220 ? 6.332 -17.562 9.656 1 96.19 220 GLU B CA 1
ATOM 5259 C C . GLU B 1 220 ? 6.672 -17.547 11.148 1 96.19 220 GLU B C 1
ATOM 5261 O O . GLU B 1 220 ? 6.816 -18.609 11.766 1 96.19 220 GLU B O 1
ATOM 5266 N N . SER B 1 221 ? 6.828 -16.328 11.695 1 95.81 221 SER B N 1
ATOM 5267 C CA . SER B 1 221 ? 7.105 -16.234 13.125 1 95.81 221 SER B CA 1
ATOM 5268 C C . SER B 1 221 ? 5.957 -16.812 13.945 1 95.81 221 SER B C 1
ATOM 5270 O O . SER B 1 221 ? 4.801 -16.766 13.523 1 95.81 221 SER B O 1
ATOM 5272 N N . LYS B 1 222 ? 6.332 -17.328 15.086 1 95.44 222 LYS B N 1
ATOM 5273 C CA . LYS B 1 222 ? 5.336 -17.875 16 1 95.44 222 LYS B CA 1
ATOM 5274 C C . LYS B 1 222 ? 4.289 -16.828 16.375 1 95.44 222 LYS B C 1
ATOM 5276 O O . LYS B 1 222 ? 3.098 -17.141 16.453 1 95.44 222 LYS B O 1
ATOM 5281 N N . SER B 1 223 ? 4.734 -15.648 16.578 1 96.25 223 SER B N 1
ATOM 5282 C CA . SER B 1 223 ? 3.838 -14.562 16.953 1 96.25 223 SER B CA 1
ATOM 5283 C C . SER B 1 223 ? 2.814 -14.281 15.852 1 96.25 223 SER B C 1
ATOM 5285 O O . SER B 1 223 ? 1.628 -14.109 16.125 1 96.25 223 SER B O 1
ATOM 5287 N N . ILE B 1 224 ? 3.238 -14.305 14.656 1 97.81 224 ILE B N 1
ATOM 5288 C CA . ILE B 1 224 ? 2.363 -14.055 13.516 1 97.81 224 ILE B CA 1
ATOM 5289 C C . ILE B 1 224 ? 1.385 -15.219 13.352 1 97.81 224 ILE B C 1
ATOM 5291 O O . ILE B 1 224 ? 0.181 -15 13.188 1 97.81 224 ILE B O 1
ATOM 5295 N N . ALA B 1 225 ? 1.912 -16.422 13.406 1 97.94 225 ALA B N 1
ATOM 5296 C CA . ALA B 1 225 ? 1.068 -17.609 13.258 1 97.94 225 ALA B CA 1
ATOM 5297 C C . ALA B 1 225 ? -0.016 -17.641 14.328 1 97.94 225 ALA B C 1
ATOM 5299 O O . ALA B 1 225 ? -1.182 -17.922 14.031 1 97.94 225 ALA B O 1
ATOM 5300 N N . ASN B 1 226 ? 0.365 -17.328 15.539 1 97.81 226 ASN B N 1
ATOM 5301 C CA . ASN B 1 226 ? -0.58 -17.328 16.641 1 97.81 226 ASN B CA 1
ATOM 5302 C C . ASN B 1 226 ? -1.641 -16.25 16.484 1 97.81 226 ASN B C 1
ATOM 5304 O O . ASN B 1 226 ? -2.82 -16.469 16.75 1 97.81 226 ASN B O 1
ATOM 5308 N N . THR B 1 227 ? -1.19 -15.094 16.109 1 97.5 227 THR B N 1
ATOM 5309 C CA . THR B 1 227 ? -2.123 -13.984 15.898 1 97.5 227 THR B CA 1
ATOM 5310 C C . THR B 1 227 ? -3.121 -14.32 14.797 1 97.5 227 THR B C 1
ATOM 5312 O O . THR B 1 227 ? -4.32 -14.086 14.945 1 97.5 227 THR B O 1
ATOM 5315 N N . LEU B 1 228 ? -2.646 -14.922 13.703 1 98.19 228 LEU B N 1
ATOM 5316 C CA . LEU B 1 228 ? -3.531 -15.281 12.602 1 98.19 228 LEU B CA 1
ATOM 5317 C C . LEU B 1 228 ? -4.531 -16.344 13.039 1 98.19 228 LEU B C 1
ATOM 5319 O O . LEU B 1 228 ? -5.719 -16.266 12.711 1 98.19 228 LEU B O 1
ATOM 5323 N N . LYS B 1 229 ? -4.027 -17.359 13.766 1 98.44 229 LYS B N 1
ATOM 5324 C CA . LYS B 1 229 ? -4.906 -18.422 14.25 1 98.44 229 LYS B CA 1
ATOM 5325 C C . LYS B 1 229 ? -6.027 -17.859 15.117 1 98.44 229 LYS B C 1
ATOM 5327 O O . LYS B 1 229 ? -7.191 -18.219 14.961 1 98.44 229 LYS B O 1
ATOM 5332 N N . LYS B 1 230 ? -5.652 -16.969 15.992 1 97.56 230 LYS B N 1
ATOM 5333 C CA . LYS B 1 230 ? -6.633 -16.344 16.875 1 97.56 230 LYS B CA 1
ATOM 5334 C C . LYS B 1 230 ? -7.688 -15.578 16.078 1 97.56 230 LYS B C 1
ATOM 5336 O O . LYS B 1 230 ? -8.883 -15.688 16.359 1 97.56 230 LYS B O 1
ATOM 5341 N N . GLU B 1 231 ? -7.242 -14.812 15.125 1 96.38 231 GLU B N 1
ATOM 5342 C CA . GLU B 1 231 ? -8.148 -14.008 14.305 1 96.38 231 GLU B CA 1
ATOM 5343 C C . GLU B 1 231 ? -9.094 -14.891 13.492 1 96.38 231 GLU B C 1
ATOM 5345 O O . GLU B 1 231 ? -10.289 -14.602 13.398 1 96.38 231 GLU B O 1
ATOM 5350 N N . LEU B 1 232 ? -8.602 -15.938 12.906 1 97.81 232 LEU B N 1
ATOM 5351 C CA . LEU B 1 232 ? -9.422 -16.844 12.102 1 97.81 232 LEU B CA 1
ATOM 5352 C C . LEU B 1 232 ? -10.398 -17.625 12.984 1 97.81 232 LEU B C 1
ATOM 5354 O O . LEU B 1 232 ? -11.547 -17.844 12.594 1 97.81 232 LEU B O 1
ATOM 5358 N N . THR B 1 233 ? -9.93 -17.984 14.172 1 98.25 233 THR B N 1
ATOM 5359 C CA . THR B 1 233 ? -10.805 -18.656 15.125 1 98.25 233 THR B CA 1
ATOM 5360 C C . THR B 1 233 ? -11.977 -17.766 15.516 1 98.25 233 THR B C 1
ATOM 5362 O O . THR B 1 233 ? -13.125 -18.219 15.562 1 98.25 233 THR B O 1
ATOM 5365 N N . GLN B 1 234 ? -11.672 -16.547 15.742 1 95.44 234 GLN B N 1
ATOM 5366 C CA . GLN B 1 234 ? -12.711 -15.578 16.094 1 95.44 234 GLN B CA 1
ATOM 5367 C C . GLN B 1 234 ? -13.719 -15.422 14.961 1 95.44 234 GLN B C 1
ATOM 5369 O O . GLN B 1 234 ? -14.898 -15.133 15.195 1 95.44 234 GLN B O 1
ATOM 5374 N N . ARG B 1 235 ? -13.281 -15.75 13.781 1 94.56 235 ARG B N 1
ATOM 5375 C CA . ARG B 1 235 ? -14.148 -15.625 12.617 1 94.56 235 ARG B CA 1
ATOM 5376 C C . ARG B 1 235 ? -14.859 -16.938 12.312 1 94.56 235 ARG B C 1
ATOM 5378 O O . ARG B 1 235 ? -15.609 -17.047 11.344 1 94.56 235 ARG B O 1
ATOM 5385 N N . GLY B 1 236 ? -14.5 -17.984 13.047 1 96.88 236 GLY B N 1
ATOM 5386 C CA . GLY B 1 236 ? -15.312 -19.188 12.969 1 96.88 236 GLY B CA 1
ATOM 5387 C C . GLY B 1 236 ? -14.539 -20.391 12.484 1 96.88 236 GLY B C 1
ATOM 5388 O O . GLY B 1 236 ? -15.102 -21.469 12.32 1 96.88 236 GLY B O 1
ATOM 5389 N N . VAL B 1 237 ? -13.266 -20.281 12.281 1 98.69 237 VAL B N 1
ATOM 5390 C CA . VAL B 1 237 ? -12.469 -21.391 11.797 1 98.69 237 VAL B CA 1
ATOM 5391 C C . VAL B 1 237 ? -12.031 -22.266 12.969 1 98.69 237 VAL B C 1
ATOM 5393 O O . VAL B 1 237 ? -11.57 -21.766 13.992 1 98.69 237 VAL B O 1
ATOM 5396 N N . SER B 1 238 ? -12.18 -23.547 12.828 1 98.62 238 SER B N 1
ATOM 5397 C CA . SER B 1 238 ? -11.672 -24.484 13.82 1 98.62 238 SER B CA 1
ATOM 5398 C C . SER B 1 238 ? -10.312 -25.047 13.406 1 98.62 238 SER B C 1
ATOM 5400 O O . SER B 1 238 ? -10.07 -25.297 12.219 1 98.62 238 SER B O 1
ATOM 5402 N N . PHE B 1 239 ? -9.516 -25.25 14.453 1 98.69 239 PHE B N 1
ATOM 5403 C CA . PHE B 1 239 ? -8.172 -25.75 14.164 1 98.69 239 PHE B CA 1
ATOM 5404 C C . PHE B 1 239 ? -7.875 -27.016 14.945 1 98.69 239 PHE B C 1
ATOM 5406 O O . PHE B 1 239 ? -8.203 -27.109 16.125 1 98.69 239 PHE B O 1
ATOM 5413 N N . TYR B 1 240 ? -7.324 -27.984 14.273 1 98.31 240 TYR B N 1
ATOM 5414 C CA . TYR B 1 240 ? -6.715 -29.156 14.875 1 98.31 240 TYR B CA 1
ATOM 5415 C C . TYR B 1 240 ? -5.238 -29.266 14.5 1 98.31 240 TYR B C 1
ATOM 5417 O O . TYR B 1 240 ? -4.898 -29.719 13.406 1 98.31 240 TYR B O 1
ATOM 5425 N N . GLU B 1 241 ? -4.391 -28.891 15.375 1 97.75 241 GLU B N 1
ATOM 5426 C CA . GLU B 1 241 ? -2.943 -28.984 15.188 1 97.75 241 GLU B CA 1
ATOM 5427 C C . GLU B 1 241 ? -2.41 -30.297 15.766 1 97.75 241 GLU B C 1
ATOM 5429 O O . GLU B 1 241 ? -3.137 -31.031 16.438 1 97.75 241 GLU B O 1
ATOM 5434 N N . ASN B 1 242 ? -1.162 -30.688 15.406 1 97.31 242 ASN B N 1
ATOM 5435 C CA . ASN B 1 242 ? -0.576 -31.938 15.844 1 97.31 242 ASN B CA 1
ATOM 5436 C C . ASN B 1 242 ? -1.481 -33.125 15.516 1 97.31 242 ASN B C 1
ATOM 5438 O O . ASN B 1 242 ? -1.642 -34.031 16.328 1 97.31 242 ASN B O 1
ATOM 5442 N N . THR B 1 243 ? -2.129 -33.031 14.375 1 96.75 243 THR B N 1
ATOM 5443 C CA . THR B 1 243 ? -3.088 -34.062 13.977 1 96.75 243 THR B CA 1
ATOM 5444 C C . THR B 1 243 ? -2.727 -34.625 12.609 1 96.75 243 THR B C 1
ATOM 5446 O O . THR B 1 243 ? -3.16 -34.125 11.578 1 96.75 243 THR B O 1
ATOM 5449 N N . GLN B 1 244 ? -2.004 -35.656 12.602 1 95.75 244 GLN B N 1
ATOM 5450 C CA . GLN B 1 244 ? -1.67 -36.375 11.375 1 95.75 244 GLN B CA 1
ATOM 5451 C C . GLN B 1 244 ? -2.736 -37.406 11.039 1 95.75 244 GLN B C 1
ATOM 5453 O O . GLN B 1 244 ? -2.904 -38.406 11.758 1 95.75 244 GLN B O 1
ATOM 5458 N N . LEU B 1 245 ? -3.416 -37.281 9.977 1 96.5 245 LEU B N 1
ATOM 5459 C CA . LEU B 1 245 ? -4.508 -38.156 9.586 1 96.5 245 LEU B CA 1
ATOM 5460 C C . LEU B 1 245 ? -3.971 -39.469 9.031 1 96.5 245 LEU B C 1
ATOM 5462 O O . LEU B 1 245 ? -2.926 -39.5 8.383 1 96.5 245 LEU B O 1
ATOM 5466 N N . THR B 1 246 ? -4.719 -40.531 9.281 1 96.12 246 THR B N 1
ATOM 5467 C CA . THR B 1 246 ? -4.449 -41.844 8.695 1 96.12 246 THR B CA 1
ATOM 5468 C C . THR B 1 246 ? -5.68 -42.375 7.965 1 96.12 246 THR B C 1
ATOM 5470 O O . THR B 1 246 ? -6.777 -41.812 8.109 1 96.12 246 THR B O 1
ATOM 5473 N N . GLU B 1 247 ? -5.387 -43.344 7.234 1 96 247 GLU B N 1
ATOM 5474 C CA . GLU B 1 247 ? -6.453 -43.938 6.438 1 96 247 GLU B CA 1
ATOM 5475 C C . GLU B 1 247 ? -7.629 -44.375 7.316 1 96 247 GLU B C 1
ATOM 5477 O O . GLU B 1 247 ? -8.789 -44.219 6.918 1 96 247 GLU B O 1
ATOM 5482 N N . SER B 1 248 ? -7.391 -44.812 8.531 1 95 248 SER B N 1
ATOM 5483 C CA . SER B 1 248 ? -8.422 -45.344 9.414 1 95 248 SER B CA 1
ATOM 5484 C C . SER B 1 248 ? -9.336 -44.25 9.93 1 95 248 SER B C 1
ATOM 5486 O O . SER B 1 248 ? -10.43 -44.531 10.438 1 95 248 SER B O 1
ATOM 5488 N N . GLN B 1 249 ? -8.922 -43.031 9.773 1 95.94 249 GLN B N 1
ATOM 5489 C CA . GLN B 1 249 ? -9.695 -41.906 10.312 1 95.94 249 GLN B CA 1
ATOM 5490 C C . GLN B 1 249 ? -10.617 -41.312 9.25 1 95.94 249 GLN B C 1
ATOM 5492 O O . GLN B 1 249 ? -11.422 -40.438 9.547 1 95.94 249 GLN B O 1
ATOM 5497 N N . ILE B 1 250 ? -10.523 -41.844 8.039 1 96.94 250 ILE B N 1
ATOM 5498 C CA . ILE B 1 250 ? -11.234 -41.188 6.934 1 96.94 250 ILE B CA 1
ATOM 5499 C C . ILE B 1 250 ? -12.242 -42.156 6.336 1 96.94 250 ILE B C 1
ATOM 5501 O O . ILE B 1 250 ? -11.914 -43.312 6.055 1 96.94 250 ILE B O 1
ATOM 5505 N N . THR B 1 251 ? -13.477 -41.719 6.156 1 96.56 251 THR B N 1
ATOM 5506 C CA . THR B 1 251 ? -14.508 -42.438 5.426 1 96.56 251 THR B CA 1
ATOM 5507 C C . THR B 1 251 ? -15.164 -41.531 4.379 1 96.56 251 THR B C 1
ATOM 5509 O O . THR B 1 251 ? -15.766 -40.531 4.723 1 96.56 251 THR B O 1
ATOM 5512 N N . ILE B 1 252 ? -14.961 -41.938 3.119 1 95.69 252 ILE B N 1
ATOM 5513 C CA . ILE B 1 252 ? -15.586 -41.156 2.043 1 95.69 252 ILE B CA 1
ATOM 5514 C C . ILE B 1 252 ? -16.969 -41.719 1.752 1 95.69 252 ILE B C 1
ATOM 5516 O O . ILE B 1 252 ? -17.125 -42.906 1.472 1 95.69 252 ILE B O 1
ATOM 5520 N N . GLU B 1 253 ? -17.938 -40.906 1.876 1 93.62 253 GLU B N 1
ATOM 5521 C CA . GLU B 1 253 ? -19.312 -41.25 1.556 1 93.62 253 GLU B CA 1
ATOM 5522 C C . GLU B 1 253 ? -19.703 -40.781 0.154 1 93.62 253 GLU B C 1
ATOM 5524 O O . GLU B 1 253 ? -18.859 -40.281 -0.584 1 93.62 253 GLU B O 1
ATOM 5529 N N . ALA B 1 254 ? -20.969 -40.969 -0.215 1 92.81 254 ALA B N 1
ATOM 5530 C CA . ALA B 1 254 ? -21.438 -40.656 -1.56 1 92.81 254 ALA B CA 1
ATOM 5531 C C . ALA B 1 254 ? -21.391 -39.156 -1.797 1 92.81 254 ALA B C 1
ATOM 5533 O O . ALA B 1 254 ? -21.141 -38.688 -2.916 1 92.81 254 ALA B O 1
ATOM 5534 N N . THR B 1 255 ? -21.625 -38.469 -0.714 1 94.81 255 THR B N 1
ATOM 5535 C CA . THR B 1 255 ? -21.75 -37.031 -0.923 1 94.81 255 THR B CA 1
ATOM 5536 C C . THR B 1 255 ? -20.984 -36.25 0.154 1 94.81 255 THR B C 1
ATOM 5538 O O . THR B 1 255 ? -21.172 -35.062 0.322 1 94.81 255 THR B O 1
ATOM 5541 N N . SER B 1 256 ? -20.172 -36.969 0.902 1 97.44 256 SER B N 1
ATOM 5542 C CA . SER B 1 256 ? -19.5 -36.344 2.033 1 97.44 256 SER 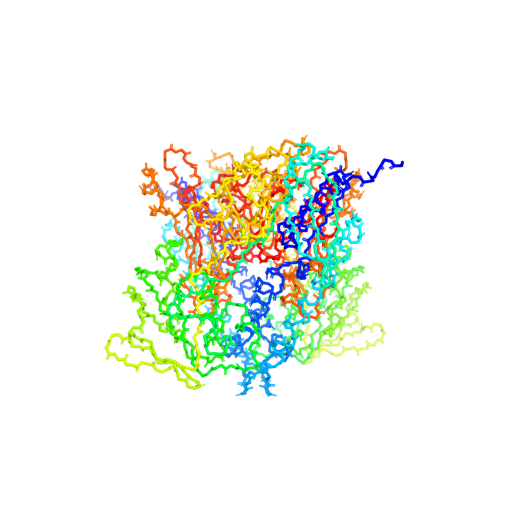B CA 1
ATOM 5543 C C . SER B 1 256 ? -18.266 -37.125 2.465 1 97.44 256 SER B C 1
ATOM 5545 O O . SER B 1 256 ? -17.938 -38.156 1.863 1 97.44 256 SER B O 1
ATOM 5547 N N . ILE B 1 257 ? -17.625 -36.562 3.428 1 98.19 257 ILE B N 1
ATOM 5548 C CA . ILE B 1 257 ? -16.453 -37.219 4 1 98.19 257 ILE B CA 1
ATOM 5549 C C . ILE B 1 257 ? -16.484 -37.125 5.523 1 98.19 257 ILE B C 1
ATOM 5551 O O . ILE B 1 257 ? -16.781 -36.062 6.07 1 98.19 257 ILE B O 1
ATOM 5555 N N . ASP B 1 258 ? -16.281 -38.219 6.156 1 98.06 258 ASP B N 1
ATOM 5556 C CA . ASP B 1 258 ? -16.203 -38.281 7.613 1 98.06 258 ASP B CA 1
ATOM 5557 C C . ASP B 1 258 ? -14.758 -38.406 8.078 1 98.06 258 ASP B C 1
ATOM 5559 O O . ASP B 1 258 ? -14.008 -39.25 7.578 1 98.06 258 ASP B O 1
ATOM 5563 N N . ILE B 1 259 ? -14.383 -37.531 8.977 1 98 259 ILE B N 1
ATOM 5564 C CA . ILE B 1 259 ? -13.031 -37.562 9.523 1 98 259 ILE B CA 1
ATOM 5565 C C . ILE B 1 259 ? -13.094 -37.719 11.039 1 98 259 ILE B C 1
ATOM 5567 O O . ILE B 1 259 ? -13.797 -36.969 11.719 1 98 259 ILE B O 1
ATOM 5571 N N . LYS B 1 260 ? -12.422 -38.688 11.539 1 97.06 260 LYS B N 1
ATOM 5572 C CA . LYS B 1 260 ? -12.352 -38.875 12.992 1 97.06 260 LYS B CA 1
ATOM 5573 C C . LYS B 1 260 ? -11.305 -37.938 13.609 1 97.06 260 LYS B C 1
ATOM 5575 O O . LYS B 1 260 ? -10.117 -38.062 13.336 1 97.06 260 LYS B O 1
ATOM 5580 N N . LEU B 1 261 ? -11.797 -36.938 14.367 1 95.62 261 LEU B N 1
ATOM 5581 C CA . LEU B 1 261 ? -10.961 -35.969 15.078 1 95.62 261 LEU B CA 1
ATOM 5582 C C . LEU B 1 261 ? -11.148 -36.094 16.578 1 95.62 261 LEU B C 1
ATOM 5584 O O . LEU B 1 261 ? -12.273 -36 17.094 1 95.62 261 LEU B O 1
ATOM 5588 N N . ASN B 1 262 ? -10.148 -36.281 17.375 1 90.62 262 ASN B N 1
ATOM 5589 C CA . ASN B 1 262 ? -10.219 -36.438 18.828 1 90.62 262 ASN B CA 1
ATOM 5590 C C . ASN B 1 262 ? -11.281 -37.469 19.219 1 90.62 262 ASN B C 1
ATOM 5592 O O . ASN B 1 262 ? -12.125 -37.188 20.062 1 90.62 262 ASN B O 1
ATOM 5596 N N . GLU B 1 263 ? -11.438 -38.5 18.578 1 88.19 263 GLU B N 1
ATOM 5597 C CA . GLU B 1 263 ? -12.312 -39.625 18.875 1 88.19 263 GLU B CA 1
ATOM 5598 C C . GLU B 1 263 ? -13.75 -39.344 18.453 1 88.19 263 GLU B C 1
ATOM 5600 O O . GLU B 1 263 ? -14.656 -40.125 18.766 1 88.19 263 GLU B O 1
ATOM 5605 N N . GLU B 1 264 ? -13.945 -38.25 17.859 1 94.88 264 GLU B N 1
ATOM 5606 C CA . GLU B 1 264 ? -15.273 -37.906 17.328 1 94.88 264 GLU B CA 1
ATOM 5607 C C . GLU B 1 264 ? -15.266 -37.875 15.805 1 94.88 264 GLU B C 1
ATOM 5609 O O . GLU B 1 264 ? -14.312 -37.406 15.195 1 94.88 264 GLU B O 1
ATOM 5614 N N . VAL B 1 265 ? -16.328 -38.406 15.281 1 96.69 265 VAL B N 1
ATOM 5615 C CA . VAL B 1 265 ? -16.484 -38.375 13.828 1 96.69 265 VAL B CA 1
ATOM 5616 C C . VAL B 1 265 ? -17.141 -37.062 13.422 1 96.69 265 VAL B C 1
ATOM 5618 O O . VAL B 1 265 ? -18.25 -36.75 13.859 1 96.69 265 VAL B O 1
ATOM 5621 N N . THR B 1 266 ? -16.422 -36.312 12.68 1 97.19 266 THR B N 1
ATOM 5622 C CA . THR B 1 266 ? -16.938 -35.062 12.164 1 97.19 266 THR B CA 1
ATOM 5623 C C . THR B 1 266 ? -17.281 -35.188 10.68 1 97.19 266 THR B C 1
ATOM 5625 O O . THR B 1 266 ? -16.484 -35.688 9.891 1 97.19 266 THR B O 1
ATOM 5628 N N . HIS B 1 267 ? -18.438 -34.625 10.289 1 97.62 267 HIS B N 1
ATOM 5629 C CA . HIS B 1 267 ? -18.938 -34.719 8.922 1 97.62 267 HIS B CA 1
ATOM 5630 C C . HIS B 1 267 ? -18.656 -33.438 8.148 1 97.62 267 HIS B C 1
ATOM 5632 O O . HIS B 1 267 ? -18.906 -32.344 8.648 1 97.62 267 HIS B O 1
ATOM 5638 N N . PHE B 1 268 ? -18.078 -33.656 6.953 1 98.62 268 PHE B N 1
ATOM 5639 C CA . PHE B 1 268 ? -17.859 -32.531 6.055 1 98.62 268 PHE B CA 1
ATOM 5640 C C . PHE B 1 268 ? -18.438 -32.812 4.676 1 98.62 268 PHE B C 1
ATOM 5642 O O . PHE B 1 268 ? -18.406 -33.938 4.199 1 98.62 268 PHE B O 1
ATOM 5649 N N . GLU B 1 269 ? -18.969 -31.766 4.023 1 98.62 269 GLU B N 1
ATOM 5650 C CA . GLU B 1 269 ? -19.438 -31.922 2.65 1 98.62 269 GLU B CA 1
ATOM 5651 C C . GLU B 1 269 ? -18.266 -32.156 1.691 1 98.62 269 GLU B C 1
ATOM 5653 O O . GLU B 1 269 ? -18.375 -32.969 0.768 1 98.62 269 GLU B O 1
ATOM 5658 N N . LYS B 1 270 ? -17.156 -31.469 1.871 1 98.69 270 LYS B N 1
ATOM 5659 C CA . LYS B 1 270 ? -15.977 -31.609 1.028 1 98.69 270 LYS B CA 1
ATOM 5660 C C . LYS B 1 270 ? -14.695 -31.5 1.854 1 98.69 270 LYS B C 1
ATOM 5662 O O . LYS B 1 270 ? -14.727 -31.031 2.996 1 98.69 270 LYS B O 1
ATOM 5667 N N . ALA B 1 271 ? -13.625 -31.922 1.258 1 98.75 271 ALA B N 1
ATOM 5668 C CA . ALA B 1 271 ? -12.297 -31.766 1.845 1 98.75 271 ALA B CA 1
ATOM 5669 C C . ALA B 1 271 ? -11.312 -31.188 0.835 1 98.75 271 ALA B C 1
ATOM 5671 O O . ALA B 1 271 ? -11.305 -31.578 -0.335 1 98.75 271 ALA B O 1
ATOM 5672 N N . LEU B 1 272 ? -10.562 -30.203 1.231 1 98.81 272 LEU B N 1
ATOM 5673 C CA . LEU B 1 272 ? -9.445 -29.672 0.467 1 98.81 272 LEU B CA 1
ATOM 5674 C C . LEU B 1 272 ? -8.117 -30.219 0.99 1 98.81 272 LEU B C 1
ATOM 5676 O O . LEU B 1 272 ? -7.793 -30.047 2.168 1 98.81 272 LEU B O 1
ATOM 5680 N N . VAL B 1 273 ? -7.43 -30.906 0.148 1 98.69 273 VAL B N 1
ATOM 5681 C CA . VAL B 1 273 ? -6.094 -31.375 0.509 1 98.69 273 VAL B CA 1
ATOM 5682 C C . VAL B 1 273 ? -5.051 -30.375 0.024 1 98.69 273 VAL B C 1
ATOM 5684 O O . VAL B 1 273 ? -4.812 -30.25 -1.18 1 98.69 273 VAL B O 1
ATOM 5687 N N . ALA B 1 274 ? -4.445 -29.656 0.966 1 97.94 274 ALA B N 1
ATOM 5688 C CA . ALA B 1 274 ? -3.463 -28.625 0.68 1 97.94 274 ALA B CA 1
ATOM 5689 C C . ALA B 1 274 ? -2.156 -28.875 1.428 1 97.94 274 ALA B C 1
ATOM 5691 O O . ALA B 1 274 ? -1.718 -28.047 2.227 1 97.94 274 ALA B O 1
ATOM 5692 N N . ILE B 1 275 ? -1.468 -29.938 1.061 1 96.94 275 ILE B N 1
ATOM 5693 C CA . ILE B 1 275 ? -0.318 -30.375 1.849 1 96.94 275 ILE B CA 1
ATOM 5694 C C . ILE B 1 275 ? 0.966 -30.141 1.055 1 96.94 275 ILE B C 1
ATOM 5696 O O . ILE B 1 275 ? 2.025 -30.656 1.413 1 96.94 275 ILE B O 1
ATOM 5700 N N . GLY B 1 276 ? 0.848 -29.484 0.002 1 95.06 276 GLY B N 1
ATOM 5701 C CA . GLY B 1 276 ? 2.025 -29.188 -0.799 1 95.06 276 GLY B CA 1
ATOM 5702 C C . GLY B 1 276 ? 1.856 -29.547 -2.262 1 95.06 276 GLY B C 1
ATOM 5703 O O . GLY B 1 276 ? 0.753 -29.875 -2.703 1 95.06 276 GLY B O 1
ATOM 5704 N N . ARG B 1 277 ? 2.967 -29.344 -3.016 1 97 277 ARG B N 1
ATOM 5705 C CA . ARG B 1 277 ? 2.982 -29.578 -4.457 1 97 277 ARG B CA 1
ATOM 5706 C C . ARG B 1 277 ? 4.168 -30.453 -4.855 1 97 277 ARG B C 1
ATOM 5708 O O . ARG B 1 277 ? 5.172 -30.516 -4.141 1 97 277 ARG B O 1
ATOM 5715 N N . LYS B 1 278 ? 4.074 -31.188 -5.879 1 97.31 278 LYS B N 1
ATOM 5716 C CA . LYS B 1 278 ? 5.164 -31.969 -6.434 1 97.31 278 LYS B CA 1
ATOM 5717 C C . LYS B 1 278 ? 5.617 -31.422 -7.781 1 97.31 278 LYS B C 1
ATOM 5719 O O . LYS B 1 278 ? 4.797 -30.969 -8.578 1 97.31 278 LYS B O 1
ATOM 5724 N N . PRO B 1 279 ? 6.926 -31.375 -8.016 1 98.31 279 PRO B N 1
ATOM 5725 C CA . PRO B 1 279 ? 7.422 -30.812 -9.273 1 98.31 279 PRO B CA 1
ATOM 5726 C C . PRO B 1 279 ? 7.047 -31.656 -10.484 1 98.31 279 PRO B C 1
ATOM 5728 O O . PRO B 1 279 ? 6.949 -32.875 -10.391 1 98.31 279 PRO B O 1
ATOM 5731 N N . ASN B 1 280 ? 6.789 -30.984 -11.609 1 98.06 280 ASN B N 1
ATOM 5732 C CA . ASN B 1 280 ? 6.566 -31.672 -12.883 1 98.06 280 ASN B CA 1
ATOM 5733 C C . ASN B 1 280 ? 7.883 -31.984 -13.586 1 98.06 280 ASN B C 1
ATOM 5735 O O . ASN B 1 280 ? 8.211 -31.359 -14.594 1 98.06 280 ASN B O 1
ATOM 5739 N N . THR B 1 281 ? 8.57 -33.031 -13.031 1 98.12 281 THR B N 1
ATOM 5740 C CA . THR B 1 281 ? 9.883 -33.344 -13.57 1 98.12 281 THR B CA 1
ATOM 5741 C C . THR B 1 281 ? 9.883 -34.75 -14.188 1 98.12 281 THR B C 1
ATOM 5743 O O . THR B 1 281 ? 10.922 -35.219 -14.656 1 98.12 281 THR B O 1
ATOM 5746 N N . GLU B 1 282 ? 8.711 -35.312 -14.227 1 96.31 282 GLU B N 1
ATOM 5747 C CA . GLU B 1 282 ? 8.57 -36.625 -14.844 1 96.31 282 GLU B CA 1
ATOM 5748 C C . GLU B 1 282 ? 8.227 -36.531 -16.328 1 96.31 282 GLU B C 1
ATOM 5750 O O . GLU B 1 282 ? 7.523 -35.594 -16.734 1 96.31 282 GLU B O 1
ATOM 5755 N N . ASP B 1 283 ? 8.766 -37.406 -17.109 1 95.69 283 ASP B N 1
ATOM 5756 C CA . ASP B 1 283 ? 8.422 -37.594 -18.516 1 95.69 283 ASP B CA 1
ATOM 5757 C C . ASP B 1 283 ? 8.766 -36.344 -19.312 1 95.69 283 ASP B C 1
ATOM 5759 O O . ASP B 1 283 ? 7.98 -35.906 -20.156 1 95.69 283 ASP B O 1
ATOM 5763 N N . ILE B 1 284 ? 9.898 -35.688 -18.969 1 97 284 ILE B N 1
ATOM 5764 C CA . ILE B 1 284 ? 10.328 -34.531 -19.75 1 97 284 ILE B CA 1
ATOM 5765 C C . ILE B 1 284 ? 11.734 -34.781 -20.297 1 97 284 ILE B C 1
ATOM 5767 O O . ILE B 1 284 ? 12.406 -33.844 -20.734 1 97 284 ILE B O 1
ATOM 5771 N N . GLY B 1 285 ? 12.203 -36.031 -20.219 1 96.25 285 GLY B N 1
ATOM 5772 C CA . GLY B 1 285 ? 13.438 -36.438 -20.875 1 96.25 285 GLY B CA 1
ATOM 5773 C C . GLY B 1 285 ? 14.672 -36.156 -20.031 1 96.25 285 GLY B C 1
ATOM 5774 O O . GLY B 1 285 ? 15.773 -36.062 -20.562 1 96.25 285 GLY B O 1
ATOM 5775 N N . LEU B 1 286 ? 14.508 -36.031 -18.719 1 96.38 286 LEU B N 1
ATOM 5776 C CA . LEU B 1 286 ? 15.648 -35.75 -17.844 1 96.38 286 LEU B CA 1
ATOM 5777 C C . LEU B 1 286 ? 16.641 -36.906 -17.844 1 96.38 286 LEU B C 1
ATOM 5779 O O . LEU B 1 286 ? 17.828 -36.688 -17.594 1 96.38 286 LEU B O 1
ATOM 5783 N N . ASN B 1 287 ? 16.156 -38.094 -18.125 1 94 287 ASN B N 1
ATOM 5784 C CA . ASN B 1 287 ? 17.016 -39.25 -18.141 1 94 287 ASN B CA 1
ATOM 5785 C C . ASN B 1 287 ? 18.047 -39.188 -19.266 1 94 287 ASN B C 1
ATOM 5787 O O . ASN B 1 287 ? 19.047 -39.906 -19.266 1 94 287 ASN B O 1
ATOM 5791 N N . ASN B 1 288 ? 17.828 -38.312 -20.203 1 93.31 288 ASN B N 1
ATOM 5792 C CA . ASN B 1 288 ? 18.719 -38.125 -21.328 1 93.31 288 ASN B CA 1
ATOM 5793 C C . ASN B 1 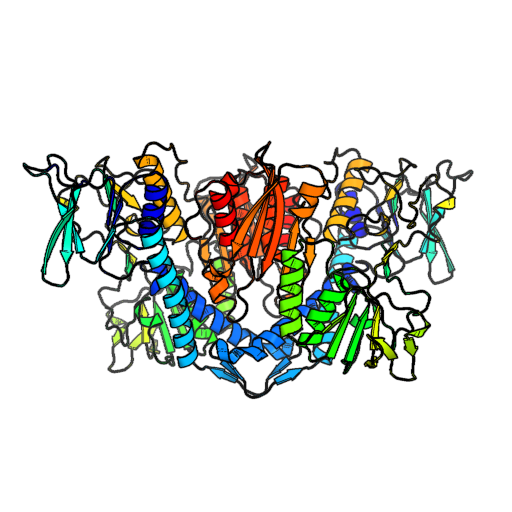288 ? 19.781 -37.094 -21.047 1 93.31 288 ASN B C 1
ATOM 5795 O O . ASN B 1 288 ? 20.531 -36.688 -21.938 1 93.31 288 ASN B O 1
ATOM 5799 N N . THR B 1 289 ? 19.75 -36.562 -19.859 1 93.69 289 THR B N 1
ATOM 5800 C CA . THR B 1 289 ? 20.641 -35.469 -19.484 1 93.69 289 THR B CA 1
ATOM 5801 C C . THR B 1 289 ? 21.453 -35.844 -18.234 1 93.69 289 THR B C 1
ATOM 5803 O O . THR B 1 289 ? 21.328 -36.938 -17.703 1 93.69 289 THR B O 1
ATOM 5806 N N . LYS B 1 290 ? 22.312 -34.906 -17.797 1 94 290 LYS B N 1
ATOM 5807 C CA . LYS B 1 290 ? 23.094 -35.062 -16.578 1 94 290 LYS B CA 1
ATOM 5808 C C . LYS B 1 290 ? 22.422 -34.375 -15.391 1 94 290 LYS B C 1
ATOM 5810 O O . LYS B 1 290 ? 23.016 -34.25 -14.312 1 94 290 LYS B O 1
ATOM 5815 N N . ILE B 1 291 ? 21.234 -34.031 -15.617 1 95.88 291 ILE B N 1
ATOM 5816 C CA . ILE B 1 291 ? 20.516 -33.25 -14.617 1 95.88 291 ILE B CA 1
ATOM 5817 C C . ILE B 1 291 ? 20.266 -34.094 -13.375 1 95.88 291 ILE B C 1
ATOM 5819 O O . ILE B 1 291 ? 19.875 -35.25 -13.484 1 95.88 291 ILE B O 1
ATOM 5823 N N . LYS B 1 292 ? 20.547 -33.469 -12.227 1 97.5 292 LYS B N 1
ATOM 5824 C CA . LYS B 1 292 ? 20.344 -34.125 -10.945 1 97.5 292 LYS B CA 1
ATOM 5825 C C . LYS B 1 292 ? 19.047 -33.656 -10.273 1 97.5 292 LYS B C 1
ATOM 5827 O O . LYS B 1 292 ? 18.688 -32.469 -10.398 1 97.5 292 LYS B O 1
ATOM 5832 N N . LEU B 1 293 ? 18.453 -34.562 -9.625 1 98.06 293 LEU B N 1
ATOM 5833 C CA . LEU B 1 293 ? 17.219 -34.25 -8.891 1 98.06 293 LEU B CA 1
ATOM 5834 C C . LEU B 1 293 ? 17.438 -34.406 -7.387 1 98.06 293 LEU B C 1
ATOM 5836 O O . LEU B 1 293 ? 18.281 -35.219 -6.957 1 98.06 293 LEU B O 1
ATOM 5840 N N . SER B 1 294 ? 16.719 -33.656 -6.641 1 97.94 294 SER B N 1
ATOM 5841 C CA . SER B 1 294 ? 16.688 -33.844 -5.195 1 97.94 294 SER B CA 1
ATOM 5842 C C . SER B 1 294 ? 15.852 -35.094 -4.836 1 97.94 294 SER B C 1
ATOM 5844 O O . SER B 1 294 ? 15.258 -35.719 -5.707 1 97.94 294 SER B O 1
ATOM 5846 N N . ASN B 1 295 ? 15.797 -35.375 -3.547 1 97.19 295 ASN B N 1
ATOM 5847 C CA . ASN B 1 295 ? 15 -36.5 -3.068 1 97.19 295 ASN B CA 1
ATOM 5848 C C . ASN B 1 295 ? 13.508 -36.281 -3.314 1 97.19 295 ASN B C 1
ATOM 5850 O O . ASN B 1 295 ? 12.742 -37.25 -3.412 1 97.19 295 ASN B O 1
ATOM 5854 N N . SER B 1 296 ? 13.172 -35.031 -3.385 1 96.62 296 SER B N 1
ATOM 5855 C CA . SER B 1 296 ? 11.773 -34.688 -3.631 1 96.62 296 SER B CA 1
ATOM 5856 C C . SER B 1 296 ? 11.516 -34.438 -5.113 1 96.62 296 SER B C 1
ATOM 5858 O O . SER B 1 296 ? 10.5 -33.875 -5.484 1 96.62 296 SER B O 1
ATOM 5860 N N . ASN B 1 297 ? 12.508 -34.781 -5.961 1 97.75 297 ASN B N 1
ATOM 5861 C CA . ASN B 1 297 ? 12.414 -34.781 -7.418 1 97.75 297 ASN B CA 1
ATOM 5862 C C . ASN B 1 297 ? 12.445 -33.375 -8.008 1 97.75 297 ASN B C 1
ATOM 5864 O O . ASN B 1 297 ? 11.938 -33.156 -9.102 1 97.75 297 ASN B O 1
ATOM 5868 N N . HIS B 1 298 ? 12.984 -32.469 -7.254 1 98.69 298 HIS B N 1
ATOM 5869 C CA . HIS B 1 298 ? 13.219 -31.141 -7.797 1 98.69 298 HIS B CA 1
ATOM 5870 C C . HIS B 1 298 ? 14.547 -31.078 -8.547 1 98.69 298 HIS B C 1
ATOM 5872 O O . HIS B 1 298 ? 15.516 -31.734 -8.148 1 98.69 298 HIS B O 1
ATOM 5878 N N . ILE B 1 299 ? 14.586 -30.266 -9.57 1 98.75 299 ILE B N 1
ATOM 5879 C CA . ILE B 1 299 ? 15.82 -30.109 -10.32 1 98.75 299 ILE B CA 1
ATOM 5880 C C . ILE B 1 299 ? 16.828 -29.297 -9.5 1 98.75 299 ILE B C 1
ATOM 5882 O O . ILE B 1 299 ? 16.5 -28.234 -8.969 1 98.75 299 ILE B O 1
ATOM 5886 N N . ILE B 1 300 ? 18.031 -29.812 -9.352 1 98.56 300 ILE B N 1
ATOM 5887 C CA . ILE B 1 300 ? 19.078 -29.125 -8.609 1 98.56 300 ILE B CA 1
ATOM 5888 C C . ILE B 1 300 ? 19.781 -28.125 -9.523 1 98.56 300 ILE B C 1
ATOM 5890 O O . ILE B 1 300 ? 20.219 -28.469 -10.617 1 98.56 300 ILE B O 1
ATOM 5894 N N . VAL B 1 301 ? 19.859 -26.891 -9.133 1 98.5 301 VAL B N 1
ATOM 5895 C CA . VAL B 1 301 ? 20.484 -25.844 -9.906 1 98.5 301 VAL B CA 1
ATOM 5896 C C . VAL B 1 301 ? 21.453 -25.047 -9.023 1 98.5 301 VAL B C 1
ATOM 5898 O O . VAL B 1 301 ? 21.375 -25.125 -7.793 1 98.5 301 VAL B O 1
ATOM 5901 N N . ASN B 1 302 ? 22.391 -24.312 -9.641 1 97.75 302 ASN B N 1
ATOM 5902 C CA . ASN B 1 302 ? 23.25 -23.391 -8.891 1 97.75 302 ASN B CA 1
ATOM 5903 C C . ASN B 1 302 ? 22.562 -22.031 -8.68 1 97.75 302 ASN B C 1
ATOM 5905 O O . ASN B 1 302 ? 21.359 -21.891 -8.906 1 97.75 302 ASN B O 1
ATOM 5909 N N . GLU B 1 303 ? 23.203 -21 -8.227 1 96.31 303 GLU B N 1
ATOM 5910 C CA . GLU B 1 303 ? 22.641 -19.703 -7.852 1 96.31 303 GLU B CA 1
ATOM 5911 C C . GLU B 1 303 ? 22.188 -18.922 -9.078 1 96.31 303 GLU B C 1
ATOM 5913 O O . GLU B 1 303 ? 21.5 -17.906 -8.953 1 96.31 303 GLU B O 1
ATOM 5918 N N . PHE B 1 304 ? 22.547 -19.391 -10.227 1 98.19 304 PHE B N 1
ATOM 5919 C CA . PHE B 1 304 ? 22.141 -18.75 -11.469 1 98.19 304 PHE B CA 1
ATOM 5920 C C . PHE B 1 304 ? 21.125 -19.625 -12.219 1 98.19 304 PHE B C 1
ATOM 5922 O O . PHE B 1 304 ? 20.891 -19.422 -13.414 1 98.19 304 PHE B O 1
ATOM 5929 N N . GLN B 1 305 ? 20.609 -20.688 -11.57 1 98.56 305 GLN B N 1
ATOM 5930 C CA . GLN B 1 305 ? 19.578 -21.562 -12.086 1 98.56 305 GLN B CA 1
ATOM 5931 C C . GLN B 1 305 ? 20.125 -22.5 -13.164 1 98.56 305 GLN B C 1
ATOM 5933 O O . GLN B 1 305 ? 19.375 -23.031 -13.977 1 98.56 305 GLN B O 1
ATOM 5938 N N . GLN B 1 306 ? 21.422 -22.672 -13.141 1 98.44 306 GLN B N 1
ATOM 5939 C CA . GLN B 1 306 ? 22.094 -23.531 -14.109 1 98.44 306 GLN B CA 1
ATOM 5940 C C . GLN B 1 306 ? 22.203 -24.969 -13.594 1 98.44 306 GLN B C 1
ATOM 5942 O O . GLN B 1 306 ? 22.547 -25.188 -12.43 1 98.44 306 GLN B O 1
ATOM 5947 N N . THR B 1 307 ? 21.922 -25.953 -14.445 1 97.94 307 THR B N 1
ATOM 5948 C CA . THR B 1 307 ? 22.016 -27.359 -14.078 1 97.94 307 THR B CA 1
ATOM 5949 C C . THR B 1 307 ? 23.422 -27.891 -14.32 1 97.94 307 THR B C 1
ATOM 5951 O O . THR B 1 307 ? 24.328 -27.109 -14.648 1 97.94 307 THR B O 1
ATOM 5954 N N . GLU B 1 308 ? 23.531 -29.203 -14.141 1 95.5 308 GLU B N 1
ATOM 5955 C CA . GLU B 1 308 ? 24.828 -29.844 -14.398 1 95.5 308 GLU B CA 1
ATOM 5956 C C . GLU B 1 308 ? 25.172 -29.812 -15.883 1 95.5 308 GLU B C 1
ATOM 5958 O O . GLU B 1 308 ? 26.344 -29.781 -16.25 1 95.5 308 GLU B O 1
ATOM 5963 N N . ASP B 1 309 ? 24.141 -29.891 -16.703 1 95.12 309 ASP B N 1
ATOM 5964 C CA . ASP B 1 309 ? 24.328 -29.594 -18.125 1 95.12 309 ASP B CA 1
ATOM 5965 C C . ASP B 1 309 ? 24.375 -28.094 -18.375 1 95.12 309 ASP B C 1
ATOM 5967 O O . ASP B 1 309 ? 23.328 -27.422 -18.312 1 95.12 309 ASP B O 1
ATOM 5971 N N . LYS B 1 310 ? 25.422 -27.594 -18.75 1 94.88 310 LYS B N 1
ATOM 5972 C CA . LYS B 1 310 ? 25.703 -26.156 -18.719 1 94.88 310 LYS B CA 1
ATOM 5973 C C . LYS B 1 310 ? 24.734 -25.391 -19.625 1 94.88 310 LYS B C 1
ATOM 5975 O O . LYS B 1 310 ? 24.453 -24.219 -19.391 1 94.88 310 LYS B O 1
ATOM 5980 N N . HIS B 1 311 ? 24.266 -26 -20.656 1 96 311 HIS B N 1
ATOM 5981 C CA . HIS B 1 311 ? 23.406 -25.312 -21.594 1 96 311 HIS B CA 1
ATOM 5982 C C . HIS B 1 311 ? 21.938 -25.5 -21.234 1 96 311 HIS B C 1
ATOM 5984 O O . HIS B 1 311 ? 21.047 -25.047 -21.969 1 96 311 HIS B O 1
ATOM 5990 N N . ILE B 1 312 ? 21.625 -26.203 -20.094 1 97.81 312 ILE B N 1
ATOM 5991 C CA . ILE B 1 312 ? 20.25 -26.422 -19.625 1 97.81 312 ILE B CA 1
ATOM 5992 C C . ILE B 1 312 ? 20.062 -25.75 -18.266 1 97.81 312 ILE B C 1
ATOM 5994 O O . ILE B 1 312 ? 20.844 -26 -17.328 1 97.81 312 ILE B O 1
ATOM 5998 N N . TYR B 1 313 ? 19.078 -24.891 -18.156 1 98.69 313 TYR B N 1
ATOM 5999 C CA . TYR B 1 313 ? 18.688 -24.188 -16.938 1 98.69 313 TYR B CA 1
ATOM 6000 C C . TYR B 1 313 ? 17.312 -24.609 -16.469 1 98.69 313 TYR B C 1
ATOM 6002 O O . TYR B 1 313 ? 16.578 -25.281 -17.219 1 98.69 313 TYR B O 1
ATOM 6010 N N . ALA B 1 314 ? 16.969 -24.297 -15.195 1 98.88 314 ALA B N 1
ATOM 6011 C CA . ALA B 1 314 ? 15.625 -24.562 -14.664 1 98.88 314 ALA B CA 1
ATOM 6012 C C . ALA B 1 314 ? 15.195 -23.438 -13.711 1 98.88 314 ALA B C 1
ATOM 6014 O O . ALA B 1 314 ? 16.031 -22.859 -13.016 1 98.88 314 ALA B O 1
ATOM 6015 N N . ALA B 1 315 ? 13.938 -23.156 -13.695 1 98.75 315 ALA B N 1
ATOM 6016 C CA . ALA B 1 315 ? 13.398 -22.078 -12.859 1 98.75 315 ALA B CA 1
ATOM 6017 C C . ALA B 1 315 ? 11.938 -22.344 -12.508 1 98.75 315 ALA B C 1
ATOM 6019 O O . ALA B 1 315 ? 11.227 -23.016 -13.25 1 98.75 315 ALA B O 1
ATOM 6020 N N . GLY B 1 316 ? 11.492 -21.734 -11.398 1 98.38 316 GLY B N 1
ATOM 6021 C CA . GLY B 1 316 ? 10.117 -21.891 -10.945 1 98.38 316 GLY B CA 1
ATOM 6022 C C . GLY B 1 316 ? 9.922 -23.047 -9.992 1 98.38 316 GLY B C 1
ATOM 6023 O O . GLY B 1 316 ? 10.867 -23.5 -9.344 1 98.38 316 GLY B O 1
ATOM 6024 N N . ASP B 1 317 ? 8.766 -23.562 -9.953 1 98.25 317 ASP B N 1
ATOM 6025 C CA . ASP B 1 317 ? 8.398 -24.547 -8.938 1 98.25 317 ASP B CA 1
ATOM 6026 C C . ASP B 1 317 ? 9.172 -25.844 -9.125 1 98.25 317 ASP B C 1
ATOM 6028 O O . ASP B 1 317 ? 9.359 -26.609 -8.172 1 98.25 317 ASP B O 1
ATOM 6032 N N . CYS B 1 318 ? 9.656 -26.141 -10.344 1 98.69 318 CYS B N 1
ATOM 6033 C CA . CYS B 1 318 ? 10.312 -27.406 -10.617 1 98.69 318 CYS B CA 1
ATOM 6034 C C . CYS B 1 318 ? 11.656 -27.484 -9.898 1 98.69 318 CYS B C 1
ATOM 6036 O O . CYS B 1 318 ? 12.242 -28.562 -9.781 1 98.69 318 CYS B O 1
ATOM 6038 N N . ILE B 1 319 ? 12.141 -26.344 -9.391 1 98.5 319 ILE B N 1
ATOM 6039 C CA . ILE B 1 319 ? 13.43 -26.406 -8.711 1 98.5 319 ILE B CA 1
ATOM 6040 C C . ILE B 1 319 ? 13.211 -26.375 -7.199 1 98.5 319 ILE B C 1
ATOM 6042 O O . ILE B 1 319 ? 14.164 -26.516 -6.426 1 98.5 319 ILE B O 1
ATOM 6046 N N . GLY B 1 320 ? 12.023 -26.188 -6.676 1 97 320 GLY B N 1
ATOM 6047 C CA . GLY B 1 320 ? 11.57 -26.484 -5.324 1 97 320 GLY B CA 1
ATOM 6048 C C . GLY B 1 320 ? 12.008 -25.453 -4.305 1 97 320 GLY B C 1
ATOM 6049 O O . GLY B 1 320 ? 11.953 -25.703 -3.1 1 97 320 GLY B O 1
ATOM 6050 N N . LYS B 1 321 ? 12.43 -24.234 -4.605 1 95.88 321 LYS B N 1
ATOM 6051 C CA . LYS B 1 321 ? 12.844 -23.219 -3.654 1 95.88 321 LYS B CA 1
ATOM 6052 C C . LYS B 1 321 ? 11.641 -22.547 -2.998 1 95.88 321 LYS B C 1
ATOM 6054 O O . LYS B 1 321 ? 10.836 -23.219 -2.346 1 95.88 321 LYS B O 1
ATOM 6059 N N . LEU B 1 322 ? 11.297 -21.391 -3.168 1 95.62 322 LEU B N 1
ATOM 6060 C CA . LEU B 1 322 ? 10.211 -20.703 -2.479 1 95.62 322 LEU B CA 1
ATOM 6061 C C . LEU B 1 322 ? 8.875 -20.969 -3.174 1 95.62 322 LEU B C 1
ATOM 6063 O O . LEU B 1 322 ? 7.812 -20.797 -2.572 1 95.62 322 LEU B O 1
ATOM 6067 N N . GLN B 1 323 ? 8.922 -21.328 -4.449 1 96.88 323 GLN B N 1
ATOM 6068 C CA . GLN B 1 323 ? 7.75 -21.656 -5.254 1 96.88 323 GLN B CA 1
ATOM 6069 C C . GLN B 1 323 ? 6.715 -20.531 -5.203 1 96.88 323 GLN B C 1
ATOM 6071 O O . GLN B 1 323 ? 5.543 -20.781 -4.914 1 96.88 323 GLN B O 1
ATOM 6076 N N . LEU B 1 324 ? 7.113 -19.312 -5.383 1 97.5 324 LEU B N 1
ATOM 6077 C CA . LEU B 1 324 ? 6.316 -18.094 -5.531 1 97.5 324 LEU B CA 1
ATOM 6078 C C . LEU B 1 324 ? 6.441 -17.531 -6.945 1 97.5 324 LEU B C 1
ATOM 6080 O O . LEU B 1 324 ? 7.523 -17.547 -7.531 1 97.5 324 LEU B O 1
ATOM 6084 N N . ALA B 1 325 ? 5.359 -17.031 -7.477 1 97.69 325 ALA B N 1
ATOM 6085 C CA . ALA B 1 325 ? 5.316 -16.578 -8.867 1 97.69 325 ALA B CA 1
ATOM 6086 C C . ALA B 1 325 ? 6.398 -15.539 -9.141 1 97.69 325 ALA B C 1
ATOM 6088 O O . ALA B 1 325 ? 7.133 -15.641 -10.125 1 97.69 325 ALA B O 1
ATOM 6089 N N . HIS B 1 326 ? 6.488 -14.539 -8.227 1 98.25 326 HIS B N 1
ATOM 6090 C CA . HIS B 1 326 ? 7.465 -13.477 -8.453 1 98.25 326 HIS B CA 1
ATOM 6091 C C . HIS B 1 326 ? 8.891 -14 -8.305 1 98.25 326 HIS B C 1
ATOM 6093 O O . HIS B 1 326 ? 9.805 -13.508 -8.961 1 98.25 326 HIS B O 1
ATOM 6099 N N . VAL B 1 327 ? 9.109 -15 -7.504 1 98.25 327 VAL B N 1
ATOM 6100 C CA . VAL B 1 327 ? 10.43 -15.602 -7.375 1 98.25 327 VAL B CA 1
ATOM 6101 C C . VAL B 1 327 ? 10.758 -16.406 -8.633 1 98.25 327 VAL B C 1
ATOM 6103 O O . VAL B 1 327 ? 11.883 -16.359 -9.133 1 98.25 327 VAL B O 1
ATOM 6106 N N . GLY B 1 328 ? 9.727 -17.141 -9.125 1 98.38 328 GLY B N 1
ATOM 6107 C CA . GLY B 1 328 ? 9.914 -17.844 -10.391 1 98.38 328 GLY B CA 1
ATOM 6108 C C . GLY B 1 328 ? 10.312 -16.922 -11.531 1 98.38 328 GLY B C 1
ATOM 6109 O O . GLY B 1 328 ? 11.18 -17.281 -12.336 1 98.38 328 GLY B O 1
ATOM 6110 N N . SER B 1 329 ? 9.672 -15.758 -11.594 1 98.19 329 SER B N 1
ATOM 6111 C CA . SER B 1 329 ? 10.031 -14.773 -12.602 1 98.19 329 SER B CA 1
ATOM 6112 C C . SER B 1 329 ? 11.477 -14.32 -12.445 1 98.19 329 SER B C 1
ATOM 6114 O O . SER B 1 329 ? 12.203 -14.195 -13.438 1 98.19 329 SER B O 1
ATOM 6116 N N . LYS B 1 330 ? 11.859 -14.078 -11.211 1 98.25 330 LYS B N 1
ATOM 6117 C CA . LYS B 1 330 ? 13.219 -13.633 -10.938 1 98.25 330 LYS B CA 1
ATOM 6118 C C . LYS B 1 330 ? 14.234 -14.727 -11.273 1 98.25 330 LYS B C 1
ATOM 6120 O O . LYS B 1 330 ? 15.289 -14.445 -11.844 1 98.25 330 LYS B O 1
ATOM 6125 N N . GLU B 1 331 ? 13.938 -15.938 -10.914 1 98.69 331 GLU B N 1
ATOM 6126 C CA . GLU B 1 331 ? 14.773 -17.078 -11.273 1 98.69 331 GLU B CA 1
ATOM 6127 C C . GLU B 1 331 ? 14.945 -17.188 -12.789 1 98.69 331 GLU B C 1
ATOM 6129 O O . GLU B 1 331 ? 16.062 -17.359 -13.281 1 98.69 331 GLU B O 1
ATOM 6134 N N . GLY B 1 332 ? 13.844 -17.047 -13.477 1 98.62 332 GLY B N 1
ATOM 6135 C CA . GLY B 1 332 ? 13.852 -17.141 -14.93 1 98.62 332 GLY B CA 1
ATOM 6136 C C . GLY B 1 332 ? 14.695 -16.062 -15.586 1 98.62 332 GLY B C 1
ATOM 6137 O O . GLY B 1 332 ? 15.523 -16.344 -16.453 1 98.62 332 GLY B O 1
ATOM 6138 N N . THR B 1 333 ? 14.484 -14.828 -15.18 1 98.19 333 THR B N 1
ATOM 6139 C CA . THR B 1 333 ? 15.227 -13.727 -15.789 1 98.19 333 THR B CA 1
ATOM 6140 C C . THR B 1 333 ? 16.703 -13.82 -15.453 1 98.19 333 THR B C 1
ATOM 6142 O O . THR B 1 333 ? 17.562 -13.523 -16.281 1 98.19 333 THR B O 1
ATOM 6145 N N . THR B 1 334 ? 17.031 -14.266 -14.234 1 98.31 334 THR B N 1
ATOM 6146 C CA . THR B 1 334 ? 18.422 -14.477 -13.852 1 98.31 334 THR B CA 1
ATOM 6147 C C . THR B 1 334 ? 19.062 -15.555 -14.719 1 98.31 334 THR B C 1
ATOM 6149 O O . THR B 1 334 ? 20.188 -15.398 -15.18 1 98.31 334 THR B O 1
ATOM 6152 N N . ALA B 1 335 ? 18.359 -16.625 -14.945 1 98.75 335 ALA B N 1
ATOM 6153 C CA . ALA B 1 335 ? 18.828 -17.703 -15.797 1 98.75 335 ALA B CA 1
ATOM 6154 C C . ALA B 1 335 ? 19.156 -17.188 -17.203 1 98.75 335 ALA B C 1
ATOM 6156 O O . ALA B 1 335 ? 20.203 -17.5 -17.75 1 98.75 335 ALA B O 1
ATOM 6157 N N . ILE B 1 336 ? 18.234 -16.406 -17.766 1 98.75 336 ILE B N 1
ATOM 6158 C CA . ILE B 1 336 ? 18.359 -15.898 -19.125 1 98.75 336 ILE B CA 1
ATOM 6159 C C . ILE B 1 336 ? 19.594 -15.008 -19.219 1 98.75 336 ILE B C 1
ATOM 6161 O O . ILE B 1 336 ? 20.406 -15.133 -20.141 1 98.75 336 ILE B O 1
ATOM 6165 N N . GLU B 1 337 ? 19.734 -14.164 -18.25 1 98.44 337 GLU B N 1
ATOM 6166 C CA . GLU B 1 337 ? 20.859 -13.227 -18.281 1 98.44 337 GLU B CA 1
ATOM 6167 C C . GLU B 1 337 ? 22.188 -13.953 -18.109 1 98.44 337 GLU B C 1
ATOM 6169 O O . GLU B 1 337 ? 23.188 -13.586 -18.734 1 98.44 337 GLU B O 1
ATOM 6174 N N . HIS B 1 338 ? 22.203 -14.906 -17.266 1 98.5 338 HIS B N 1
ATOM 6175 C CA . HIS B 1 338 ? 23.406 -15.719 -17.125 1 98.5 338 HIS B CA 1
ATOM 6176 C C . HIS B 1 338 ? 23.688 -16.516 -18.406 1 98.5 338 HIS B C 1
ATOM 6178 O O . HIS B 1 338 ? 24.828 -16.547 -18.875 1 98.5 338 HIS B O 1
ATOM 6184 N N . MET B 1 339 ? 22.688 -17.109 -18.969 1 98.19 339 MET B N 1
ATOM 6185 C CA . MET B 1 339 ? 22.75 -17.906 -20.188 1 98.19 339 MET B CA 1
ATOM 6186 C C . MET B 1 339 ? 23.375 -17.125 -21.328 1 98.19 339 MET B C 1
ATOM 6188 O O . MET B 1 339 ? 24.156 -17.656 -22.109 1 98.19 339 MET B O 1
ATOM 6192 N N . PHE B 1 340 ? 23.078 -15.883 -21.375 1 98.06 340 PHE B N 1
ATOM 6193 C CA . PHE B 1 340 ? 23.5 -15.078 -22.516 1 98.06 340 PHE B CA 1
ATOM 6194 C C . PHE B 1 340 ? 24.5 -14.008 -22.094 1 98.06 340 PHE B C 1
ATOM 6196 O O . PHE B 1 340 ? 24.516 -12.906 -22.641 1 98.06 340 PHE B O 1
ATOM 6203 N N . ASP B 1 341 ? 25.219 -14.172 -21.047 1 96.75 341 ASP B N 1
ATOM 6204 C CA . ASP B 1 341 ? 26.438 -13.477 -20.641 1 96.75 341 ASP B CA 1
ATOM 6205 C C . ASP B 1 341 ? 26.141 -12.023 -20.281 1 96.75 341 ASP B C 1
ATOM 6207 O O . ASP B 1 341 ? 26.875 -11.125 -20.719 1 96.75 341 ASP B O 1
ATOM 6211 N N . LYS B 1 342 ? 24.984 -11.797 -19.516 1 95.69 342 LYS B N 1
ATOM 6212 C CA . LYS B 1 342 ? 24.672 -10.453 -19.062 1 95.69 342 LYS B CA 1
ATOM 6213 C C . LYS B 1 342 ? 25.062 -10.266 -17.594 1 95.69 342 LYS B C 1
ATOM 6215 O O . LYS B 1 342 ? 24.672 -9.281 -16.953 1 95.69 342 LYS B O 1
ATOM 6220 N N . SER B 1 343 ? 25.766 -11.109 -16.938 1 94.25 343 SER B N 1
ATOM 6221 C CA . SER B 1 343 ? 26.344 -11.055 -15.602 1 94.25 343 SER B CA 1
ATOM 6222 C C . SER B 1 343 ? 25.297 -10.648 -14.562 1 94.25 343 SER B C 1
ATOM 6224 O O . SER B 1 343 ? 25.469 -9.648 -13.867 1 94.25 343 SER B O 1
ATOM 6226 N N . PRO B 1 344 ? 24.25 -11.398 -14.398 1 94.62 344 PRO B N 1
ATOM 6227 C CA . PRO B 1 344 ? 23.234 -11.062 -13.398 1 94.62 344 PRO B CA 1
ATOM 6228 C C . PRO B 1 344 ? 23.734 -11.219 -11.969 1 94.62 344 PRO B C 1
ATOM 6230 O O . PRO B 1 344 ? 24.75 -11.867 -11.734 1 94.62 344 PRO B O 1
ATOM 6233 N N . LEU B 1 345 ? 22.984 -10.539 -11.023 1 93.31 345 LEU B N 1
ATOM 6234 C CA . LEU B 1 345 ? 23.188 -10.836 -9.609 1 93.31 345 LEU B CA 1
ATOM 6235 C C . LEU B 1 345 ? 22.656 -12.227 -9.273 1 93.31 345 LEU B C 1
ATOM 6237 O O . LEU B 1 345 ? 21.594 -12.633 -9.773 1 93.31 345 LEU B O 1
ATOM 6241 N N . PRO B 1 346 ? 23.438 -12.953 -8.477 1 95.69 346 PRO B N 1
ATOM 6242 C CA . PRO B 1 346 ? 22.859 -14.227 -8.023 1 95.69 346 PRO B CA 1
ATOM 6243 C C . PRO B 1 346 ? 21.594 -14.031 -7.184 1 95.69 346 PRO B C 1
ATOM 6245 O O . PRO B 1 346 ? 21.469 -13.031 -6.473 1 95.69 346 PRO B O 1
ATOM 6248 N N . LEU B 1 347 ? 20.797 -14.992 -7.215 1 95.81 347 LEU B N 1
ATOM 6249 C CA . LEU B 1 347 ? 19.531 -14.891 -6.488 1 95.81 347 LEU B CA 1
ATOM 6250 C C . LEU B 1 347 ? 19.75 -15.133 -4.996 1 95.81 347 LEU B C 1
ATOM 6252 O O . LEU B 1 347 ? 20.453 -16.062 -4.609 1 95.81 347 LEU B O 1
ATOM 6256 N N . ASP B 1 348 ? 19.188 -14.227 -4.164 1 95.44 348 ASP B N 1
ATOM 6257 C CA . ASP B 1 348 ? 19.156 -14.383 -2.713 1 95.44 348 ASP B CA 1
ATOM 6258 C C . ASP B 1 348 ? 17.734 -14.609 -2.217 1 95.44 348 ASP B C 1
ATOM 6260 O O . ASP B 1 348 ? 16.938 -13.664 -2.133 1 95.44 348 ASP B O 1
ATOM 6264 N N . TYR B 1 349 ? 17.484 -15.82 -1.813 1 96.31 349 TYR B N 1
ATOM 6265 C CA . TYR B 1 349 ? 16.125 -16.188 -1.442 1 96.31 349 TYR B CA 1
ATOM 6266 C C . TYR B 1 349 ? 15.703 -15.508 -0.142 1 96.31 349 TYR B C 1
ATOM 6268 O O . TYR B 1 349 ? 14.516 -15.391 0.156 1 96.31 349 TYR B O 1
ATOM 6276 N N . ASN B 1 350 ? 16.625 -15 0.653 1 94.25 350 ASN B N 1
ATOM 6277 C CA . ASN B 1 350 ? 16.312 -14.305 1.896 1 94.25 350 ASN B CA 1
ATOM 6278 C C . ASN B 1 350 ? 15.82 -12.883 1.634 1 94.25 350 ASN B C 1
ATOM 6280 O O . ASN B 1 350 ? 15.281 -12.234 2.529 1 94.25 350 ASN B O 1
ATOM 6284 N N . LYS B 1 351 ? 15.914 -12.477 0.418 1 96 351 LYS B N 1
ATOM 6285 C CA . LYS B 1 351 ? 15.492 -11.125 0.063 1 96 351 LYS B CA 1
ATOM 6286 C C . LYS B 1 351 ? 14.242 -11.148 -0.809 1 96 351 LYS B C 1
ATOM 6288 O O . LYS B 1 351 ? 13.969 -10.188 -1.535 1 96 351 LYS B O 1
ATOM 6293 N N . MET B 1 352 ? 13.547 -12.266 -0.752 1 98.19 352 MET B N 1
ATOM 6294 C CA . MET B 1 352 ? 12.312 -12.398 -1.511 1 98.19 352 MET B CA 1
ATOM 6295 C C . MET B 1 352 ? 11.094 -12.164 -0.617 1 98.19 352 MET B C 1
ATOM 6297 O O . MET B 1 352 ? 10.977 -12.773 0.447 1 98.19 352 MET B O 1
ATOM 6301 N N . PRO B 1 353 ? 10.227 -11.195 -1.04 1 98.69 353 PRO B N 1
ATOM 6302 C CA . PRO B 1 353 ? 9.023 -11 -0.235 1 98.69 353 PRO B CA 1
ATOM 6303 C C . PRO B 1 353 ? 8.07 -12.188 -0.301 1 98.69 353 PRO B C 1
ATOM 6305 O O . PRO B 1 353 ? 7.898 -12.789 -1.365 1 98.69 353 PRO B O 1
ATOM 6308 N N . LYS B 1 354 ? 7.512 -12.562 0.833 1 98.44 354 LYS B N 1
ATOM 6309 C CA . LYS B 1 354 ? 6.508 -13.609 0.951 1 98.44 354 LYS B CA 1
ATOM 6310 C C . LYS B 1 354 ? 5.203 -13.062 1.515 1 98.44 354 LYS B C 1
ATOM 6312 O O . LYS B 1 354 ? 5.211 -12.266 2.451 1 98.44 354 LYS B O 1
ATOM 6317 N N . CYS B 1 355 ? 4.133 -13.492 0.899 1 98.56 355 CYS B N 1
ATOM 6318 C CA . CYS B 1 355 ? 2.834 -12.984 1.319 1 98.56 355 CYS B CA 1
ATOM 6319 C C . CYS B 1 355 ? 1.846 -14.125 1.543 1 98.56 355 CYS B C 1
ATOM 6321 O O . CYS B 1 355 ? 1.901 -15.141 0.854 1 98.56 355 CYS B O 1
ATOM 6323 N N . VAL B 1 356 ? 1.023 -14.023 2.527 1 98.5 356 VAL B N 1
ATOM 6324 C CA . VAL B 1 356 ? -0.165 -14.836 2.762 1 98.5 356 VAL B CA 1
ATOM 6325 C C . VAL B 1 356 ? -1.409 -13.953 2.742 1 98.5 356 VAL B C 1
ATOM 6327 O O . VAL B 1 356 ? -1.612 -13.133 3.643 1 98.5 356 VAL B O 1
ATOM 6330 N N . TYR B 1 357 ? -2.264 -14.117 1.752 1 98.19 357 TYR B N 1
A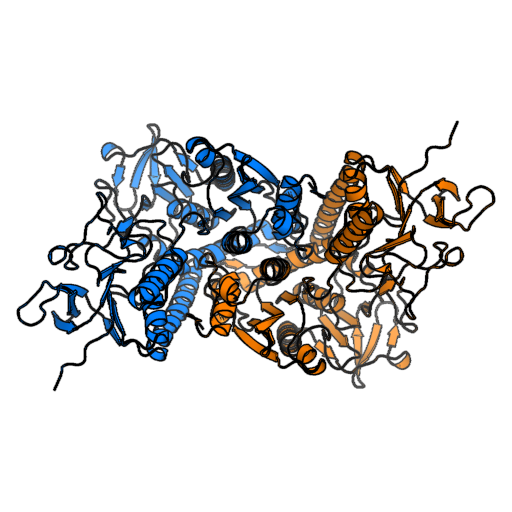TOM 6331 C CA . TYR B 1 357 ? -3.381 -13.219 1.504 1 98.19 357 TYR B CA 1
ATOM 6332 C C . TYR B 1 357 ? -4.613 -13.641 2.295 1 98.19 357 TYR B C 1
ATOM 6334 O O . TYR B 1 357 ? -5.691 -13.828 1.724 1 98.19 357 TYR B O 1
ATOM 6342 N N . THR B 1 358 ? -4.422 -13.797 3.58 1 97.62 358 THR B N 1
ATOM 6343 C CA . THR B 1 358 ? -5.508 -14 4.531 1 97.62 358 THR B CA 1
ATOM 6344 C C . THR B 1 358 ? -6.039 -12.664 5.043 1 97.62 358 THR B C 1
ATOM 6346 O O . THR B 1 358 ? -5.578 -11.602 4.617 1 97.62 358 THR B O 1
ATOM 6349 N N . GLN B 1 359 ? -7.102 -12.789 5.871 1 95.5 359 GLN B N 1
ATOM 6350 C CA . GLN B 1 359 ? -7.547 -11.672 6.703 1 95.5 359 GLN B CA 1
ATOM 6351 C C . GLN B 1 359 ? -7.367 -11.984 8.188 1 95.5 359 GLN B C 1
ATOM 6353 O O . GLN B 1 359 ? -8.031 -12.875 8.727 1 95.5 359 GLN B O 1
ATOM 6358 N N . PRO B 1 360 ? -6.43 -11.258 8.867 1 96.25 360 PRO B N 1
ATOM 6359 C CA . PRO B 1 360 ? -5.535 -10.234 8.328 1 96.25 360 PRO B CA 1
ATOM 6360 C C . PRO B 1 360 ? -4.469 -10.812 7.398 1 96.25 360 PRO B C 1
ATOM 6362 O O . PRO B 1 360 ? -4.246 -12.023 7.383 1 96.25 360 PRO B O 1
ATOM 6365 N N . GLU B 1 361 ? -3.865 -9.898 6.609 1 97.69 361 GLU B N 1
ATOM 6366 C CA . GLU B 1 361 ? -2.781 -10.281 5.707 1 97.69 361 GLU B CA 1
ATOM 6367 C C . GLU B 1 361 ? -1.49 -10.539 6.477 1 97.69 361 GLU B C 1
ATOM 6369 O O . GLU B 1 361 ? -1.29 -9.992 7.566 1 97.69 361 GLU B O 1
ATOM 6374 N N . VAL B 1 362 ? -0.693 -11.375 5.93 1 98.5 362 VAL B N 1
ATOM 6375 C CA . VAL B 1 362 ? 0.636 -11.656 6.465 1 98.5 362 VAL B CA 1
ATOM 6376 C C . VAL B 1 362 ? 1.687 -11.43 5.379 1 98.5 362 VAL B C 1
ATOM 6378 O O . VAL B 1 362 ? 1.458 -11.742 4.211 1 98.5 362 VAL B O 1
ATOM 6381 N N . ALA B 1 363 ? 2.793 -10.828 5.723 1 98.69 363 ALA B N 1
ATOM 6382 C CA . ALA B 1 363 ? 3.928 -10.664 4.816 1 98.69 363 ALA B CA 1
ATOM 6383 C C . ALA B 1 363 ? 5.25 -10.75 5.574 1 98.69 363 ALA B C 1
ATOM 6385 O O . ALA B 1 363 ? 5.34 -10.336 6.73 1 98.69 363 ALA B O 1
ATOM 6386 N N . SER B 1 364 ? 6.242 -11.312 4.926 1 98.56 364 SER B N 1
ATOM 6387 C CA . SER B 1 364 ? 7.539 -11.43 5.59 1 98.56 364 SER B CA 1
ATOM 6388 C C . SER B 1 364 ? 8.68 -11.461 4.574 1 98.56 364 SER B C 1
ATOM 6390 O O . SER B 1 364 ? 8.445 -11.68 3.383 1 98.56 364 SER B O 1
ATOM 6392 N N . MET B 1 365 ? 9.82 -11.195 5.016 1 98 365 MET B N 1
ATOM 6393 C CA . MET B 1 365 ? 11.07 -11.266 4.27 1 98 365 MET B CA 1
ATOM 6394 C C . MET B 1 365 ? 12.242 -11.547 5.199 1 98 365 MET B C 1
ATOM 6396 O O . MET B 1 365 ? 12.32 -11 6.297 1 98 365 MET B O 1
ATOM 6400 N N . GLY B 1 366 ? 13.086 -12.469 4.777 1 97.31 366 GLY B N 1
ATOM 6401 C CA . GLY B 1 366 ? 14.242 -12.805 5.59 1 97.31 366 GLY B CA 1
ATOM 6402 C C . GLY B 1 366 ? 13.914 -13.719 6.758 1 97.31 366 GLY B C 1
ATOM 6403 O O . GLY B 1 366 ? 13.078 -14.617 6.625 1 97.31 366 GLY B O 1
ATOM 6404 N N . GLN B 1 367 ? 14.633 -13.508 7.852 1 96.75 367 GLN B N 1
ATOM 6405 C CA . GLN B 1 367 ? 14.523 -14.406 9 1 96.75 367 GLN B CA 1
ATOM 6406 C C . GLN B 1 367 ? 13.656 -13.797 10.094 1 96.75 367 GLN B C 1
ATOM 6408 O O . GLN B 1 367 ? 13.711 -12.594 10.328 1 96.75 367 GLN B O 1
ATOM 6413 N N . ASN B 1 368 ? 12.883 -14.609 10.695 1 96.88 368 ASN B N 1
ATOM 6414 C CA . ASN B 1 368 ? 12.289 -14.211 11.969 1 96.88 368 ASN B CA 1
ATOM 6415 C C . ASN B 1 368 ? 13.25 -14.461 13.125 1 96.88 368 ASN B C 1
ATOM 6417 O O . ASN B 1 368 ? 14.344 -14.977 12.93 1 96.88 368 ASN B O 1
ATOM 6421 N N . LEU B 1 369 ? 12.844 -14.055 14.328 1 96.75 369 LEU B N 1
ATOM 6422 C CA . LEU B 1 369 ? 13.742 -14.102 15.477 1 96.75 369 LEU B CA 1
ATOM 6423 C C . LEU B 1 369 ? 14.125 -15.547 15.805 1 96.75 369 LEU B C 1
ATOM 6425 O O . LEU B 1 369 ? 15.289 -15.828 16.109 1 96.75 369 LEU B O 1
ATOM 6429 N N . GLU B 1 370 ? 13.172 -16.453 15.711 1 96.06 370 GLU B N 1
ATOM 6430 C CA . GLU B 1 370 ? 13.43 -17.875 16 1 96.06 370 GLU B CA 1
ATOM 6431 C C . GLU B 1 370 ? 14.453 -18.453 15.031 1 96.06 370 GLU B C 1
ATOM 6433 O O . GLU B 1 370 ? 15.375 -19.156 15.445 1 96.06 370 GLU B O 1
ATOM 6438 N N . GLN B 1 371 ? 14.312 -18.125 13.797 1 95.94 371 GLN B N 1
ATOM 6439 C CA . GLN B 1 371 ? 15.234 -18.594 12.766 1 95.94 371 GLN B CA 1
ATOM 6440 C C . GLN B 1 371 ? 16.625 -18.016 12.969 1 95.94 371 GLN B C 1
ATOM 6442 O O . GLN B 1 371 ? 17.625 -18.734 12.844 1 95.94 371 GLN B O 1
ATOM 6447 N N . ALA B 1 372 ? 16.719 -16.734 13.305 1 96.69 372 ALA B N 1
ATOM 6448 C CA . ALA B 1 372 ? 18 -16.078 13.539 1 96.69 372 ALA B CA 1
ATOM 6449 C C . ALA B 1 372 ? 18.734 -16.703 14.719 1 96.69 372 ALA B C 1
ATOM 6451 O O . ALA B 1 372 ? 19.938 -16.953 14.641 1 96.69 372 ALA B O 1
ATOM 6452 N N . LYS B 1 373 ? 18.016 -16.953 15.719 1 95.94 373 LYS B N 1
ATOM 6453 C CA . LYS B 1 373 ? 18.609 -17.562 16.906 1 95.94 373 LYS B CA 1
ATOM 6454 C C . LYS B 1 373 ? 19.062 -19 16.625 1 95.94 373 LYS B C 1
ATOM 6456 O O . LYS B 1 373 ? 20.109 -19.438 17.094 1 95.94 373 LYS B O 1
ATOM 6461 N N . ALA B 1 374 ? 18.25 -19.719 15.891 1 95.62 374 ALA B N 1
ATOM 6462 C CA . ALA B 1 374 ? 18.609 -21.078 15.5 1 95.62 374 ALA B CA 1
ATOM 6463 C C . ALA B 1 374 ? 19.891 -21.094 14.68 1 95.62 374 ALA B C 1
ATOM 6465 O O . ALA B 1 374 ? 20.641 -22.078 14.711 1 95.62 374 ALA B O 1
ATOM 6466 N N . ASN B 1 375 ? 20.156 -20.047 13.984 1 95.44 375 ASN B N 1
ATOM 6467 C CA . ASN B 1 375 ? 21.375 -19.891 13.195 1 95.44 375 ASN B CA 1
ATOM 6468 C C . ASN B 1 375 ? 22.5 -19.281 14.016 1 95.44 375 ASN B C 1
ATOM 6470 O O . ASN B 1 375 ? 23.516 -18.844 13.461 1 95.44 375 ASN B O 1
ATOM 6474 N N . ASN B 1 376 ? 22.344 -19.156 15.281 1 96.12 376 ASN B N 1
ATOM 6475 C CA . ASN B 1 376 ? 23.328 -18.703 16.266 1 96.12 376 ASN B CA 1
ATOM 6476 C C . ASN B 1 376 ? 23.719 -17.25 16.047 1 96.12 376 ASN B C 1
ATOM 6478 O O . ASN B 1 376 ? 24.891 -16.891 16.172 1 96.12 376 ASN B O 1
ATOM 6482 N N . LEU B 1 377 ? 22.781 -16.5 15.57 1 96.69 377 LEU B N 1
ATOM 6483 C CA . LEU B 1 377 ? 23.016 -15.07 15.414 1 96.69 377 LEU B CA 1
ATOM 6484 C C . LEU B 1 377 ? 22.578 -14.312 16.672 1 96.69 377 LEU B C 1
ATOM 6486 O O . LEU B 1 377 ? 21.594 -14.672 17.312 1 96.69 377 LEU B O 1
ATOM 6490 N N . ASN B 1 378 ? 23.359 -13.312 17.016 1 97.81 378 ASN B N 1
ATOM 6491 C CA . ASN B 1 378 ? 22.938 -12.383 18.062 1 97.81 378 ASN B CA 1
ATOM 6492 C C . ASN B 1 378 ? 21.875 -11.406 17.562 1 97.81 378 ASN B C 1
ATOM 6494 O O . ASN B 1 378 ? 22.203 -10.281 17.188 1 97.81 378 ASN B O 1
ATOM 6498 N N . ALA B 1 379 ? 20.625 -11.883 17.672 1 97.69 379 ALA B N 1
ATOM 6499 C CA . ALA B 1 379 ? 19.547 -11.148 17.016 1 97.69 379 ALA B CA 1
ATOM 6500 C C . ALA B 1 379 ? 18.578 -10.578 18.047 1 97.69 379 ALA B C 1
ATOM 6502 O O . ALA B 1 379 ? 18.359 -11.172 19.109 1 97.69 379 ALA B O 1
ATOM 6503 N N . LYS B 1 380 ? 18.031 -9.438 17.734 1 97.56 380 LYS B N 1
ATOM 6504 C CA . LYS B 1 380 ? 17 -8.773 18.531 1 97.56 380 LYS B CA 1
ATOM 6505 C C . LYS B 1 380 ? 15.836 -8.312 17.656 1 97.56 380 LYS B C 1
ATOM 6507 O O . LYS B 1 380 ? 16.047 -7.875 16.531 1 97.56 380 LYS B O 1
ATOM 6512 N N . ALA B 1 381 ? 14.648 -8.438 18.219 1 97.62 381 ALA B N 1
ATOM 6513 C CA . ALA B 1 381 ? 13.453 -8.031 17.484 1 97.62 381 ALA B CA 1
ATOM 6514 C C . ALA B 1 381 ? 12.891 -6.727 18.031 1 97.62 381 ALA B C 1
ATOM 6516 O O . ALA B 1 381 ? 12.891 -6.512 19.25 1 97.62 381 ALA B O 1
ATOM 6517 N N . PHE B 1 382 ? 12.445 -5.832 17.188 1 98.06 382 PHE B N 1
ATOM 6518 C CA . PHE B 1 382 ? 11.688 -4.629 17.516 1 98.06 382 PHE B CA 1
ATOM 6519 C C . PHE B 1 382 ? 10.297 -4.688 16.891 1 98.06 382 PHE B C 1
ATOM 6521 O O . PHE B 1 382 ? 10.125 -5.133 15.758 1 98.06 382 PHE B O 1
ATOM 6528 N N . LYS B 1 383 ? 9.328 -4.312 17.672 1 97.38 383 LYS B N 1
ATOM 6529 C CA . LYS B 1 383 ? 7.941 -4.477 17.234 1 97.38 383 LYS B CA 1
ATOM 6530 C C . LYS B 1 383 ? 7.176 -3.162 17.344 1 97.38 383 LYS B C 1
ATOM 6532 O O . LYS B 1 383 ? 7.352 -2.406 18.297 1 97.38 383 LYS B O 1
ATOM 6537 N N . VAL B 1 384 ? 6.332 -2.781 16.312 1 97.81 384 VAL B N 1
ATOM 6538 C CA . VAL B 1 384 ? 5.41 -1.65 16.312 1 97.81 384 VAL B CA 1
ATOM 6539 C C . VAL B 1 384 ? 4 -2.131 15.977 1 97.81 384 VAL B C 1
ATOM 6541 O O . VAL B 1 384 ? 3.785 -2.766 14.945 1 97.81 384 VAL B O 1
ATOM 6544 N N . PRO B 1 385 ? 3.025 -1.896 16.844 1 96.75 385 PRO B N 1
ATOM 6545 C CA . PRO B 1 385 ? 1.646 -2.299 16.562 1 96.75 385 PRO B CA 1
ATOM 6546 C C . PRO B 1 385 ? 0.945 -1.354 15.586 1 96.75 385 PRO B C 1
ATOM 6548 O O . PRO B 1 385 ? 1.165 -0.14 15.633 1 96.75 385 PRO B O 1
ATOM 6551 N N . PHE B 1 386 ? 0.072 -1.881 14.758 1 96.25 386 PHE B N 1
ATOM 6552 C CA . PHE B 1 386 ? -0.679 -1.062 13.812 1 96.25 386 PHE B CA 1
ATOM 6553 C C . PHE B 1 386 ? -1.658 -0.152 14.547 1 96.25 386 PHE B C 1
ATOM 6555 O O . PHE B 1 386 ? -2.043 0.899 14.023 1 96.25 386 PHE B O 1
ATOM 6562 N N . LYS B 1 387 ? -2.031 -0.485 15.734 1 93.88 387 LYS B N 1
ATOM 6563 C CA . LYS B 1 387 ? -2.973 0.325 16.5 1 93.88 387 LYS B CA 1
ATOM 6564 C C . LYS B 1 387 ? -2.379 1.689 16.844 1 93.88 387 LYS B C 1
ATOM 6566 O O . LYS B 1 387 ? -3.104 2.615 17.203 1 93.88 387 LYS B O 1
ATOM 6571 N N . ALA B 1 388 ? -1.065 1.826 16.703 1 93.5 388 ALA B N 1
ATOM 6572 C CA . ALA B 1 388 ? -0.388 3.094 16.969 1 93.5 388 ALA B CA 1
ATOM 6573 C C . ALA B 1 388 ? -0.377 3.979 15.727 1 93.5 388 ALA B C 1
ATOM 6575 O O . ALA B 1 388 ? 0.034 5.141 15.789 1 93.5 388 ALA B O 1
ATOM 6576 N N . ILE B 1 389 ? -0.823 3.484 14.625 1 95 389 ILE B N 1
ATOM 6577 C CA . ILE B 1 389 ? -0.792 4.188 13.352 1 95 389 ILE B CA 1
ATOM 6578 C C . ILE B 1 389 ? -2.191 4.688 13 1 95 389 ILE B C 1
ATOM 6580 O O . ILE B 1 389 ? -3.119 3.895 12.836 1 95 389 ILE B O 1
ATOM 6584 N N . GLY B 1 390 ? -2.314 6 12.883 1 94.88 390 GLY B N 1
ATOM 6585 C CA . GLY B 1 390 ? -3.613 6.613 12.656 1 94.88 390 GLY B CA 1
ATOM 6586 C C . GLY B 1 390 ? -4.371 5.992 11.492 1 94.88 390 GLY B C 1
ATOM 6587 O O . GLY B 1 390 ? -5.555 5.676 11.625 1 94.88 390 GLY B O 1
ATOM 6588 N N . LYS B 1 391 ? -3.693 5.781 10.352 1 96.62 391 LYS B N 1
ATOM 6589 C CA . LYS B 1 391 ? -4.34 5.23 9.164 1 96.62 391 LYS B CA 1
ATOM 6590 C C . LYS B 1 391 ? -4.863 3.82 9.422 1 96.62 391 LYS B C 1
ATOM 6592 O O . LYS B 1 391 ? -5.895 3.426 8.875 1 96.62 391 LYS B O 1
ATOM 6597 N N . ALA B 1 392 ? -4.137 3.045 10.219 1 95.62 392 ALA B N 1
ATOM 6598 C CA . ALA B 1 392 ? -4.578 1.691 10.547 1 95.62 392 ALA B CA 1
ATOM 6599 C C . ALA B 1 392 ? -5.863 1.714 11.367 1 95.62 392 ALA B C 1
ATOM 6601 O O . ALA B 1 392 ? -6.758 0.893 11.156 1 95.62 392 ALA B O 1
ATOM 6602 N N . VAL B 1 393 ? -5.977 2.643 12.281 1 94.44 393 VAL B N 1
ATOM 6603 C CA . VAL B 1 393 ? -7.164 2.783 13.109 1 94.44 393 VAL B CA 1
ATOM 6604 C C . VAL B 1 393 ? -8.359 3.166 12.242 1 94.44 393 VAL B C 1
ATOM 6606 O O . VAL B 1 393 ? -9.477 2.693 12.469 1 94.44 393 VAL B O 1
ATOM 6609 N N . ILE B 1 394 ? -8.07 3.982 11.273 1 95.75 394 ILE B N 1
ATOM 6610 C CA . ILE B 1 394 ? -9.117 4.414 10.352 1 95.75 394 ILE B CA 1
ATOM 6611 C C . ILE B 1 394 ? -9.578 3.23 9.5 1 95.75 394 ILE B C 1
ATOM 6613 O O . ILE B 1 394 ? -10.773 3.053 9.273 1 95.75 394 ILE B O 1
ATOM 6617 N N . GLU B 1 395 ? -8.648 2.395 9.055 1 91.69 395 GLU B N 1
ATOM 6618 C CA . GLU B 1 395 ? -8.922 1.292 8.141 1 91.69 395 GLU B CA 1
ATOM 6619 C C . GLU B 1 395 ? -9.695 0.176 8.836 1 91.69 395 GLU B C 1
ATOM 6621 O O . GLU B 1 395 ? -10.523 -0.495 8.211 1 91.69 395 GLU B O 1
ATOM 6626 N N . ASN B 1 396 ? -9.312 -0.007 10.109 1 80.44 396 ASN B N 1
ATOM 6627 C CA . ASN B 1 396 ? -9.859 -1.196 10.75 1 80.44 396 ASN B CA 1
ATOM 6628 C C . ASN B 1 396 ? -10.555 -0.854 12.062 1 80.44 396 ASN B C 1
ATOM 6630 O O . ASN B 1 396 ? -9.953 -0.246 12.945 1 80.44 396 ASN B O 1
ATOM 6634 N N . VAL B 1 397 ? -11.75 -1.276 12.125 1 68.31 397 VAL B N 1
ATOM 6635 C CA . VAL B 1 397 ? -12.531 -0.992 13.328 1 68.31 397 VAL B CA 1
ATOM 6636 C C . VAL B 1 397 ? -12.367 -2.131 14.328 1 68.31 397 VAL B C 1
ATOM 6638 O O . VAL B 1 397 ? -12.461 -1.917 15.539 1 68.31 397 VAL B O 1
ATOM 6641 N N . THR B 1 398 ? -12.164 -3.287 13.938 1 63.81 398 THR B N 1
ATOM 6642 C CA . THR B 1 398 ? -12.305 -4.438 14.82 1 63.81 398 THR B CA 1
ATOM 6643 C C . THR B 1 398 ? -10.938 -5.02 15.164 1 63.81 398 THR B C 1
ATOM 6645 O O . THR B 1 398 ? -10.758 -5.613 16.234 1 63.81 398 THR B O 1
ATOM 6648 N N . ASN B 1 399 ? -10.086 -5.004 14.125 1 61.75 399 ASN B N 1
ATOM 6649 C CA . ASN B 1 399 ? -8.875 -5.809 14.281 1 61.75 399 ASN B CA 1
ATOM 6650 C C . ASN B 1 399 ? -7.641 -4.934 14.461 1 61.75 399 ASN B C 1
ATOM 6652 O O . ASN B 1 399 ? -7.02 -4.52 13.484 1 61.75 399 ASN B O 1
ATOM 6656 N N . GLN B 1 400 ? -7.309 -4.934 15.805 1 72.88 400 GLN B N 1
ATOM 6657 C CA . GLN B 1 400 ? -6.188 -4.027 16.031 1 72.88 400 GLN B CA 1
ATOM 6658 C C . GLN B 1 400 ? -4.969 -4.781 16.547 1 72.88 400 GLN B C 1
ATOM 6660 O O . GLN B 1 400 ? -4.086 -4.188 17.172 1 72.88 400 GLN B O 1
ATOM 6665 N N . ASN B 1 401 ? -4.961 -6.07 16.203 1 90.5 401 ASN B N 1
ATOM 6666 C CA . ASN B 1 401 ? -3.879 -6.848 16.797 1 90.5 401 ASN B CA 1
ATOM 6667 C C . ASN B 1 401 ? -2.693 -6.973 15.844 1 90.5 401 ASN B C 1
ATOM 6669 O O . ASN B 1 401 ? -1.702 -7.633 16.172 1 90.5 401 ASN B O 1
ATOM 6673 N N . GLY B 1 402 ? -2.756 -6.367 14.766 1 96 402 GLY B N 1
ATOM 6674 C CA . GLY B 1 402 ? -1.668 -6.449 13.797 1 96 402 GLY B CA 1
ATOM 6675 C C . GLY B 1 402 ? -0.426 -5.695 14.242 1 96 402 GLY B C 1
ATOM 6676 O O . GLY B 1 402 ? -0.506 -4.777 15.055 1 96 402 GLY B O 1
ATOM 6677 N N . PHE B 1 403 ? 0.733 -6.117 13.719 1 97.88 403 PHE B N 1
ATOM 6678 C CA . PHE B 1 403 ? 2 -5.477 14.055 1 97.88 403 PHE B CA 1
ATOM 6679 C C . PHE B 1 403 ? 3.035 -5.723 12.961 1 97.88 403 PHE B C 1
ATOM 6681 O O . PHE B 1 403 ? 2.826 -6.555 12.078 1 97.88 403 PHE B O 1
ATOM 6688 N N . CYS B 1 404 ? 4.074 -4.965 13.031 1 97.94 404 CYS B N 1
ATOM 6689 C CA . CYS B 1 404 ? 5.285 -5.172 12.242 1 97.94 404 CYS B CA 1
ATOM 6690 C C . CYS B 1 404 ? 6.488 -5.41 13.148 1 97.94 404 CYS B C 1
ATOM 6692 O O . CYS B 1 404 ? 6.629 -4.758 14.188 1 97.94 404 CYS B O 1
ATOM 6694 N N . GLU B 1 405 ? 7.305 -6.348 12.75 1 97.94 405 GLU B N 1
ATOM 6695 C CA . GLU B 1 405 ? 8.484 -6.719 13.523 1 97.94 405 GLU B CA 1
ATOM 6696 C C . GLU B 1 405 ? 9.727 -6.777 12.648 1 97.94 405 GLU B C 1
ATOM 6698 O O . GLU B 1 405 ? 9.719 -7.402 11.586 1 97.94 405 GLU B O 1
ATOM 6703 N N . ILE B 1 406 ? 10.789 -6.125 13.078 1 98.06 406 ILE B N 1
ATOM 6704 C CA . ILE B 1 406 ? 12.07 -6.172 12.375 1 98.06 406 ILE B CA 1
ATOM 6705 C C . ILE B 1 406 ? 13.102 -6.898 13.234 1 98.06 406 ILE B C 1
ATOM 6707 O O . ILE B 1 406 ? 13.125 -6.738 14.461 1 98.06 406 ILE B O 1
ATOM 6711 N N . VAL B 1 407 ? 13.836 -7.797 12.633 1 98 407 VAL B N 1
ATOM 6712 C CA . VAL B 1 407 ? 14.875 -8.555 13.312 1 98 407 VAL B CA 1
ATOM 6713 C C . VAL B 1 407 ? 16.25 -8.016 12.922 1 98 407 VAL B C 1
ATOM 6715 O O . VAL B 1 407 ? 16.594 -7.957 11.742 1 98 407 VAL B O 1
ATOM 6718 N N . ILE B 1 408 ? 17.062 -7.66 13.938 1 97.69 408 ILE B N 1
ATOM 6719 C CA . ILE B 1 408 ? 18.344 -7.016 13.703 1 97.69 408 ILE B CA 1
ATOM 6720 C C . ILE B 1 408 ? 19.469 -7.902 14.242 1 97.69 408 ILE B C 1
ATOM 6722 O O . ILE B 1 408 ? 19.344 -8.484 15.32 1 97.69 408 ILE B O 1
ATOM 6726 N N . ASP B 1 409 ? 20.531 -8.047 13.406 1 96.69 409 ASP B N 1
ATOM 6727 C CA . ASP B 1 409 ? 21.781 -8.594 13.914 1 96.69 409 ASP B CA 1
ATOM 6728 C C . ASP B 1 409 ? 22.516 -7.574 14.781 1 96.69 409 ASP B C 1
ATOM 6730 O O . ASP B 1 409 ? 23.016 -6.562 14.281 1 96.69 409 ASP B O 1
ATOM 6734 N N . GLN B 1 410 ? 22.656 -7.805 16 1 94.56 410 GLN B N 1
ATOM 6735 C CA . GLN B 1 410 ? 23.203 -6.84 16.938 1 94.56 410 GLN B CA 1
ATOM 6736 C C . GLN B 1 410 ? 24.703 -6.695 16.766 1 94.56 410 GLN B C 1
ATOM 6738 O O . GLN B 1 410 ? 25.297 -5.695 17.188 1 94.56 410 GLN B O 1
ATOM 6743 N N . ASP B 1 411 ? 25.344 -7.66 16.172 1 95.19 411 ASP B N 1
ATOM 6744 C CA . ASP B 1 411 ? 26.781 -7.621 15.992 1 95.19 411 ASP B CA 1
ATOM 6745 C C . ASP B 1 411 ? 27.172 -6.723 14.82 1 95.19 411 ASP B C 1
ATOM 6747 O O . ASP B 1 411 ? 28.203 -6.047 14.859 1 95.19 411 ASP B O 1
ATOM 6751 N N . ASN B 1 412 ? 26.312 -6.684 13.75 1 92.25 412 ASN B N 1
ATOM 6752 C CA . ASN B 1 412 ? 26.672 -5.949 12.539 1 92.25 412 ASN B CA 1
ATOM 6753 C C . ASN B 1 412 ? 25.641 -4.883 12.203 1 92.25 412 ASN B C 1
ATOM 6755 O O . ASN B 1 412 ? 25.75 -4.184 11.195 1 92.25 412 ASN B O 1
ATOM 6759 N N . ASP B 1 413 ? 24.625 -4.77 12.938 1 91.12 413 ASP B N 1
ATOM 6760 C CA . ASP B 1 413 ? 23.562 -3.799 12.75 1 91.12 413 ASP B CA 1
ATOM 6761 C C . ASP B 1 413 ? 22.906 -3.949 11.375 1 91.12 413 ASP B C 1
ATOM 6763 O O . ASP B 1 413 ? 22.719 -2.963 10.664 1 91.12 413 ASP B O 1
ATOM 6767 N N . THR B 1 414 ? 22.734 -5.172 11.023 1 93.94 414 THR B N 1
ATOM 6768 C CA . THR B 1 414 ? 22.109 -5.453 9.734 1 93.94 414 THR B CA 1
ATOM 6769 C C . THR B 1 414 ? 20.703 -6.012 9.93 1 93.94 414 THR B C 1
ATOM 6771 O O . THR B 1 414 ? 20.422 -6.66 10.938 1 93.94 414 THR B O 1
ATOM 6774 N N . VAL B 1 415 ? 19.875 -5.703 8.961 1 96.81 415 VAL B N 1
ATOM 6775 C CA . VAL B 1 415 ? 18.5 -6.211 8.984 1 96.81 415 VAL B CA 1
ATOM 6776 C C . VAL B 1 415 ? 18.484 -7.668 8.531 1 96.81 415 VAL B C 1
ATOM 6778 O O . VAL B 1 415 ? 18.922 -7.984 7.414 1 96.81 415 VAL B O 1
ATOM 6781 N N . LEU B 1 416 ? 18 -8.562 9.422 1 97.06 416 LEU B N 1
ATOM 6782 C CA . LEU B 1 416 ? 17.953 -9.984 9.102 1 97.06 416 LEU B CA 1
ATOM 6783 C C . LEU B 1 416 ? 16.609 -10.352 8.484 1 97.06 416 LEU B C 1
ATOM 6785 O O . LEU B 1 416 ? 16.516 -11.312 7.711 1 97.06 416 LEU B O 1
ATOM 6789 N N . GLY B 1 417 ? 15.57 -9.617 8.883 1 97.19 417 GLY B N 1
ATOM 6790 C CA . GLY B 1 417 ? 14.25 -9.906 8.359 1 97.19 417 GLY B CA 1
ATOM 6791 C C . GLY B 1 417 ? 13.18 -8.977 8.898 1 97.19 417 GLY B C 1
ATOM 6792 O O . GLY B 1 417 ? 13.422 -8.219 9.844 1 97.19 417 GLY B O 1
ATOM 6793 N N . LEU B 1 418 ? 12.094 -8.922 8.203 1 98.12 418 LEU B N 1
ATOM 6794 C CA . LEU B 1 418 ? 10.891 -8.195 8.602 1 98.12 418 LEU B CA 1
ATOM 6795 C C . LEU B 1 418 ? 9.656 -9.086 8.484 1 98.12 418 LEU B C 1
ATOM 6797 O O . LEU B 1 418 ? 9.484 -9.797 7.492 1 98.12 418 LEU B O 1
ATOM 6801 N N . ASN B 1 419 ? 8.82 -9.094 9.539 1 98.31 419 ASN B N 1
ATOM 6802 C CA . ASN B 1 419 ? 7.59 -9.875 9.633 1 98.31 419 ASN B CA 1
ATOM 6803 C C . ASN B 1 419 ? 6.395 -9.008 10.008 1 98.31 419 ASN B C 1
ATOM 6805 O O . ASN B 1 419 ? 6.461 -8.219 10.953 1 98.31 419 ASN B O 1
ATOM 6809 N N . MET B 1 420 ? 5.32 -9.141 9.258 1 98.44 420 MET B N 1
ATOM 6810 C CA . MET B 1 420 ? 4.195 -8.25 9.516 1 98.44 420 MET B CA 1
ATOM 6811 C C . MET B 1 420 ? 2.869 -9 9.391 1 98.44 420 MET B C 1
ATOM 6813 O O . MET B 1 420 ? 2.752 -9.938 8.602 1 98.44 420 MET B O 1
ATOM 6817 N N . ILE B 1 421 ? 1.91 -8.641 10.148 1 98.19 421 ILE B N 1
ATOM 6818 C CA . ILE B 1 421 ? 0.516 -9.062 10.062 1 98.19 421 ILE B CA 1
ATOM 6819 C C . ILE B 1 421 ? -0.4 -7.863 10.297 1 98.19 421 ILE B C 1
ATOM 6821 O O . ILE B 1 421 ? -0.223 -7.121 11.266 1 98.19 421 ILE B O 1
ATOM 6825 N N . GLY B 1 422 ? -1.241 -7.574 9.414 1 96.81 422 GLY B N 1
ATOM 6826 C CA . GLY B 1 422 ? -2.117 -6.422 9.539 1 96.81 422 GLY B CA 1
ATOM 6827 C C . GLY B 1 422 ? -2.668 -5.949 8.203 1 96.81 422 GLY B C 1
ATOM 6828 O O . GLY B 1 422 ? -2.611 -6.68 7.211 1 96.81 422 GLY B O 1
ATOM 6829 N N . PRO B 1 423 ? -3.209 -4.77 8.18 1 95.81 423 PRO B N 1
ATOM 6830 C CA . PRO B 1 423 ? -3.871 -4.297 6.961 1 95.81 423 PRO B CA 1
ATOM 6831 C C . PRO B 1 423 ? -2.885 -3.959 5.844 1 95.81 423 PRO B C 1
ATOM 6833 O O . PRO B 1 423 ? -1.967 -3.16 6.051 1 95.81 423 PRO B O 1
ATOM 6836 N N . HIS B 1 424 ? -3.041 -4.598 4.691 1 96.19 424 HIS B N 1
ATOM 6837 C CA . HIS B 1 424 ? -2.359 -4.309 3.434 1 96.19 424 HIS B CA 1
ATOM 6838 C C . HIS B 1 424 ? -0.857 -4.535 3.555 1 96.19 424 HIS B C 1
ATOM 6840 O O . HIS B 1 424 ? -0.065 -3.848 2.908 1 96.19 424 HIS B O 1
ATOM 6846 N N . VAL B 1 425 ? -0.484 -5.453 4.398 1 97.94 425 VAL B N 1
ATOM 6847 C CA . VAL B 1 425 ? 0.94 -5.695 4.598 1 97.94 425 VAL B CA 1
ATOM 6848 C C . VAL B 1 425 ? 1.529 -6.359 3.355 1 97.94 425 VAL B C 1
ATOM 6850 O O . VAL B 1 425 ? 2.734 -6.266 3.107 1 97.94 425 VAL B O 1
ATOM 6853 N N . THR B 1 426 ? 0.659 -6.988 2.514 1 98.25 426 THR B N 1
ATOM 6854 C CA . THR B 1 426 ? 1.139 -7.613 1.286 1 98.25 426 THR B CA 1
ATOM 6855 C C . THR B 1 426 ? 1.558 -6.555 0.27 1 98.25 426 THR B C 1
ATOM 6857 O O . THR B 1 426 ? 2.252 -6.859 -0.702 1 98.25 426 THR B O 1
ATOM 6860 N N . GLU B 1 427 ? 1.181 -5.293 0.496 1 98.12 427 GLU B N 1
ATOM 6861 C CA . GLU B 1 427 ? 1.672 -4.16 -0.285 1 98.12 427 GLU B CA 1
ATOM 6862 C C . GLU B 1 427 ? 2.875 -3.506 0.387 1 98.12 427 GLU B C 1
ATOM 6864 O O . GLU B 1 427 ? 3.844 -3.141 -0.281 1 98.12 427 GLU B O 1
ATOM 6869 N N . LEU B 1 428 ? 2.789 -3.418 1.726 1 98.38 428 LEU B N 1
ATOM 6870 C CA . LEU B 1 428 ? 3.82 -2.736 2.502 1 98.38 428 LEU B CA 1
ATOM 6871 C C . LEU B 1 428 ? 5.168 -3.436 2.348 1 98.38 428 LEU B C 1
ATOM 6873 O O . LEU B 1 428 ? 6.215 -2.787 2.381 1 98.38 428 LEU B O 1
ATOM 6877 N N . ILE B 1 429 ? 5.145 -4.723 2.158 1 98.75 429 ILE B N 1
ATOM 6878 C CA . ILE B 1 429 ? 6.355 -5.535 2.135 1 98.75 429 ILE B CA 1
ATOM 6879 C C . ILE B 1 429 ? 7.234 -5.117 0.959 1 98.75 429 ILE B C 1
ATOM 6881 O O . ILE B 1 429 ? 8.445 -5.344 0.972 1 98.75 429 ILE B O 1
ATOM 6885 N N . ASN B 1 430 ? 6.664 -4.516 -0.071 1 98.81 430 ASN B N 1
ATOM 6886 C CA . ASN B 1 430 ? 7.422 -4.145 -1.263 1 98.81 430 ASN B CA 1
ATOM 6887 C C . ASN B 1 430 ? 8.391 -3 -0.98 1 98.81 430 ASN B C 1
ATOM 6889 O O . ASN B 1 430 ? 9.469 -2.934 -1.57 1 98.81 430 ASN B O 1
ATOM 6893 N N . GLU B 1 431 ? 7.984 -2.074 -0.058 1 98.69 431 GLU B N 1
ATOM 6894 C CA . GLU B 1 431 ? 8.938 -1.065 0.401 1 98.69 431 GLU B CA 1
ATOM 6895 C C . GLU B 1 431 ? 10.125 -1.708 1.103 1 98.69 431 GLU B C 1
ATOM 6897 O O . GLU B 1 431 ? 11.266 -1.278 0.919 1 98.69 431 GLU B O 1
ATOM 6902 N N . VAL B 1 432 ? 9.875 -2.754 1.851 1 98.44 432 VAL B N 1
ATOM 6903 C CA . VAL B 1 432 ? 10.922 -3.488 2.553 1 98.44 432 VAL B CA 1
ATOM 6904 C C . VAL B 1 432 ? 11.82 -4.203 1.543 1 98.44 432 VAL B C 1
ATOM 6906 O O . VAL B 1 432 ? 13.039 -4.258 1.716 1 98.44 432 VAL B O 1
ATOM 6909 N N . SER B 1 433 ? 11.172 -4.77 0.512 1 98.62 433 SER B N 1
ATOM 6910 C CA . SER B 1 433 ? 11.938 -5.43 -0.539 1 98.62 433 SER B CA 1
ATOM 6911 C C . SER B 1 433 ? 12.922 -4.465 -1.191 1 98.62 433 SER B C 1
ATOM 6913 O O . SER B 1 433 ? 14.086 -4.812 -1.407 1 98.62 433 SER B O 1
ATOM 6915 N N . LEU B 1 434 ? 12.469 -3.258 -1.464 1 98.62 434 LEU B N 1
ATOM 6916 C CA . LEU B 1 434 ? 13.352 -2.246 -2.039 1 98.62 434 LEU B CA 1
ATOM 6917 C C . LEU B 1 434 ? 14.477 -1.888 -1.073 1 98.62 434 LEU B C 1
ATOM 6919 O O . LEU B 1 434 ? 15.633 -1.785 -1.476 1 98.62 434 LEU B O 1
ATOM 6923 N N . LEU B 1 435 ? 14.133 -1.68 0.225 1 98.19 435 LEU B N 1
ATOM 6924 C CA . LEU B 1 435 ? 15.125 -1.364 1.251 1 98.19 435 LEU B CA 1
ATOM 6925 C C . LEU B 1 435 ? 16.234 -2.404 1.268 1 98.19 435 LEU B C 1
ATOM 6927 O O . LEU B 1 435 ? 17.422 -2.051 1.276 1 98.19 435 LEU B O 1
ATOM 6931 N N . GLN B 1 436 ? 15.859 -3.672 1.229 1 96.88 436 GLN B N 1
ATOM 6932 C CA . GLN B 1 436 ? 16.828 -4.758 1.337 1 96.88 436 GLN B CA 1
ATOM 6933 C C . GLN B 1 436 ? 17.641 -4.895 0.057 1 96.88 436 GLN B C 1
ATOM 6935 O O . GLN B 1 436 ? 18.859 -5.152 0.11 1 96.88 436 GLN B O 1
ATOM 6940 N N . PHE B 1 437 ? 17 -4.742 -1.09 1 97 437 PHE B N 1
ATOM 6941 C CA . PHE B 1 437 ? 17.719 -4.824 -2.354 1 97 437 PHE B CA 1
ATOM 6942 C C . PHE B 1 437 ? 18.812 -3.768 -2.424 1 97 437 PHE B C 1
ATOM 6944 O O . PHE B 1 437 ? 19.922 -4.039 -2.906 1 97 437 PHE B O 1
ATOM 6951 N N . MET B 1 438 ? 18.5 -2.594 -1.853 1 96.75 438 MET B N 1
ATOM 6952 C CA . MET B 1 438 ? 19.438 -1.471 -1.906 1 96.75 438 MET B CA 1
ATOM 6953 C C . MET B 1 438 ? 20.359 -1.471 -0.69 1 96.75 438 MET B C 1
ATOM 6955 O O . MET B 1 438 ? 21.109 -0.524 -0.482 1 96.75 438 MET B O 1
ATOM 6959 N N . ASN B 1 439 ? 20.281 -2.465 0.145 1 94.94 439 ASN B N 1
ATOM 6960 C CA . ASN B 1 439 ? 21.094 -2.609 1.354 1 94.94 439 ASN B CA 1
ATOM 6961 C C . ASN B 1 439 ? 20.938 -1.408 2.281 1 94.94 439 ASN B C 1
ATOM 6963 O O . ASN B 1 439 ? 21.922 -0.866 2.775 1 94.94 439 ASN B O 1
ATOM 6967 N N . GLY B 1 440 ? 19.656 -0.988 2.404 1 95.75 440 GLY B N 1
ATOM 6968 C CA . GLY B 1 440 ? 19.359 0.153 3.256 1 95.75 440 GLY B CA 1
ATOM 6969 C C . GLY B 1 440 ? 19.422 -0.174 4.734 1 95.75 440 GLY B C 1
ATOM 6970 O O . GLY B 1 440 ? 19.219 -1.322 5.133 1 95.75 440 GLY B O 1
ATOM 6971 N N . SER B 1 441 ? 19.641 0.861 5.578 1 96.06 441 SER B N 1
ATOM 6972 C CA . SER B 1 441 ? 19.688 0.723 7.027 1 96.06 441 SER B CA 1
ATOM 6973 C C . SER B 1 441 ? 18.344 1.066 7.664 1 96.06 441 SER B C 1
ATOM 6975 O O . SER B 1 441 ? 17.469 1.634 7.008 1 96.06 441 SER B O 1
ATOM 6977 N N . THR B 1 442 ? 18.219 0.689 8.938 1 96.81 442 THR B N 1
ATOM 6978 C CA . THR B 1 442 ? 17 1.047 9.672 1 96.81 442 THR B CA 1
ATOM 6979 C C . THR B 1 442 ? 16.922 2.559 9.859 1 96.81 442 THR B C 1
ATOM 6981 O O . THR B 1 442 ? 15.82 3.119 9.891 1 96.81 442 THR B O 1
ATOM 6984 N N . LEU B 1 443 ? 18.062 3.184 9.977 1 96.06 443 LEU B N 1
ATOM 6985 C CA . LEU B 1 443 ? 18.078 4.641 10.086 1 96.06 443 LEU B CA 1
ATOM 6986 C C . LEU B 1 443 ? 17.5 5.285 8.828 1 96.06 443 LEU B C 1
ATOM 6988 O O . LEU B 1 443 ? 16.719 6.23 8.914 1 96.06 443 LEU B O 1
ATOM 6992 N N . GLU B 1 444 ? 17.891 4.746 7.66 1 97 444 GLU B N 1
ATOM 6993 C CA . GLU B 1 444 ? 17.375 5.266 6.398 1 97 444 GLU B CA 1
ATOM 6994 C C . GLU B 1 444 ? 15.875 5.023 6.277 1 97 444 GLU B C 1
ATOM 6996 O O . GLU B 1 444 ? 15.141 5.887 5.793 1 97 444 GLU B O 1
ATOM 7001 N N . LEU B 1 445 ? 15.445 3.848 6.73 1 97.75 445 LEU B N 1
ATOM 7002 C CA . LEU B 1 445 ? 14.023 3.551 6.746 1 97.75 445 LEU B CA 1
ATOM 7003 C C . LEU B 1 445 ? 13.266 4.551 7.617 1 97.75 445 LEU B C 1
ATOM 7005 O O . LEU B 1 445 ? 12.219 5.062 7.215 1 97.75 445 LEU B O 1
ATOM 7009 N N . GLY B 1 446 ? 13.773 4.844 8.758 1 97.31 446 GLY B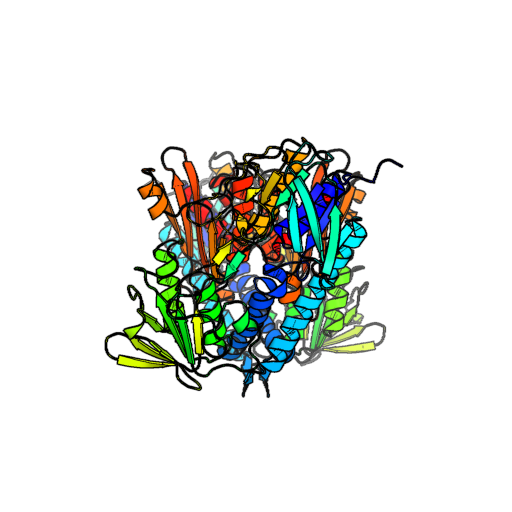 N 1
ATOM 7010 C CA . GLY B 1 446 ? 13.133 5.738 9.711 1 97.31 446 GLY B CA 1
ATOM 7011 C C . GLY B 1 446 ? 13.195 7.195 9.297 1 97.31 446 GLY B C 1
ATOM 7012 O O . GLY B 1 446 ? 12.281 7.969 9.602 1 97.31 446 GLY B O 1
ATOM 7013 N N . LEU B 1 447 ? 14.266 7.598 8.602 1 96.81 447 LEU B N 1
ATOM 7014 C CA . LEU B 1 447 ? 14.453 8.992 8.211 1 96.81 447 LEU B CA 1
ATOM 7015 C C . LEU B 1 447 ? 13.695 9.305 6.926 1 96.81 447 LEU B C 1
ATOM 7017 O O . LEU B 1 447 ? 13.492 10.469 6.59 1 96.81 447 LEU B O 1
ATOM 7021 N N . THR B 1 448 ? 13.328 8.258 6.184 1 97.69 448 THR B N 1
ATOM 7022 C CA . THR B 1 448 ? 12.477 8.461 5.023 1 97.69 448 THR B CA 1
ATOM 7023 C C . THR B 1 448 ? 11.133 9.062 5.438 1 97.69 448 THR B C 1
ATOM 7025 O O . THR B 1 448 ? 10.5 8.586 6.379 1 97.69 448 THR B O 1
ATOM 7028 N N . THR B 1 449 ? 10.719 10.156 4.738 1 98.25 449 THR B N 1
ATOM 7029 C CA . THR B 1 449 ? 9.43 10.758 5.047 1 98.25 449 THR B CA 1
ATOM 7030 C C . THR B 1 449 ? 8.297 9.961 4.414 1 98.25 449 THR B C 1
ATOM 7032 O O . THR B 1 449 ? 8.266 9.773 3.195 1 98.25 449 THR B O 1
ATOM 7035 N N . HIS B 1 450 ? 7.453 9.43 5.207 1 98.62 450 HIS B N 1
ATOM 7036 C CA . HIS B 1 450 ? 6.254 8.742 4.738 1 98.62 450 HIS B CA 1
ATOM 7037 C C . HIS B 1 450 ? 5.043 9.672 4.754 1 98.62 450 HIS B C 1
ATOM 7039 O O . HIS B 1 450 ? 4.895 10.492 5.664 1 98.62 450 HIS B O 1
ATOM 7045 N N . ALA B 1 451 ? 4.199 9.492 3.768 1 98.38 451 ALA B N 1
ATOM 7046 C CA . ALA B 1 451 ? 2.984 10.297 3.686 1 98.38 451 ALA B CA 1
ATOM 7047 C C . ALA B 1 451 ? 2.1 10.086 4.91 1 98.38 451 ALA B C 1
ATOM 7049 O O . ALA B 1 451 ? 2.037 8.977 5.453 1 98.38 451 ALA B O 1
ATOM 7050 N N . HIS B 1 452 ? 1.469 11.156 5.359 1 97.81 452 HIS B N 1
ATOM 7051 C CA . HIS B 1 452 ? 0.535 11.07 6.477 1 97.81 452 HIS B CA 1
ATOM 7052 C C . HIS B 1 452 ? -0.881 11.43 6.039 1 97.81 452 HIS B C 1
ATOM 7054 O O . HIS B 1 452 ? -1.093 12.461 5.395 1 97.81 452 HIS B O 1
ATOM 7060 N N . PRO B 1 453 ? -1.85 10.695 6.395 1 97.31 453 PRO B N 1
ATOM 7061 C CA . PRO B 1 453 ? -1.647 9.406 7.07 1 97.31 453 PRO B CA 1
ATOM 7062 C C . PRO B 1 453 ? -1.465 8.25 6.094 1 97.31 453 PRO B C 1
ATOM 7064 O O . PRO B 1 453 ? -2.027 8.266 4.996 1 97.31 453 PRO B O 1
ATOM 7067 N N . SER B 1 454 ? -0.674 7.332 6.395 1 98 454 SER B N 1
ATOM 7068 C CA . SER B 1 454 ? -0.498 6.105 5.625 1 98 454 SER B CA 1
ATOM 7069 C C . SER B 1 454 ? -0.157 4.926 6.531 1 98 454 SER B C 1
ATOM 7071 O O . SER B 1 454 ? 0.301 5.117 7.66 1 98 454 SER B O 1
ATOM 7073 N N . LEU B 1 455 ? -0.387 3.744 6.086 1 97.62 455 LEU B N 1
ATOM 7074 C CA . LEU B 1 455 ? -0.044 2.533 6.82 1 97.62 455 LEU B CA 1
ATOM 7075 C C . LEU B 1 455 ? 1.469 2.369 6.926 1 97.62 455 LEU B C 1
ATOM 7077 O O . LEU B 1 455 ? 1.974 1.849 7.922 1 97.62 455 LEU B O 1
ATOM 7081 N N . SER B 1 456 ? 2.176 2.852 5.941 1 98.25 456 SER B N 1
ATOM 7082 C CA . SER B 1 456 ? 3.623 2.697 5.84 1 98.25 456 SER B CA 1
ATOM 7083 C C . SER B 1 456 ? 4.34 3.439 6.961 1 98.25 456 SER B C 1
ATOM 7085 O O . SER B 1 456 ? 5.523 3.205 7.211 1 98.25 456 SER B O 1
ATOM 7087 N N . GLU B 1 457 ? 3.633 4.324 7.645 1 98.25 457 GLU B N 1
ATOM 7088 C CA . GLU B 1 457 ? 4.227 4.992 8.797 1 98.25 457 GLU B CA 1
ATOM 7089 C C . GLU B 1 457 ? 4.676 3.979 9.852 1 98.25 457 GLU B C 1
ATOM 7091 O O . GLU B 1 457 ? 5.562 4.266 10.656 1 98.25 457 GLU B O 1
ATOM 7096 N N . VAL B 1 458 ? 4.129 2.748 9.789 1 98 458 VAL B N 1
ATOM 7097 C CA . VAL B 1 458 ? 4.543 1.692 10.711 1 98 458 VAL B CA 1
ATOM 7098 C C . VAL B 1 458 ? 6.004 1.327 10.453 1 98 458 VAL B C 1
ATOM 7100 O O . VAL B 1 458 ? 6.746 1.02 11.391 1 98 458 VAL B O 1
ATOM 7103 N N . LEU B 1 459 ? 6.387 1.359 9.18 1 98.56 459 LEU B N 1
ATOM 7104 C CA . LEU B 1 459 ? 7.766 1.06 8.812 1 98.56 459 LEU B CA 1
ATOM 7105 C C . LEU B 1 459 ? 8.703 2.184 9.25 1 98.56 459 LEU B C 1
ATOM 7107 O O . LEU B 1 459 ? 9.812 1.928 9.703 1 98.56 459 LEU B O 1
ATOM 7111 N N . MET B 1 460 ? 8.227 3.42 9.086 1 98.5 460 MET B N 1
ATOM 7112 C CA . MET B 1 460 ? 8.992 4.57 9.562 1 98.5 460 MET B CA 1
ATOM 7113 C C . MET B 1 460 ? 9.273 4.453 11.055 1 98.5 460 MET B C 1
ATOM 7115 O O . MET B 1 460 ? 10.422 4.57 11.484 1 98.5 460 MET B O 1
ATOM 7119 N N . GLU B 1 461 ? 8.219 4.199 11.812 1 98.44 461 GLU B N 1
ATOM 7120 C CA . GLU B 1 461 ? 8.344 4.09 13.266 1 98.44 461 GLU B CA 1
ATOM 7121 C C . GLU B 1 461 ? 9.227 2.906 13.656 1 98.44 461 GLU B C 1
ATOM 7123 O O . GLU B 1 461 ? 9.953 2.967 14.648 1 98.44 461 GLU B O 1
ATOM 7128 N N . LEU B 1 462 ? 9.094 1.85 12.906 1 98.19 462 LEU B N 1
ATOM 7129 C CA . LEU B 1 462 ? 9.922 0.675 13.164 1 98.19 462 LEU B CA 1
ATOM 7130 C C . LEU B 1 462 ? 11.398 1.005 13.008 1 98.19 462 LEU B C 1
ATOM 7132 O O . LEU B 1 462 ? 12.211 0.657 13.867 1 98.19 462 LEU B O 1
ATOM 7136 N N . GLY B 1 463 ? 11.766 1.646 11.891 1 97.81 463 GLY B N 1
ATOM 7137 C CA . GLY B 1 463 ? 13.141 2.08 11.695 1 97.81 463 GLY B CA 1
ATOM 7138 C C . GLY B 1 463 ? 13.633 3 12.789 1 97.81 463 GLY B C 1
ATOM 7139 O O . GLY B 1 463 ? 14.734 2.816 13.312 1 97.81 463 GLY B O 1
ATOM 7140 N N . LEU B 1 464 ? 12.797 3.947 13.164 1 97.75 464 LEU B N 1
ATOM 7141 C CA . LEU B 1 464 ? 13.148 4.898 14.219 1 97.75 464 LEU B CA 1
ATOM 7142 C C . LEU B 1 464 ? 13.32 4.191 15.555 1 97.75 464 LEU B C 1
ATOM 7144 O O . LEU B 1 464 ? 14.203 4.535 16.344 1 97.75 464 LEU B O 1
ATOM 7148 N N . LYS B 1 465 ? 12.461 3.242 15.789 1 97.5 465 LYS B N 1
ATOM 7149 C CA . LYS B 1 465 ? 12.5 2.523 17.062 1 97.5 465 LYS B CA 1
ATOM 7150 C C . LYS B 1 465 ? 13.836 1.803 17.234 1 97.5 465 LYS B C 1
ATOM 7152 O O . LYS B 1 465 ? 14.414 1.819 18.328 1 97.5 465 LYS B O 1
ATOM 7157 N N . VAL B 1 466 ? 14.289 1.153 16.188 1 97.06 466 VAL B N 1
ATOM 7158 C CA . VAL B 1 466 ? 15.578 0.474 16.234 1 97.06 466 VAL B CA 1
ATOM 7159 C C . VAL B 1 466 ? 16.672 1.471 16.609 1 97.06 466 VAL B C 1
ATOM 7161 O O . VAL B 1 466 ? 17.625 1.125 17.328 1 97.06 466 VAL B O 1
ATOM 7164 N N . GLU B 1 467 ? 16.531 2.723 16.219 1 94.94 467 GLU B N 1
ATOM 7165 C CA . GLU B 1 467 ? 17.531 3.756 16.422 1 94.94 467 GLU B CA 1
ATOM 7166 C C . GLU B 1 467 ? 17.234 4.59 17.656 1 94.94 467 GLU B C 1
ATOM 7168 O O . GLU B 1 467 ? 17.812 5.656 17.859 1 94.94 467 GLU B O 1
ATOM 7173 N N . ASN B 1 468 ? 16.234 4.188 18.453 1 94.69 468 ASN B N 1
ATOM 7174 C CA . ASN B 1 468 ? 15.812 4.863 19.688 1 94.69 468 ASN B CA 1
ATOM 7175 C C . ASN B 1 468 ? 15.344 6.289 19.406 1 94.69 468 ASN B C 1
ATOM 7177 O O . ASN B 1 468 ? 15.695 7.215 20.141 1 94.69 468 ASN B O 1
ATOM 7181 N N . ARG B 1 469 ? 14.523 6.375 18.266 1 95.25 469 ARG B N 1
ATOM 7182 C CA . ARG B 1 469 ? 14.055 7.688 17.844 1 95.25 469 ARG B CA 1
ATOM 7183 C C . ARG B 1 469 ? 12.555 7.676 17.562 1 95.25 469 ARG B C 1
ATOM 7185 O O . ARG B 1 469 ? 12.023 8.609 16.969 1 95.25 469 ARG B O 1
ATOM 7192 N N . SER B 1 470 ? 11.891 6.617 17.891 1 96.31 470 SER B N 1
ATOM 7193 C CA . SER B 1 470 ? 10.477 6.527 17.547 1 96.31 470 SER B CA 1
ATOM 7194 C C . SER B 1 470 ? 9.68 7.645 18.219 1 96.31 470 SER B C 1
ATOM 7196 O O . SER B 1 470 ? 9.969 8.031 19.344 1 96.31 470 SER B O 1
ATOM 7198 N N . ILE B 1 471 ? 8.68 8.141 17.531 1 95 471 ILE B N 1
ATOM 7199 C CA . ILE B 1 471 ? 7.926 9.297 18 1 95 471 ILE B CA 1
ATOM 7200 C C . ILE B 1 471 ? 6.555 8.844 18.5 1 95 471 ILE B C 1
ATOM 7202 O O . ILE B 1 471 ? 6.117 9.242 19.594 1 95 471 ILE B O 1
ATOM 7206 N N . HIS B 1 472 ? 5.906 7.996 17.797 1 92.81 472 HIS B N 1
ATOM 7207 C CA . HIS B 1 472 ? 4.496 7.723 18.047 1 92.81 472 HIS B CA 1
ATOM 7208 C C . HIS B 1 472 ? 4.309 6.355 18.703 1 92.81 472 HIS B C 1
ATOM 7210 O O . HIS B 1 472 ? 3.203 5.809 18.703 1 92.81 472 HIS B O 1
ATOM 7216 N N . VAL B 1 473 ? 5.406 5.73 19.078 1 89.56 473 VAL B N 1
ATOM 7217 C CA . VAL B 1 473 ? 5.32 4.426 19.719 1 89.56 473 VAL B CA 1
ATOM 7218 C C . VAL B 1 473 ? 6.336 4.348 20.859 1 89.56 473 VAL B C 1
ATOM 7220 O O . VAL B 1 473 ? 7.344 5.055 20.859 1 89.56 473 VAL B O 1
#

Radius of gyration: 30.37 Å; Cα contacts (8 Å, |Δi|>4): 2202; chains: 2; bounding box: 58×89×90 Å

Secondary structure (DSSP, 8-state):
-----EEEEEE--SHHHHHHHHHHHHTT--EEEEESS-TTHHHHHHSHHHHHHHHHHHHHHHHHHTGGGGTEEE--EEE-HHHHHHHHHHHHHHHHHHHHHHHHHTTPEEEESEEEEPPP-SS-SSTT-EEEE-TTS-EEEE-EEEEEE---EEEPPBTTB---SSSEE-HHHHTT-SS--SEEEEE--SHHHHHHHHHHHHTT-EEEEE-SSSSS-TTS-HHHHHHHHHHHHHTT-EEE-S----GGGEEE-SS-EEEEETTEEEEESEEEE-S-EEE--SSSSGGGS---B-TTSPBP--TTSB-SSTTEEE-SGGG-SS--HHHHHHHHHHHHHHHTT--PPPP-GGG--EEE-SSSEEEEEE--HHHHHHTT--EEEEEEEGGGSHHHHHH-SS----EEEEEEETTTTEEEEEEEEETTHHHHHHHHHHHHHTT--HHHHHHSPPPSS-TTHHHHHHHHHHTT--S--/-----EEEEEE--SHHHHHHHHHHHHTT--EEEEESS-TTHHHHHHSHHHHHHHHHHHHHHHHHHTGGGGTEEE--EEE-HHHHHHHHHHHHHHHHHHHHHHHHHTTPEEEESEEEEPPP-SS-SSTT-EEEE-TTS-EEEE-EEEEEE---EEEPPBTTB---SSSEE-HHHHTT-SS--SEEEEE--SHHHHHHHHHHHHTT-EEEEE-SSSSS-TTS-HHHHHHHHHHHHHTT-EEE-S----GGGEEE-SS-EEEEETTEEEEESEEEE-S-EEE--TTSSGGGS---B-TT-PBP--TTSB-SSTTEEE-SGGG-SS--HHHHHHHHHHHHHHHTT--PPPP-GGG--EEE-SSSEEEEEE--HHHHHHTT--EEEEEEEGGGSHHHHHH-SS----EEEEEEETTTTEEEEEEEEETTHHHHHHHHHHHHHTT--HHHHHHSPPPSS-TTHHHHHHHHHHTT--S--